Protein 3OP1 (pdb70)

Radius of gyration: 31.97 Å; Cα contacts (8 Å, |Δi|>4): 1654; chains: 3; bounding box: 75×76×79 Å

Secondary structure (DSSP, 8-state):
-EEEE-SSGGG----S-EEEEES--SS--HHHHHHHHHHHHHSSTT---EE--BSS-THHHHS---GGGG-BSS-HHHHHHHHHHHT--EEEEB---HHHHT--HHHHIIIIIT--EEEEEEETT--BTTTTB-STTHHHH-SSEEEEEPPPB-SS-B--HHHHHHHHHHT-HHHHHHHHSS--B----BB------EEEE--SSB---SEEEEEEEEETTEEEE--EE-BTTTB---EEEE--TT-----TT----EEEEEEE----SSHHHHHHHHHHHHHHHHH--/--EEE-SSGGG----S-EEEE-S--SS--HHHHHHHHHHHHHTTTTTPPEE--BSS-THHHHSB--GGGG-BSS-HHHHHHHHHHTT-SBEEEB---HHHHH--HHHHIIIIIT--EEEEEEESS-B-TTT--BGGGHHHH-SSEEEEEPP-EETTEE--HHHHHHHHHHT-HHHHHHHHTSPPB----BS---HHHHHT---EE----SSB---SEEEEEEEEETTEEEE--EEEEEE-SS-EEEEEEE--TT--S--TT----EEEEEEE----SSHHHHHHHHHHHHHHHHT--/-EEEE-SSGGG----S-EEEEPS--SS--HHHHHHHHHHHHHHHTTTPPEE--BSS-THHHHSPP-GGGG-BSS-HHHHHHHHHHTTEEEEEEB---HHHHH--HHHHIIIIIT--EEEEEEETT-EETTTTEEHHHHHHH-SSEEEEEPP-EETTEE--HHHHHHHHHHT-HHHHHHHHTSPPB----B----EE----SSB---SEEEEEEEEETTEEEE--EE---EEE--TT-----TT----EEEEE-

CATH classification: 3.40.50.620 (+1 more: 2.40.30.30)

Sequence (839 aa):
IITIPIKNQKDIGTPSDSVVVLGYYFDGIHKGHQELFRVANKAARKDLLPIVVTFNESPKIALEPYHPDLFLHILNPAERERKLKREGVEELYLLDFSSQFASLTAQEFFATYIKANAKIIVAGFDYTFGSDKKTAEDLKNYFDGEVIIVPPVEDEKGKISSTRIRQAILDGNVKEAGKLLGAPLPSRGVVHGNGYPTANLVLLDRTYPADGVYVVDVEIQRQKYRAASVGKNVTFDEARFEVNIFDFNQDIYGETVVYWLDRIRDTKFDSVDQLVDQLKADEEVTRNWSIITIPIKNQKDIGTPSDSVVVLGYFDGIHKGHQELFRVANKAARKDLLPIVVTFNESPKIALEPYHPDLFLHILNPAERERKLKREGVEELYLLDFSSQFASLTAQEFFATYIKANAKIIVAGFDYTFGSDKKTAEDLKNYFDGEVIIVPPVEDEKGKISSTRIRQAILDGNVKEAGKLLGAPLPSRGVVHGNARGRTIGYPTANLVLLDRTYPADGVYVVDVEIQRQKYRAASVGKNVTFDGEEARFEVNIFDFNQDIYGETVVYWLDRIRDTKFDSVDQLVDQLKADEEVTRNWSIITIPIKNQKDIGTPSDSVVVLGYFDGIHKGHQELFRVANKAARKDLLPIVVTFNESPKIALEPYHPDLFLHILNPAERERKLKREGVEELYLLDFSSQFASLTAQEFFATYIKANAKIIVAGFDYTFGSDKKTAEDLKNYFDGEVIIVPPVEDEKGKISSTRIRQAILDGNVKEAGKLLGAPLPSRGVVHGPTANLVLLDRTYPADGVYVVDVEIQRQKYRAASVGARFEVNIFDFNQDIYGETVVYWLDRI

InterPro domains:
  IPR002606 Riboflavin kinase, bacterial [PIRSF004491] (15-304)
  IPR002606 Riboflavin kinase, bacterial [TIGR00083] (21-304)
  IPR014729 Rossmann-like alpha/beta/alpha sandwich fold [G3DSA:3.40.50.620] (1-186)
  IPR015864 FAD synthetase [PF06574] (16-166)
  IPR015864 FAD synthetase [cd02064] (19-196)
  IPR015865 Riboflavin kinase domain, bacterial/eukaryotic [PF01687] (183-304)
  IPR015865 Riboflavin kinase domain, bacterial/eukaryotic [SM00904] (182-305)
  IPR023465 Riboflavin kinase domain superfamily [G3DSA:2.40.30.30] (188-305)
  IPR023465 Riboflavin kinase domain superfamily [SSF82114] (173-304)
  IPR023468 Riboflavin kinase [PTHR22749] (17-303)

B-factor: mean 59.81, std 23.68, range [15.6, 204.34]

Foldseek 3Di:
DDEAEDAFLVRQDDDDAAAEEDDAQFLCWPQNLVLLVVRVVVCPVPVHAYEYHEPFALCCAVHDDDLLSRATAADPVVSVVSVVVSRHDYYYYYHNHPVNQQFAPQNCCVTNVVSHHQEYEYEQQDFDGVVTDGLVCVVVRDPHYYHYDYFDADPVGGLDPVVLQVCQAAQNQQVNQVGSVHFRDFKWAADDDLADKGKIQTDGSYGHHAADFWKWKDFPNDIFTWWGADPVPNDVNGMTIIGTPPDDDDQHPGMMIGTNGGDGHDDDPDPVRVNVVVVVSVVCRVPPD/DQEDEDQFLVPQADPAAAEEEDDAQFLCFVLVLVLLVVSVVVCVVVVHAYEYHEPFDLVCQPDDDDLLRRATAADPVVSCVSCVVSRHRHYYYYHNHPVVLAFAPLRCCVGNVVSHYLEYGYEQADFDGNVRDGLVNVVVNDVHYYHYDYFPADPVGGQDPVVLLVCQQAQNQQVNCVRSVHFRDFKWAAPDDQVCVVLVQGKGWIDTPDRYGHHFAAFWKWKAFPNDIFTWWGWDWPADPVGIDITIMIGTPPDDDDQHPTMMTGTNGGDGHDDDPDSVVVVVVVVVVVVCRVPDD/DAEQEDAFQVSQDDDAAAEEEDDADFLCWPQVLVQLVVRVVVCVVPVHAYAYHEPFDLCVQPPDDDLLSGATLADPVRSVVSVVVSRHDYHYYYHNHPVNQQFAPLSCCVGNVVSHYQEYTYEQADFDGVNRDGLVCVVVNDPHHYHYDYFPADPVGGLDPVVLQVCQAAQVQQVNCVGSVHGRDFKWAAPPCKGWIDGPGSYHHHFFAFWWWKAFPNDTFIWWGPDVGTMIGTPPDDDDQHPGMMTGTNHGD

Solvent-accessible surface area: 42309 Å² total

Nearest PDB structures (foldseek):
  3op1-assembly1_A  TM=1.003E+00  e=8.574E-60  Streptococcus pneumoniae
  3op1-assembly1_B  TM=9.751E-01  e=2.990E-52  Streptococcus pneumoniae
  3op1-assembly2_C-2  TM=9.734E-01  e=4.505E-46  Streptococcus pneumoniae
  1s4m-assembly1_A  TM=8.092E-01  e=3.182E-19  Thermotoga maritima
  1t6y-assembly1_A  TM=8.327E-01  e=7.003E-17  Thermotoga maritima

Organism: Streptococcus pneumoniae serotype 4 (strain ATCC BAA-334 / TIGR4) (NCBI:txid170187)

Structure (mmCIF, N/CA/C/O backbone):
data_3OP1
#
_entry.id   3OP1
#
_cell.length_a   180.153
_cell.length_b   73.247
_cell.length_c   87.518
_cell.angle_alpha   90.00
_cell.angle_beta   112.48
_cell.angle_gamma   90.00
#
_symmetry.space_group_name_H-M   'C 1 2 1'
#
loop_
_entity.id
_entity.type
_entity.pdbx_description
1 polymer 'Macrolide-efflux protein'
2 non-polymer 'SULFATE ION'
3 non-polymer GLYCEROL
4 non-polymer DI(HYDROXYETHYL)ETHER
5 non-polymer 'ACETIC ACID'
6 non-polymer 'CHLORIDE ION'
7 water water
#
loop_
_atom_site.group_PDB
_atom_site.id
_atom_site.type_symbol
_atom_site.label_atom_id
_atom_site.label_alt_id
_atom_site.label_comp_id
_atom_site.label_asym_id
_atom_site.label_entity_id
_atom_site.label_seq_id
_atom_site.pdbx_PDB_ins_code
_atom_site.Cartn_x
_atom_site.Cartn_y
_atom_site.Cartn_z
_atom_site.occupancy
_atom_site.B_iso_or_equiv
_atom_site.auth_seq_id
_atom_site.auth_comp_id
_atom_site.auth_asym_id
_atom_site.auth_atom_id
_atom_site.pdbx_PDB_model_num
ATOM 9 N N . ILE A 1 5 ? 28.448 4.778 -26.144 1.00 91.73 2 ILE A N 1
ATOM 10 C CA . ILE A 1 5 ? 29.773 4.328 -26.589 1.00 85.07 2 ILE A CA 1
ATOM 11 C C . ILE A 1 5 ? 29.720 2.964 -27.303 1.00 84.59 2 ILE A C 1
ATOM 12 O O . ILE A 1 5 ? 28.998 2.043 -26.894 1.00 79.64 2 ILE A O 1
ATOM 17 N N . ILE A 1 6 ? 30.487 2.842 -28.381 1.00 88.92 3 ILE A N 1
ATOM 18 C CA . ILE A 1 6 ? 30.721 1.544 -29.008 1.00 90.96 3 ILE A CA 1
ATOM 19 C C . ILE A 1 6 ? 32.168 1.069 -28.722 1.00 90.41 3 ILE A C 1
ATOM 20 O O . ILE A 1 6 ? 33.128 1.674 -29.206 1.00 94.53 3 ILE A O 1
ATOM 25 N N . THR A 1 7 ? 32.325 0.036 -27.890 1.00 81.76 4 THR A N 1
ATOM 26 C CA . THR A 1 7 ? 33.567 -0.734 -27.882 1.00 70.38 4 THR A CA 1
ATOM 27 C C . THR A 1 7 ? 33.642 -1.590 -29.162 1.00 64.72 4 THR A C 1
ATOM 28 O O . THR A 1 7 ? 32.651 -2.165 -29.610 1.00 66.18 4 THR A O 1
ATOM 32 N N . ILE A 1 8 ? 34.812 -1.668 -29.773 1.00 53.81 5 ILE A N 1
ATOM 33 C CA . ILE A 1 8 ? 34.922 -2.347 -31.057 1.00 48.04 5 ILE A CA 1
ATOM 34 C C . ILE A 1 8 ? 36.191 -3.183 -31.129 1.00 43.60 5 ILE A C 1
ATOM 35 O O . ILE A 1 8 ? 37.279 -2.649 -31.313 1.00 40.01 5 ILE A O 1
ATOM 40 N N . PRO A 1 9 ? 36.056 -4.496 -30.984 1.00 44.64 6 PRO A N 1
ATOM 41 C CA . PRO A 1 9 ? 37.223 -5.379 -31.046 1.00 41.73 6 PRO A CA 1
ATOM 42 C C . PRO A 1 9 ? 37.836 -5.401 -32.424 1.00 42.47 6 PRO A C 1
ATOM 43 O O . PRO A 1 9 ? 37.114 -5.693 -33.347 1.00 57.40 6 PRO A O 1
ATOM 47 N N . ILE A 1 10 ? 39.124 -5.114 -32.557 1.00 38.65 7 ILE A N 1
ATOM 48 C CA . ILE A 1 10 ? 39.771 -5.117 -33.857 1.00 41.96 7 ILE A CA 1
ATOM 49 C C . ILE A 1 10 ? 41.033 -5.972 -33.959 1.00 53.02 7 ILE A C 1
ATOM 50 O O . ILE A 1 10 ? 41.915 -5.895 -33.117 1.00 67.86 7 ILE A O 1
ATOM 55 N N . LYS A 1 11 ? 41.103 -6.797 -34.994 1.00 48.13 8 LYS A N 1
ATOM 56 C CA . LYS A 1 11 ? 42.313 -7.533 -35.340 1.00 41.91 8 LYS A CA 1
ATOM 57 C C . LYS A 1 11 ? 43.430 -6.616 -35.833 1.00 45.07 8 LYS A C 1
ATOM 58 O O . LYS A 1 11 ? 44.595 -6.851 -35.569 1.00 44.67 8 LYS A O 1
ATOM 64 N N . ASN A 1 12 ? 43.053 -5.592 -36.590 1.00 52.09 9 ASN A N 1
ATOM 65 C CA . ASN A 1 12 ? 43.992 -4.633 -37.174 1.00 51.45 9 ASN A CA 1
ATOM 66 C C . ASN A 1 12 ? 43.300 -3.328 -37.579 1.00 52.60 9 ASN A C 1
ATOM 67 O O . ASN A 1 12 ? 42.112 -3.171 -37.371 1.00 61.23 9 ASN A O 1
ATOM 72 N N . GLN A 1 13 ? 44.046 -2.394 -38.151 1.00 54.13 10 GLN A N 1
ATOM 73 C CA . GLN A 1 13 ? 43.495 -1.096 -38.530 1.00 59.71 10 GLN A CA 1
ATOM 74 C C . GLN A 1 13 ? 42.369 -1.215 -39.548 1.00 68.16 10 GLN A C 1
ATOM 75 O O . GLN A 1 13 ? 41.491 -0.368 -39.610 1.00 71.19 10 GLN A O 1
ATOM 81 N N . LYS A 1 14 ? 42.407 -2.265 -40.352 1.00 64.37 11 LYS A N 1
ATOM 82 C CA . LYS A 1 14 ? 41.404 -2.478 -41.379 1.00 61.05 11 LYS A CA 1
ATOM 83 C C . LYS A 1 14 ? 40.024 -2.610 -40.763 1.00 62.58 11 LYS A C 1
ATOM 84 O O . LYS A 1 14 ? 39.033 -2.242 -41.369 1.00 67.55 11 LYS A O 1
ATOM 90 N N . ASP A 1 15 ? 39.967 -3.183 -39.573 1.00 57.44 12 ASP A N 1
ATOM 91 C CA . ASP A 1 15 ? 38.725 -3.331 -38.822 1.00 53.06 12 ASP A CA 1
ATOM 92 C C . ASP A 1 15 ? 38.100 -2.007 -38.381 1.00 49.88 12 ASP A C 1
ATOM 93 O O . ASP A 1 15 ? 36.902 -1.926 -38.172 1.00 54.65 12 ASP A O 1
ATOM 98 N N . ILE A 1 16 ? 38.916 -0.985 -38.188 1.00 48.89 13 ILE A N 1
ATOM 99 C CA . ILE A 1 16 ? 38.400 0.295 -37.736 1.00 54.98 13 ILE A CA 1
ATOM 100 C C . ILE A 1 16 ? 37.450 0.932 -38.748 1.00 60.84 13 ILE A C 1
ATOM 101 O O . ILE A 1 16 ? 37.773 1.069 -39.919 1.00 67.06 13 ILE A O 1
ATOM 106 N N . GLY A 1 17 ? 36.293 1.365 -38.262 1.00 65.62 14 GLY A N 1
ATOM 107 C CA . GLY A 1 17 ? 35.238 1.916 -39.084 1.00 73.00 14 GLY A CA 1
ATOM 108 C C . GLY A 1 17 ? 34.829 3.364 -38.907 1.00 78.52 14 GLY A C 1
ATOM 109 O O . GLY A 1 17 ? 33.758 3.746 -39.361 1.00 83.38 14 GLY A O 1
ATOM 110 N N . THR A 1 18 ? 35.635 4.180 -38.246 1.00 76.80 15 THR A N 1
ATOM 111 C CA . THR A 1 18 ? 35.154 5.512 -37.941 1.00 81.95 15 THR A CA 1
ATOM 112 C C . THR A 1 18 ? 34.750 6.254 -39.202 1.00 80.63 15 THR A C 1
ATOM 113 O O . THR A 1 18 ? 35.535 6.431 -40.126 1.00 81.62 15 THR A O 1
ATOM 117 N N . PRO A 1 19 ? 33.504 6.707 -39.187 1.00 77.94 16 PRO A N 1
ATOM 118 C CA . PRO A 1 19 ? 32.852 7.418 -40.286 1.00 88.32 16 PRO A CA 1
ATOM 119 C C . PRO A 1 19 ? 33.379 8.804 -40.603 1.00 90.67 16 PRO A C 1
ATOM 120 O O . PRO A 1 19 ? 33.469 9.187 -41.763 1.00 92.41 16 PRO A O 1
ATOM 124 N N . SER A 1 20 ? 33.696 9.555 -39.562 1.00 84.86 17 SER A N 1
ATOM 125 C CA . SER A 1 20 ? 33.971 10.973 -39.687 1.00 84.76 17 SER A CA 1
ATOM 126 C C . SER A 1 20 ? 35.247 11.395 -39.012 1.00 75.95 17 SER A C 1
ATOM 127 O O . SER A 1 20 ? 35.840 10.640 -38.262 1.00 70.98 17 SER A O 1
ATOM 130 N N . ASP A 1 21 ? 35.689 12.604 -39.316 1.00 72.45 18 ASP A N 1
ATOM 131 C CA . ASP A 1 21 ? 36.866 13.115 -38.666 1.00 69.01 18 ASP A CA 1
ATOM 132 C C . ASP A 1 21 ? 36.683 12.992 -37.156 1.00 66.27 18 ASP A C 1
ATOM 133 O O . ASP A 1 21 ? 35.564 13.035 -36.653 1.00 64.39 18 ASP A O 1
ATOM 138 N N . SER A 1 22 ? 37.777 12.815 -36.424 1.00 61.35 19 SER A N 1
ATOM 139 C CA . SER A 1 22 ? 37.681 12.571 -34.984 1.00 55.32 19 SER A CA 1
ATOM 140 C C . SER A 1 22 ? 38.794 13.279 -34.261 1.00 50.68 19 SER A C 1
ATOM 141 O O . SER A 1 22 ? 39.735 13.779 -34.869 1.00 45.96 19 SER A O 1
ATOM 144 N N . VAL A 1 23 ? 38.727 13.290 -32.943 1.00 50.85 20 VAL A N 1
ATOM 145 C CA . VAL A 1 23 ? 39.966 13.561 -32.229 1.00 52.65 20 VAL A CA 1
ATOM 146 C C . VAL A 1 23 ? 40.390 12.319 -31.473 1.00 50.67 20 VAL A C 1
ATOM 147 O O . VAL A 1 23 ? 39.596 11.733 -30.742 1.00 51.94 20 VAL A O 1
ATOM 151 N N . VAL A 1 24 ? 41.622 11.877 -31.706 1.00 44.82 21 VAL A N 1
ATOM 152 C CA . VAL A 1 24 ? 42.117 10.718 -30.981 1.00 47.45 21 VAL A CA 1
ATOM 153 C C . VAL A 1 24 ? 42.976 11.036 -29.752 1.00 50.08 21 VAL A C 1
ATOM 154 O O . VAL A 1 24 ? 43.845 11.929 -29.761 1.00 49.49 21 VAL A O 1
ATOM 158 N N . VAL A 1 25 ? 42.695 10.301 -28.687 1.00 43.29 22 VAL A N 1
ATOM 159 C CA . VAL A 1 25 ? 43.484 10.397 -27.479 1.00 39.45 22 VAL A CA 1
ATOM 160 C C . VAL A 1 25 ? 44.434 9.179 -27.427 1.00 41.58 22 VAL A C 1
ATOM 161 O O . VAL A 1 25 ? 44.003 8.021 -27.538 1.00 42.64 22 VAL A O 1
ATOM 165 N N . LEU A 1 26 ? 45.733 9.444 -27.334 1.00 37.51 23 LEU A N 1
ATOM 166 C CA . LEU A 1 26 ? 46.718 8.373 -27.299 1.00 34.59 23 LEU A CA 1
ATOM 167 C C . LEU A 1 26 ? 47.119 7.982 -25.863 1.00 42.18 23 LEU A C 1
ATOM 168 O O . LEU A 1 26 ? 47.355 8.839 -25.007 1.00 42.30 23 LEU A O 1
ATOM 173 N N . GLY A 1 27 ? 47.198 6.681 -25.601 1.00 46.50 24 GLY A N 1
ATOM 174 C CA . GLY A 1 27 ? 47.766 6.189 -24.352 1.00 49.18 24 GLY A CA 1
ATOM 175 C C . GLY A 1 27 ? 47.513 4.721 -24.040 1.00 52.40 24 GLY A C 1
ATOM 176 O O . GLY A 1 27 ? 46.897 3.978 -24.819 1.00 50.06 24 GLY A O 1
ATOM 177 N N A TYR A 1 28 ? 47.913 4.375 -22.824 0.46 52.61 25 TYR A N 1
ATOM 178 N N B TYR A 1 28 ? 48.094 4.212 -22.964 0.54 53.48 25 TYR A N 1
ATOM 179 C CA A TYR A 1 28 ? 47.772 3.054 -22.256 0.46 51.86 25 TYR A CA 1
ATOM 180 C CA B TYR A 1 28 ? 47.593 2.935 -22.497 0.54 53.32 25 TYR A CA 1
ATOM 181 C C A TYR A 1 28 ? 46.764 3.287 -21.146 0.46 53.29 25 TYR A C 1
ATOM 182 C C B TYR A 1 28 ? 46.646 3.469 -21.469 0.54 52.96 25 TYR A C 1
ATOM 183 O O A TYR A 1 28 ? 47.080 3.974 -20.182 0.46 59.00 25 TYR A O 1
ATOM 184 O O B TYR A 1 28 ? 46.884 4.535 -20.904 0.54 55.21 25 TYR A O 1
ATOM 201 N N . PHE A 1 29 ? 45.531 2.795 -21.280 1.00 46.65 26 PHE A N 1
ATOM 202 C CA . PHE A 1 29 ? 44.509 3.327 -20.382 1.00 50.48 26 PHE A CA 1
ATOM 203 C C . PHE A 1 29 ? 44.040 2.355 -19.348 1.00 58.78 26 PHE A C 1
ATOM 204 O O . PHE A 1 29 ? 42.889 1.904 -19.394 1.00 67.33 26 PHE A O 1
ATOM 212 N N . ASP A 1 30 ? 44.908 2.048 -18.402 1.00 54.61 27 ASP A N 1
ATOM 213 C CA . ASP A 1 30 ? 44.534 1.135 -17.357 1.00 54.50 27 ASP A CA 1
ATOM 214 C C . ASP A 1 30 ? 44.039 1.927 -16.178 1.00 50.89 27 ASP A C 1
ATOM 215 O O . ASP A 1 30 ? 44.785 2.658 -15.551 1.00 52.47 27 ASP A O 1
ATOM 220 N N . GLY A 1 31 ? 42.760 1.766 -15.897 1.00 35.06 28 GLY A N 1
ATOM 221 C CA . GLY A 1 31 ? 42.118 2.387 -14.766 1.00 26.94 28 GLY A CA 1
ATOM 222 C C . GLY A 1 31 ? 41.540 3.760 -15.004 1.00 24.75 28 GLY A C 1
ATOM 223 O O . GLY A 1 31 ? 40.761 4.223 -14.204 1.00 34.76 28 GLY A O 1
ATOM 224 N N . ILE A 1 32 ? 41.876 4.395 -16.115 1.00 27.30 29 ILE A N 1
ATOM 225 C CA . ILE A 1 32 ? 41.277 5.681 -16.432 1.00 25.08 29 ILE A CA 1
ATOM 226 C C . ILE A 1 32 ? 41.333 6.636 -15.247 1.00 29.39 29 ILE A C 1
ATOM 227 O O . ILE A 1 32 ? 40.316 7.050 -14.726 1.00 35.95 29 ILE A O 1
ATOM 232 N N . HIS A 1 33 ? 42.539 6.916 -14.792 1.00 33.31 30 HIS A N 1
ATOM 233 C CA . HIS A 1 33 ? 42.772 7.744 -13.625 1.00 31.18 30 HIS A CA 1
ATOM 234 C C . HIS A 1 33 ? 42.721 9.244 -13.911 1.00 38.91 30 HIS A C 1
ATOM 235 O O . HIS A 1 33 ? 42.381 9.667 -15.003 1.00 41.77 30 HIS A O 1
ATOM 242 N N . LYS A 1 34 ? 43.061 10.038 -12.910 1.00 38.14 31 LYS A N 1
ATOM 243 C CA . LYS A 1 34 ? 42.943 11.482 -12.982 1.00 44.46 31 LYS A CA 1
ATOM 244 C C . LYS A 1 34 ? 43.757 12.002 -14.135 1.00 42.51 31 LYS A C 1
ATOM 245 O O . LYS A 1 34 ? 43.386 12.967 -14.778 1.00 46.60 31 LYS A O 1
ATOM 251 N N . GLY A 1 35 ? 44.892 11.375 -14.371 1.00 29.67 32 GLY A N 1
ATOM 252 C CA . GLY A 1 35 ? 45.781 11.799 -15.435 1.00 30.96 32 GLY A CA 1
ATOM 253 C C . GLY A 1 35 ? 45.134 11.632 -16.797 1.00 37.31 32 GLY A C 1
ATOM 254 O O . GLY A 1 35 ? 45.128 12.548 -17.613 1.00 41.71 32 GLY A O 1
ATOM 255 N N . HIS A 1 36 ? 44.549 10.470 -16.997 1.00 35.98 33 HIS A N 1
ATOM 256 C CA . HIS A 1 36 ? 43.841 10.177 -18.206 1.00 31.95 33 HIS A CA 1
ATOM 257 C C . HIS A 1 36 ? 42.659 11.102 -18.366 1.00 35.76 33 HIS A C 1
ATOM 258 O O . HIS A 1 36 ? 42.359 11.529 -19.464 1.00 45.60 33 HIS A O 1
ATOM 265 N N . GLN A 1 37 ? 41.970 11.401 -17.274 1.00 34.33 34 GLN A N 1
ATOM 266 C CA . GLN A 1 37 ? 40.778 12.211 -17.395 1.00 35.30 34 GLN A CA 1
ATOM 267 C C . GLN A 1 37 ? 41.123 13.586 -17.883 1.00 38.70 34 GLN A C 1
ATOM 268 O O . GLN A 1 37 ? 40.376 14.199 -18.624 1.00 42.57 34 GLN A O 1
ATOM 274 N N . GLU A 1 38 ? 42.294 14.047 -17.509 1.00 36.90 35 GLU A N 1
ATOM 275 C CA . GLU A 1 38 ? 42.700 15.359 -17.928 1.00 36.65 35 GLU A CA 1
ATOM 276 C C . GLU A 1 38 ? 42.884 15.362 -19.449 1.00 38.87 35 GLU A C 1
ATOM 277 O O . GLU A 1 38 ? 42.488 16.328 -20.128 1.00 38.07 35 GLU A O 1
ATOM 283 N N . LEU A 1 39 ? 43.463 14.279 -19.983 1.00 31.98 36 LEU A N 1
ATOM 284 C CA . LEU A 1 39 ? 43.578 14.117 -21.428 1.00 36.06 36 LEU A CA 1
ATOM 285 C C . LEU A 1 39 ? 42.194 14.247 -22.051 1.00 45.71 36 LEU A C 1
ATOM 286 O O . LEU A 1 39 ? 42.021 14.995 -23.006 1.00 49.36 36 LEU A O 1
ATOM 291 N N . PHE A 1 40 ? 41.201 13.551 -21.501 1.00 39.36 37 PHE A N 1
ATOM 292 C CA . PHE A 1 40 ? 39.840 13.694 -22.029 1.00 36.99 37 PHE A CA 1
ATOM 293 C C . PHE A 1 40 ? 39.192 15.066 -21.855 1.00 32.09 37 PHE A C 1
ATOM 294 O O . PHE A 1 40 ? 38.564 15.561 -22.780 1.00 42.14 37 PHE A O 1
ATOM 302 N N . ARG A 1 41 ? 39.388 15.717 -20.727 1.00 28.47 38 ARG A N 1
ATOM 303 C CA . ARG A 1 41 ? 38.940 17.096 -20.604 1.00 33.79 38 ARG A CA 1
ATOM 304 C C . ARG A 1 41 ? 39.506 17.977 -21.701 1.00 36.55 38 ARG A C 1
ATOM 305 O O . ARG A 1 41 ? 38.825 18.824 -22.216 1.00 45.10 38 ARG A O 1
ATOM 313 N N . VAL A 1 42 ? 40.756 17.774 -22.063 1.00 38.14 39 VAL A N 1
ATOM 314 C CA . VAL A 1 42 ? 41.377 18.603 -23.085 1.00 38.41 39 VAL A CA 1
ATOM 315 C C . VAL A 1 42 ? 40.843 18.220 -24.464 1.00 45.42 39 VAL A C 1
ATOM 316 O O . VAL A 1 42 ? 40.598 19.087 -25.312 1.00 42.59 39 VAL A O 1
ATOM 320 N N . ALA A 1 43 ? 40.647 16.919 -24.681 1.00 46.08 40 ALA A N 1
ATOM 321 C CA . ALA A 1 43 ? 40.090 16.444 -25.946 1.00 40.11 40 ALA A CA 1
ATOM 322 C C . ALA A 1 43 ? 38.662 16.927 -26.197 1.00 39.76 40 ALA A C 1
ATOM 323 O O . ALA A 1 43 ? 38.329 17.237 -27.319 1.00 47.28 40 ALA A O 1
ATOM 325 N N . ASN A 1 44 ? 37.824 16.962 -25.165 1.00 39.69 41 ASN A N 1
ATOM 326 C CA . ASN A 1 44 ? 36.462 17.453 -25.290 1.00 33.06 41 ASN A CA 1
ATOM 327 C C . ASN A 1 44 ? 36.481 18.940 -25.633 1.00 39.19 41 ASN A C 1
ATOM 328 O O . ASN A 1 44 ? 35.619 19.428 -26.353 1.00 48.08 41 ASN A O 1
ATOM 333 N N . LYS A 1 45 ? 37.485 19.657 -25.157 1.00 36.94 42 LYS A N 1
ATOM 334 C CA . LYS A 1 45 ? 37.581 21.082 -25.444 1.00 46.12 42 LYS A CA 1
ATOM 335 C C . LYS A 1 45 ? 37.988 21.302 -26.911 1.00 60.75 42 LYS A C 1
ATOM 336 O O . LYS A 1 45 ? 37.731 22.349 -27.503 1.00 68.27 42 LYS A O 1
ATOM 342 N N . ALA A 1 46 ? 38.630 20.309 -27.503 1.00 56.47 43 ALA A N 1
ATOM 343 C CA . ALA A 1 46 ? 39.181 20.493 -28.820 1.00 50.38 43 ALA A CA 1
ATOM 344 C C . ALA A 1 46 ? 38.169 20.024 -29.827 1.00 53.84 43 ALA A C 1
ATOM 345 O O . ALA A 1 46 ? 38.129 20.518 -30.930 1.00 51.30 43 ALA A O 1
ATOM 347 N N . ALA A 1 47 ? 37.334 19.074 -29.418 1.00 62.09 44 ALA A N 1
ATOM 348 C CA . ALA A 1 47 ? 36.244 18.546 -30.253 1.00 56.85 44 ALA A CA 1
ATOM 349 C C . ALA A 1 47 ? 35.030 19.460 -30.291 1.00 59.49 44 ALA A C 1
ATOM 350 O O . ALA A 1 47 ? 34.005 19.077 -30.824 1.00 64.35 44 ALA A O 1
ATOM 352 N N . ARG A 1 48 ? 35.094 20.594 -29.603 1.00 63.50 45 ARG A N 1
ATOM 353 C CA . ARG A 1 48 ? 33.997 21.558 -29.621 1.00 67.65 45 ARG A CA 1
ATOM 354 C C . ARG A 1 48 ? 33.785 22.352 -30.914 1.00 65.44 45 ARG A C 1
ATOM 355 O O . ARG A 1 48 ? 32.676 22.418 -31.422 1.00 62.12 45 ARG A O 1
ATOM 363 N N . LYS A 1 49 ? 34.861 22.911 -31.461 1.00 64.82 46 LYS A N 1
ATOM 364 C CA . LYS A 1 49 ? 34.774 23.741 -32.671 1.00 71.03 46 LYS A CA 1
ATOM 365 C C . LYS A 1 49 ? 34.031 23.040 -33.819 1.00 73.56 46 LYS A C 1
ATOM 366 O O . LYS A 1 49 ? 33.091 23.595 -34.396 1.00 75.44 46 LYS A O 1
ATOM 372 N N . ASP A 1 50 ? 34.427 21.811 -34.123 1.00 69.10 47 ASP A N 1
ATOM 373 C CA . ASP A 1 50 ? 33.846 21.092 -35.242 1.00 65.80 47 ASP A CA 1
ATOM 374 C C . ASP A 1 50 ? 32.951 19.904 -34.824 1.00 60.83 47 ASP A C 1
ATOM 375 O O . ASP A 1 50 ? 32.545 19.115 -35.657 1.00 58.52 47 ASP A O 1
ATOM 380 N N . LEU A 1 51 ? 32.635 19.772 -33.542 1.00 63.50 48 LEU A N 1
ATOM 381 C CA . LEU A 1 51 ? 31.791 18.654 -33.102 1.00 64.39 48 LEU A CA 1
ATOM 382 C C . LEU A 1 51 ? 32.344 17.270 -33.454 1.00 64.01 48 LEU A C 1
ATOM 383 O O . LEU A 1 51 ? 31.576 16.328 -33.702 1.00 63.28 48 LEU A O 1
ATOM 388 N N . LEU A 1 52 ? 33.672 17.168 -33.471 1.00 59.96 49 LEU A N 1
ATOM 389 C CA . LEU A 1 52 ? 34.371 15.910 -33.721 1.00 62.40 49 LEU A CA 1
ATOM 390 C C . LEU A 1 52 ? 34.144 14.912 -32.608 1.00 59.68 49 LEU A C 1
ATOM 391 O O . LEU A 1 52 ? 34.277 15.230 -31.442 1.00 62.61 49 LEU A O 1
ATOM 396 N N . PRO A 1 53 ? 33.821 13.679 -32.963 1.00 57.87 50 PRO A N 1
ATOM 397 C CA . PRO A 1 53 ? 33.666 12.713 -31.885 1.00 50.24 50 PRO A CA 1
ATOM 398 C C . PRO A 1 53 ? 35.078 12.304 -31.392 1.00 57.02 50 PRO A C 1
ATOM 399 O O . PRO A 1 53 ? 36.083 12.589 -32.078 1.00 54.28 50 PRO A O 1
ATOM 403 N N . ILE A 1 54 ? 35.147 11.666 -30.219 1.00 52.00 51 ILE A N 1
ATOM 404 C CA . ILE A 1 54 ? 36.414 11.259 -29.611 1.00 45.07 51 ILE A CA 1
ATOM 405 C C . ILE A 1 54 ? 36.637 9.751 -29.707 1.00 39.78 51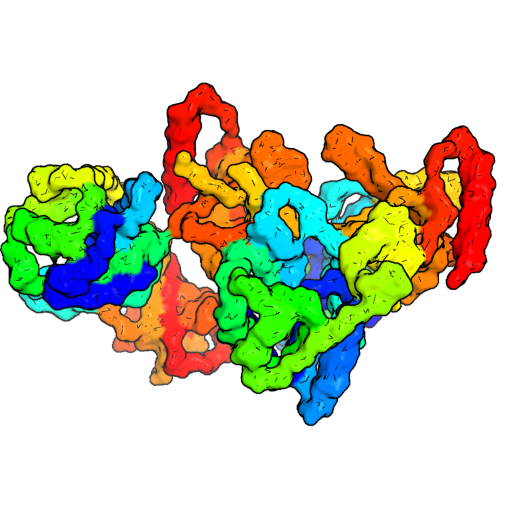 ILE A C 1
ATOM 406 O O . ILE A 1 54 ? 35.778 8.968 -29.333 1.00 41.87 51 ILE A O 1
ATOM 411 N N . VAL A 1 55 ? 37.787 9.338 -30.221 1.00 32.15 52 VAL A N 1
ATOM 412 C CA . VAL A 1 55 ? 38.016 7.920 -30.371 1.00 28.32 52 VAL A CA 1
ATOM 413 C C . VAL A 1 55 ? 39.348 7.518 -29.819 1.00 44.56 52 VAL A C 1
ATOM 414 O O . VAL A 1 55 ? 40.307 8.283 -29.785 1.00 43.58 52 VAL A O 1
ATOM 418 N N . VAL A 1 56 ? 39.388 6.258 -29.427 1.00 48.37 53 VAL A N 1
ATOM 419 C CA . VAL A 1 56 ? 40.458 5.737 -28.662 1.00 42.25 53 VAL A CA 1
ATOM 420 C C . VAL A 1 56 ? 40.687 4.285 -29.039 1.00 43.00 53 VAL A C 1
ATOM 421 O O . VAL A 1 56 ? 39.749 3.522 -29.332 1.00 38.87 53 VAL A O 1
ATOM 433 N N . THR A 1 58 ? 43.149 1.041 -27.422 1.00 40.15 55 THR A N 1
ATOM 434 C CA . THR A 1 58 ? 43.996 0.596 -26.336 1.00 44.81 55 THR A CA 1
ATOM 435 C C . THR A 1 58 ? 43.916 -0.923 -26.406 1.00 47.71 55 THR A C 1
ATOM 436 O O . THR A 1 58 ? 43.324 -1.447 -27.364 1.00 34.73 55 THR A O 1
ATOM 440 N N . PHE A 1 59 ? 44.486 -1.626 -25.415 1.00 36.19 56 PHE A N 1
ATOM 441 C CA . PHE A 1 59 ? 44.784 -3.036 -25.605 1.00 28.78 56 PHE A CA 1
ATOM 442 C C . PHE A 1 59 ? 44.054 -4.019 -24.691 1.00 33.81 56 PHE A C 1
ATOM 443 O O . PHE A 1 59 ? 43.708 -3.718 -23.550 1.00 38.00 56 PHE A O 1
ATOM 451 N N . ASN A 1 60 ? 43.819 -5.219 -25.184 1.00 35.41 57 ASN A N 1
ATOM 452 C CA . ASN A 1 60 ? 43.179 -6.204 -24.332 1.00 38.93 57 ASN A CA 1
ATOM 453 C C . ASN A 1 60 ? 44.035 -6.566 -23.104 1.00 47.50 57 ASN A C 1
ATOM 454 O O . ASN A 1 60 ? 43.514 -6.782 -22.003 1.00 51.57 57 ASN A O 1
ATOM 459 N N . GLU A 1 61 ? 45.352 -6.622 -23.301 1.00 41.19 58 GLU A N 1
ATOM 460 C CA . GLU A 1 61 ? 46.250 -7.078 -22.261 1.00 32.92 58 GLU A CA 1
ATOM 461 C C . GLU A 1 61 ? 47.497 -6.218 -22.252 1.00 32.11 58 GLU A C 1
ATOM 462 O O . GLU A 1 61 ? 47.816 -5.579 -23.241 1.00 39.60 58 GLU A O 1
ATOM 468 N N . SER A 1 62 ? 48.184 -6.170 -21.119 1.00 39.46 59 SER A N 1
ATOM 469 C CA . SER A 1 62 ? 49.414 -5.380 -20.977 1.00 34.60 59 SER A CA 1
ATOM 470 C C . SER A 1 62 ? 50.397 -5.601 -22.143 1.00 31.08 59 SER A C 1
ATOM 471 O O . SER A 1 62 ? 50.588 -6.718 -22.609 1.00 30.26 59 SER A O 1
ATOM 474 N N . PRO A 1 63 ? 51.038 -4.545 -22.604 1.00 30.92 60 PRO A N 1
ATOM 475 C CA . PRO A 1 63 ? 52.035 -4.805 -23.659 1.00 37.30 60 PRO A CA 1
ATOM 476 C C . PRO A 1 63 ? 53.204 -5.706 -23.212 1.00 41.12 60 PRO A C 1
ATOM 477 O O . PRO A 1 63 ? 53.900 -6.270 -24.047 1.00 41.70 60 PRO A O 1
ATOM 481 N N . LYS A 1 64 ? 53.409 -5.854 -21.908 1.00 40.86 61 LYS A N 1
ATOM 482 C CA . LYS A 1 64 ? 54.543 -6.621 -21.425 1.00 34.67 61 LYS A CA 1
ATOM 483 C C . LYS A 1 64 ? 54.469 -8.082 -21.857 1.00 41.24 61 LYS A C 1
ATOM 484 O O . LYS A 1 64 ? 55.501 -8.753 -21.974 1.00 49.03 61 LYS A O 1
ATOM 490 N N . ILE A 1 65 ? 53.257 -8.576 -22.109 1.00 35.99 62 ILE A N 1
ATOM 491 C CA . ILE A 1 65 ? 53.078 -9.983 -22.448 1.00 29.96 62 ILE A CA 1
ATOM 492 C C . ILE A 1 65 ? 53.823 -10.357 -23.740 1.00 33.25 62 ILE A C 1
ATOM 493 O O . ILE A 1 65 ? 54.212 -11.515 -23.962 1.00 37.05 62 ILE A O 1
ATOM 498 N N . ALA A 1 66 ? 54.002 -9.359 -24.595 1.00 29.12 63 ALA A N 1
ATOM 499 C CA . ALA A 1 66 ? 54.566 -9.564 -25.919 1.00 34.31 63 ALA A CA 1
ATOM 500 C C . ALA A 1 66 ? 56.029 -9.261 -25.831 1.00 38.29 63 ALA A C 1
ATOM 501 O O . ALA A 1 66 ? 56.796 -9.645 -26.690 1.00 38.37 63 ALA A O 1
ATOM 503 N N . LEU A 1 67 ? 56.412 -8.535 -24.795 1.00 36.98 64 LEU A N 1
ATOM 504 C CA . LEU A 1 67 ? 57.773 -7.996 -24.726 1.00 38.21 64 LEU A CA 1
ATOM 505 C C . LEU A 1 67 ? 58.669 -8.693 -23.720 1.00 38.87 64 LEU A C 1
ATOM 506 O O . LEU A 1 67 ? 59.870 -8.569 -23.788 1.00 41.13 64 LEU A O 1
ATOM 511 N N . GLU A 1 68 ? 58.052 -9.424 -22.796 1.00 37.69 65 GLU A N 1
ATOM 512 C CA . GLU A 1 68 ? 58.682 -9.848 -21.566 1.00 31.80 65 GLU A CA 1
ATOM 513 C C . GLU A 1 68 ? 58.366 -11.296 -21.229 1.00 34.55 65 GLU A C 1
ATOM 514 O O . GLU A 1 68 ? 57.313 -11.824 -21.585 1.00 40.78 65 GLU A O 1
ATOM 520 N N . PRO A 1 69 ? 59.284 -11.940 -20.538 1.00 31.30 66 PRO A N 1
ATOM 521 C CA . PRO A 1 69 ? 59.051 -13.293 -20.053 1.00 34.23 66 PRO A CA 1
ATOM 522 C C . PRO A 1 69 ? 57.693 -13.367 -19.410 1.00 32.19 66 PRO A C 1
ATOM 523 O O . PRO A 1 69 ? 57.251 -12.428 -18.736 1.00 28.31 66 PRO A O 1
ATOM 527 N N . TYR A 1 70 ? 57.042 -14.503 -19.595 1.00 32.58 67 TYR A N 1
ATOM 528 C CA . TYR A 1 70 ? 55.705 -14.680 -19.080 1.00 28.01 67 TYR A CA 1
ATOM 529 C C . TYR A 1 70 ? 55.643 -14.715 -17.552 1.00 35.05 67 TYR A C 1
ATOM 530 O O . TYR A 1 70 ? 56.381 -15.450 -16.892 1.00 29.87 67 TYR A O 1
ATOM 539 N N . HIS A 1 71 ? 54.703 -13.960 -17.002 1.00 34.37 68 HIS A N 1
ATOM 540 C CA . HIS A 1 71 ? 54.315 -14.143 -15.624 1.00 31.07 68 HIS A CA 1
ATOM 541 C C . HIS A 1 71 ? 52.814 -13.804 -15.437 1.00 29.00 68 HIS A C 1
ATOM 542 O O . HIS A 1 71 ? 52.329 -12.781 -15.952 1.00 29.43 68 HIS A O 1
ATOM 549 N N . PRO A 1 72 ? 52.079 -14.663 -14.707 1.00 31.47 69 PRO A N 1
ATOM 550 C CA . PRO A 1 72 ? 50.639 -14.512 -14.491 1.00 35.78 69 PRO A CA 1
ATOM 551 C C . PRO A 1 72 ? 50.218 -13.104 -14.093 1.00 35.49 69 PRO A C 1
ATOM 552 O O . PRO A 1 72 ? 49.164 -12.613 -14.535 1.00 41.21 69 PRO A O 1
ATOM 556 N N . ASP A 1 73 ? 51.026 -12.436 -13.307 1.00 25.05 70 ASP A N 1
ATOM 557 C CA . ASP A 1 73 ? 50.664 -11.073 -12.924 1.00 38.27 70 ASP A CA 1
ATOM 558 C C . ASP A 1 73 ? 50.556 -10.147 -14.124 1.00 36.10 70 ASP A C 1
ATOM 559 O O . ASP A 1 73 ? 49.930 -9.097 -14.036 1.00 36.15 70 ASP A O 1
ATOM 564 N N . LEU A 1 74 ? 51.184 -10.525 -15.238 1.00 34.39 71 LEU A N 1
ATOM 565 C CA . LEU A 1 74 ? 51.115 -9.707 -16.451 1.00 29.02 71 LEU A CA 1
ATOM 566 C C . LEU A 1 74 ? 49.666 -9.614 -16.951 1.00 29.01 71 LEU A C 1
ATOM 567 O O . LEU A 1 74 ? 49.314 -8.687 -17.664 1.00 40.63 71 LEU A O 1
ATOM 572 N N . PHE A 1 75 ? 48.830 -10.559 -16.532 1.00 32.18 72 PHE A N 1
ATOM 573 C CA . PHE A 1 75 ? 47.401 -10.552 -16.836 1.00 32.10 72 PHE A CA 1
ATOM 574 C C . PHE A 1 75 ? 46.531 -9.756 -15.876 1.00 37.84 72 PHE A C 1
ATOM 575 O O . PHE A 1 75 ? 45.328 -9.857 -15.939 1.00 42.65 72 PHE A O 1
ATOM 583 N N . LEU A 1 76 ? 47.108 -8.977 -14.974 1.00 32.25 73 LEU A N 1
ATOM 584 C CA . LEU A 1 76 ? 46.252 -8.373 -13.996 1.00 34.89 73 LEU A CA 1
ATOM 585 C C . LEU A 1 76 ? 45.887 -6.975 -14.431 1.00 36.84 73 LEU A C 1
ATOM 586 O O . LEU A 1 76 ? 46.756 -6.186 -14.791 1.00 37.21 73 LEU A O 1
ATOM 591 N N . HIS A 1 77 ? 44.613 -6.635 -14.319 1.00 30.83 74 HIS A N 1
ATOM 592 C CA . HIS A 1 77 ? 44.125 -5.320 -14.694 1.00 35.41 74 HIS A CA 1
ATOM 593 C C . HIS A 1 77 ? 43.641 -4.575 -13.469 1.00 34.92 74 HIS A C 1
ATOM 594 O O . HIS A 1 77 ? 43.135 -5.188 -12.550 1.00 34.68 74 HIS A O 1
ATOM 601 N N . ILE A 1 78 ? 43.800 -3.258 -13.448 1.00 29.65 75 ILE A N 1
ATOM 602 C CA . ILE A 1 78 ? 43.213 -2.458 -12.385 1.00 32.11 75 ILE A CA 1
ATOM 603 C C . ILE A 1 78 ? 41.673 -2.556 -12.394 1.00 40.32 75 ILE A C 1
ATOM 604 O O . ILE A 1 78 ? 41.052 -2.756 -11.350 1.00 42.94 75 ILE A O 1
ATOM 609 N N . LEU A 1 79 ? 41.083 -2.429 -13.584 1.00 41.68 76 LEU A N 1
ATOM 610 C CA . LEU A 1 79 ? 39.629 -2.413 -13.807 1.00 38.44 76 LEU A CA 1
ATOM 611 C C . LEU A 1 79 ? 39.207 -3.516 -14.756 1.00 37.46 76 LEU A C 1
ATOM 612 O O . LEU A 1 79 ? 39.922 -3.801 -15.717 1.00 33.05 76 LEU A O 1
ATOM 617 N N . ASN A 1 80 ? 38.026 -4.106 -14.565 1.00 36.49 77 ASN A N 1
ATOM 618 C CA . ASN A 1 80 ? 37.563 -5.042 -15.601 1.00 33.79 77 ASN A CA 1
ATOM 619 C C . ASN A 1 80 ? 37.116 -4.295 -16.888 1.00 32.91 77 ASN A C 1
ATOM 620 O O . ASN A 1 80 ? 36.909 -3.079 -16.886 1.00 31.32 77 ASN A O 1
ATOM 625 N N . PRO A 1 81 ? 36.981 -5.023 -17.995 1.00 38.70 78 PRO A N 1
ATOM 626 C CA . PRO A 1 81 ? 36.657 -4.343 -19.262 1.00 41.36 78 PRO A CA 1
ATOM 627 C C . PRO A 1 81 ? 35.382 -3.477 -19.222 1.00 45.94 78 PRO A C 1
ATOM 628 O O . PRO A 1 81 ? 35.413 -2.314 -19.676 1.00 43.13 78 PRO A O 1
ATOM 632 N N . ALA A 1 82 ? 34.303 -4.012 -18.649 1.00 43.66 79 ALA A N 1
ATOM 633 C CA . ALA A 1 82 ? 33.078 -3.236 -18.498 1.00 39.26 79 ALA A CA 1
ATOM 634 C C . ALA A 1 82 ? 33.269 -1.965 -17.672 1.00 43.80 79 ALA A C 1
ATOM 635 O O . ALA A 1 82 ? 32.627 -0.936 -17.987 1.00 46.19 79 ALA A O 1
ATOM 637 N N . GLU A 1 83 ? 34.107 -2.023 -16.620 1.00 31.23 80 GLU A N 1
ATOM 638 C CA . GLU A 1 83 ? 34.334 -0.831 -15.813 1.00 29.17 80 GLU A CA 1
ATOM 639 C C . GLU A 1 83 ? 35.213 0.166 -16.554 1.00 31.00 80 GLU A C 1
ATOM 640 O O . GLU A 1 83 ? 35.013 1.395 -16.488 1.00 31.06 80 GLU A O 1
ATOM 646 N N . ARG A 1 84 ? 36.176 -0.363 -17.288 1.00 28.66 81 ARG A N 1
ATOM 647 C CA . ARG A 1 84 ? 37.009 0.484 -18.135 1.00 33.85 81 ARG A CA 1
ATOM 648 C C . ARG A 1 84 ? 36.164 1.256 -19.160 1.00 41.32 81 ARG A C 1
ATOM 649 O O . ARG A 1 84 ? 36.289 2.483 -19.306 1.00 40.22 81 ARG A O 1
ATOM 657 N N . GLU A 1 85 ? 35.298 0.532 -19.860 1.00 38.27 82 GLU A N 1
ATOM 658 C CA . GLU A 1 85 ? 34.403 1.136 -20.859 1.00 39.74 82 GLU A CA 1
ATOM 659 C C . GLU A 1 85 ? 33.468 2.174 -20.245 1.00 40.88 82 GLU A C 1
ATOM 660 O O . GLU A 1 85 ? 33.293 3.245 -20.804 1.00 39.61 82 GLU A O 1
ATOM 666 N N . ARG A 1 86 ? 32.899 1.849 -19.082 1.00 40.00 83 ARG A N 1
ATOM 667 C CA . ARG A 1 86 ? 32.018 2.750 -18.349 1.00 36.33 83 ARG A CA 1
ATOM 668 C C . ARG A 1 86 ? 32.679 4.084 -18.047 1.00 43.52 83 ARG A C 1
ATOM 669 O O . ARG A 1 86 ? 32.064 5.160 -18.230 1.00 42.59 83 ARG A O 1
ATOM 677 N N . LYS A 1 87 ? 33.930 4.007 -17.579 1.00 41.66 84 LYS A N 1
ATOM 678 C CA . LYS A 1 87 ? 34.691 5.202 -17.211 1.00 40.10 84 LYS A CA 1
ATOM 679 C C . LYS A 1 87 ? 35.098 6.018 -18.447 1.00 38.95 84 LYS A C 1
ATOM 680 O O . LYS A 1 87 ? 35.057 7.233 -18.416 1.00 33.54 84 LYS A O 1
ATOM 686 N N . LEU A 1 88 ? 35.500 5.360 -19.533 1.00 39.23 85 LEU A N 1
ATOM 687 C CA . LEU A 1 88 ? 35.788 6.092 -20.779 1.00 39.43 85 LEU A CA 1
ATOM 688 C C . LEU A 1 88 ? 34.535 6.685 -21.413 1.00 42.89 85 LEU A C 1
ATOM 689 O O . LEU A 1 88 ? 34.569 7.776 -21.968 1.00 45.49 85 LEU A O 1
ATOM 694 N N . LYS A 1 89 ? 33.419 5.979 -21.302 1.00 41.76 86 LYS A N 1
ATOM 695 C CA . LYS A 1 89 ? 32.137 6.519 -21.729 1.00 39.96 86 LYS A CA 1
ATOM 696 C C . LYS A 1 89 ? 31.895 7.833 -20.952 1.00 42.26 86 LYS A C 1
ATOM 697 O O . LYS A 1 89 ? 31.677 8.879 -21.554 1.00 40.33 86 LYS A O 1
ATOM 703 N N . ARG A 1 90 ? 31.966 7.797 -19.621 1.00 37.41 87 ARG A N 1
ATOM 704 C CA . ARG A 1 90 ? 31.885 9.039 -18.854 1.00 38.28 87 ARG A CA 1
ATOM 705 C C . ARG A 1 90 ? 32.870 10.138 -19.298 1.00 42.94 87 ARG A C 1
ATOM 706 O O . ARG A 1 90 ? 32.562 11.313 -19.216 1.00 40.20 87 ARG A O 1
ATOM 714 N N . GLU A 1 91 ? 34.051 9.776 -19.783 1.00 47.34 88 GLU A N 1
ATOM 715 C CA . GLU A 1 91 ? 35.011 10.788 -20.249 1.00 47.72 88 GLU A CA 1
ATOM 716 C C . GLU A 1 91 ? 34.597 11.424 -21.574 1.00 53.76 88 GLU A C 1
ATOM 717 O O . GLU A 1 91 ? 35.101 12.483 -21.956 1.00 58.82 88 GLU A O 1
ATOM 723 N N . GLY A 1 92 ? 33.680 10.784 -22.288 1.00 44.81 89 GLY A N 1
ATOM 724 C CA . GLY A 1 92 ? 33.181 11.385 -23.500 1.00 37.68 89 GLY A CA 1
ATOM 725 C C . GLY A 1 92 ? 33.577 10.622 -24.755 1.00 41.49 89 GLY A C 1
ATOM 726 O O . GLY A 1 92 ? 33.214 11.010 -25.851 1.00 45.17 89 GLY A O 1
ATOM 727 N N . VAL A 1 93 ? 34.313 9.530 -24.600 1.00 43.70 90 VAL A N 1
ATOM 728 C CA . VAL A 1 93 ? 34.672 8.659 -25.721 1.00 45.36 90 VAL A CA 1
ATOM 729 C C . VAL A 1 93 ? 33.459 8.041 -26.447 1.00 51.62 90 VAL A C 1
ATOM 730 O O . VAL A 1 93 ? 32.508 7.573 -25.803 1.00 53.91 90 VAL A O 1
ATOM 734 N N . GLU A 1 94 ? 33.503 8.035 -27.782 1.00 52.68 91 GLU A N 1
ATOM 735 C CA . GLU A 1 94 ? 32.387 7.508 -28.578 1.00 60.96 91 GLU A CA 1
ATOM 736 C C . GLU A 1 94 ? 32.708 6.214 -29.328 1.00 57.12 91 GLU A C 1
ATOM 737 O O . GLU A 1 94 ? 31.820 5.394 -29.596 1.00 53.52 91 GLU A O 1
ATOM 743 N N . GLU A 1 95 ? 33.974 6.037 -29.668 1.00 51.70 92 GLU A N 1
ATOM 744 C CA . GLU A 1 95 ? 34.429 4.781 -30.229 1.00 49.80 92 GLU A CA 1
ATOM 745 C C . GLU A 1 95 ? 35.677 4.335 -29.498 1.00 50.41 92 GLU A C 1
ATOM 746 O O . GLU A 1 95 ? 36.643 5.087 -29.325 1.00 50.97 92 GLU A O 1
ATOM 752 N N . LEU A 1 96 ? 35.628 3.100 -29.046 1.00 42.61 93 LEU A N 1
ATOM 753 C CA . LEU A 1 96 ? 36.737 2.497 -28.395 1.00 37.57 93 LEU A CA 1
ATOM 754 C C . LEU A 1 96 ? 37.166 1.246 -29.143 1.00 39.95 93 LEU A C 1
ATOM 755 O O . LEU A 1 96 ? 36.458 0.236 -29.105 1.00 36.72 93 LEU A O 1
ATOM 760 N N . TYR A 1 97 ? 38.333 1.283 -29.787 1.00 41.01 94 TYR A N 1
ATOM 761 C CA . TYR A 1 97 ? 38.802 0.089 -30.477 1.00 41.66 94 TYR A CA 1
ATOM 762 C C . TYR A 1 97 ? 39.755 -0.672 -29.594 1.00 45.34 94 TYR A C 1
ATOM 763 O O . TYR A 1 97 ? 40.626 -0.085 -28.979 1.00 48.64 94 TYR A O 1
ATOM 772 N N . LEU A 1 98 ? 39.541 -1.977 -29.485 1.00 43.40 95 LEU A N 1
ATOM 773 C CA . LEU A 1 98 ? 40.365 -2.806 -28.627 1.00 42.37 95 LEU A CA 1
ATOM 774 C C . LEU A 1 98 ? 41.187 -3.775 -29.441 1.00 43.60 95 LEU A C 1
ATOM 775 O O . LEU A 1 98 ? 40.656 -4.614 -30.140 1.00 42.52 95 LEU A O 1
ATOM 780 N N . LEU A 1 99 ? 42.496 -3.675 -29.302 1.00 45.49 96 LEU A N 1
ATOM 781 C CA . LEU A 1 99 ? 43.409 -4.479 -30.075 1.00 38.32 96 LEU A CA 1
ATOM 782 C C . LEU A 1 99 ? 44.403 -5.188 -29.186 1.00 39.99 96 LEU A C 1
ATOM 783 O O . LEU A 1 99 ? 44.811 -4.653 -28.174 1.00 44.04 96 LEU A O 1
ATOM 788 N N . ASP A 1 100 ? 44.792 -6.396 -29.569 1.00 36.27 97 ASP A N 1
ATOM 789 C CA . ASP A 1 100 ? 45.836 -7.116 -28.863 1.00 32.11 97 ASP A CA 1
ATOM 790 C C . ASP A 1 100 ? 47.160 -6.493 -29.216 1.00 38.04 97 ASP A C 1
ATOM 791 O O . ASP A 1 100 ? 47.462 -6.303 -30.378 1.00 45.91 97 ASP A O 1
ATOM 796 N N . PHE A 1 101 ? 47.975 -6.211 -28.218 1.00 37.57 98 PHE A N 1
ATOM 797 C CA . PHE A 1 101 ? 49.296 -5.708 -28.482 1.00 35.68 98 PHE A CA 1
ATOM 798 C C . PHE A 1 101 ? 50.086 -6.942 -28.874 1.00 45.09 98 PHE A C 1
ATOM 799 O O . PHE A 1 101 ? 50.150 -7.909 -28.137 1.00 44.95 98 PHE A O 1
ATOM 807 N N . SER A 1 102 ? 50.693 -6.900 -30.046 1.00 52.59 99 SER A N 1
ATOM 808 C CA . SER A 1 102 ? 51.337 -8.067 -30.618 1.00 40.50 99 SER A CA 1
ATOM 809 C C . SER A 1 102 ? 52.698 -7.725 -31.141 1.00 32.89 99 SER A C 1
ATOM 810 O O . SER A 1 102 ? 53.088 -6.577 -31.140 1.00 40.98 99 SER A O 1
ATOM 813 N N . SER A 1 103 ? 53.443 -8.740 -31.536 1.00 38.30 100 SER A N 1
ATOM 814 C CA . SER A 1 103 ? 54.778 -8.527 -32.055 1.00 40.75 100 SER A CA 1
ATOM 815 C C . SER A 1 103 ? 54.715 -7.662 -33.296 1.00 34.20 100 SER A C 1
ATOM 816 O O . SER A 1 103 ? 55.500 -6.747 -33.446 1.00 39.15 100 SER A O 1
ATOM 819 N N . GLN A 1 104 ? 53.766 -7.928 -34.178 1.00 36.31 101 GLN A N 1
ATOM 820 C CA . GLN A 1 104 ? 53.632 -7.066 -35.345 1.00 47.36 101 GLN A CA 1
ATOM 821 C C . GLN A 1 104 ? 53.292 -5.635 -34.984 1.00 53.55 101 GLN A C 1
ATOM 822 O O . GLN A 1 104 ? 53.921 -4.700 -35.481 1.00 55.59 101 GLN A O 1
ATOM 828 N N . PHE A 1 105 ? 52.308 -5.448 -34.113 1.00 51.78 102 PHE A N 1
ATOM 829 C CA . PHE A 1 105 ? 51.969 -4.080 -33.735 1.00 43.93 102 PHE A CA 1
ATOM 830 C C . PHE A 1 105 ? 53.149 -3.363 -33.057 1.00 45.10 102 PHE A C 1
ATOM 831 O O . PHE A 1 105 ? 53.359 -2.157 -33.235 1.00 42.34 102 PHE A O 1
ATOM 839 N N . ALA A 1 106 ? 53.912 -4.128 -32.285 1.00 47.25 103 ALA A N 1
ATOM 840 C CA . ALA A 1 106 ? 55.032 -3.603 -31.522 1.00 45.02 103 ALA A CA 1
ATOM 841 C C . ALA A 1 106 ? 56.179 -3.190 -32.442 1.00 50.19 103 ALA A C 1
ATOM 842 O O . ALA A 1 106 ? 56.928 -2.250 -32.161 1.00 57.20 103 ALA A O 1
ATOM 844 N N . SER A 1 107 ? 56.320 -3.885 -33.556 1.00 47.36 104 SER A N 1
ATOM 845 C CA . SER A 1 107 ? 57.393 -3.532 -34.476 1.00 55.01 104 SER A CA 1
ATOM 846 C C . SER A 1 107 ? 57.090 -2.308 -35.340 1.00 52.42 104 SER A C 1
ATOM 847 O O . SER A 1 107 ? 57.954 -1.882 -36.087 1.00 53.28 104 SER A O 1
ATOM 850 N N . LEU A 1 108 ? 55.882 -1.756 -35.256 1.00 47.96 105 LEU A N 1
ATOM 851 C CA . LEU A 1 108 ? 55.564 -0.582 -36.055 1.00 54.50 105 LEU A CA 1
ATOM 852 C C . LEU A 1 108 ? 56.319 0.632 -35.573 1.00 55.29 105 LEU A C 1
ATOM 853 O O . LEU A 1 108 ? 56.291 0.975 -34.398 1.00 56.17 105 LEU A O 1
ATOM 858 N N . THR A 1 109 ? 56.982 1.299 -36.498 1.00 61.60 106 THR A N 1
ATOM 859 C CA . THR A 1 109 ? 57.657 2.537 -36.175 1.00 62.16 106 THR A CA 1
ATOM 860 C C . THR A 1 109 ? 56.648 3.653 -35.994 1.00 52.21 106 THR A C 1
ATOM 861 O O . THR A 1 109 ? 55.464 3.507 -36.297 1.00 50.17 106 THR A O 1
ATOM 865 N N . ALA A 1 110 ? 57.120 4.792 -35.530 1.00 50.87 107 ALA A N 1
ATOM 866 C CA . ALA A 1 110 ? 56.219 5.912 -35.360 1.00 48.17 107 ALA A CA 1
ATOM 867 C C . ALA A 1 110 ? 55.506 6.170 -36.690 1.00 59.01 107 ALA A C 1
ATOM 868 O O . ALA A 1 110 ? 54.290 6.441 -36.726 1.00 59.24 107 ALA A O 1
ATOM 870 N N . GLN A 1 111 ? 56.251 6.054 -37.786 1.00 57.85 108 GLN A N 1
ATOM 871 C CA . GLN A 1 111 ? 55.683 6.378 -39.074 1.00 62.75 108 GLN A CA 1
ATOM 872 C C . GLN A 1 111 ? 54.628 5.362 -39.522 1.00 60.36 108 GLN A C 1
ATOM 873 O O . GLN A 1 111 ? 53.515 5.748 -39.905 1.00 61.87 108 GLN A O 1
ATOM 879 N N . GLU A 1 112 ? 54.944 4.071 -39.469 1.00 57.67 109 GLU A N 1
ATOM 880 C CA . GLU A 1 112 ? 53.918 3.073 -39.778 1.00 60.35 109 GLU A CA 1
ATOM 881 C C . GLU A 1 112 ? 52.670 3.265 -38.902 1.00 58.21 109 GLU A C 1
ATOM 882 O O . GLU A 1 112 ? 51.540 3.057 -39.338 1.00 54.91 109 GLU A O 1
ATOM 888 N N . PHE A 1 113 ? 52.874 3.650 -37.649 1.00 58.12 110 PHE A N 1
ATOM 889 C CA . PHE A 1 113 ? 51.737 3.757 -36.757 1.00 55.94 110 PHE A CA 1
ATOM 890 C C . PHE A 1 113 ? 50.716 4.818 -37.240 1.00 58.84 110 PHE A C 1
ATOM 891 O O . PHE A 1 113 ? 49.488 4.596 -37.221 1.00 56.84 110 PHE A O 1
ATOM 899 N N . PHE A 1 114 ? 51.225 5.960 -37.686 1.00 56.93 111 PHE A N 1
ATOM 900 C CA . PHE A 1 114 ? 50.340 6.988 -38.214 1.00 59.50 111 PHE A CA 1
ATOM 901 C C . PHE A 1 114 ? 49.742 6.587 -39.536 1.00 62.95 111 PHE A C 1
ATOM 902 O O . PHE A 1 114 ? 48.550 6.793 -39.791 1.00 64.94 111 PHE A O 1
ATOM 910 N N . ALA A 1 115 ? 50.594 6.017 -40.376 1.00 62.71 112 ALA A N 1
ATOM 911 C CA . ALA A 1 115 ? 50.201 5.609 -41.696 1.00 62.89 112 ALA A CA 1
ATOM 912 C C . ALA A 1 115 ? 49.111 4.568 -41.577 1.00 60.61 112 ALA A C 1
ATOM 913 O O . ALA A 1 115 ? 48.435 4.244 -42.552 1.00 65.88 112 ALA A O 1
ATOM 915 N N . THR A 1 116 ? 48.915 4.067 -40.366 1.00 54.59 113 THR A N 1
ATOM 916 C CA . THR A 1 116 ? 48.042 2.924 -40.181 1.00 58.08 113 THR A CA 1
ATOM 917 C C . THR A 1 116 ? 46.847 3.174 -39.284 1.00 59.30 113 THR A C 1
ATOM 918 O O . THR A 1 116 ? 45.706 3.252 -39.752 1.00 56.53 113 THR A O 1
ATOM 922 N N . TYR A 1 117 ? 47.113 3.279 -37.985 1.00 55.67 114 TYR A N 1
ATOM 923 C CA . TYR A 1 117 ? 46.033 3.344 -37.036 1.00 45.94 114 TYR A CA 1
ATOM 924 C C . TYR A 1 117 ? 45.494 4.751 -37.024 1.00 44.49 114 TYR A C 1
ATOM 925 O O . TYR A 1 117 ? 44.292 4.944 -37.051 1.00 47.69 114 TYR A O 1
ATOM 934 N N . ILE A 1 118 ? 46.367 5.744 -37.054 1.00 39.38 115 ILE A N 1
ATOM 935 C CA . ILE A 1 118 ? 45.875 7.114 -37.045 1.00 43.66 115 ILE A CA 1
ATOM 936 C C . ILE A 1 118 ? 44.981 7.426 -38.242 1.00 52.89 115 ILE A C 1
ATOM 937 O O . ILE A 1 118 ? 43.894 7.986 -38.082 1.00 45.99 115 ILE A O 1
ATOM 942 N N . LYS A 1 119 ? 45.447 7.069 -39.441 1.00 57.30 116 LYS A N 1
ATOM 943 C CA . LYS A 1 119 ? 44.646 7.304 -40.628 1.00 56.25 116 LYS A CA 1
ATOM 944 C C . LYS A 1 119 ? 43.328 6.589 -40.499 1.00 54.53 116 LYS A C 1
ATOM 945 O O . LYS A 1 119 ? 42.265 7.178 -40.719 1.00 58.63 116 LYS A O 1
ATOM 951 N N . ALA A 1 120 ? 43.376 5.309 -40.161 1.00 47.71 117 ALA A N 1
ATOM 952 C CA . ALA A 1 120 ? 42.143 4.551 -40.190 1.00 47.39 117 ALA A CA 1
ATOM 953 C C . ALA A 1 120 ? 41.163 5.224 -39.254 1.00 56.41 117 ALA A C 1
ATOM 954 O O . ALA A 1 120 ? 39.959 5.103 -39.417 1.00 60.64 117 ALA A O 1
ATOM 964 N N . ASN A 1 122 ? 40.884 8.496 -38.672 1.00 48.98 119 ASN A N 1
ATOM 965 C CA . ASN A 1 122 ? 40.558 9.849 -39.183 1.00 54.73 119 ASN A CA 1
ATOM 966 C C . ASN A 1 122 ? 40.909 10.941 -38.224 1.00 50.12 119 ASN A C 1
ATOM 967 O O . ASN A 1 122 ? 40.168 11.901 -38.108 1.00 54.08 119 ASN A O 1
ATOM 972 N N . ALA A 1 123 ? 42.019 10.803 -37.525 1.00 54.95 120 ALA A N 1
ATOM 973 C CA . ALA A 1 123 ? 42.378 11.808 -36.534 1.00 50.53 120 ALA A CA 1
ATOM 974 C C . ALA A 1 123 ? 42.472 13.139 -37.258 1.00 53.58 120 ALA A C 1
ATOM 975 O O . ALA A 1 123 ? 43.109 13.242 -38.310 1.00 55.83 120 ALA A O 1
ATOM 977 N N . LYS A 1 124 ? 41.825 14.143 -36.694 1.00 54.09 121 LYS A N 1
ATOM 978 C CA . LYS A 1 124 ? 41.935 15.497 -37.194 1.00 58.68 121 LYS A CA 1
ATOM 979 C C . LYS A 1 124 ? 42.734 16.253 -36.133 1.00 59.39 121 LYS A C 1
ATOM 980 O O . LYS A 1 124 ? 43.535 17.138 -36.458 1.00 57.41 121 LYS A O 1
ATOM 986 N N . ILE A 1 125 ? 42.537 15.855 -34.868 1.00 53.14 122 ILE A N 1
ATOM 987 C CA . ILE A 1 125 ? 43.315 16.381 -33.752 1.00 52.97 122 ILE A CA 1
ATOM 988 C C . ILE A 1 125 ? 43.725 15.285 -32.781 1.00 53.41 122 ILE A C 1
ATOM 989 O O . ILE A 1 125 ? 42.890 14.500 -32.334 1.00 55.38 122 ILE A O 1
ATOM 994 N N . ILE A 1 126 ? 45.004 15.268 -32.435 1.00 51.48 123 ILE A N 1
ATOM 995 C CA . ILE A 1 126 ? 45.554 14.269 -31.526 1.00 53.71 123 ILE A CA 1
ATOM 996 C C . ILE A 1 126 ? 45.869 14.833 -30.144 1.00 51.75 123 ILE A C 1
ATOM 997 O O . ILE A 1 126 ? 46.581 15.832 -30.027 1.00 50.69 123 ILE A O 1
ATOM 1002 N N . VAL A 1 127 ? 45.342 14.193 -29.099 1.00 45.83 124 VAL A N 1
ATOM 1003 C CA . VAL A 1 127 ? 45.715 14.544 -27.736 1.00 33.26 124 VAL A CA 1
ATOM 1004 C C . VAL A 1 127 ? 46.615 13.458 -27.127 1.00 35.77 124 VAL A C 1
ATOM 1005 O O . VAL A 1 127 ? 46.322 12.258 -27.204 1.00 37.20 124 VAL A O 1
ATOM 1009 N N . ALA A 1 128 ? 47.728 13.868 -26.528 1.00 36.91 125 ALA A N 1
ATOM 1010 C CA . ALA A 1 128 ? 48.550 12.894 -25.803 1.00 40.87 125 ALA A CA 1
ATOM 1011 C C . ALA A 1 128 ? 49.277 13.446 -24.553 1.00 38.12 125 ALA A C 1
ATOM 1012 O O . ALA A 1 128 ? 49.490 14.658 -24.426 1.00 38.66 125 ALA A O 1
ATOM 1014 N N . GLY A 1 129 ? 49.642 12.549 -23.634 1.00 35.68 126 GLY A N 1
ATOM 1015 C CA . GLY A 1 129 ? 50.304 12.964 -22.413 1.00 42.09 126 GLY A CA 1
ATOM 1016 C C . GLY A 1 129 ? 51.762 13.331 -22.653 1.00 51.29 126 GLY A C 1
ATOM 1017 O O . GLY A 1 129 ? 52.406 12.894 -23.613 1.00 51.50 126 GLY A O 1
ATOM 1018 N N . PHE A 1 130 ? 52.278 14.158 -21.764 1.00 51.29 127 PHE A N 1
ATOM 1019 C CA . PHE A 1 130 ? 53.679 14.506 -21.738 1.00 52.47 127 PHE A CA 1
ATOM 1020 C C . PHE A 1 130 ? 54.622 13.295 -21.770 1.00 51.55 127 PHE A C 1
ATOM 1021 O O . PHE A 1 130 ? 55.652 13.321 -22.428 1.00 53.12 127 PHE A O 1
ATOM 1029 N N . ASP A 1 131 ? 54.276 12.241 -21.045 1.00 47.78 128 ASP A N 1
ATOM 1030 C CA . ASP A 1 131 ? 55.117 11.046 -20.976 1.00 52.60 128 ASP A CA 1
ATOM 1031 C C . ASP A 1 131 ? 55.026 10.176 -22.228 1.00 47.99 128 ASP A C 1
ATOM 1032 O O . ASP A 1 131 ? 55.709 9.174 -22.337 1.00 53.03 128 ASP A O 1
ATOM 1037 N N . TYR A 1 132 ? 54.150 10.513 -23.163 1.00 58.01 129 TYR A N 1
ATOM 1038 C CA . TYR A 1 132 ? 53.840 9.580 -24.266 1.00 53.03 129 TYR A CA 1
ATOM 1039 C C . TYR A 1 132 ? 55.016 9.089 -25.147 1.00 53.81 129 TYR A C 1
ATOM 1040 O O . TYR A 1 132 ? 55.909 9.855 -25.532 1.00 54.14 129 TYR A O 1
ATOM 1049 N N . THR A 1 133 ? 54.968 7.792 -25.446 1.00 54.86 130 THR A N 1
ATOM 1050 C CA . THR A 1 133 ? 56.026 7.052 -26.120 1.00 58.08 130 THR A CA 1
ATOM 1051 C C . THR A 1 133 ? 55.404 6.097 -27.112 1.00 64.59 130 THR A C 1
ATOM 1052 O O . THR A 1 133 ? 54.442 5.402 -26.787 1.00 68.02 130 THR A O 1
ATOM 1056 N N . PHE A 1 134 ? 55.951 6.060 -28.321 1.00 66.93 131 PHE A N 1
ATOM 1057 C CA . PHE A 1 134 ? 55.325 5.308 -29.394 1.00 64.92 131 PHE A CA 1
ATOM 1058 C C . PHE A 1 134 ? 56.316 4.864 -30.478 1.00 60.44 131 PHE A C 1
ATOM 1059 O O . PHE A 1 134 ? 57.367 5.488 -30.666 1.00 59.95 131 PHE A O 1
ATOM 1067 N N . GLY A 1 135 ? 55.959 3.785 -31.178 1.00 53.60 132 GLY A N 1
ATOM 1068 C CA . GLY A 1 135 ? 56.779 3.223 -32.239 1.00 53.76 132 GLY A CA 1
ATOM 1069 C C . GLY A 1 135 ? 57.955 2.400 -31.729 1.00 55.85 132 GLY A C 1
ATOM 1070 O O . GLY A 1 135 ? 58.496 2.654 -30.647 1.00 55.99 132 GLY A O 1
ATOM 1071 N N . SER A 1 136 ? 58.354 1.394 -32.494 1.00 52.30 133 SER A N 1
ATOM 1072 C CA . SER A 1 136 ? 59.589 0.685 -32.183 1.00 55.26 133 SER A CA 1
ATOM 1073 C C . SER A 1 136 ? 60.744 1.703 -32.276 1.00 61.04 133 SER A C 1
ATOM 1074 O O . SER A 1 136 ? 61.760 1.587 -31.604 1.00 63.25 133 SER A O 1
ATOM 1077 N N . ASP A 1 137 ? 60.552 2.698 -33.134 1.00 64.68 134 ASP A N 1
ATOM 1078 C CA . ASP A 1 137 ? 61.316 3.943 -33.177 1.00 68.43 134 ASP A CA 1
ATOM 1079 C C . ASP A 1 137 ? 61.513 4.589 -31.781 1.00 64.07 134 ASP A C 1
ATOM 1080 O O . ASP A 1 137 ? 62.420 5.399 -31.569 1.00 64.70 134 ASP A O 1
ATOM 1085 N N . LYS A 1 138 ? 60.612 4.273 -30.854 1.00 55.80 135 LYS A N 1
ATOM 1086 C CA . LYS A 1 138 ? 60.582 4.895 -29.540 1.00 57.08 135 LYS A CA 1
ATOM 1087 C C . LYS A 1 138 ? 60.667 6.431 -29.537 1.00 64.01 135 LYS A C 1
ATOM 1088 O O . LYS A 1 138 ? 61.583 7.019 -28.967 1.00 67.30 135 LYS A O 1
ATOM 1094 N N . LYS A 1 139 ? 59.694 7.082 -30.160 1.00 60.67 136 LYS A N 1
ATOM 1095 C CA . LYS A 1 139 ? 59.706 8.530 -30.236 1.00 57.95 136 LYS A CA 1
ATOM 1096 C C . LYS A 1 139 ? 58.945 9.111 -29.062 1.00 61.31 136 LYS A C 1
ATOM 1097 O O . LYS A 1 139 ? 58.219 8.397 -28.372 1.00 59.07 136 LYS A O 1
ATOM 1103 N N . THR A 1 140 ? 59.104 10.413 -28.845 1.00 63.85 137 THR A N 1
ATOM 1104 C CA . THR A 1 140 ? 58.436 11.106 -27.744 1.00 63.00 137 THR A CA 1
ATOM 1105 C C . THR A 1 140 ? 57.184 11.832 -28.201 1.00 64.09 137 THR A C 1
ATOM 1106 O O . THR A 1 140 ? 56.815 11.807 -29.385 1.00 63.27 137 THR A O 1
ATOM 1110 N N . ALA A 1 141 ? 56.570 12.521 -27.243 1.00 57.66 138 ALA A N 1
ATOM 1111 C CA . ALA A 1 141 ? 55.423 13.360 -27.501 1.00 55.47 138 ALA A CA 1
ATOM 1112 C C . ALA A 1 141 ? 55.777 14.518 -28.416 1.00 66.68 138 ALA A C 1
ATOM 1113 O O . ALA A 1 141 ? 54.966 14.944 -29.252 1.00 68.23 138 ALA A O 1
ATOM 1115 N N . GLU A 1 142 ? 56.993 15.029 -28.301 1.00 74.98 139 GLU A N 1
ATOM 1116 C CA . GLU A 1 142 ? 57.364 16.132 -29.184 1.00 85.50 139 GLU A CA 1
ATOM 1117 C C . GLU A 1 142 ? 57.368 15.707 -30.629 1.00 79.65 139 GLU A C 1
ATOM 1118 O O . GLU A 1 142 ? 56.822 16.395 -31.471 1.00 82.62 139 GLU A O 1
ATOM 1124 N N . ASP A 1 143 ? 57.968 14.559 -30.909 1.00 76.93 140 ASP A N 1
ATOM 1125 C CA . ASP A 1 143 ? 58.049 14.061 -32.280 1.00 77.07 140 ASP A CA 1
ATOM 1126 C C . ASP A 1 143 ? 56.695 13.861 -32.915 1.00 74.89 140 ASP A C 1
ATOM 1127 O O . ASP A 1 143 ? 56.590 13.605 -34.104 1.00 77.06 140 ASP A O 1
ATOM 1132 N N . LEU A 1 144 ? 55.649 13.966 -32.121 1.00 74.73 141 LEU A N 1
ATOM 1133 C CA . LEU A 1 144 ? 54.320 13.835 -32.680 1.00 72.05 141 LEU A CA 1
ATOM 1134 C C . LEU A 1 144 ? 54.090 14.856 -33.803 1.00 73.33 141 LEU A C 1
ATOM 1135 O O . LEU A 1 144 ? 53.673 14.492 -34.891 1.00 69.17 141 LEU A O 1
ATOM 1140 N N . LYS A 1 145 ? 54.368 16.131 -33.542 1.00 77.53 142 LYS A N 1
ATOM 1141 C CA . LYS A 1 145 ? 54.108 17.179 -34.525 1.00 74.92 142 LYS A CA 1
ATOM 1142 C C . LYS A 1 145 ? 54.627 16.748 -35.888 1.00 73.97 142 LYS A C 1
ATOM 1143 O O . LYS A 1 145 ? 53.992 17.006 -36.904 1.00 71.95 142 LYS A O 1
ATOM 1149 N N . ASN A 1 146 ? 55.784 16.085 -35.892 1.00 74.47 143 ASN A N 1
ATOM 1150 C CA . ASN A 1 146 ? 56.498 15.723 -37.119 1.00 76.29 143 ASN A CA 1
ATOM 1151 C C . ASN A 1 146 ? 55.832 14.642 -37.934 1.00 78.32 143 ASN A C 1
ATOM 1152 O O . ASN A 1 146 ? 56.168 14.447 -39.109 1.00 74.92 143 ASN A O 1
ATOM 1157 N N . TYR A 1 147 ? 54.925 13.907 -37.303 1.00 75.74 144 TYR A N 1
ATOM 1158 C CA . TYR A 1 147 ? 54.276 12.796 -37.984 1.00 75.21 144 TYR A CA 1
ATOM 1159 C C . TYR A 1 147 ? 52.810 13.091 -38.391 1.00 81.77 144 TYR A C 1
ATOM 1160 O O . TYR A 1 147 ? 52.198 12.336 -39.165 1.00 85.95 144 TYR A O 1
ATOM 1169 N N . PHE A 1 148 ? 52.255 14.165 -37.841 1.00 77.54 145 PHE A N 1
ATOM 1170 C CA . PHE A 1 148 ? 50.848 14.495 -38.026 1.00 70.77 145 PHE A CA 1
ATOM 1171 C C . PHE A 1 148 ? 50.622 15.828 -38.722 1.00 75.27 145 PHE A C 1
ATOM 1172 O O . PHE A 1 148 ? 51.156 16.851 -38.307 1.00 79.41 145 PHE A O 1
ATOM 1180 N N . ASP A 1 149 ? 49.826 15.806 -39.784 1.00 78.36 146 ASP A N 1
ATOM 1181 C CA . ASP A 1 149 ? 49.442 17.020 -40.496 1.00 89.00 146 ASP A CA 1
ATOM 1182 C C . ASP A 1 149 ? 48.596 17.925 -39.612 1.00 83.08 146 ASP A C 1
ATOM 1183 O O . ASP A 1 149 ? 48.758 19.139 -39.590 1.00 82.84 146 ASP A O 1
ATOM 1188 N N . GLY A 1 150 ? 47.698 17.286 -38.875 1.00 79.22 147 GLY A N 1
ATOM 1189 C CA . GLY A 1 150 ? 46.736 17.920 -37.999 1.00 72.08 147 GLY A CA 1
ATOM 1190 C C . GLY A 1 150 ? 47.312 18.403 -36.691 1.00 62.14 147 GLY A C 1
ATOM 1191 O O . GLY A 1 150 ? 48.493 18.233 -36.429 1.00 61.99 147 GLY A O 1
ATOM 1192 N N . GLU A 1 151 ? 46.470 19.035 -35.885 1.00 57.05 148 GLU A N 1
ATOM 1193 C CA . GLU A 1 151 ? 46.901 19.592 -34.615 1.00 55.86 148 GLU A CA 1
ATOM 1194 C C . GLU A 1 151 ? 47.222 18.552 -33.564 1.00 56.88 148 GLU A C 1
ATOM 1195 O O . GLU A 1 151 ? 46.525 17.560 -33.416 1.00 54.86 148 GLU A O 1
ATOM 1201 N N . VAL A 1 152 ? 48.287 18.813 -32.824 1.00 54.39 149 VAL A N 1
ATOM 1202 C CA . VAL A 1 152 ? 48.692 17.945 -31.746 1.00 58.72 149 VAL A CA 1
ATOM 1203 C C . VAL A 1 152 ? 48.763 18.709 -30.435 1.00 56.30 149 VAL A C 1
ATOM 1204 O O . VAL A 1 152 ? 49.492 19.681 -30.324 1.00 58.24 149 VAL A O 1
ATOM 1208 N N . ILE A 1 153 ? 48.034 18.239 -29.431 1.00 55.88 150 ILE A N 1
ATOM 1209 C CA . ILE A 1 153 ? 48.053 18.864 -28.114 1.00 60.22 150 ILE A CA 1
ATOM 1210 C C . ILE A 1 153 ? 48.684 17.931 -27.098 1.00 49.81 150 ILE A C 1
ATOM 1211 O O . ILE A 1 153 ? 48.238 16.809 -26.928 1.00 49.53 150 ILE A O 1
ATOM 1216 N N . ILE A 1 154 ? 49.708 18.410 -26.409 1.00 44.47 151 ILE A N 1
ATOM 1217 C CA . ILE A 1 154 ? 50.380 17.607 -25.411 1.00 45.71 151 ILE A CA 1
ATOM 1218 C C . ILE A 1 154 ? 50.046 18.132 -24.034 1.00 42.83 151 ILE A C 1
ATOM 1219 O O . ILE A 1 154 ? 50.354 19.262 -23.704 1.00 45.44 151 ILE A O 1
ATOM 1224 N N . VAL A 1 155 ? 49.431 17.279 -23.229 1.00 38.64 152 VAL A N 1
ATOM 1225 C CA . VAL A 1 155 ? 48.990 17.648 -21.900 1.00 45.24 152 VAL A CA 1
ATOM 1226 C C . VAL A 1 155 ? 50.060 17.411 -20.853 1.00 51.19 152 VAL A C 1
ATOM 1227 O O . VAL A 1 155 ? 50.661 16.351 -20.797 1.00 50.94 152 VAL A O 1
ATOM 1231 N N . PRO A 1 156 ? 50.285 18.411 -20.017 1.00 49.26 153 PRO A N 1
ATOM 1232 C CA . PRO A 1 156 ? 51.278 18.313 -18.954 1.00 47.95 153 PRO A CA 1
ATOM 1233 C C . PRO A 1 156 ? 50.896 17.221 -17.971 1.00 50.02 153 PRO A C 1
ATOM 1234 O O . PRO A 1 156 ? 49.731 16.874 -17.873 1.00 50.96 153 PRO A O 1
ATOM 1238 N N . PRO A 1 157 ? 51.881 16.662 -17.283 1.00 56.32 154 PRO A N 1
ATOM 1239 C CA . PRO A 1 157 ? 51.638 15.585 -16.324 1.00 53.56 154 PRO A CA 1
ATOM 1240 C C . PRO A 1 157 ? 50.815 16.035 -15.138 1.00 47.05 154 PRO A C 1
ATOM 1241 O O . PRO A 1 157 ? 50.957 17.155 -14.679 1.00 40.80 154 PRO A O 1
ATOM 1245 N N . VAL A 1 158 ? 49.960 15.149 -14.654 1.00 42.19 155 VAL A N 1
ATOM 1246 C CA . VAL A 1 158 ? 49.134 15.431 -13.507 1.00 33.14 155 VAL A CA 1
ATOM 1247 C C . VAL A 1 158 ? 49.840 14.872 -12.290 1.00 40.36 155 VAL A C 1
ATOM 1248 O O . VAL A 1 158 ? 50.141 13.693 -12.225 1.00 33.49 155 VAL A O 1
ATOM 1252 N N . GLU A 1 159 ? 50.103 15.735 -11.326 1.00 41.21 156 GLU A N 1
ATOM 1253 C CA . GLU A 1 159 ? 50.844 15.351 -10.150 1.00 45.61 156 GLU A CA 1
ATOM 1254 C C . GLU A 1 159 ? 50.163 15.847 -8.904 1.00 48.72 156 GLU A C 1
ATOM 1255 O O . GLU A 1 159 ? 49.446 16.831 -8.933 1.00 55.45 156 GLU A O 1
ATOM 1261 N N . ASP A 1 160 ? 50.400 15.147 -7.808 1.00 45.57 157 ASP A N 1
ATOM 1262 C CA . ASP A 1 160 ? 49.889 15.528 -6.508 1.00 46.63 157 ASP A CA 1
ATOM 1263 C C . ASP A 1 160 ? 51.086 15.774 -5.606 1.00 53.24 157 ASP A C 1
ATOM 1264 O O . ASP A 1 160 ? 52.206 15.905 -6.080 1.00 49.88 157 ASP A O 1
ATOM 1269 N N . GLU A 1 161 ? 50.854 15.851 -4.308 1.00 51.50 158 GLU A N 1
ATOM 1270 C CA . GLU A 1 161 ? 51.942 16.099 -3.383 1.00 59.76 158 GLU A CA 1
ATOM 1271 C C . GLU A 1 161 ? 52.979 14.990 -3.471 1.00 59.04 158 GLU A C 1
ATOM 1272 O O . GLU A 1 161 ? 54.163 15.247 -3.361 1.00 65.15 158 GLU A O 1
ATOM 1278 N N . LYS A 1 162 ? 52.528 13.751 -3.609 1.00 57.22 159 LYS A N 1
ATOM 1279 C CA . LYS A 1 162 ? 53.420 12.612 -3.808 1.00 52.98 159 LYS A CA 1
ATOM 1280 C C . LYS A 1 162 ? 54.164 12.555 -5.144 1.00 55.34 159 LYS A C 1
ATOM 1281 O O . LYS A 1 162 ? 55.310 12.143 -5.193 1.00 63.59 159 LYS A O 1
ATOM 1287 N N . GLY A 1 163 ? 53.496 12.911 -6.234 1.00 56.58 160 GLY A N 1
ATOM 1288 C CA . GLY A 1 163 ? 54.113 12.817 -7.545 1.00 53.70 160 GLY A CA 1
ATOM 1289 C C . GLY A 1 163 ? 53.125 12.708 -8.687 1.00 53.65 160 GLY A C 1
ATOM 1290 O O . GLY A 1 163 ? 51.965 13.061 -8.547 1.00 56.49 160 GLY A O 1
ATOM 1291 N N . LYS A 1 164 ? 53.591 12.222 -9.829 1.00 49.34 161 LYS A N 1
ATOM 1292 C CA . LYS A 1 164 ? 52.711 11.986 -10.957 1.00 52.80 161 LYS A CA 1
ATOM 1293 C C . LYS A 1 164 ? 51.728 10.875 -10.638 1.00 46.62 161 LYS A C 1
ATOM 1294 O O . LYS A 1 164 ? 52.070 9.897 -9.991 1.00 33.51 161 LYS A O 1
ATOM 1300 N N . ILE A 1 165 ? 50.507 11.047 -11.118 1.00 42.06 162 ILE A N 1
ATOM 1301 C CA . ILE A 1 165 ? 49.460 10.084 -10.961 1.00 39.62 162 ILE A CA 1
ATOM 1302 C C . ILE A 1 165 ? 49.591 9.111 -12.108 1.00 46.92 162 ILE A C 1
ATOM 1303 O O . ILE A 1 165 ? 49.470 9.496 -13.283 1.00 57.49 162 ILE A O 1
ATOM 1308 N N . SER A 1 166 ? 49.871 7.862 -11.764 1.00 34.79 163 SER A N 1
ATOM 1309 C CA . SER A 1 166 ? 50.147 6.835 -12.756 1.00 39.16 163 SER A CA 1
ATOM 1310 C C . SER A 1 166 ? 49.501 5.514 -12.357 1.00 36.93 163 SER A C 1
ATOM 1311 O O . SER A 1 166 ? 49.190 5.292 -11.198 1.00 34.21 163 SER A O 1
ATOM 1314 N N . SER A 1 167 ? 49.372 4.618 -13.322 1.00 40.96 164 SER A N 1
ATOM 1315 C CA . SER A 1 167 ? 48.803 3.292 -13.105 1.00 36.93 164 SER A CA 1
ATOM 1316 C C . SER A 1 167 ? 49.696 2.523 -12.174 1.00 33.31 164 SER A C 1
ATOM 1317 O O . SER A 1 167 ? 49.218 1.772 -11.335 1.00 38.05 164 SER A O 1
ATOM 1320 N N . THR A 1 168 ? 50.999 2.719 -12.330 1.00 33.19 165 THR A N 1
ATOM 1321 C CA . THR A 1 168 ? 51.975 2.020 -11.518 1.00 34.05 165 THR A CA 1
ATOM 1322 C C . THR A 1 168 ? 51.773 2.353 -10.030 1.00 32.73 165 THR A C 1
ATOM 1323 O O . THR A 1 168 ? 51.733 1.457 -9.173 1.00 32.96 165 THR A O 1
ATOM 1327 N N . ARG A 1 169 ? 51.597 3.636 -9.727 1.00 34.39 166 ARG A N 1
ATOM 1328 C CA . ARG A 1 169 ? 51.190 4.025 -8.367 1.00 39.08 166 ARG A CA 1
ATOM 1329 C C . ARG A 1 169 ? 49.859 3.367 -7.912 1.00 35.23 166 ARG A C 1
ATOM 1330 O O . ARG A 1 169 ? 49.707 3.054 -6.746 1.00 36.34 166 ARG A O 1
ATOM 1338 N N . ILE A 1 170 ? 48.891 3.197 -8.824 1.00 32.79 167 ILE A N 1
ATOM 1339 C CA . ILE A 1 170 ? 47.596 2.665 -8.442 1.00 26.82 167 ILE A CA 1
ATOM 1340 C C . ILE A 1 170 ? 47.783 1.213 -8.085 1.00 32.35 167 ILE A C 1
ATOM 1341 O O . ILE A 1 170 ? 47.300 0.805 -7.042 1.00 39.21 167 ILE A O 1
ATOM 1346 N N . ARG A 1 171 ? 48.455 0.429 -8.945 1.00 31.12 168 ARG A N 1
ATOM 1347 C CA . ARG A 1 171 ? 48.722 -0.981 -8.630 1.00 35.58 168 ARG A CA 1
ATOM 1348 C C . ARG A 1 171 ? 49.355 -1.119 -7.274 1.00 36.17 168 ARG A C 1
ATOM 1349 O O . ARG A 1 171 ? 48.932 -1.946 -6.476 1.00 37.14 168 ARG A O 1
ATOM 1357 N N . GLN A 1 172 ? 50.378 -0.305 -7.036 1.00 40.14 169 GLN A N 1
ATOM 1358 C CA . GLN A 1 172 ? 51.154 -0.376 -5.801 1.00 36.40 169 GLN A CA 1
ATOM 1359 C C . GLN A 1 172 ? 50.263 -0.035 -4.583 1.00 34.50 169 GLN A C 1
ATOM 1360 O O . GLN A 1 172 ? 50.295 -0.749 -3.581 1.00 28.98 169 GLN A O 1
ATOM 1366 N N . ALA A 1 173 ? 49.456 1.034 -4.681 1.00 30.24 170 ALA A N 1
ATOM 1367 C CA . ALA A 1 173 ? 48.583 1.442 -3.567 1.00 27.73 170 ALA A CA 1
ATOM 1368 C C . ALA A 1 173 ? 47.621 0.310 -3.229 1.00 30.68 170 ALA A C 1
ATOM 1369 O O . ALA A 1 173 ? 47.348 0.022 -2.047 1.00 26.93 170 ALA A O 1
ATOM 1371 N N . ILE A 1 174 ? 47.106 -0.343 -4.263 1.00 19.42 171 ILE A N 1
ATOM 1372 C CA . ILE A 1 174 ? 46.192 -1.441 -4.029 1.00 30.17 171 ILE A CA 1
ATOM 1373 C C . ILE A 1 174 ? 46.918 -2.573 -3.353 1.00 27.94 171 ILE A C 1
ATOM 13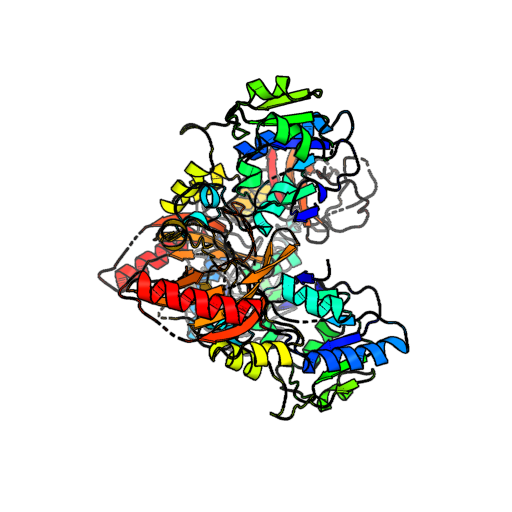74 O O . ILE A 1 174 ? 46.472 -3.090 -2.326 1.00 32.82 171 ILE A O 1
ATOM 1379 N N . LEU A 1 175 ? 48.081 -2.925 -3.868 1.00 29.76 172 LEU A N 1
ATOM 1380 C CA . LEU A 1 175 ? 48.871 -4.001 -3.302 1.00 28.24 172 LEU A CA 1
ATOM 1381 C C . LEU A 1 175 ? 49.268 -3.711 -1.859 1.00 31.16 172 LEU A C 1
ATOM 1382 O O . LEU A 1 175 ? 49.344 -4.607 -1.034 1.00 26.03 172 LEU A O 1
ATOM 1387 N N . ASP A 1 176 ? 49.556 -2.453 -1.573 1.00 34.79 173 ASP A N 1
ATOM 1388 C CA . ASP A 1 176 ? 49.890 -2.013 -0.235 1.00 27.68 173 ASP A CA 1
ATOM 1389 C C . ASP A 1 176 ? 48.679 -2.010 0.677 1.00 31.75 173 ASP A C 1
ATOM 1390 O O . ASP A 1 176 ? 48.811 -1.929 1.885 1.00 34.65 173 ASP A O 1
ATOM 1395 N N . GLY A 1 177 ? 47.497 -2.085 0.090 1.00 36.97 174 GLY A N 1
ATOM 1396 C CA . GLY A 1 177 ? 46.264 -1.993 0.841 1.00 23.64 174 GLY A CA 1
ATOM 1397 C C . GLY A 1 177 ? 45.706 -0.591 0.985 1.00 27.08 174 GLY A C 1
ATOM 1398 O O . GLY A 1 177 ? 44.757 -0.381 1.712 1.00 33.61 174 GLY A O 1
ATOM 1399 N N . ASN A 1 178 ? 46.307 0.372 0.301 1.00 25.92 175 ASN A N 1
ATOM 1400 C CA . ASN A 1 178 ? 45.839 1.747 0.336 1.00 25.59 175 ASN A CA 1
ATOM 1401 C C . ASN A 1 178 ? 44.731 2.014 -0.663 1.00 35.11 175 ASN A C 1
ATOM 1402 O O . ASN A 1 178 ? 44.920 2.749 -1.615 1.00 43.04 175 ASN A O 1
ATOM 1407 N N . VAL A 1 179 ? 43.568 1.436 -0.427 1.00 30.23 176 VAL A N 1
ATOM 1408 C CA . VAL A 1 179 ? 42.450 1.571 -1.337 1.00 23.74 176 VAL A CA 1
ATOM 1409 C C . VAL A 1 179 ? 41.964 3.005 -1.479 1.00 28.64 176 VAL A C 1
ATOM 1410 O O . VAL A 1 179 ? 41.594 3.424 -2.559 1.00 40.03 176 VAL A O 1
ATOM 1414 N N . LYS A 1 180 ? 41.954 3.752 -0.387 1.00 28.81 177 LYS A N 1
ATOM 1415 C CA . LYS A 1 180 ? 41.508 5.131 -0.433 1.00 30.50 177 LYS A CA 1
ATOM 1416 C C . LYS A 1 180 ? 42.398 5.967 -1.331 1.00 32.20 177 LYS A C 1
ATOM 1417 O O . LYS A 1 180 ? 41.914 6.797 -2.077 1.00 45.09 177 LYS A O 1
ATOM 1423 N N . GLU A 1 181 ? 43.701 5.750 -1.242 1.00 33.13 178 GLU A N 1
ATOM 1424 C CA . GLU A 1 181 ? 44.655 6.424 -2.105 1.00 32.96 178 GLU A CA 1
ATOM 1425 C C . GLU A 1 181 ? 44.473 6.022 -3.566 1.00 30.84 178 GLU A C 1
ATOM 1426 O O . GLU A 1 181 ? 44.492 6.861 -4.447 1.00 33.41 178 GLU A O 1
ATOM 1432 N N . ALA A 1 182 ? 44.268 4.734 -3.808 1.00 29.69 179 ALA A N 1
ATOM 1433 C CA . ALA A 1 182 ? 44.018 4.239 -5.150 1.00 30.93 179 ALA A CA 1
ATOM 1434 C C . ALA A 1 182 ? 42.774 4.944 -5.675 1.00 41.08 179 ALA A C 1
ATOM 1435 O O . ALA A 1 182 ? 42.705 5.334 -6.858 1.00 40.41 179 ALA A O 1
ATOM 1437 N N . GLY A 1 183 ? 41.801 5.146 -4.788 1.00 35.20 180 GLY A N 1
ATOM 1438 C CA . GLY A 1 183 ? 40.531 5.693 -5.224 1.00 32.22 180 GLY A CA 1
ATOM 1439 C C . GLY A 1 183 ? 40.626 7.196 -5.447 1.00 34.80 180 GLY A C 1
ATOM 1440 O O . GLY A 1 183 ? 39.933 7.762 -6.298 1.00 34.56 180 GLY A O 1
ATOM 1441 N N . LYS A 1 184 ? 41.475 7.865 -4.677 1.00 31.24 181 LYS A N 1
ATOM 1442 C CA . LYS A 1 184 ? 41.643 9.287 -4.915 1.00 36.19 181 LYS A CA 1
ATOM 1443 C C . LYS A 1 184 ? 42.288 9.475 -6.288 1.00 36.47 181 LYS A C 1
ATOM 1444 O O . LYS A 1 184 ? 41.923 10.392 -7.017 1.00 35.92 181 LYS A O 1
ATOM 1450 N N . LEU A 1 185 ? 43.294 8.656 -6.572 1.00 34.43 182 LEU A N 1
ATOM 1451 C CA . LEU A 1 185 ? 44.018 8.675 -7.833 1.00 30.85 182 LEU A CA 1
ATOM 1452 C C . LEU A 1 185 ? 43.155 8.275 -9.018 1.00 37.77 182 LEU A C 1
ATOM 1453 O O . LEU A 1 185 ? 43.211 8.877 -10.065 1.00 30.38 182 LEU A O 1
ATOM 1458 N N . LEU A 1 186 ? 42.355 7.242 -8.825 1.00 40.53 183 LEU A N 1
ATOM 1459 C CA . LEU A 1 186 ? 41.428 6.754 -9.825 1.00 29.34 183 LEU A CA 1
ATOM 1460 C C . LEU A 1 186 ? 40.366 7.793 -10.121 1.00 35.76 183 LEU A C 1
ATOM 1461 O O . LEU A 1 186 ? 39.898 7.909 -11.237 1.00 40.80 183 LEU A O 1
ATOM 1466 N N . GLY A 1 187 ? 39.970 8.526 -9.094 1.00 37.49 184 GLY A N 1
ATOM 1467 C CA . GLY A 1 187 ? 38.930 9.521 -9.213 1.00 40.86 184 GLY A CA 1
ATOM 1468 C C . GLY A 1 187 ? 37.584 8.933 -8.879 1.00 42.85 184 GLY A C 1
ATOM 1469 O O . GLY A 1 187 ? 36.573 9.613 -8.906 1.00 41.78 184 GLY A O 1
ATOM 1470 N N . ALA A 1 188 ? 37.586 7.646 -8.575 1.00 40.35 185 ALA A N 1
ATOM 1471 C CA . ALA A 1 188 ? 36.418 6.951 -8.085 1.00 39.39 185 ALA A CA 1
ATOM 1472 C C . ALA A 1 188 ? 36.939 5.747 -7.325 1.00 41.57 185 ALA A C 1
ATOM 1473 O O . ALA A 1 188 ? 38.015 5.266 -7.619 1.00 40.54 185 ALA A O 1
ATOM 1475 N N . PRO A 1 189 ? 36.181 5.238 -6.368 1.00 47.74 186 PRO A N 1
ATOM 1476 C CA . PRO A 1 189 ? 36.653 4.092 -5.603 1.00 42.49 186 PRO A CA 1
ATOM 1477 C C . PRO A 1 189 ? 36.809 2.894 -6.516 1.00 38.27 186 PRO A C 1
ATOM 1478 O O . PRO A 1 189 ? 36.050 2.746 -7.462 1.00 40.60 186 PRO A O 1
ATOM 1482 N N . LEU A 1 190 ? 37.805 2.065 -6.240 1.00 35.20 187 LEU A N 1
ATOM 1483 C CA . LEU A 1 190 ? 38.059 0.890 -7.048 1.00 30.09 187 LEU A CA 1
ATOM 1484 C C . LEU A 1 190 ? 36.880 -0.063 -6.971 1.00 33.14 187 LEU A C 1
ATOM 1485 O O . LEU A 1 190 ? 36.390 -0.365 -5.901 1.00 33.66 187 LEU A O 1
ATOM 1490 N N . PRO A 1 191 ? 36.444 -0.556 -8.118 1.00 26.82 188 PRO A N 1
ATOM 1491 C CA . PRO A 1 191 ? 35.349 -1.507 -8.156 1.00 33.82 188 PRO A CA 1
ATOM 1492 C C . PRO A 1 191 ? 35.864 -2.882 -8.502 1.00 31.47 188 PRO A C 1
ATOM 1493 O O . PRO A 1 191 ? 36.623 -3.028 -9.444 1.00 35.39 188 PRO A O 1
ATOM 1497 N N . SER A 1 192 ? 35.449 -3.867 -7.732 1.00 30.10 189 SER A N 1
ATOM 1498 C CA . SER A 1 192 ? 35.780 -5.264 -7.983 1.00 36.29 189 SER A CA 1
ATOM 1499 C C . SER A 1 192 ? 34.459 -5.976 -8.193 1.00 37.23 189 SER A C 1
ATOM 1500 O O . SER A 1 192 ? 33.449 -5.640 -7.566 1.00 37.77 189 SER A O 1
ATOM 1503 N N . ARG A 1 193 ? 34.457 -6.987 -9.040 1.00 32.85 190 ARG A N 1
ATOM 1504 C CA . ARG A 1 193 ? 33.212 -7.657 -9.363 1.00 32.01 190 ARG A CA 1
ATOM 1505 C C . ARG A 1 193 ? 33.344 -9.041 -8.820 1.00 31.28 190 ARG A C 1
ATOM 1506 O O . ARG A 1 193 ? 34.285 -9.765 -9.186 1.00 27.44 190 ARG A O 1
ATOM 1514 N N . GLY A 1 194 ? 32.428 -9.412 -7.931 1.00 26.47 191 GLY A N 1
ATOM 1515 C CA . GLY A 1 194 ? 32.475 -10.750 -7.390 1.00 26.21 191 GLY A CA 1
ATOM 1516 C C . GLY A 1 194 ? 31.193 -11.541 -7.421 1.00 36.00 191 GLY A C 1
ATOM 1517 O O . GLY A 1 194 ? 30.108 -11.001 -7.679 1.00 35.86 191 GLY A O 1
ATOM 1526 N N . VAL A 1 196 ? 28.722 -14.296 -5.142 1.00 30.53 193 VAL A N 1
ATOM 1527 C CA . VAL A 1 196 ? 28.423 -14.975 -3.892 1.00 27.41 193 VAL A CA 1
ATOM 1528 C C . VAL A 1 196 ? 28.414 -16.476 -4.099 1.00 32.73 193 VAL A C 1
ATOM 1529 O O . VAL A 1 196 ? 27.801 -16.983 -5.015 1.00 41.44 193 VAL A O 1
ATOM 1533 N N . VAL A 1 197 ? 29.108 -17.165 -3.211 1.00 32.38 194 VAL A N 1
ATOM 1534 C CA . VAL A 1 197 ? 29.376 -18.581 -3.306 1.00 34.85 194 VAL A CA 1
ATOM 1535 C C . VAL A 1 197 ? 29.134 -19.262 -1.966 1.00 42.18 194 VAL A C 1
ATOM 1536 O O . VAL A 1 197 ? 29.137 -18.617 -0.928 1.00 40.88 194 VAL A O 1
ATOM 1540 N N . HIS A 1 198 ? 28.929 -20.571 -1.985 1.00 45.19 195 HIS A N 1
ATOM 1541 C CA . HIS A 1 198 ? 28.742 -21.300 -0.746 1.00 46.53 195 HIS A CA 1
ATOM 1542 C C . HIS A 1 198 ? 30.105 -21.728 -0.233 1.00 54.13 195 HIS A C 1
ATOM 1543 O O . HIS A 1 198 ? 30.737 -22.618 -0.778 1.00 52.47 195 HIS A O 1
ATOM 1550 N N . GLY A 1 199 ? 30.538 -21.088 0.839 1.00 60.41 196 GLY A N 1
ATOM 1551 C CA . GLY A 1 199 ? 31.817 -21.352 1.459 1.00 61.89 196 GLY A CA 1
ATOM 1552 C C . GLY A 1 199 ? 31.611 -21.102 2.929 1.00 71.22 196 GLY A C 1
ATOM 1553 O O . GLY A 1 199 ? 30.615 -20.498 3.292 1.00 83.91 196 GLY A O 1
ATOM 1554 N N . ASN A 1 200 ? 32.510 -21.573 3.778 1.00 70.64 197 ASN A N 1
ATOM 1555 C CA . ASN A 1 200 ? 32.366 -21.344 5.208 1.00 68.51 197 ASN A CA 1
ATOM 1556 C C . ASN A 1 200 ? 31.205 -20.400 5.510 1.00 65.43 197 ASN A C 1
ATOM 1557 O O . ASN A 1 200 ? 31.099 -19.841 6.597 1.00 67.77 197 ASN A O 1
ATOM 1562 N N . GLY A 1 207 ? 27.817 -15.040 15.887 1.00 86.66 204 GLY A N 1
ATOM 1563 C CA . GLY A 1 207 ? 28.336 -13.680 15.831 1.00 91.23 204 GLY A CA 1
ATOM 1564 C C . GLY A 1 207 ? 27.816 -12.807 14.682 1.00 93.18 204 GLY A C 1
ATOM 1565 O O . GLY A 1 207 ? 26.683 -12.321 14.732 1.00 90.47 204 GLY A O 1
ATOM 1566 N N . TYR A 1 208 ? 28.661 -12.593 13.663 1.00 92.62 205 TYR A N 1
ATOM 1567 C CA . TYR A 1 208 ? 28.332 -11.801 12.462 1.00 90.09 205 TYR A CA 1
ATOM 1568 C C . TYR A 1 208 ? 28.413 -12.653 11.197 1.00 85.52 205 TYR A C 1
ATOM 1569 O O . TYR A 1 208 ? 29.449 -13.234 10.903 1.00 86.98 205 TYR A O 1
ATOM 1578 N N . PRO A 1 209 ? 27.338 -12.699 10.412 1.00 78.83 206 PRO A N 1
ATOM 1579 C CA . PRO A 1 209 ? 27.419 -13.626 9.292 1.00 77.42 206 PRO A CA 1
ATOM 1580 C C . PRO A 1 209 ? 28.144 -13.015 8.082 1.00 71.84 206 PRO A C 1
ATOM 1581 O O . PRO A 1 209 ? 28.122 -11.799 7.883 1.00 74.83 206 PRO A O 1
ATOM 1585 N N . THR A 1 210 ? 28.740 -13.880 7.270 1.00 62.38 207 THR A N 1
ATOM 1586 C CA . THR A 1 210 ? 29.592 -13.473 6.167 1.00 59.58 207 THR A CA 1
ATOM 1587 C C . THR A 1 210 ? 29.162 -13.955 4.782 1.00 57.63 207 THR A C 1
ATOM 1588 O O . THR A 1 210 ? 28.870 -15.135 4.599 1.00 61.22 207 THR A O 1
ATOM 1592 N N . ALA A 1 211 ? 29.162 -13.057 3.800 1.00 48.14 208 ALA A N 1
ATOM 1593 C CA . ALA A 1 211 ? 29.137 -13.499 2.412 1.00 50.13 208 ALA A CA 1
ATOM 1594 C C . ALA A 1 211 ? 30.540 -13.800 1.872 1.00 44.59 208 ALA A C 1
ATOM 1595 O O . ALA A 1 211 ? 31.420 -12.947 1.945 1.00 43.35 208 ALA A O 1
ATOM 1597 N N . ASN A 1 212 ? 30.722 -15.016 1.354 1.00 38.09 209 ASN A N 1
ATOM 1598 C CA . ASN A 1 212 ? 31.914 -15.430 0.595 1.00 29.86 209 ASN A CA 1
ATOM 1599 C C . ASN A 1 212 ? 31.881 -15.068 -0.865 1.00 34.22 209 ASN A C 1
ATOM 1600 O O . ASN A 1 212 ? 31.074 -15.618 -1.604 1.00 41.13 209 ASN A O 1
ATOM 1605 N N . LEU A 1 213 ? 32.788 -14.188 -1.286 1.00 31.70 210 LEU A N 1
ATOM 1606 C CA . LEU A 1 213 ? 32.859 -13.710 -2.661 1.00 24.64 210 LEU A CA 1
ATOM 1607 C C . LEU A 1 213 ? 34.033 -14.308 -3.392 1.00 25.83 210 LEU A C 1
ATOM 1608 O O . LEU A 1 213 ? 35.121 -14.424 -2.840 1.00 37.04 210 LEU A O 1
ATOM 1613 N N . VAL A 1 214 ? 33.806 -14.698 -4.642 1.00 32.32 211 VAL A N 1
ATOM 1614 C CA . VAL A 1 214 ? 34.871 -15.029 -5.563 1.00 27.50 211 VAL A CA 1
ATOM 1615 C C . VAL A 1 214 ? 34.990 -13.912 -6.576 1.00 30.08 211 VAL A C 1
ATOM 1616 O O . VAL A 1 214 ? 34.010 -13.558 -7.222 1.00 35.40 211 VAL A O 1
ATOM 1620 N N . LEU A 1 215 ? 36.180 -13.342 -6.702 1.00 32.87 212 LEU A N 1
ATOM 1621 C CA . LEU A 1 215 ? 36.456 -12.292 -7.697 1.00 42.00 212 LEU A CA 1
ATOM 1622 C C . LEU A 1 215 ? 36.349 -12.931 -9.072 1.00 42.08 212 LEU A C 1
ATOM 1623 O O . LEU A 1 215 ? 36.879 -14.029 -9.256 1.00 43.53 212 LEU A O 1
ATOM 1628 N N . LEU A 1 216 ? 35.628 -12.300 -9.993 1.00 34.53 213 LEU A N 1
ATOM 1629 C CA . LEU A 1 216 ? 35.394 -12.853 -11.323 1.00 33.48 213 LEU A CA 1
ATOM 1630 C C . LEU A 1 216 ? 36.312 -12.349 -12.426 1.00 37.23 213 LEU A C 1
ATOM 1631 O O . LEU A 1 216 ? 36.204 -12.783 -13.559 1.00 31.14 213 LEU A O 1
ATOM 1636 N N . ASP A 1 217 ? 37.210 -11.435 -12.097 1.00 39.63 214 ASP A N 1
ATOM 1637 C CA . ASP A 1 217 ? 38.077 -10.851 -13.099 1.00 34.96 214 ASP A CA 1
ATOM 1638 C C . ASP A 1 217 ? 39.518 -10.884 -12.673 1.00 43.78 214 ASP A C 1
ATOM 1639 O O . ASP A 1 217 ? 39.824 -11.002 -11.499 1.00 36.03 214 ASP A O 1
ATOM 1644 N N . ARG A 1 218 ? 40.399 -10.776 -13.652 1.00 41.54 215 ARG A N 1
ATOM 1645 C CA . ARG A 1 218 ? 41.813 -10.708 -13.390 1.00 33.95 215 ARG A CA 1
ATOM 1646 C C . ARG A 1 218 ? 42.118 -9.263 -13.055 1.00 37.74 215 ARG A C 1
ATOM 1647 O O . ARG A 1 218 ? 42.717 -8.535 -13.829 1.00 40.69 215 ARG A O 1
ATOM 1655 N N . THR A 1 219 ? 41.694 -8.867 -11.870 1.00 31.46 216 THR A N 1
ATOM 1656 C CA . THR A 1 219 ? 41.887 -7.522 -11.402 1.00 34.92 216 THR A CA 1
ATOM 1657 C C . THR A 1 219 ? 42.609 -7.616 -10.095 1.00 29.64 216 THR A C 1
ATOM 1658 O O . THR A 1 219 ? 42.533 -8.615 -9.405 1.00 34.44 216 THR A O 1
ATOM 1662 N N . TYR A 1 220 ? 43.333 -6.565 -9.777 1.00 29.42 217 TYR A N 1
ATOM 1663 C CA . TYR A 1 220 ? 44.152 -6.523 -8.546 1.00 37.05 217 TYR A CA 1
ATOM 1664 C C . TYR A 1 220 ? 43.321 -6.647 -7.261 1.00 36.85 217 TYR A C 1
ATOM 1665 O O . TYR A 1 220 ? 42.250 -6.058 -7.114 1.00 35.44 217 TYR A O 1
ATOM 1682 N N . PRO A 1 222 ? 43.097 -6.038 -3.185 1.00 40.06 219 PRO A N 1
ATOM 1683 C CA . PRO A 1 222 ? 43.793 -5.267 -2.131 1.00 34.07 219 PRO A CA 1
ATOM 1684 C C . PRO A 1 222 ? 44.567 -6.168 -1.159 1.00 35.86 219 PRO A C 1
ATOM 1685 O O . PRO A 1 222 ? 44.227 -7.347 -0.991 1.00 38.51 219 PRO A O 1
ATOM 1689 N N . ALA A 1 223 ? 45.602 -5.623 -0.534 1.00 28.48 220 ALA A N 1
ATOM 1690 C CA . ALA A 1 223 ? 46.298 -6.363 0.526 1.00 35.98 220 ALA A CA 1
ATOM 1691 C C . ALA A 1 223 ? 45.371 -6.918 1.602 1.00 31.81 220 ALA A C 1
ATOM 1692 O O . ALA A 1 223 ? 44.283 -6.383 1.875 1.00 27.32 220 ALA A O 1
ATOM 1694 N N . ASP A 1 224 ? 45.791 -8.027 2.190 1.00 35.97 221 ASP A N 1
ATOM 1695 C CA . ASP A 1 224 ? 45.155 -8.545 3.402 1.00 34.97 221 ASP A CA 1
ATOM 1696 C C . ASP A 1 224 ? 44.827 -7.430 4.401 1.00 31.70 221 ASP A C 1
ATOM 1697 O O . ASP A 1 224 ? 45.559 -6.446 4.543 1.00 24.39 221 ASP A O 1
ATOM 1702 N N . GLY A 1 225 ? 43.672 -7.554 5.033 1.00 29.88 222 GLY A N 1
ATOM 1703 C CA . GLY A 1 225 ? 43.217 -6.532 5.943 1.00 37.46 222 GLY A CA 1
ATOM 1704 C C . GLY A 1 225 ? 41.710 -6.502 6.017 1.00 33.41 222 GLY A C 1
ATOM 1705 O O . GLY A 1 225 ? 41.042 -7.320 5.455 1.00 31.34 222 GLY A O 1
ATOM 1706 N N . VAL A 1 226 ? 41.197 -5.529 6.733 1.00 35.00 223 VAL A N 1
ATOM 1707 C CA . VAL A 1 226 ? 39.786 -5.373 6.928 1.00 32.20 223 VAL A CA 1
ATOM 1708 C C . VAL A 1 226 ? 39.487 -3.983 6.379 1.00 35.12 223 VAL A C 1
ATOM 1709 O O . VAL A 1 226 ? 40.193 -3.002 6.686 1.00 37.31 223 VAL A O 1
ATOM 1713 N N . TYR A 1 227 ? 38.469 -3.900 5.526 1.00 30.62 224 TYR A N 1
ATOM 1714 C CA . TYR A 1 227 ? 38.210 -2.671 4.802 1.00 34.12 224 TYR A CA 1
ATOM 1715 C C . TYR A 1 227 ? 36.779 -2.246 4.938 1.00 36.40 224 TYR A C 1
ATOM 1716 O O . TYR A 1 227 ? 35.893 -3.088 5.074 1.00 29.24 224 TYR A O 1
ATOM 1725 N N . VAL A 1 228 ? 36.569 -0.931 4.881 1.00 34.60 225 VAL A N 1
ATOM 1726 C CA . VAL A 1 228 ? 35.251 -0.396 4.671 1.00 38.98 225 VAL A CA 1
ATOM 1727 C C . VAL A 1 228 ? 34.950 -0.323 3.154 1.00 43.04 225 VAL A C 1
ATOM 1728 O O . VAL A 1 228 ? 35.709 0.255 2.348 1.00 44.32 225 VAL A O 1
ATOM 1732 N N . VAL A 1 229 ? 33.868 -0.990 2.762 1.00 41.93 226 VAL A N 1
ATOM 1733 C CA . VAL A 1 229 ? 33.497 -1.055 1.366 1.00 41.88 226 VAL A CA 1
ATOM 1734 C C . VAL A 1 229 ? 32.019 -0.738 1.213 1.00 38.13 226 VAL A C 1
ATOM 1735 O O . VAL A 1 229 ? 31.263 -0.867 2.179 1.00 47.81 226 VAL A O 1
ATOM 1739 N N . ASP A 1 230 ? 31.603 -0.346 0.005 1.00 36.70 227 ASP A N 1
ATOM 1740 C CA . ASP A 1 230 ? 30.183 -0.382 -0.357 1.00 32.82 227 ASP A CA 1
ATOM 1741 C C . ASP A 1 230 ? 29.958 -1.547 -1.252 1.00 36.54 227 ASP A C 1
ATOM 1742 O O . ASP A 1 230 ? 30.815 -1.874 -2.057 1.00 40.14 227 ASP A O 1
ATOM 1747 N N . VAL A 1 231 ? 28.816 -2.198 -1.121 1.00 34.18 228 VAL A N 1
ATOM 1748 C CA . VAL A 1 231 ? 28.508 -3.349 -1.950 1.00 35.73 228 VAL A CA 1
ATOM 1749 C C . VAL A 1 231 ? 27.231 -3.136 -2.737 1.00 44.20 228 VAL A C 1
ATOM 1750 O O . VAL A 1 231 ? 26.222 -2.752 -2.180 1.00 40.90 228 VAL A O 1
ATOM 1754 N N . GLU A 1 232 ? 27.272 -3.404 -4.036 1.00 45.58 229 GLU A N 1
ATOM 1755 C CA . GLU A 1 232 ? 26.092 -3.220 -4.865 1.00 44.10 229 GLU A CA 1
ATOM 1756 C C . GLU A 1 232 ? 25.435 -4.526 -5.275 1.00 43.93 229 GLU A C 1
ATOM 1757 O O . GLU A 1 232 ? 26.012 -5.320 -5.992 1.00 45.18 229 GLU A O 1
ATOM 1763 N N . ILE A 1 233 ? 24.201 -4.719 -4.829 1.00 43.88 230 ILE A N 1
ATOM 1764 C CA . ILE A 1 233 ? 23.419 -5.883 -5.186 1.00 48.46 230 ILE A CA 1
ATOM 1765 C C . ILE A 1 233 ? 22.100 -5.448 -5.785 1.00 53.27 230 ILE A C 1
ATOM 1766 O O . ILE A 1 233 ? 21.350 -4.704 -5.172 1.00 51.40 230 ILE A O 1
ATOM 1771 N N . GLN A 1 234 ? 21.818 -5.921 -6.987 1.00 52.19 231 GLN A N 1
ATOM 1772 C CA . GLN A 1 234 ? 20.577 -5.597 -7.647 1.00 43.45 231 GLN A CA 1
ATOM 1773 C C . GLN A 1 234 ? 20.398 -4.096 -7.708 1.00 48.72 231 GLN A C 1
ATOM 1774 O O . GLN A 1 234 ? 19.311 -3.593 -7.507 1.00 54.64 231 GLN A O 1
ATOM 1780 N N . ARG A 1 235 ? 21.477 -3.382 -7.969 1.00 47.90 232 ARG A N 1
ATOM 1781 C CA . ARG A 1 235 ? 21.416 -1.941 -8.142 1.00 58.34 232 ARG A CA 1
ATOM 1782 C C . ARG A 1 235 ? 21.211 -1.169 -6.844 1.00 64.21 232 ARG A C 1
ATOM 1783 O O . ARG A 1 235 ? 20.928 0.019 -6.868 1.00 70.91 232 ARG A O 1
ATOM 1791 N N . GLN A 1 236 ? 21.365 -1.842 -5.716 1.00 65.94 233 GLN A N 1
ATOM 1792 C CA . GLN A 1 236 ? 21.234 -1.190 -4.423 1.00 68.17 233 GLN A CA 1
ATOM 1793 C C . GLN A 1 236 ? 22.558 -1.286 -3.687 1.00 57.82 233 GLN A C 1
ATOM 1794 O O . GLN A 1 236 ? 23.141 -2.355 -3.599 1.00 41.03 233 GLN A O 1
ATOM 1800 N N . LYS A 1 237 ? 23.027 -0.166 -3.154 1.00 55.77 234 LYS A N 1
ATOM 1801 C CA . LYS A 1 237 ? 24.303 -0.139 -2.457 1.00 55.73 234 LYS A CA 1
ATOM 1802 C C . LYS A 1 237 ? 24.135 -0.284 -0.961 1.00 53.99 234 LYS A C 1
ATOM 1803 O O . LYS A 1 237 ? 23.325 0.383 -0.345 1.00 54.53 234 LYS A O 1
ATOM 1809 N N . TYR A 1 238 ? 24.911 -1.184 -0.388 1.00 50.67 235 TYR A N 1
ATOM 1810 C CA . TYR A 1 238 ? 24.908 -1.404 1.048 1.00 44.58 235 TYR A CA 1
ATOM 1811 C C . TYR A 1 238 ? 26.291 -1.162 1.621 1.00 45.28 235 TYR A C 1
ATOM 1812 O O . TYR A 1 238 ? 27.307 -1.419 0.972 1.00 53.18 235 TYR A O 1
ATOM 1821 N N . ARG A 1 239 ? 26.360 -0.681 2.848 1.00 39.21 236 ARG A N 1
ATOM 1822 C CA . ARG A 1 239 ? 27.657 -0.580 3.445 1.00 29.13 236 ARG A CA 1
ATOM 1823 C C . ARG A 1 239 ? 28.117 -1.901 4.010 1.00 33.51 236 ARG A C 1
ATOM 1824 O O . ARG A 1 239 ? 27.313 -2.640 4.573 1.00 38.65 236 ARG A O 1
ATOM 1832 N N . ALA A 1 240 ? 29.418 -2.199 3.909 1.00 37.58 237 ALA A N 1
ATOM 1833 C CA . ALA A 1 240 ? 29.884 -3.480 4.451 1.00 38.76 237 ALA A CA 1
ATOM 1834 C C . ALA A 1 240 ? 31.343 -3.489 4.967 1.00 39.68 237 ALA A C 1
ATOM 1835 O O . ALA A 1 240 ? 32.106 -2.592 4.683 1.00 38.02 237 ALA A O 1
ATOM 1845 N N . ALA A 1 242 ? 34.776 -5.625 4.516 1.00 26.72 239 ALA A N 1
ATOM 1846 C CA . ALA A 1 242 ? 35.397 -6.641 3.689 1.00 32.62 239 ALA A CA 1
ATOM 1847 C C . ALA A 1 242 ? 36.652 -7.179 4.360 1.00 38.19 239 ALA A C 1
ATOM 1848 O O . ALA A 1 242 ? 37.465 -6.420 4.847 1.00 40.48 239 ALA A O 1
ATOM 1850 N N . SER A 1 243 ? 36.795 -8.497 4.398 1.00 34.46 240 SER A N 1
ATOM 1851 C CA . SER A 1 243 ? 37.980 -9.105 4.978 1.00 23.48 240 SER A CA 1
ATOM 1852 C C . SER A 1 243 ? 38.783 -9.876 3.940 1.00 34.06 240 SER A C 1
ATOM 1853 O O . SER A 1 243 ? 38.262 -10.738 3.257 1.00 31.97 240 SER A O 1
ATOM 1856 N N . VAL A 1 244 ? 40.064 -9.555 3.837 1.00 31.77 241 VAL A N 1
ATOM 1857 C CA . VAL A 1 244 ? 40.958 -10.238 2.923 1.00 34.59 241 VAL A CA 1
ATOM 1858 C C . VAL A 1 244 ? 42.117 -10.826 3.698 1.00 42.93 241 VAL A C 1
ATOM 1859 O O . VAL A 1 244 ? 42.817 -10.118 4.396 1.00 38.64 241 VAL A O 1
ATOM 1863 N N . GLY A 1 245 ? 42.295 -12.133 3.596 1.00 49.26 242 GLY A N 1
ATOM 1864 C CA . GLY A 1 245 ? 43.379 -12.809 4.275 1.00 61.64 242 GLY A CA 1
ATOM 1865 C C . GLY A 1 245 ? 43.917 -13.941 3.435 1.00 75.85 242 GLY A C 1
ATOM 1866 O O . GLY A 1 245 ? 43.200 -14.480 2.612 1.00 86.37 242 GLY A O 1
ATOM 1867 N N . LYS A 1 246 ? 45.172 -14.318 3.641 1.00 79.04 243 LYS A N 1
ATOM 1868 C CA . LYS A 1 246 ? 45.733 -15.435 2.899 1.00 80.82 243 LYS A CA 1
ATOM 1869 C C . LYS A 1 246 ? 45.683 -16.651 3.798 1.00 82.77 243 LYS A C 1
ATOM 1870 O O . LYS A 1 246 ? 46.218 -16.639 4.898 1.00 87.09 243 LYS A O 1
ATOM 1876 N N . ASN A 1 247 ? 45.019 -17.697 3.330 1.00 81.17 244 ASN A N 1
ATOM 1877 C CA . ASN A 1 247 ? 44.846 -18.893 4.130 1.00 78.46 244 ASN A CA 1
ATOM 1878 C C . ASN A 1 247 ? 43.715 -18.675 5.112 1.00 70.35 244 ASN A C 1
ATOM 1879 O O . ASN A 1 247 ? 43.462 -19.501 5.968 1.00 64.47 244 ASN A O 1
ATOM 1884 N N . VAL A 1 248 ? 43.048 -17.535 4.995 1.00 73.47 245 VAL A N 1
ATOM 1885 C CA . VAL A 1 248 ? 41.909 -17.237 5.841 1.00 76.89 245 VAL A CA 1
ATOM 1886 C C . VAL A 1 248 ? 40.630 -17.114 5.015 1.00 91.39 245 VAL A C 1
ATOM 1887 O O . VAL A 1 248 ? 39.660 -17.821 5.259 1.00 88.12 245 VAL A O 1
ATOM 1891 N N . THR A 1 249 ? 40.635 -16.205 4.041 1.00 101.22 246 THR A N 1
ATOM 1892 C CA . THR A 1 249 ? 39.492 -16.029 3.146 1.00 102.77 246 THR A CA 1
ATOM 1893 C C . THR A 1 249 ? 39.741 -16.637 1.765 1.00 101.44 246 THR A C 1
ATOM 1894 O O . THR A 1 249 ? 38.823 -16.774 0.972 1.00 98.72 246 THR A O 1
ATOM 1898 N N . PHE A 1 250 ? 40.987 -17.014 1.496 1.00 104.56 247 PHE A N 1
ATOM 1899 C CA . PHE A 1 250 ? 41.364 -17.625 0.223 1.00 105.12 247 PHE A CA 1
ATOM 1900 C C . PHE A 1 250 ? 42.664 -18.418 0.303 1.00 106.14 247 PHE A C 1
ATOM 1901 O O . PHE A 1 250 ? 43.431 -18.265 1.244 1.00 106.28 247 PHE A O 1
ATOM 1909 N N . ASP A 1 251 ? 42.895 -19.270 -0.691 1.00 107.57 248 ASP A N 1
ATOM 1910 C CA . ASP A 1 251 ? 44.122 -20.056 -0.780 1.00 107.95 248 ASP A CA 1
ATOM 1911 C C . ASP A 1 251 ? 44.365 -20.532 -2.205 1.00 105.87 248 ASP A C 1
ATOM 1912 O O . ASP A 1 251 ? 44.911 -19.802 -3.028 1.00 104.96 248 ASP A O 1
ATOM 1917 N N . GLU A 1 254 ? 43.293 -18.569 -6.164 1.00 88.18 251 GLU A N 1
ATOM 1918 C CA . GLU A 1 254 ? 42.048 -17.922 -6.553 1.00 89.84 251 GLU A CA 1
ATOM 1919 C C . GLU A 1 254 ? 41.687 -16.884 -5.521 1.00 66.67 251 GLU A C 1
ATOM 1920 O O . GLU A 1 254 ? 41.762 -17.139 -4.333 1.00 64.35 251 GLU A O 1
ATOM 1926 N N . ALA A 1 255 ? 41.301 -15.709 -5.987 1.00 50.64 252 ALA A N 1
ATOM 1927 C CA . ALA A 1 255 ? 41.016 -14.620 -5.088 1.00 43.54 252 ALA A CA 1
ATOM 1928 C C . ALA A 1 255 ? 39.615 -14.705 -4.545 1.00 44.67 252 ALA A C 1
ATOM 1929 O O . ALA A 1 255 ? 38.647 -14.596 -5.273 1.00 43.06 252 ALA A O 1
ATOM 1931 N N . ARG A 1 256 ? 39.532 -14.876 -3.239 1.00 43.03 253 ARG A N 1
ATOM 1932 C CA . ARG A 1 256 ? 38.285 -14.936 -2.532 1.00 42.09 253 ARG A CA 1
ATOM 1933 C C . ARG A 1 256 ? 38.433 -14.055 -1.316 1.00 43.94 253 ARG A C 1
ATOM 1934 O O . ARG A 1 256 ? 39.529 -13.863 -0.757 1.00 39.32 253 ARG A O 1
ATOM 1942 N N . PHE A 1 257 ? 37.304 -13.535 -0.890 1.00 35.32 254 PHE A N 1
ATOM 1943 C CA . PHE A 1 257 ? 37.279 -12.751 0.280 1.00 33.75 254 PHE A CA 1
ATOM 1944 C C . PHE A 1 257 ? 35.894 -12.696 0.787 1.00 38.35 254 PHE A C 1
ATOM 1945 O O . PHE A 1 257 ? 35.003 -13.293 0.220 1.00 46.67 254 PHE A O 1
ATOM 1953 N N . GLU A 1 258 ? 35.717 -12.011 1.892 1.00 34.51 255 GLU A N 1
ATOM 1954 C CA . GLU A 1 258 ? 34.463 -12.072 2.575 1.00 33.12 255 GLU A CA 1
ATOM 1955 C C . GLU A 1 258 ? 33.913 -10.692 2.836 1.00 37.33 255 GLU A C 1
ATOM 1956 O O . GLU A 1 258 ? 34.643 -9.672 2.946 1.00 32.86 255 GLU A O 1
ATOM 1962 N N . VAL A 1 259 ? 32.598 -10.662 2.940 1.00 37.75 256 VAL A N 1
ATOM 1963 C CA . VAL A 1 259 ? 31.962 -9.412 3.244 1.00 37.96 256 VAL A CA 1
ATOM 1964 C C . VAL A 1 259 ? 30.861 -9.600 4.298 1.00 32.28 256 VAL A C 1
ATOM 1965 O O . VAL A 1 259 ? 30.220 -10.641 4.370 1.00 35.60 256 VAL A O 1
ATOM 1969 N N . ASN A 1 260 ? 30.742 -8.635 5.190 1.00 33.69 257 ASN A N 1
ATOM 1970 C CA . ASN A 1 260 ? 29.626 -8.588 6.123 1.00 39.16 257 ASN A CA 1
ATOM 1971 C C . ASN A 1 260 ? 28.789 -7.400 5.723 1.00 42.55 257 ASN A C 1
ATOM 1972 O O . ASN A 1 260 ? 29.183 -6.237 5.941 1.00 40.81 257 ASN A O 1
ATOM 1977 N N . ILE A 1 261 ? 27.638 -7.681 5.134 1.00 40.11 258 ILE A N 1
ATOM 1978 C CA . ILE A 1 261 ? 26.803 -6.627 4.603 1.00 42.01 258 ILE A CA 1
ATOM 1979 C C . ILE A 1 261 ? 25.864 -6.176 5.698 1.00 46.96 258 ILE A C 1
ATOM 1980 O O . ILE A 1 261 ? 25.018 -6.956 6.159 1.00 49.40 258 ILE A O 1
ATOM 1985 N N . PHE A 1 262 ? 26.015 -4.934 6.122 1.00 50.89 259 PHE A N 1
ATOM 1986 C CA . PHE A 1 262 ? 25.162 -4.371 7.150 1.00 59.69 259 PHE A CA 1
ATOM 1987 C C . PHE A 1 262 ? 23.760 -4.047 6.655 1.00 59.12 259 PHE A C 1
ATOM 1988 O O . PHE A 1 262 ? 23.569 -3.606 5.525 1.00 45.72 259 PHE A O 1
ATOM 1996 N N . ASP A 1 263 ? 22.787 -4.288 7.524 1.00 61.00 260 ASP A N 1
ATOM 1997 C CA . ASP A 1 263 ? 21.389 -4.007 7.240 1.00 62.66 260 ASP A CA 1
ATOM 1998 C C . ASP A 1 263 ? 20.908 -4.760 6.017 1.00 62.48 260 ASP A C 1
ATOM 1999 O O . ASP A 1 263 ? 20.119 -4.236 5.243 1.00 56.79 260 ASP A O 1
ATOM 2004 N N . PHE A 1 264 ? 21.418 -5.971 5.827 1.00 59.28 261 PHE A N 1
ATOM 2005 C CA . PHE A 1 264 ? 20.992 -6.809 4.719 1.00 48.03 261 PHE A CA 1
ATOM 2006 C C . PHE A 1 264 ? 20.915 -8.274 5.103 1.00 56.25 261 PHE A C 1
ATOM 2007 O O . PHE A 1 264 ? 21.902 -8.851 5.531 1.00 60.35 261 PHE A O 1
ATOM 2015 N N . ASN A 1 265 ? 19.739 -8.876 4.991 1.00 69.00 262 ASN A N 1
ATOM 2016 C CA . ASN A 1 265 ? 19.626 -10.328 5.080 1.00 74.87 262 ASN A CA 1
ATOM 2017 C C . ASN A 1 265 ? 18.723 -10.870 3.983 1.00 74.31 262 ASN A C 1
ATOM 2018 O O . ASN A 1 265 ? 17.529 -10.605 3.954 1.00 81.45 262 ASN A O 1
ATOM 2023 N N . GLN A 1 266 ? 19.316 -11.632 3.081 1.00 69.38 263 GLN A N 1
ATOM 2024 C CA . GLN A 1 266 ? 18.616 -12.220 1.958 1.00 65.50 263 GLN A CA 1
ATOM 2025 C C . GLN A 1 266 ? 19.497 -13.340 1.485 1.00 58.61 263 GLN A C 1
ATOM 2026 O O . GLN A 1 266 ? 20.658 -13.397 1.845 1.00 66.82 263 GLN A O 1
ATOM 2032 N N . ASP A 1 267 ? 18.972 -14.230 0.666 1.00 52.18 264 ASP A N 1
ATOM 2033 C CA . ASP A 1 267 ? 19.829 -15.250 0.124 1.00 55.64 264 ASP A CA 1
ATOM 2034 C C . ASP A 1 267 ? 20.236 -14.741 -1.242 1.00 57.12 264 ASP A C 1
ATOM 2035 O O . ASP A 1 267 ? 19.403 -14.502 -2.102 1.00 53.72 264 ASP A O 1
ATOM 2040 N N . ILE A 1 268 ? 21.532 -14.535 -1.414 1.00 55.14 265 ILE A N 1
ATOM 2041 C CA . ILE A 1 268 ? 22.062 -14.007 -2.657 1.00 47.49 265 ILE A CA 1
ATOM 2042 C C . ILE A 1 268 ? 23.116 -14.878 -3.334 1.00 43.59 265 ILE A C 1
ATOM 2043 O O . ILE A 1 268 ? 23.925 -14.379 -4.088 1.00 47.97 265 ILE A O 1
ATOM 2048 N N . TYR A 1 269 ? 23.125 -16.170 -3.058 1.00 34.28 266 TYR A N 1
ATOM 2049 C CA . TYR A 1 269 ? 24.121 -17.031 -3.665 1.00 36.95 266 TYR A CA 1
ATOM 2050 C C . TYR A 1 269 ? 23.989 -17.053 -5.173 1.00 41.91 266 TYR A C 1
ATOM 2051 O O . TYR A 1 269 ? 22.896 -17.070 -5.703 1.00 52.01 266 TYR A O 1
ATOM 2060 N N . GLY A 1 270 ? 25.118 -17.034 -5.861 1.00 39.25 267 GLY A N 1
ATOM 2061 C CA . GLY A 1 270 ? 25.129 -17.085 -7.304 1.00 32.56 267 GLY A CA 1
ATOM 2062 C C . GLY A 1 270 ? 24.868 -15.733 -7.906 1.00 39.11 267 GLY A C 1
ATOM 2063 O O . GLY A 1 270 ? 24.804 -15.574 -9.111 1.00 54.29 267 GLY A O 1
ATOM 2064 N N . GLU A 1 271 ? 24.718 -14.744 -7.050 1.00 32.51 268 GLU A N 1
ATOM 2065 C CA . GLU A 1 271 ? 24.508 -13.390 -7.500 1.00 36.68 268 GLU A CA 1
ATOM 2066 C C . GLU A 1 271 ? 25.855 -12.644 -7.681 1.00 50.20 268 GLU A C 1
ATOM 2067 O O . GLU A 1 271 ? 26.795 -12.763 -6.879 1.00 51.07 268 GLU A O 1
ATOM 2073 N N . THR A 1 272 ? 25.960 -11.875 -8.746 1.00 45.23 269 THR A N 1
ATOM 2074 C CA . THR A 1 272 ? 27.139 -11.058 -8.936 1.00 41.14 269 THR A CA 1
ATOM 2075 C C . THR A 1 272 ? 26.996 -9.814 -8.088 1.00 48.19 269 THR A C 1
ATOM 2076 O O . THR A 1 272 ? 25.933 -9.199 -8.084 1.00 57.20 269 THR A O 1
ATOM 2080 N N . VAL A 1 273 ? 28.046 -9.433 -7.357 1.00 40.03 270 VAL A N 1
ATOM 2081 C CA . VAL A 1 273 ? 28.035 -8.108 -6.738 1.00 40.70 270 VAL A CA 1
ATOM 2082 C C . VAL A 1 273 ? 29.253 -7.228 -7.058 1.00 37.91 270 VAL A C 1
ATOM 2083 O O . VAL A 1 273 ? 30.327 -7.731 -7.396 1.00 46.91 270 VAL A O 1
ATOM 2095 N N . VAL A 1 275 ? 31.869 -4.700 -5.388 1.00 31.85 272 VAL A N 1
ATOM 2096 C CA . VAL A 1 275 ? 32.503 -4.093 -4.242 1.00 36.76 272 VAL A CA 1
ATOM 2097 C C . VAL A 1 275 ? 33.279 -2.836 -4.632 1.00 33.32 272 VAL A C 1
ATOM 2098 O O . VAL A 1 275 ? 34.104 -2.859 -5.549 1.00 34.09 272 VAL A O 1
ATOM 2102 N N . TYR A 1 276 ? 32.972 -1.741 -3.949 1.00 30.33 273 TYR A N 1
ATOM 2103 C CA . TYR A 1 276 ? 33.721 -0.486 -4.024 1.00 25.45 273 TYR A CA 1
ATOM 2104 C C . TYR A 1 276 ? 34.570 -0.305 -2.752 1.00 31.94 273 TYR A C 1
ATOM 2105 O O . TYR A 1 276 ? 34.024 -0.208 -1.633 1.00 34.09 273 TYR A O 1
ATOM 2114 N N . TRP A 1 277 ? 35.901 -0.271 -2.905 1.00 35.13 274 TRP A N 1
ATOM 2115 C CA . TRP A 1 277 ? 36.808 -0.183 -1.740 1.00 24.88 274 TRP A CA 1
ATOM 2116 C C . TRP A 1 277 ? 36.928 1.260 -1.253 1.00 30.42 274 TRP A C 1
ATOM 2117 O O . TRP A 1 277 ? 37.404 2.120 -1.969 1.00 31.42 274 TRP A O 1
ATOM 2128 N N . LEU A 1 278 ? 36.471 1.541 -0.038 1.00 36.80 275 LEU A N 1
ATOM 2129 C CA . LEU A 1 278 ? 36.496 2.910 0.460 1.00 29.79 275 LEU A CA 1
ATOM 2130 C C . LEU A 1 278 ? 37.722 3.218 1.361 1.00 38.46 275 LEU A C 1
ATOM 2131 O O . LEU A 1 278 ? 38.382 4.272 1.236 1.00 40.32 275 LEU A O 1
ATOM 2136 N N . ASP A 1 279 ? 38.015 2.306 2.274 1.00 33.03 276 ASP A N 1
ATOM 2137 C CA . ASP A 1 279 ? 39.096 2.533 3.212 1.00 26.34 276 ASP A CA 1
ATOM 2138 C C . ASP A 1 279 ? 39.579 1.278 3.895 1.00 30.64 276 ASP A C 1
ATOM 2139 O O . ASP A 1 279 ? 38.847 0.278 3.981 1.00 39.75 276 ASP A O 1
ATOM 2144 N N . ARG A 1 280 ? 40.833 1.317 4.354 1.00 27.88 277 ARG A N 1
ATOM 2145 C CA . ARG A 1 280 ? 41.382 0.225 5.171 1.00 29.20 277 ARG A CA 1
ATOM 2146 C C . ARG A 1 280 ? 41.208 0.507 6.666 1.00 34.84 277 ARG A C 1
ATOM 2147 O O . ARG A 1 280 ? 41.401 1.649 7.132 1.00 35.46 277 ARG A O 1
ATOM 2155 N N . ILE A 1 281 ? 40.850 -0.519 7.424 1.00 39.18 278 ILE A N 1
ATOM 2156 C CA . ILE A 1 281 ? 40.696 -0.344 8.869 1.00 41.20 278 ILE A CA 1
ATOM 2157 C C . ILE A 1 281 ? 41.920 -0.809 9.672 1.00 36.56 278 ILE A C 1
ATOM 2158 O O . ILE A 1 281 ? 42.416 -0.111 10.553 1.00 37.64 278 ILE A O 1
ATOM 2163 N N . ARG A 1 282 ? 42.369 -2.017 9.372 1.00 31.39 279 ARG A N 1
ATOM 2164 C CA . ARG A 1 282 ? 43.370 -2.685 10.156 1.00 31.05 279 ARG A CA 1
ATOM 2165 C C . ARG A 1 282 ? 43.912 -3.813 9.320 1.00 34.82 279 ARG A C 1
ATOM 2166 O O . ARG A 1 282 ? 43.394 -4.067 8.200 1.00 26.71 279 ARG A O 1
ATOM 2174 N N . ASP A 1 283 ? 44.968 -4.444 9.870 1.00 31.82 280 ASP A N 1
ATOM 2175 C CA . ASP A 1 283 ? 45.615 -5.614 9.318 1.00 37.71 280 ASP A CA 1
ATOM 2176 C C . ASP A 1 283 ? 44.791 -6.791 9.740 1.00 38.24 280 ASP A C 1
ATOM 2177 O O . ASP A 1 283 ? 43.966 -6.671 10.639 1.00 43.16 280 ASP A O 1
ATOM 2190 N N . THR A 1 285 ? 44.713 -10.019 11.867 1.00 53.64 282 THR A N 1
ATOM 2191 C CA . THR A 1 285 ? 45.346 -10.108 13.160 1.00 48.83 282 THR A CA 1
ATOM 2192 C C . THR A 1 285 ? 44.859 -11.375 13.783 1.00 48.28 282 THR A C 1
ATOM 2193 O O . THR A 1 285 ? 43.690 -11.688 13.660 1.00 51.93 282 THR A O 1
ATOM 2197 N N . LYS A 1 286 ? 45.737 -12.126 14.433 1.00 46.10 283 LYS A N 1
ATOM 2198 C CA . LYS A 1 286 ? 45.243 -13.233 15.228 1.00 47.11 283 LYS A CA 1
ATOM 2199 C C . LYS A 1 286 ? 44.949 -12.633 16.611 1.00 50.03 283 LYS A C 1
ATOM 2200 O O . LYS A 1 286 ? 45.617 -11.671 17.025 1.00 53.39 283 LYS A O 1
ATOM 2206 N N . PHE A 1 287 ? 43.907 -13.149 17.266 1.00 44.17 284 PHE A N 1
ATOM 2207 C CA . PHE A 1 287 ? 43.407 -12.663 18.558 1.00 47.08 284 PHE A CA 1
ATOM 2208 C C . PHE A 1 287 ? 43.676 -13.717 19.585 1.00 50.81 284 PHE A C 1
ATOM 2209 O O . PHE A 1 287 ? 43.535 -14.907 19.316 1.00 53.11 284 PHE A O 1
ATOM 2217 N N . ASP A 1 288 ? 44.060 -13.285 20.772 1.00 51.76 285 ASP A N 1
ATOM 2218 C CA . ASP A 1 288 ? 44.362 -14.237 21.812 1.00 48.61 285 ASP A CA 1
ATOM 2219 C C . ASP A 1 288 ? 43.070 -14.809 22.374 1.00 45.80 285 ASP A C 1
ATOM 2220 O O . ASP A 1 288 ? 42.990 -15.994 22.676 1.00 49.07 285 ASP A O 1
ATOM 2225 N N . SER A 1 289 ? 42.027 -14.003 22.465 1.00 37.14 286 SER A N 1
ATOM 2226 C CA . SER A 1 289 ? 40.793 -14.585 22.963 1.00 42.18 286 SER A CA 1
ATOM 2227 C C . SER A 1 289 ? 39.566 -14.191 22.171 1.00 41.62 28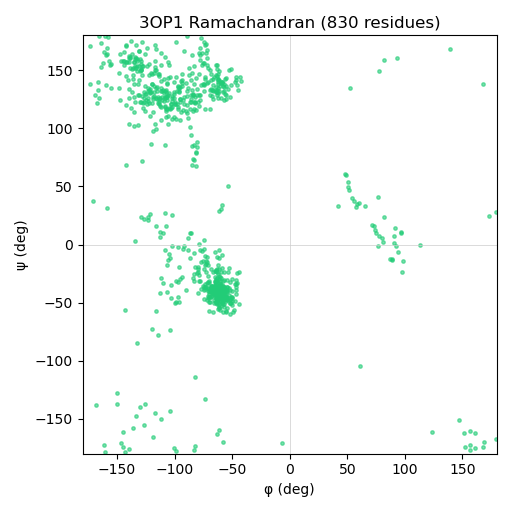6 SER A C 1
ATOM 2228 O O . SER A 1 289 ? 39.541 -13.162 21.507 1.00 40.41 286 SER A O 1
ATOM 2231 N N . VAL A 1 290 ? 38.546 -15.028 22.282 1.00 42.13 287 VAL A N 1
ATOM 2232 C CA . VAL A 1 290 ? 37.243 -14.742 21.725 1.00 46.58 287 VAL A CA 1
ATOM 2233 C C . VAL A 1 290 ? 36.746 -13.320 22.054 1.00 45.82 287 VAL A C 1
ATOM 2234 O O . VAL A 1 290 ? 36.284 -12.589 21.168 1.00 37.57 287 VAL A O 1
ATOM 2238 N N . ASP A 1 291 ? 36.829 -12.954 23.330 1.00 45.73 288 ASP A N 1
ATOM 2239 C CA . ASP A 1 291 ? 36.414 -11.640 23.811 1.00 50.05 288 ASP A CA 1
ATOM 2240 C C . ASP A 1 291 ? 37.130 -10.537 23.080 1.00 48.69 288 ASP A C 1
ATOM 2241 O O . ASP A 1 291 ? 36.524 -9.515 22.735 1.00 44.72 288 ASP A O 1
ATOM 2246 N N . GLN A 1 292 ? 38.431 -10.731 22.872 1.00 50.24 289 GLN A N 1
ATOM 2247 C CA . GLN A 1 292 ? 39.233 -9.750 22.151 1.00 53.22 289 GLN A CA 1
ATOM 2248 C C . GLN A 1 292 ? 38.714 -9.587 20.731 1.00 47.31 289 GLN A C 1
ATOM 2249 O O . GLN A 1 292 ? 38.630 -8.466 20.200 1.00 50.83 289 GLN A O 1
ATOM 2255 N N . LEU A 1 293 ? 38.393 -10.725 20.123 1.00 39.80 290 LEU A N 1
ATOM 2256 C CA . LEU A 1 293 ? 37.912 -10.784 18.753 1.00 39.38 290 LEU A CA 1
ATOM 2257 C C . LEU A 1 293 ? 36.575 -10.066 18.600 1.00 40.84 290 LEU A C 1
ATOM 2258 O O . LEU A 1 293 ? 36.397 -9.201 17.734 1.00 41.37 290 LEU A O 1
ATOM 2263 N N . VAL A 1 294 ? 35.636 -10.403 19.470 1.00 37.88 291 VAL A N 1
ATOM 2264 C CA . VAL A 1 294 ? 34.332 -9.766 19.428 1.00 39.06 291 VAL A CA 1
ATOM 2265 C C . VAL A 1 294 ? 34.425 -8.230 19.596 1.00 45.48 291 VAL A C 1
ATOM 2266 O O . VAL A 1 294 ? 33.828 -7.462 18.818 1.00 45.43 291 VAL A O 1
ATOM 2270 N N . ASP A 1 295 ? 35.198 -7.801 20.591 1.00 45.08 292 ASP A N 1
ATOM 2271 C CA . ASP A 1 295 ? 35.456 -6.380 20.839 1.00 43.53 292 ASP A CA 1
ATOM 2272 C C . ASP A 1 295 ? 35.935 -5.650 19.578 1.00 43.19 292 ASP A C 1
ATOM 2273 O O . ASP A 1 295 ? 35.415 -4.569 19.258 1.00 43.35 292 ASP A O 1
ATOM 2278 N N . GLN A 1 296 ? 36.895 -6.259 18.872 1.00 39.81 293 GLN A N 1
ATOM 2279 C CA . GLN A 1 296 ? 37.447 -5.748 17.601 1.00 40.16 293 GLN A CA 1
ATOM 2280 C C . GLN A 1 296 ? 36.319 -5.636 16.545 1.00 35.04 293 GLN A C 1
ATOM 2281 O O . GLN A 1 296 ? 36.094 -4.585 15.957 1.00 33.26 293 GLN A O 1
ATOM 2287 N N . LEU A 1 297 ? 35.594 -6.725 16.340 1.00 30.48 294 LEU A N 1
ATOM 2288 C CA . LEU A 1 297 ? 34.454 -6.705 15.427 1.00 36.00 294 LEU A CA 1
ATOM 2289 C C . LEU A 1 297 ? 33.434 -5.600 15.757 1.00 35.27 294 LEU A C 1
ATOM 2290 O O . LEU A 1 297 ? 33.018 -4.880 14.872 1.00 39.29 294 LEU A O 1
ATOM 2295 N N . LYS A 1 298 ? 33.042 -5.456 17.026 1.00 32.86 295 LYS A N 1
ATOM 2296 C CA . LYS A 1 298 ? 32.095 -4.406 17.374 1.00 34.32 295 LYS A CA 1
ATOM 2297 C C . LYS A 1 298 ? 32.643 -3.055 16.993 1.00 37.25 295 LYS A C 1
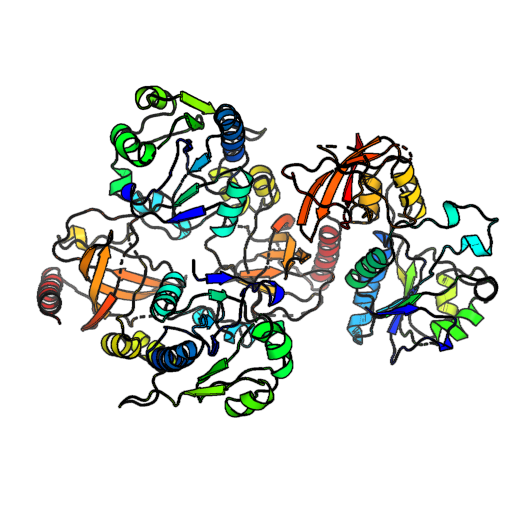ATOM 2298 O O . LYS A 1 298 ? 31.923 -2.234 16.434 1.00 46.21 295 LYS A O 1
ATOM 2304 N N . ALA A 1 299 ? 33.917 -2.844 17.302 1.00 37.05 296 ALA A N 1
ATOM 2305 C CA . ALA A 1 299 ? 34.632 -1.613 16.958 1.00 38.11 296 ALA A CA 1
ATOM 2306 C C . ALA A 1 299 ? 34.715 -1.416 15.445 1.00 36.26 296 ALA A C 1
ATOM 2307 O O . ALA A 1 299 ? 34.551 -0.300 14.952 1.00 37.13 296 ALA A O 1
ATOM 2309 N N . ASP A 1 300 ? 34.999 -2.493 14.723 1.00 25.53 297 ASP A N 1
ATOM 2310 C CA . ASP A 1 300 ? 35.066 -2.414 13.282 1.00 33.69 297 ASP A CA 1
ATOM 2311 C C . ASP A 1 300 ? 33.709 -2.012 12.719 1.00 42.51 297 ASP A C 1
ATOM 2312 O O . ASP A 1 300 ? 33.611 -1.095 11.891 1.00 43.64 297 ASP A O 1
ATOM 2317 N N . GLU A 1 301 ? 32.670 -2.673 13.216 1.00 39.48 298 GLU A N 1
ATOM 2318 C CA . GLU A 1 301 ? 31.341 -2.436 12.716 1.00 43.47 298 GLU A CA 1
ATOM 2319 C C . GLU A 1 301 ? 30.993 -0.972 12.903 1.00 40.26 298 GLU A C 1
ATOM 2320 O O . GLU A 1 301 ? 30.435 -0.310 12.021 1.00 46.57 298 GLU A O 1
ATOM 2326 N N . GLU A 1 302 ? 31.356 -0.443 14.045 1.00 36.35 299 GLU A N 1
ATOM 2327 C CA . GLU A 1 302 ? 31.030 0.942 14.288 1.00 43.75 299 GLU A CA 1
ATOM 2328 C C . GLU A 1 302 ? 31.778 1.829 13.322 1.00 44.98 299 GLU A C 1
ATOM 2329 O O . GLU A 1 302 ? 31.211 2.785 12.828 1.00 50.33 299 GLU A O 1
ATOM 2335 N N . VAL A 1 303 ? 33.033 1.489 13.014 1.00 40.94 300 VAL A N 1
ATOM 2336 C CA . VAL A 1 303 ? 33.859 2.370 12.198 1.00 39.67 300 VAL A CA 1
ATOM 2337 C C . VAL A 1 303 ? 33.348 2.389 10.794 1.00 38.62 300 VAL A C 1
ATOM 2338 O O . VAL A 1 303 ? 33.319 3.426 10.159 1.00 37.28 300 VAL A O 1
ATOM 2342 N N . THR A 1 304 ? 32.944 1.214 10.333 1.00 41.11 301 THR A N 1
ATOM 2343 C CA . THR A 1 304 ? 32.417 1.019 8.997 1.00 36.08 301 THR A CA 1
ATOM 2344 C C . THR A 1 304 ? 31.068 1.730 8.808 1.00 39.39 301 THR A C 1
ATOM 2345 O O . THR A 1 304 ? 30.968 2.569 7.938 1.00 43.54 301 THR A O 1
ATOM 2349 N N . ARG A 1 305 ? 30.050 1.412 9.618 1.00 40.24 302 ARG A N 1
ATOM 2350 C CA . ARG A 1 305 ? 28.729 2.059 9.490 1.00 37.76 302 ARG A CA 1
ATOM 2351 C C . ARG A 1 305 ? 28.796 3.559 9.519 1.00 43.71 302 ARG A C 1
ATOM 2352 O O . ARG A 1 305 ? 27.877 4.201 9.029 1.00 55.43 302 ARG A O 1
ATOM 2360 N N . ASN A 1 306 ? 29.854 4.123 10.106 1.00 31.55 303 ASN A N 1
ATOM 2361 C CA . ASN A 1 306 ? 29.931 5.587 10.309 1.00 39.56 303 ASN A CA 1
ATOM 2362 C C . ASN A 1 306 ? 30.917 6.317 9.446 1.00 40.01 303 ASN A C 1
ATOM 2363 O O . ASN A 1 306 ? 31.019 7.530 9.515 1.00 40.94 303 ASN A O 1
ATOM 2368 N N . TRP A 1 307 ? 31.676 5.573 8.661 1.00 41.74 304 TRP A N 1
ATOM 2369 C CA . TRP A 1 307 ? 32.703 6.183 7.860 1.00 41.25 304 TRP A CA 1
ATOM 2370 C C . TRP A 1 307 ? 32.004 7.113 6.903 1.00 43.26 304 TRP A C 1
ATOM 2371 O O . TRP A 1 307 ? 30.936 6.809 6.385 1.00 44.26 304 TRP A O 1
ATOM 2382 N N . SER A 1 308 ? 32.614 8.254 6.671 1.00 44.87 305 SER A N 1
ATOM 2383 C CA . SER A 1 308 ? 32.308 9.023 5.483 1.00 53.04 305 SER A CA 1
ATOM 2384 C C . SER A 1 308 ? 33.370 10.102 5.273 1.00 56.40 305 SER A C 1
ATOM 2385 O O . SER A 1 308 ? 33.439 10.716 4.211 1.00 60.98 305 SER A O 1
ATOM 2388 N N . ILE B 1 5 ? 26.396 -8.231 -29.854 1.00 101.78 2 ILE B N 1
ATOM 2389 C CA . ILE B 1 5 ? 25.207 -7.735 -30.547 1.00 112.01 2 ILE B CA 1
ATOM 2390 C C . ILE B 1 5 ? 23.943 -8.444 -30.079 1.00 121.61 2 ILE B C 1
ATOM 2391 O O . ILE B 1 5 ? 22.906 -7.814 -29.799 1.00 125.54 2 ILE B O 1
ATOM 2396 N N . ILE B 1 6 ? 24.040 -9.770 -30.021 1.00 120.17 3 ILE B N 1
ATOM 2397 C CA . ILE B 1 6 ? 22.908 -10.629 -29.685 1.00 119.24 3 ILE B CA 1
ATOM 2398 C C . ILE B 1 6 ? 22.698 -10.751 -28.157 1.00 111.38 3 ILE B C 1
ATOM 2399 O O . ILE B 1 6 ? 21.586 -10.973 -27.675 1.00 109.91 3 ILE B O 1
ATOM 2404 N N . THR B 1 7 ? 23.764 -10.560 -27.395 1.00 102.82 4 THR B N 1
ATOM 2405 C CA . THR B 1 7 ? 23.709 -10.811 -25.966 1.00 92.91 4 THR B CA 1
ATOM 2406 C C . THR B 1 7 ? 23.476 -9.541 -25.149 1.00 79.36 4 THR B C 1
ATOM 2407 O O . THR B 1 7 ? 24.265 -8.592 -25.217 1.00 73.32 4 THR B O 1
ATOM 2411 N N . ILE B 1 8 ? 22.387 -9.520 -24.385 1.00 69.40 5 ILE B N 1
ATOM 2412 C CA . ILE B 1 8 ? 22.195 -8.450 -23.415 1.00 72.15 5 ILE B CA 1
ATOM 2413 C C . ILE B 1 8 ? 21.997 -9.013 -22.010 1.00 66.96 5 ILE B C 1
ATOM 2414 O O . ILE B 1 8 ? 21.088 -9.823 -21.786 1.00 65.73 5 ILE B O 1
ATOM 2419 N N . PRO B 1 9 ? 22.891 -8.608 -21.083 1.00 60.66 6 PRO B N 1
ATOM 2420 C CA . PRO B 1 9 ? 22.944 -8.996 -19.667 1.00 63.74 6 PRO B CA 1
ATOM 2421 C C . PRO B 1 9 ? 21.893 -8.249 -18.854 1.00 56.72 6 PRO B C 1
ATOM 2422 O O . PRO B 1 9 ? 21.621 -7.070 -19.065 1.00 51.61 6 PRO B O 1
ATOM 2426 N N . ILE B 1 10 ? 21.237 -8.985 -17.977 1.00 59.19 7 ILE B N 1
ATOM 2427 C CA . ILE B 1 10 ? 20.155 -8.431 -17.207 1.00 67.12 7 ILE B CA 1
ATOM 2428 C C . ILE B 1 10 ? 20.229 -8.830 -15.744 1.00 69.63 7 ILE B C 1
ATOM 2429 O O . ILE B 1 10 ? 20.557 -9.965 -15.417 1.00 66.17 7 ILE B O 1
ATOM 2434 N N . LYS B 1 11 ? 19.964 -7.875 -14.865 1.00 66.85 8 LYS B N 1
ATOM 2435 C CA . LYS B 1 11 ? 19.764 -8.155 -13.457 1.00 64.95 8 LYS B CA 1
ATOM 2436 C C . LYS B 1 11 ? 18.450 -8.899 -13.236 1.00 61.33 8 LYS B C 1
ATOM 2437 O O . LYS B 1 11 ? 18.349 -9.782 -12.395 1.00 52.07 8 LYS B O 1
ATOM 2443 N N . ASN B 1 12 ? 17.436 -8.502 -13.996 1.00 61.07 9 ASN B N 1
ATOM 2444 C CA . ASN B 1 12 ? 16.089 -9.054 -13.876 1.00 63.44 9 ASN B CA 1
ATOM 2445 C C . ASN B 1 12 ? 15.228 -8.885 -15.125 1.00 66.79 9 ASN B C 1
ATOM 2446 O O . ASN B 1 12 ? 15.651 -8.289 -16.108 1.00 68.99 9 ASN B O 1
ATOM 2451 N N . GLN B 1 13 ? 14.012 -9.407 -15.064 1.00 64.84 10 GLN B N 1
ATOM 2452 C CA . GLN B 1 13 ? 13.083 -9.413 -16.189 1.00 68.49 10 GLN B CA 1
ATOM 2453 C C . GLN B 1 13 ? 12.721 -8.025 -16.702 1.00 68.99 10 GLN B C 1
ATOM 2454 O O . GLN B 1 13 ? 12.406 -7.855 -17.870 1.00 70.60 10 GLN B O 1
ATOM 2460 N N . LYS B 1 14 ? 12.758 -7.037 -15.823 1.00 72.94 11 LYS B N 1
ATOM 2461 C CA . LYS B 1 14 ? 12.441 -5.663 -16.188 1.00 66.40 11 LYS B CA 1
ATOM 2462 C C . LYS B 1 14 ? 13.400 -5.175 -17.256 1.00 64.20 11 LYS B C 1
ATOM 2463 O O . LYS B 1 14 ? 13.063 -4.327 -18.060 1.00 74.42 11 LYS B O 1
ATOM 2469 N N . ASP B 1 15 ? 14.621 -5.677 -17.216 1.00 67.16 12 ASP B N 1
ATOM 2470 C CA . ASP B 1 15 ? 15.653 -5.310 -18.179 1.00 70.82 12 ASP B CA 1
ATOM 2471 C C . ASP B 1 15 ? 15.414 -5.799 -19.611 1.00 78.71 12 ASP B C 1
ATOM 2472 O O . ASP B 1 15 ? 15.999 -5.275 -20.550 1.00 82.55 12 ASP B O 1
ATOM 2477 N N . ILE B 1 16 ? 14.586 -6.826 -19.758 1.00 78.79 13 ILE B N 1
ATOM 2478 C CA . ILE B 1 16 ? 14.329 -7.474 -21.042 1.00 75.99 13 ILE B CA 1
ATOM 2479 C C . ILE B 1 16 ? 13.569 -6.490 -21.904 1.00 76.74 13 ILE B C 1
ATOM 2480 O O . ILE B 1 16 ? 12.802 -5.702 -21.393 1.00 74.78 13 ILE B O 1
ATOM 2485 N N . GLY B 1 17 ? 13.881 -6.462 -23.190 1.00 79.14 14 GLY B N 1
ATOM 2486 C CA . GLY B 1 17 ? 13.277 -5.498 -24.085 1.00 76.33 14 GLY B CA 1
ATOM 2487 C C . GLY B 1 17 ? 12.647 -5.979 -25.372 1.00 77.27 14 GLY B C 1
ATOM 2488 O O . GLY B 1 17 ? 12.494 -5.176 -26.284 1.00 78.66 14 GLY B O 1
ATOM 2489 N N . THR B 1 18 ? 12.225 -7.234 -25.451 1.00 84.00 15 THR B N 1
ATOM 2490 C CA . THR B 1 18 ? 11.706 -7.705 -26.717 1.00 89.03 15 THR B CA 1
ATOM 2491 C C . THR B 1 18 ? 10.601 -6.761 -27.115 1.00 89.00 15 THR B C 1
ATOM 2492 O O . THR B 1 18 ? 9.677 -6.523 -26.351 1.00 84.63 15 THR B O 1
ATOM 2496 N N . PRO B 1 19 ? 10.675 -6.249 -28.334 1.00 93.21 16 PRO B N 1
ATOM 2497 C CA . PRO B 1 19 ? 9.637 -5.354 -28.830 1.00 93.07 16 PRO B CA 1
ATOM 2498 C C . PRO B 1 19 ? 8.325 -6.045 -29.114 1.00 95.99 16 PRO B C 1
ATOM 2499 O O . PRO B 1 19 ? 7.279 -5.452 -28.910 1.00 104.52 16 PRO B O 1
ATOM 2503 N N . SER B 1 20 ? 8.378 -7.262 -29.629 1.00 97.37 17 SER B N 1
ATOM 2504 C CA . SER B 1 20 ? 7.165 -7.895 -30.122 1.00 101.02 17 SER B CA 1
ATOM 2505 C C . SER B 1 20 ? 7.112 -9.356 -29.766 1.00 100.03 17 SER B C 1
ATOM 2506 O O . SER B 1 20 ? 7.977 -9.855 -29.071 1.00 90.31 17 SER B O 1
ATOM 2509 N N . ASP B 1 21 ? 6.081 -10.039 -30.244 1.00 109.22 18 ASP B N 1
ATOM 2510 C CA . ASP B 1 21 ? 5.932 -11.465 -29.992 1.00 111.57 18 ASP B CA 1
ATOM 2511 C C . ASP B 1 21 ? 7.113 -12.183 -30.603 1.00 105.36 18 ASP B C 1
ATOM 2512 O O . ASP B 1 21 ? 7.705 -11.713 -31.566 1.00 104.32 18 ASP B O 1
ATOM 2517 N N . SER B 1 22 ? 7.490 -13.295 -29.995 1.00 101.19 19 SER B N 1
ATOM 2518 C CA . SER B 1 22 ? 8.675 -14.011 -30.407 1.00 100.39 19 SER B CA 1
ATOM 2519 C C . SER B 1 22 ? 8.639 -15.466 -29.966 1.00 105.28 19 SER B C 1
ATOM 2520 O O . SER B 1 22 ? 7.782 -15.867 -29.188 1.00 110.32 19 SER B O 1
ATOM 2523 N N . VAL B 1 23 ? 9.572 -16.260 -30.476 1.00 94.34 20 VAL B N 1
ATOM 2524 C CA . VAL B 1 23 ? 9.677 -17.647 -30.060 1.00 94.10 20 VAL B CA 1
ATOM 2525 C C . VAL B 1 23 ? 10.806 -17.756 -29.047 1.00 87.43 20 VAL B C 1
ATOM 2526 O O . VAL B 1 23 ? 11.911 -17.277 -29.271 1.00 82.45 20 VAL B O 1
ATOM 2530 N N . VAL B 1 24 ? 10.504 -18.378 -27.920 1.00 82.14 21 VAL B N 1
ATOM 2531 C CA . VAL B 1 24 ? 11.433 -18.516 -26.841 1.00 78.92 21 VAL B CA 1
ATOM 2532 C C . VAL B 1 24 ? 11.775 -19.977 -26.718 1.00 79.78 21 VAL B C 1
ATOM 2533 O O . VAL B 1 24 ? 10.870 -20.773 -26.471 1.00 82.41 21 VAL B O 1
ATOM 2537 N N . VAL B 1 25 ? 13.054 -20.339 -26.876 1.00 74.92 22 VAL B N 1
ATOM 2538 C CA . VAL B 1 25 ? 13.486 -21.716 -26.619 1.00 75.54 22 VAL B CA 1
ATOM 2539 C C . VAL B 1 25 ? 14.063 -21.809 -25.211 1.00 72.12 22 VAL B C 1
ATOM 2540 O O . VAL B 1 25 ? 14.839 -20.953 -24.830 1.00 69.30 22 VAL B O 1
ATOM 2544 N N . LEU B 1 26 ? 13.705 -22.845 -24.454 1.00 78.16 23 LEU B N 1
ATOM 2545 C CA . LEU B 1 26 ? 14.253 -23.035 -23.099 1.00 86.03 23 LEU B CA 1
ATOM 2546 C C . LEU B 1 26 ? 15.258 -24.205 -22.948 1.00 89.67 23 LEU B C 1
ATOM 2547 O O . LEU B 1 26 ? 15.290 -25.144 -23.752 1.00 93.20 23 LEU B O 1
ATOM 2552 N N . GLY B 1 27 ? 16.036 -24.140 -21.869 1.00 93.29 24 GLY B N 1
ATOM 2553 C CA . GLY B 1 27 ? 17.101 -25.086 -21.552 1.00 92.81 24 GLY B CA 1
ATOM 2554 C C . GLY B 1 27 ? 18.311 -24.338 -21.014 1.00 88.27 24 GLY B C 1
ATOM 2555 O O . GLY B 1 27 ? 18.357 -23.106 -21.084 1.00 86.59 24 GLY B O 1
ATOM 2556 N N . TYR B 1 28 ? 19.273 -25.066 -20.452 1.00 89.59 25 TYR B N 1
ATOM 2557 C CA . TYR B 1 28 ? 20.599 -24.500 -20.197 1.00 85.25 25 TYR B CA 1
ATOM 2558 C C . TYR B 1 28 ? 21.445 -24.843 -21.424 1.00 78.29 25 TYR B C 1
ATOM 2559 O O . TYR B 1 28 ? 21.545 -26.013 -21.824 1.00 80.22 25 TYR B O 1
ATOM 2568 N N . PHE B 1 29 ? 22.019 -23.822 -22.052 1.00 72.88 26 PHE B N 1
ATOM 2569 C CA . PHE B 1 29 ? 22.683 -24.038 -23.333 1.00 77.53 26 PHE B CA 1
ATOM 2570 C C . PHE B 1 29 ? 24.204 -23.957 -23.283 1.00 78.33 26 PHE B C 1
ATOM 2571 O O . PHE B 1 29 ? 24.784 -22.900 -23.535 1.00 83.66 26 PHE B O 1
ATOM 2579 N N . ASP B 1 30 ? 24.838 -25.073 -22.954 1.00 70.88 27 ASP B N 1
ATOM 2580 C CA . ASP B 1 30 ? 26.283 -25.122 -22.886 1.00 64.11 27 ASP B CA 1
ATOM 2581 C C . ASP B 1 30 ? 26.799 -25.929 -24.062 1.00 63.89 27 ASP B C 1
ATOM 2582 O O . ASP B 1 30 ? 26.502 -27.105 -24.208 1.00 66.14 27 ASP B O 1
ATOM 2587 N N . GLY B 1 31 ? 27.576 -25.270 -24.901 1.00 50.68 28 GLY B N 1
ATOM 2588 C CA . GLY B 1 31 ? 28.196 -25.884 -26.050 1.00 50.17 28 GLY B CA 1
ATOM 2589 C C . GLY B 1 31 ? 27.332 -25.848 -27.288 1.00 51.12 28 GLY B C 1
ATOM 2590 O O . GLY B 1 31 ? 27.819 -26.070 -28.385 1.00 54.71 28 GLY B O 1
ATOM 2591 N N . ILE B 1 32 ? 26.056 -25.524 -27.124 1.00 53.05 29 ILE B N 1
ATOM 2592 C CA . ILE B 1 32 ? 25.168 -25.442 -28.270 1.00 56.95 29 ILE B CA 1
ATOM 2593 C C . ILE B 1 32 ? 25.290 -26.711 -29.103 1.00 53.72 29 ILE B C 1
ATOM 2594 O O . ILE B 1 32 ? 25.481 -26.660 -30.300 1.00 57.75 29 ILE B O 1
ATOM 2599 N N . HIS B 1 33 ? 25.192 -27.851 -28.438 1.00 57.51 30 HIS B N 1
ATOM 2600 C CA . HIS B 1 33 ? 25.349 -29.149 -29.065 1.00 61.52 30 HIS B CA 1
ATOM 2601 C C . HIS B 1 33 ? 24.146 -29.460 -29.921 1.00 75.10 30 HIS B C 1
ATOM 2602 O O . HIS B 1 33 ? 23.182 -28.714 -29.932 1.00 88.93 30 HIS B O 1
ATOM 2609 N N . LYS B 1 34 ? 24.217 -30.546 -30.671 1.00 74.84 31 LYS B N 1
ATOM 2610 C CA . LYS B 1 34 ? 23.207 -30.852 -31.664 1.00 77.88 31 LYS B CA 1
ATOM 2611 C C . LYS B 1 34 ? 21.792 -30.980 -31.102 1.00 81.56 31 LYS B C 1
ATOM 2612 O O . LYS B 1 34 ? 20.858 -30.487 -31.715 1.00 85.48 31 LYS B O 1
ATOM 2618 N N . GLY B 1 35 ? 21.622 -31.612 -29.944 1.00 85.43 32 GLY B N 1
ATOM 2619 C CA . GLY B 1 35 ? 20.294 -31.752 -29.379 1.00 78.15 32 GLY B CA 1
ATOM 2620 C C . GLY B 1 35 ? 19.693 -30.383 -29.185 1.00 80.37 32 GLY B C 1
ATOM 2621 O O . GLY B 1 35 ? 18.476 -30.225 -29.213 1.00 94.58 32 GLY B O 1
ATOM 2622 N N . HIS B 1 36 ? 20.553 -29.413 -28.912 1.00 70.17 33 HIS B N 1
ATOM 2623 C CA . HIS B 1 36 ? 20.171 -28.018 -28.869 1.00 68.82 33 HIS B CA 1
ATOM 2624 C C . HIS B 1 36 ? 19.825 -27.587 -30.263 1.00 63.95 33 HIS B C 1
ATOM 2625 O O . HIS B 1 36 ? 18.938 -26.784 -30.471 1.00 76.99 33 HIS B O 1
ATOM 2632 N N . GLN B 1 37 ? 20.566 -28.107 -31.224 1.00 61.35 34 GLN B N 1
ATOM 2633 C CA . GLN B 1 37 ? 20.376 -27.714 -32.609 1.00 80.84 34 GLN B CA 1
ATOM 2634 C C . GLN B 1 37 ? 18.972 -28.071 -33.088 1.00 77.85 34 GLN B C 1
ATOM 2635 O O . GLN B 1 37 ? 18.328 -27.291 -33.785 1.00 72.79 34 GLN B O 1
ATOM 2641 N N . GLU B 1 38 ? 18.501 -29.249 -32.699 1.00 83.02 35 GLU B N 1
ATOM 2642 C CA . GLU B 1 38 ? 17.155 -29.677 -33.043 1.00 92.66 35 GLU B CA 1
ATOM 2643 C C . GLU B 1 38 ? 16.117 -28.771 -32.408 1.00 87.05 35 GLU B C 1
ATOM 2644 O O . GLU B 1 38 ? 15.121 -28.445 -33.036 1.00 100.16 35 GLU B O 1
ATOM 2650 N N . LEU B 1 39 ? 16.351 -28.360 -31.165 1.00 81.23 36 LEU B N 1
ATOM 2651 C CA . LEU B 1 39 ? 15.396 -27.511 -30.474 1.00 83.36 36 LEU B CA 1
ATOM 2652 C C . LEU B 1 39 ? 15.260 -26.233 -31.255 1.00 83.95 36 LEU B C 1
ATOM 2653 O O . LEU B 1 39 ? 14.166 -25.747 -31.481 1.00 90.32 36 LEU B O 1
ATOM 2658 N N . PHE B 1 40 ? 16.382 -25.693 -31.683 1.00 73.11 37 PHE B N 1
ATOM 2659 C CA . PHE B 1 40 ? 16.359 -24.525 -32.527 1.00 80.22 37 PHE B CA 1
ATOM 2660 C C . PHE B 1 40 ? 15.748 -24.884 -33.856 1.00 83.13 37 PHE B C 1
ATOM 2661 O O . PHE B 1 40 ? 15.055 -24.085 -34.457 1.00 106.47 37 PHE B O 1
ATOM 2669 N N . ARG B 1 41 ? 16.032 -26.087 -34.332 1.00 67.35 38 ARG B N 1
ATOM 2670 C CA . ARG B 1 41 ? 15.485 -26.515 -35.604 1.00 81.23 38 ARG B CA 1
ATOM 2671 C C . ARG B 1 41 ? 13.959 -26.576 -35.553 1.00 84.74 38 ARG B C 1
ATOM 2672 O O . ARG B 1 41 ? 13.278 -26.081 -36.441 1.00 73.80 38 ARG B O 1
ATOM 2680 N N . VAL B 1 42 ? 13.434 -27.152 -34.484 1.00 89.29 39 VAL B N 1
ATOM 2681 C CA . VAL B 1 42 ? 12.002 -27.233 -34.291 1.00 97.56 39 VAL B CA 1
ATOM 2682 C C . VAL B 1 42 ? 11.424 -25.839 -34.138 1.00 97.43 39 VAL B C 1
ATOM 2683 O O . VAL B 1 42 ? 10.368 -25.534 -34.662 1.00 95.23 39 VAL B O 1
ATOM 2687 N N . ALA B 1 43 ? 12.131 -24.996 -33.399 1.00 97.48 40 ALA B N 1
ATOM 2688 C CA . ALA B 1 43 ? 11.701 -23.628 -33.157 1.00 92.86 40 ALA B CA 1
ATOM 2689 C C . ALA B 1 43 ? 11.654 -22.805 -34.430 1.00 92.48 40 ALA B C 1
ATOM 2690 O O . ALA B 1 43 ? 10.766 -21.998 -34.617 1.00 102.47 40 ALA B O 1
ATOM 2692 N N . ASN B 1 44 ? 12.635 -23.001 -35.291 1.00 83.67 41 ASN B N 1
ATOM 2693 C CA . ASN B 1 44 ? 12.688 -22.304 -36.561 1.00 92.23 41 ASN B CA 1
ATOM 2694 C C . ASN B 1 44 ? 11.510 -22.677 -37.468 1.00 95.62 41 ASN B C 1
ATOM 2695 O O . ASN B 1 44 ? 10.978 -21.838 -38.198 1.00 102.57 41 ASN B O 1
ATOM 2700 N N . LYS B 1 45 ? 11.137 -23.951 -37.430 1.00 91.09 42 LYS B N 1
ATOM 2701 C CA . LYS B 1 45 ? 10.025 -24.493 -38.220 1.00 85.13 42 LYS B CA 1
ATOM 2702 C C . LYS B 1 45 ? 8.685 -24.052 -37.645 1.00 83.82 42 LYS B C 1
ATOM 2703 O O . LYS B 1 45 ? 7.674 -24.104 -38.321 1.00 108.80 42 LYS B O 1
ATOM 2709 N N . ALA B 1 46 ? 8.690 -23.596 -36.396 1.00 82.21 43 ALA B N 1
ATOM 2710 C CA . ALA B 1 46 ? 7.538 -22.904 -35.803 1.00 94.21 43 ALA B CA 1
ATOM 2711 C C . ALA B 1 46 ? 7.549 -21.366 -35.995 1.00 117.89 43 ALA B C 1
ATOM 2712 O O . ALA B 1 46 ? 6.499 -20.765 -36.237 1.00 128.11 43 ALA B O 1
ATOM 2714 N N . ALA B 1 47 ? 8.722 -20.740 -35.895 1.00 100.34 44 ALA B N 1
ATOM 2715 C CA . ALA B 1 47 ? 8.854 -19.282 -36.004 1.00 91.18 44 ALA B CA 1
ATOM 2716 C C . ALA B 1 47 ? 8.471 -18.814 -37.386 1.00 94.88 44 ALA B C 1
ATOM 2717 O O . ALA B 1 47 ? 8.447 -17.619 -37.667 1.00 88.23 44 ALA B O 1
ATOM 2719 N N . ARG B 1 48 ? 8.218 -19.779 -38.258 1.00 103.86 45 ARG B N 1
ATOM 2720 C CA . ARG B 1 48 ? 7.853 -19.497 -39.634 1.00 114.52 45 ARG B CA 1
ATOM 2721 C C . ARG B 1 48 ? 6.370 -19.186 -39.814 1.00 115.88 45 ARG B C 1
ATOM 2722 O O . ARG B 1 48 ? 6.019 -18.408 -40.690 1.00 112.71 45 ARG B O 1
ATOM 2730 N N . LYS B 1 49 ? 5.523 -19.785 -38.976 1.00 121.12 46 LYS B N 1
ATOM 2731 C CA . LYS B 1 49 ? 4.071 -19.611 -39.070 1.00 130.47 46 LYS B CA 1
ATOM 2732 C C . LYS B 1 49 ? 3.576 -18.181 -38.835 1.00 117.17 46 LYS B C 1
ATOM 2733 O O . LYS B 1 49 ? 2.477 -17.835 -39.305 1.00 106.90 46 LYS B O 1
ATOM 2739 N N . ASP B 1 50 ? 4.385 -17.381 -38.121 1.00 108.47 47 ASP B N 1
ATOM 2740 C CA . ASP B 1 50 ? 4.145 -15.942 -37.914 1.00 109.76 47 ASP B CA 1
ATOM 2741 C C . ASP B 1 50 ? 5.389 -15.031 -38.114 1.00 105.50 47 ASP B C 1
ATOM 2742 O O . ASP B 1 50 ? 5.308 -13.822 -37.930 1.00 101.95 47 ASP B O 1
ATOM 2747 N N . LEU B 1 51 ? 6.517 -15.625 -38.503 1.00 112.49 48 LEU B N 1
ATOM 2748 C CA . LEU B 1 51 ? 7.814 -14.922 -38.757 1.00 116.05 48 LEU B CA 1
ATOM 2749 C C . LEU B 1 51 ? 8.504 -14.257 -37.550 1.00 110.40 48 LEU B C 1
ATOM 2750 O O . LEU B 1 51 ? 9.191 -13.231 -37.661 1.00 108.70 48 LEU B O 1
ATOM 2755 N N . LEU B 1 52 ? 8.325 -14.875 -36.398 1.00 104.14 49 LEU B N 1
ATOM 2756 C CA . LEU B 1 52 ? 8.664 -14.263 -35.148 1.00 93.12 49 LEU B CA 1
ATOM 2757 C C . LEU B 1 52 ? 10.119 -14.524 -34.782 1.00 99.06 49 LEU B C 1
ATOM 2758 O O . LEU B 1 52 ? 10.681 -15.556 -35.200 1.00 99.05 49 LEU B O 1
ATOM 2763 N N . PRO B 1 53 ? 10.733 -13.583 -34.010 1.00 99.11 50 PRO B N 1
ATOM 2764 C CA . PRO B 1 53 ? 12.147 -13.649 -33.573 1.00 92.40 50 PRO B CA 1
ATOM 2765 C C . PRO B 1 53 ? 12.343 -14.668 -32.475 1.00 86.52 50 PRO B C 1
ATOM 2766 O O . PRO B 1 53 ? 11.505 -14.790 -31.574 1.00 86.49 50 PRO B O 1
ATOM 2770 N N . ILE B 1 54 ? 13.421 -15.433 -32.577 1.00 81.42 51 ILE B N 1
ATOM 2771 C CA . ILE B 1 54 ? 13.828 -16.284 -31.461 1.00 81.33 51 ILE B CA 1
ATOM 2772 C C . ILE B 1 54 ? 14.659 -15.464 -30.475 1.00 79.59 51 ILE B C 1
ATOM 2773 O O . ILE B 1 54 ? 15.571 -14.726 -30.845 1.00 76.44 51 ILE B O 1
ATOM 2778 N N . VAL B 1 55 ? 14.250 -15.542 -29.219 1.00 81.69 52 VAL B N 1
ATOM 2779 C CA . VAL B 1 55 ? 14.924 -14.880 -28.130 1.00 71.51 52 VAL B CA 1
ATOM 2780 C C . VAL B 1 55 ? 15.081 -16.011 -27.160 1.00 66.13 52 VAL B C 1
ATOM 2781 O O . VAL B 1 55 ? 14.275 -16.953 -27.145 1.00 70.79 52 VAL B O 1
ATOM 2785 N N . VAL B 1 56 ? 16.146 -15.920 -26.375 1.00 62.73 53 VAL B N 1
ATOM 2786 C CA . VAL B 1 56 ? 16.571 -16.982 -25.479 1.00 62.54 53 VAL B CA 1
ATOM 2787 C C . VAL B 1 56 ? 17.167 -16.427 -24.162 1.00 62.78 53 VAL B C 1
ATOM 2788 O O . VAL B 1 56 ? 17.821 -15.372 -24.119 1.00 53.62 53 VAL B O 1
ATOM 2800 N N . THR B 1 58 ? 19.599 -17.682 -21.017 1.00 74.32 55 THR B N 1
ATOM 2801 C CA . THR B 1 58 ? 20.399 -18.645 -20.264 1.00 67.52 55 THR B CA 1
ATOM 2802 C C . THR B 1 58 ? 21.210 -17.931 -19.170 1.00 60.32 55 THR B C 1
ATOM 2803 O O . THR B 1 58 ? 21.002 -16.741 -18.931 1.00 49.16 55 THR B O 1
ATOM 2807 N N . PHE B 1 59 ? 22.144 -18.632 -18.523 1.00 61.87 56 PHE B N 1
ATOM 2808 C CA . PHE B 1 59 ? 22.858 -18.044 -17.384 1.00 55.53 56 PHE B CA 1
ATOM 2809 C C . PHE B 1 59 ? 24.342 -17.861 -17.554 1.00 55.02 56 PHE B C 1
ATOM 2810 O O . PHE B 1 59 ? 25.000 -18.596 -18.289 1.00 56.76 56 PHE B O 1
ATOM 2818 N N . ASN B 1 60 ? 24.865 -16.869 -16.842 1.00 51.41 57 ASN B N 1
ATOM 2819 C CA . ASN B 1 60 ? 26.280 -16.549 -16.916 1.00 49.19 57 ASN B CA 1
ATOM 2820 C C . ASN B 1 60 ? 27.104 -17.735 -16.427 1.00 53.54 57 ASN B C 1
ATOM 2821 O O . ASN B 1 60 ? 28.098 -18.095 -17.060 1.00 57.43 57 ASN B O 1
ATOM 2826 N N . GLU B 1 61 ? 26.659 -18.361 -15.333 1.00 44.23 58 GLU B N 1
ATOM 2827 C CA . GLU B 1 61 ? 27.402 -19.459 -14.696 1.00 40.48 58 GLU B CA 1
ATOM 2828 C C . GLU B 1 61 ? 26.508 -20.578 -14.258 1.00 43.48 58 GLU B C 1
ATOM 2829 O O . GLU B 1 61 ? 25.303 -20.389 -14.030 1.00 40.93 58 GLU B O 1
ATOM 2835 N N . SER B 1 62 ? 27.128 -21.726 -14.042 1.00 41.45 59 SER B N 1
ATOM 2836 C CA . SER B 1 62 ? 26.385 -22.889 -13.633 1.00 43.77 59 SER B CA 1
ATOM 2837 C C . SER B 1 62 ? 25.375 -22.541 -12.539 1.00 43.35 59 SER B C 1
ATOM 2838 O O . SER B 1 62 ? 25.688 -21.826 -11.598 1.00 43.62 59 SER B O 1
ATOM 2841 N N . PRO B 1 63 ? 24.129 -23.005 -12.690 1.00 45.96 60 PRO B N 1
ATOM 2842 C CA . PRO B 1 63 ? 23.163 -22.880 -11.592 1.00 42.36 60 PRO B CA 1
ATOM 2843 C C . PRO B 1 63 ? 23.698 -23.624 -10.376 1.00 47.93 60 PRO B C 1
ATOM 2844 O O . PRO B 1 63 ? 23.339 -23.319 -9.218 1.00 44.57 60 PRO B O 1
ATOM 2848 N N . LYS B 1 64 ? 24.576 -24.593 -10.636 1.00 51.49 61 LYS B N 1
ATOM 2849 C CA . LYS B 1 64 ? 25.187 -25.356 -9.549 1.00 55.10 61 LYS B CA 1
ATOM 2850 C C . LYS B 1 64 ? 25.848 -24.460 -8.472 1.00 59.22 61 LYS B C 1
ATOM 2851 O O . LYS B 1 64 ? 26.037 -24.886 -7.337 1.00 64.46 61 LYS B O 1
ATOM 2857 N N . ILE B 1 65 ? 26.164 -23.213 -8.818 1.00 56.03 62 ILE B N 1
ATOM 2858 C CA . ILE B 1 65 ? 26.892 -22.335 -7.902 1.00 47.68 62 ILE B CA 1
ATOM 2859 C C . ILE B 1 65 ? 26.029 -21.710 -6.822 1.00 56.00 62 ILE B C 1
ATOM 2860 O O . ILE B 1 65 ? 26.510 -21.457 -5.714 1.00 55.90 62 ILE B O 1
ATOM 2865 N N . ALA B 1 66 ? 24.760 -21.465 -7.137 1.00 59.27 63 ALA B N 1
ATOM 2866 C CA . ALA B 1 66 ? 23.828 -20.948 -6.142 1.00 52.41 63 ALA B CA 1
ATOM 2867 C C . ALA B 1 66 ? 23.352 -22.088 -5.274 1.00 54.27 63 ALA B C 1
ATOM 2868 O O . ALA B 1 66 ? 22.892 -21.874 -4.150 1.00 54.51 63 ALA B O 1
ATOM 2870 N N . LEU B 1 67 ? 23.503 -23.304 -5.782 1.00 52.90 64 LEU B N 1
ATOM 2871 C CA . LEU B 1 67 ? 22.949 -24.475 -5.110 1.00 54.35 64 LEU B CA 1
ATOM 2872 C C . LEU B 1 67 ? 23.926 -25.334 -4.341 1.00 58.91 64 LEU B C 1
ATOM 2873 O O . LEU B 1 67 ? 23.551 -25.890 -3.329 1.00 70.04 64 LEU B O 1
ATOM 2878 N N . GLU B 1 68 ? 25.163 -25.487 -4.787 1.00 52.87 65 GLU B N 1
ATOM 2879 C CA . GLU B 1 68 ? 26.037 -26.400 -4.044 1.00 58.30 65 GLU B CA 1
ATOM 2880 C C . GLU B 1 68 ? 27.276 -25.771 -3.391 1.00 57.26 65 GLU B C 1
ATOM 2881 O O . GLU B 1 68 ? 27.594 -24.613 -3.619 1.00 56.16 65 GLU B O 1
ATOM 2887 N N . PRO B 1 69 ? 27.981 -26.558 -2.565 1.00 57.73 66 PRO B N 1
ATOM 2888 C CA . PRO B 1 69 ? 29.232 -26.087 -1.982 1.00 52.22 66 PRO B CA 1
ATOM 2889 C C . PRO B 1 69 ? 30.129 -25.628 -3.092 1.00 53.02 66 PRO B C 1
ATOM 2890 O O . PRO B 1 69 ? 30.284 -26.307 -4.113 1.00 55.19 66 PRO B O 1
ATOM 2894 N N . TYR B 1 70 ? 30.710 -24.462 -2.891 1.00 49.02 67 TYR B N 1
ATOM 2895 C CA . TYR B 1 70 ? 31.592 -23.896 -3.874 1.00 44.87 67 TYR B CA 1
ATOM 2896 C C . TYR B 1 70 ? 32.760 -24.803 -4.262 1.00 44.31 67 TYR B C 1
ATOM 2897 O O . TYR B 1 70 ? 33.323 -25.491 -3.428 1.00 45.03 67 TYR B O 1
ATOM 2906 N N . HIS B 1 71 ? 33.115 -24.791 -5.541 1.00 43.71 68 HIS B N 1
ATOM 2907 C CA . HIS B 1 71 ? 34.338 -25.427 -6.017 1.00 43.12 68 HIS B CA 1
ATOM 2908 C C . HIS B 1 71 ? 34.653 -24.784 -7.349 1.00 36.80 68 HIS B C 1
ATOM 2909 O O . HIS B 1 71 ? 33.774 -24.610 -8.147 1.00 50.46 68 HIS B O 1
ATOM 2916 N N . PRO B 1 72 ? 35.915 -24.450 -7.604 1.00 38.27 69 PRO B N 1
ATOM 2917 C CA . PRO B 1 72 ? 36.305 -23.754 -8.843 1.00 36.92 69 PRO B CA 1
ATOM 2918 C C . PRO B 1 72 ? 35.862 -24.452 -10.134 1.00 36.61 69 PRO B C 1
ATOM 2919 O O . PRO B 1 72 ? 35.586 -23.787 -11.132 1.00 41.78 69 PRO B O 1
ATOM 2923 N N . ASP B 1 73 ? 35.766 -25.771 -10.108 1.00 37.11 70 ASP B N 1
ATOM 2924 C CA . ASP B 1 73 ? 35.305 -26.527 -11.262 1.00 36.12 70 ASP B CA 1
ATOM 2925 C C . ASP B 1 73 ? 33.910 -26.071 -11.731 1.00 39.34 70 ASP B C 1
ATOM 2926 O O . ASP B 1 73 ? 33.588 -26.127 -12.907 1.00 36.53 70 ASP B O 1
ATOM 2931 N N . LEU B 1 74 ? 33.103 -25.609 -10.793 1.00 41.58 71 LEU B N 1
ATOM 2932 C CA . LEU B 1 74 ? 31.814 -25.047 -11.107 1.00 44.94 71 LEU B CA 1
ATOM 2933 C C . LEU B 1 74 ? 31.866 -23.887 -12.079 1.00 43.68 71 LEU B C 1
ATOM 2934 O O . LEU B 1 74 ? 30.868 -23.613 -12.725 1.00 45.12 71 LEU B O 1
ATOM 2939 N N . PHE B 1 75 ? 32.995 -23.192 -12.190 1.00 37.79 72 PHE B N 1
ATOM 2940 C CA . PHE B 1 75 ? 33.045 -22.066 -13.122 1.00 38.03 72 PHE B CA 1
ATOM 2941 C C . PHE B 1 75 ? 33.460 -22.448 -14.535 1.00 41.18 72 PHE B C 1
ATOM 2942 O O . PHE B 1 75 ? 33.641 -21.586 -15.393 1.00 46.82 72 PHE B O 1
ATOM 2950 N N . LEU B 1 76 ? 33.609 -23.744 -14.757 1.00 39.33 73 LEU B N 1
ATOM 2951 C CA . LEU B 1 76 ? 34.026 -24.281 -16.022 1.00 38.58 73 LEU B CA 1
ATOM 2952 C C . LEU B 1 76 ? 32.847 -24.456 -17.018 1.00 51.08 73 LEU B C 1
ATOM 2953 O O . LEU B 1 76 ? 31.816 -25.042 -16.698 1.00 51.50 73 LEU B O 1
ATOM 2958 N N . HIS B 1 77 ? 33.045 -23.934 -18.226 1.00 46.87 74 HIS B N 1
ATOM 2959 C CA . HIS B 1 77 ? 32.146 -24.078 -19.364 1.00 40.88 74 HIS B CA 1
ATOM 2960 C C . HIS B 1 77 ? 32.815 -24.845 -20.496 1.00 43.70 74 HIS B C 1
ATOM 2961 O O . HIS B 1 77 ? 34.028 -25.067 -20.485 1.00 54.17 74 HIS B O 1
ATOM 2968 N N . ILE B 1 78 ? 32.026 -25.241 -21.480 1.00 43.05 75 ILE B N 1
ATOM 2969 C CA . ILE B 1 78 ? 32.557 -25.855 -22.671 1.00 40.78 75 ILE B CA 1
ATOM 2970 C C . ILE B 1 78 ? 33.000 -24.777 -23.648 1.00 39.35 75 ILE B C 1
ATOM 2971 O O . ILE B 1 78 ? 33.909 -24.984 -24.420 1.00 45.19 75 ILE B O 1
ATOM 2976 N N . LEU B 1 79 ? 32.362 -23.624 -23.603 1.00 40.68 76 LEU B N 1
ATOM 2977 C CA . LEU B 1 79 ? 32.573 -22.599 -24.607 1.00 42.90 76 LEU B CA 1
ATOM 2978 C C . LEU B 1 79 ? 32.689 -21.318 -23.880 1.00 40.08 76 LEU B C 1
ATOM 2979 O O . LEU B 1 79 ? 31.990 -21.110 -22.903 1.00 41.49 76 LEU B O 1
ATOM 2984 N N . ASN B 1 80 ? 33.506 -20.416 -24.386 1.00 39.71 77 ASN B N 1
ATOM 2985 C CA . ASN B 1 80 ? 33.539 -19.078 -23.809 1.00 40.17 77 ASN B CA 1
ATOM 2986 C C . ASN B 1 80 ? 32.336 -18.295 -24.343 1.00 43.92 77 ASN B C 1
ATOM 2987 O O . ASN B 1 80 ? 31.743 -18.696 -25.351 1.00 46.04 77 ASN B O 1
ATOM 2992 N N . PRO B 1 81 ? 32.001 -17.159 -23.706 1.00 41.29 78 PRO B N 1
ATOM 2993 C CA . PRO B 1 81 ? 30.777 -16.438 -24.088 1.00 32.29 78 PRO B CA 1
ATOM 2994 C C . PRO B 1 81 ? 30.750 -15.992 -25.566 1.00 49.52 78 PRO B C 1
ATOM 2995 O O . PRO B 1 81 ? 29.669 -16.039 -26.167 1.00 55.93 78 PRO B O 1
ATOM 2999 N N . ALA B 1 82 ? 31.891 -15.619 -26.153 1.00 50.67 79 ALA B N 1
ATOM 3000 C CA . ALA B 1 82 ? 31.889 -15.116 -27.528 1.00 46.51 79 ALA B CA 1
ATOM 3001 C C . ALA B 1 82 ? 31.547 -16.211 -28.510 1.00 53.43 79 ALA B C 1
ATOM 3002 O O . ALA B 1 82 ? 30.790 -16.012 -29.474 1.00 63.88 79 ALA B O 1
ATOM 3004 N N . GLU B 1 83 ? 32.077 -17.387 -28.229 1.00 48.64 80 GLU B N 1
ATOM 3005 C CA . GLU B 1 83 ? 31.729 -18.588 -28.977 1.00 51.01 80 GLU B CA 1
ATOM 3006 C C . GLU B 1 83 ? 30.320 -19.105 -28.729 1.00 54.89 80 GLU B C 1
ATOM 3007 O O . GLU B 1 83 ? 29.778 -19.772 -29.564 1.00 53.25 80 GLU B O 1
ATOM 3013 N N . ARG B 1 84 ? 29.751 -18.837 -27.560 1.00 61.36 81 ARG B N 1
ATOM 3014 C CA . ARG B 1 84 ? 28.427 -19.338 -27.232 1.00 56.76 81 ARG B CA 1
ATOM 3015 C C . ARG B 1 84 ? 27.401 -18.566 -28.085 1.00 58.54 81 ARG B C 1
ATOM 3016 O O . ARG B 1 84 ? 26.479 -19.156 -28.668 1.00 59.38 81 ARG B O 1
ATOM 3024 N N . GLU B 1 85 ? 27.598 -17.247 -28.141 1.00 52.69 82 GLU B N 1
ATOM 3025 C CA . GLU B 1 85 ? 26.913 -16.352 -29.043 1.00 60.83 82 GLU B CA 1
ATOM 3026 C C . GLU B 1 85 ? 26.960 -16.834 -30.502 1.00 62.33 82 GLU B C 1
ATOM 3027 O O . GLU B 1 85 ? 25.935 -16.809 -31.193 1.00 65.10 82 GLU B O 1
ATOM 3033 N N . ARG B 1 86 ? 28.132 -17.276 -30.972 1.00 54.39 83 ARG B N 1
ATOM 3034 C CA . ARG B 1 86 ? 28.284 -17.649 -32.365 1.00 50.37 83 ARG B CA 1
ATOM 3035 C C . ARG B 1 86 ? 27.368 -18.793 -32.614 1.00 57.31 83 ARG B C 1
ATOM 3036 O O . ARG B 1 86 ? 26.505 -18.741 -33.529 1.00 65.06 83 ARG B O 1
ATOM 3044 N N . LYS B 1 87 ? 27.522 -19.846 -31.824 1.00 51.82 84 LYS B N 1
ATOM 3045 C CA . LYS B 1 87 ? 26.645 -20.971 -32.105 1.00 57.89 84 LYS B CA 1
ATOM 3046 C C . LYS B 1 87 ? 25.147 -20.578 -32.077 1.00 65.55 84 LYS B C 1
ATOM 3047 O O . LYS B 1 87 ? 24.400 -20.899 -33.004 1.00 69.36 84 LYS B O 1
ATOM 3053 N N . LEU B 1 88 ? 24.739 -19.840 -31.055 1.00 58.59 85 LEU B N 1
ATOM 3054 C CA . LEU B 1 88 ? 23.361 -19.395 -30.914 1.00 54.00 85 LEU B CA 1
ATOM 3055 C C . LEU B 1 88 ? 22.927 -18.511 -32.086 1.00 65.53 85 LEU B C 1
ATOM 3056 O O . LEU B 1 88 ? 21.926 -18.820 -32.778 1.00 63.15 85 LEU B O 1
ATOM 3061 N N . LYS B 1 89 ? 23.678 -17.428 -32.317 1.00 65.85 86 LYS B N 1
ATOM 3062 C CA . LYS B 1 89 ? 23.392 -16.565 -33.459 1.00 63.91 86 LYS B CA 1
ATOM 3063 C C . LYS B 1 89 ? 23.221 -17.369 -34.777 1.00 69.89 86 LYS B C 1
ATOM 3064 O O . LYS B 1 89 ? 22.169 -17.308 -35.404 1.00 75.05 86 LYS B O 1
ATOM 3070 N N . ARG B 1 90 ? 24.233 -18.131 -35.172 1.00 66.13 87 ARG B N 1
ATOM 3071 C CA . ARG B 1 90 ? 24.106 -19.043 -36.294 1.00 67.79 87 ARG B CA 1
ATOM 3072 C C . ARG B 1 90 ? 22.819 -19.833 -36.206 1.00 71.55 87 ARG B C 1
ATOM 3073 O O . ARG B 1 90 ? 22.247 -20.195 -37.235 1.00 76.52 87 ARG B O 1
ATOM 3081 N N . GLU B 1 91 ? 22.376 -20.139 -34.991 1.00 66.51 88 GLU B N 1
ATOM 3082 C CA . GLU B 1 91 ? 21.273 -21.080 -34.825 1.00 72.18 88 GLU B CA 1
ATOM 3083 C C . GLU B 1 91 ? 19.971 -20.294 -34.949 1.00 75.48 88 GLU B C 1
ATOM 3084 O O . GLU B 1 91 ? 18.852 -20.794 -34.700 1.00 69.62 88 GLU B O 1
ATOM 3090 N N . GLY B 1 92 ? 20.166 -19.046 -35.368 1.00 71.46 89 GLY B N 1
ATOM 3091 C CA . GLY B 1 92 ? 19.106 -18.096 -35.527 1.00 70.30 89 GLY B CA 1
ATOM 3092 C C . GLY B 1 92 ? 18.580 -17.488 -34.247 1.00 77.91 89 GLY B C 1
ATOM 3093 O O . GLY B 1 92 ? 17.374 -17.311 -34.118 1.00 91.23 89 GLY B O 1
ATOM 3094 N N . VAL B 1 93 ? 19.445 -17.146 -33.297 1.00 69.41 90 VAL B N 1
ATOM 3095 C CA . VAL B 1 93 ? 18.953 -16.428 -32.151 1.00 69.50 90 VAL B CA 1
ATOM 3096 C C . VAL B 1 93 ? 19.129 -14.931 -32.365 1.00 72.53 90 VAL B C 1
ATOM 3097 O O . VAL B 1 93 ? 20.134 -14.491 -32.911 1.00 74.85 90 VAL B O 1
ATOM 3101 N N . GLU B 1 94 ? 18.133 -14.164 -31.937 1.00 70.15 91 GLU B N 1
ATOM 3102 C CA . GLU B 1 94 ? 18.032 -12.731 -32.224 1.00 75.46 91 GLU B CA 1
ATOM 3103 C C . GLU B 1 94 ? 18.336 -11.840 -31.014 1.00 70.78 91 GLU B C 1
ATOM 3104 O O . GLU B 1 94 ? 18.930 -10.761 -31.130 1.00 68.33 91 GLU B O 1
ATOM 3110 N N . GLU B 1 95 ? 17.825 -12.272 -29.870 1.00 65.10 92 GLU B N 1
ATOM 3111 C CA . GLU B 1 95 ? 18.080 -11.639 -28.595 1.00 60.17 92 GLU B CA 1
ATOM 3112 C C . GLU B 1 95 ? 18.501 -12.760 -27.630 1.00 59.86 92 GLU B C 1
ATOM 3113 O O . GLU B 1 95 ? 17.760 -13.742 -27.450 1.00 54.50 92 GLU B O 1
ATOM 3119 N N . LEU B 1 96 ? 19.699 -12.621 -27.042 1.00 55.51 93 LEU B N 1
ATOM 3120 C CA . LEU B 1 96 ? 20.161 -13.507 -25.980 1.00 57.38 93 LEU B CA 1
ATOM 3121 C C . LEU B 1 96 ? 20.227 -12.779 -24.653 1.00 63.27 93 LEU B C 1
ATOM 3122 O O . LEU B 1 96 ? 20.867 -11.728 -24.525 1.00 69.80 93 LEU B O 1
ATOM 3127 N N . TYR B 1 97 ? 19.586 -13.344 -23.643 1.00 63.95 94 TYR B N 1
ATOM 3128 C CA . TYR B 1 97 ? 19.666 -12.737 -22.324 1.00 61.07 94 TYR B CA 1
ATOM 3129 C C . TYR B 1 97 ? 20.534 -13.552 -21.375 1.00 56.44 94 TYR B C 1
ATOM 3130 O O . TYR B 1 97 ? 20.387 -14.770 -21.271 1.00 65.04 94 TYR B O 1
ATOM 3139 N N . LEU B 1 98 ? 21.428 -12.869 -20.679 1.00 51.34 95 LEU B N 1
ATOM 3140 C CA . LEU B 1 98 ? 22.267 -13.516 -19.690 1.00 48.44 95 LEU B CA 1
ATOM 3141 C C . LEU B 1 98 ? 21.938 -12.982 -18.312 1.00 47.47 95 LEU B C 1
ATOM 3142 O O . LEU B 1 98 ? 21.959 -11.792 -18.068 1.00 43.35 95 LEU B O 1
ATOM 3147 N N . LEU B 1 99 ? 21.622 -13.895 -17.415 1.00 56.41 96 LEU B N 1
ATOM 3148 C CA . LEU B 1 99 ? 21.205 -13.550 -16.082 1.00 51.41 96 LEU B CA 1
ATOM 3149 C C . LEU B 1 99 ? 21.941 -14.448 -15.117 1.00 47.00 96 LEU B C 1
ATOM 3150 O O . LEU B 1 99 ? 22.341 -15.542 -15.474 1.00 46.34 96 LEU B O 1
ATOM 3155 N N . ASP B 1 100 ? 22.129 -13.985 -13.894 1.00 46.67 97 ASP B N 1
ATOM 3156 C CA . ASP B 1 100 ? 22.782 -14.800 -12.895 1.00 52.75 97 ASP B CA 1
ATOM 3157 C C . ASP B 1 100 ? 21.764 -15.701 -12.251 1.00 52.92 97 ASP B C 1
ATOM 3158 O O . ASP B 1 100 ? 20.713 -15.249 -11.845 1.00 59.98 97 ASP B O 1
ATOM 3163 N N . PHE B 1 101 ? 22.087 -16.972 -12.117 1.00 44.27 98 PHE B N 1
ATOM 3164 C CA . PHE B 1 101 ? 21.164 -17.885 -11.497 1.00 47.80 98 PHE B CA 1
ATOM 3165 C C . PHE B 1 101 ? 21.326 -17.726 -9.999 1.00 55.38 98 PHE B C 1
ATOM 3166 O O . PHE B 1 101 ? 21.988 -18.508 -9.334 1.00 60.82 98 PHE B O 1
ATOM 3174 N N . SER B 1 102 ? 20.706 -16.677 -9.486 1.00 51.64 99 SER B N 1
ATOM 3175 C CA . SER B 1 102 ? 20.753 -16.329 -8.079 1.00 49.20 99 SER B CA 1
ATOM 3176 C C . SER B 1 102 ? 19.826 -17.183 -7.244 1.00 53.56 99 SER B C 1
ATOM 3177 O O . SER B 1 102 ? 19.017 -17.918 -7.768 1.00 50.12 99 SER B O 1
ATOM 3180 N N . SER B 1 103 ? 19.968 -17.078 -5.933 1.00 58.93 100 SER B N 1
ATOM 3181 C CA . SER B 1 103 ? 19.115 -17.788 -5.007 1.00 56.02 100 SER B CA 1
ATOM 3182 C C . SER B 1 103 ? 17.688 -17.333 -5.253 1.00 57.03 100 SER B C 1
ATOM 3183 O O . SER B 1 103 ? 16.756 -18.117 -5.198 1.00 60.62 100 SER B O 1
ATOM 3186 N N . GLN B 1 104 ? 17.526 -16.047 -5.516 1.00 53.89 101 GLN B N 1
ATOM 3187 C CA . GLN B 1 104 ? 16.230 -15.465 -5.800 1.00 58.01 101 GLN B CA 1
ATOM 3188 C C . GLN B 1 104 ? 15.594 -16.058 -7.050 1.00 56.70 101 GLN B C 1
ATOM 3189 O O . GLN B 1 104 ? 14.419 -16.380 -7.063 1.00 64.09 101 GLN B O 1
ATOM 3195 N N . PHE B 1 105 ? 16.362 -16.194 -8.111 1.00 50.78 102 PHE B N 1
ATOM 3196 C CA . PHE B 1 105 ? 15.793 -16.803 -9.287 1.00 60.64 102 PHE B CA 1
ATOM 3197 C C . PHE B 1 105 ? 15.403 -18.253 -9.014 1.00 64.56 102 PHE B C 1
ATOM 3198 O O . PHE B 1 105 ? 14.431 -18.762 -9.575 1.00 68.04 102 PHE B O 1
ATOM 3206 N N . ALA B 1 106 ? 16.154 -18.913 -8.144 1.00 62.78 103 ALA B N 1
ATOM 3207 C CA . ALA B 1 106 ? 15.881 -20.308 -7.842 1.00 66.80 103 ALA B CA 1
ATOM 3208 C C . ALA B 1 106 ? 14.486 -20.457 -7.232 1.00 69.00 103 ALA B C 1
ATOM 3209 O O . ALA B 1 106 ? 13.775 -21.433 -7.493 1.00 65.35 103 ALA B O 1
ATOM 3211 N N . SER B 1 107 ? 14.111 -19.465 -6.433 1.00 67.95 104 SER B N 1
ATOM 3212 C CA . SER B 1 107 ? 12.891 -19.498 -5.625 1.00 70.16 104 SER B CA 1
ATOM 3213 C C . SER B 1 107 ? 11.594 -19.299 -6.403 1.00 71.85 104 SER B C 1
ATOM 3214 O O . SER B 1 107 ? 10.527 -19.664 -5.915 1.00 78.29 104 SER B O 1
ATOM 3217 N N . LEU B 1 108 ? 11.690 -18.707 -7.592 1.00 71.08 105 LEU B N 1
ATOM 3218 C CA . LEU B 1 108 ? 10.560 -18.596 -8.514 1.00 74.01 105 LEU B CA 1
ATOM 3219 C C . LEU B 1 108 ? 9.905 -19.944 -8.741 1.00 80.12 105 LEU B C 1
ATOM 3220 O O . LEU B 1 108 ? 10.590 -20.912 -9.087 1.00 80.78 105 LEU B O 1
ATOM 3225 N N . THR B 1 109 ? 8.584 -19.985 -8.530 1.00 79.70 106 THR B N 1
ATOM 3226 C CA . THR B 1 109 ? 7.741 -21.111 -8.926 1.00 83.60 106 THR B CA 1
ATOM 3227 C C . THR B 1 109 ? 7.475 -21.039 -10.418 1.00 82.37 106 THR B C 1
ATOM 3228 O O . THR B 1 109 ? 7.648 -20.003 -11.042 1.00 86.44 106 THR B O 1
ATOM 3232 N N . ALA B 1 110 ? 7.036 -22.142 -10.989 1.00 83.29 107 ALA B N 1
ATOM 3233 C CA . ALA B 1 110 ? 6.798 -22.187 -12.432 1.00 91.34 107 ALA B CA 1
ATOM 3234 C C . ALA B 1 110 ? 5.794 -21.127 -12.927 1.00 95.99 107 ALA B C 1
ATOM 3235 O O . ALA B 1 110 ? 5.967 -20.552 -14.015 1.00 97.56 107 ALA B O 1
ATOM 3237 N N . GLN B 1 111 ? 4.740 -20.882 -12.146 1.00 90.17 108 GLN B N 1
ATOM 3238 C CA . GLN B 1 111 ? 3.852 -19.777 -12.461 1.00 87.49 108 GLN B CA 1
ATOM 3239 C C . GLN B 1 111 ? 4.638 -18.477 -12.414 1.00 85.68 108 GLN B C 1
ATOM 3240 O O . GLN B 1 111 ? 4.649 -17.703 -13.375 1.00 91.91 108 GLN B O 1
ATOM 3246 N N . GLU B 1 112 ? 5.291 -18.242 -11.283 1.00 75.30 109 GLU B N 1
ATOM 3247 C CA . GLU B 1 112 ? 6.014 -17.003 -11.078 1.00 75.33 109 GLU B CA 1
ATOM 3248 C C . GLU B 1 112 ? 7.001 -16.678 -12.209 1.00 75.14 109 GLU B C 1
ATOM 3249 O O . GLU B 1 112 ? 7.167 -15.524 -12.593 1.00 76.58 109 GLU B O 1
ATOM 3255 N N . PHE B 1 113 ? 7.651 -17.698 -12.738 1.00 72.92 110 PHE B N 1
ATOM 3256 C CA . PHE B 1 113 ? 8.586 -17.520 -13.837 1.00 73.32 110 PHE B CA 1
ATOM 3257 C C . PHE B 1 113 ? 7.898 -16.984 -15.102 1.00 78.66 110 PHE B C 1
ATOM 3258 O O . PHE B 1 113 ? 8.397 -16.044 -15.752 1.00 73.75 110 PHE B O 1
ATOM 3266 N N . PHE B 1 114 ? 6.764 -17.608 -15.443 1.00 76.28 111 PHE B N 1
ATOM 3267 C CA . PHE B 1 114 ? 5.932 -17.205 -16.577 1.00 78.87 111 PHE B CA 1
ATOM 3268 C C . PHE B 1 114 ? 5.427 -15.798 -16.465 1.00 80.22 111 PHE B C 1
ATOM 3269 O O . PHE B 1 114 ? 5.378 -15.061 -17.455 1.00 78.45 111 PHE B O 1
ATOM 3277 N N . ALA B 1 115 ? 5.084 -15.451 -15.229 1.00 78.26 112 ALA B N 1
ATOM 3278 C CA . ALA B 1 115 ? 4.588 -14.147 -14.852 1.00 81.69 112 ALA B CA 1
ATOM 3279 C C . ALA B 1 115 ? 5.629 -13.050 -15.078 1.00 86.80 112 ALA B C 1
ATOM 3280 O O . ALA B 1 115 ? 5.289 -11.901 -15.375 1.00 88.76 112 ALA B O 1
ATOM 3282 N N . THR B 1 116 ? 6.902 -13.397 -14.924 1.00 83.49 113 THR B N 1
ATOM 3283 C CA . THR B 1 116 ? 7.952 -12.405 -15.034 1.00 74.06 113 THR B CA 1
ATOM 3284 C C . THR B 1 116 ? 8.678 -12.509 -16.341 1.00 71.17 113 THR B C 1
ATOM 3285 O O . THR B 1 116 ? 8.497 -11.665 -17.217 1.00 76.54 113 THR B O 1
ATOM 3289 N N . TYR B 1 117 ? 9.501 -13.541 -16.476 1.00 64.62 114 TYR B N 1
ATOM 3290 C CA . TYR B 1 117 ? 10.428 -13.574 -17.589 1.00 63.31 114 TYR B CA 1
ATOM 3291 C C . TYR B 1 117 ? 9.721 -13.903 -18.916 1.00 70.57 114 TYR B C 1
ATOM 3292 O O . TYR B 1 117 ? 9.942 -13.218 -19.929 1.00 66.85 114 TYR B O 1
ATOM 3301 N N . ILE B 1 118 ? 8.862 -14.923 -18.921 1.00 77.79 115 ILE B N 1
ATOM 3302 C CA . ILE B 1 118 ? 8.126 -15.252 -20.158 1.00 79.34 115 ILE B CA 1
ATOM 3303 C C . ILE B 1 118 ? 7.288 -14.051 -20.574 1.00 76.40 115 ILE B C 1
ATOM 3304 O O . ILE B 1 118 ? 7.296 -13.651 -21.736 1.00 71.26 115 ILE B O 1
ATOM 3309 N N . LYS B 1 119 ? 6.575 -13.462 -19.618 1.00 76.84 116 LYS B N 1
ATOM 3310 C CA . LYS B 1 119 ? 5.807 -12.267 -19.942 1.00 75.14 116 LYS B CA 1
ATOM 3311 C C . LYS B 1 119 ? 6.696 -11.241 -20.653 1.00 70.80 116 LYS B C 1
ATOM 3312 O O . LYS B 1 119 ? 6.335 -10.711 -21.709 1.00 68.92 116 LYS B O 1
ATOM 3318 N N . ALA B 1 120 ? 7.845 -10.964 -20.063 1.00 64.38 117 ALA B N 1
ATOM 3319 C CA . ALA B 1 120 ? 8.750 -9.961 -20.581 1.00 63.21 117 ALA B CA 1
ATOM 3320 C C . ALA B 1 120 ? 9.194 -10.377 -21.961 1.00 74.00 117 ALA B C 1
ATOM 3321 O O . ALA B 1 120 ? 9.393 -9.544 -22.838 1.00 77.27 117 ALA B O 1
ATOM 3331 N N . ASN B 1 122 ? 7.635 -12.223 -24.295 1.00 92.55 119 ASN B N 1
ATOM 3332 C CA . ASN B 1 122 ? 6.595 -11.985 -25.289 1.00 87.85 119 ASN B CA 1
ATOM 3333 C C . ASN B 1 122 ? 6.293 -13.229 -26.117 1.00 83.96 119 ASN B C 1
ATOM 3334 O O . ASN B 1 122 ? 5.876 -13.133 -27.271 1.00 83.71 119 ASN B O 1
ATOM 3339 N N . ALA B 1 123 ? 6.506 -14.398 -25.520 1.00 87.51 120 ALA B N 1
ATOM 3340 C CA . ALA B 1 123 ? 6.481 -15.652 -26.261 1.00 91.19 120 ALA B CA 1
ATOM 3341 C C . ALA B 1 123 ? 5.067 -15.991 -26.723 1.00 91.91 120 ALA B C 1
ATOM 3342 O O . ALA B 1 123 ? 4.145 -16.085 -25.913 1.00 87.33 120 ALA B O 1
ATOM 3344 N N . LYS B 1 124 ? 4.885 -16.031 -28.039 1.00 98.69 121 LYS B N 1
ATOM 3345 C CA . LYS B 1 124 ? 3.727 -16.651 -28.660 1.00 108.83 121 LYS B CA 1
ATOM 3346 C C . LYS B 1 124 ? 3.763 -18.154 -28.444 1.00 112.41 121 LYS B C 1
ATOM 3347 O O . LYS B 1 124 ? 2.751 -18.780 -28.153 1.00 125.90 121 LYS B O 1
ATOM 3353 N N . ILE B 1 125 ? 4.942 -18.735 -28.631 1.00 99.25 122 ILE B N 1
ATOM 3354 C CA . ILE B 1 125 ? 5.127 -20.167 -28.448 1.00 101.97 122 ILE B CA 1
ATOM 3355 C C . ILE B 1 125 ? 6.447 -20.453 -27.741 1.00 99.80 122 ILE B C 1
ATOM 3356 O O . ILE B 1 125 ? 7.400 -19.685 -27.859 1.00 89.15 122 ILE B O 1
ATOM 3361 N N . ILE B 1 126 ? 6.497 -21.562 -27.012 1.00 107.99 123 ILE B N 1
ATOM 3362 C CA . ILE B 1 126 ? 7.719 -21.964 -26.345 1.00 109.56 123 ILE B CA 1
ATOM 3363 C C . ILE B 1 126 ? 8.168 -23.334 -26.823 1.00 108.09 123 ILE B C 1
ATOM 3364 O O . ILE B 1 126 ? 7.386 -24.274 -26.860 1.00 103.73 123 ILE B O 1
ATOM 3369 N N . VAL B 1 127 ? 9.445 -23.434 -27.170 1.00 105.99 124 VAL B N 1
ATOM 3370 C CA . VAL B 1 127 ? 10.027 -24.686 -27.611 1.00 100.93 124 VAL B CA 1
ATOM 3371 C C . VAL B 1 127 ? 10.896 -25.239 -26.506 1.00 90.90 124 VAL B C 1
ATOM 3372 O O . VAL B 1 127 ? 11.743 -24.553 -25.974 1.00 86.61 124 VAL B O 1
ATOM 3376 N N . ALA B 1 128 ? 10.676 -26.489 -26.160 1.00 95.68 125 ALA B N 1
ATOM 3377 C CA . ALA B 1 128 ? 11.413 -27.096 -25.058 1.00 93.38 125 ALA B CA 1
ATOM 3378 C C . ALA B 1 128 ? 11.819 -28.565 -25.227 1.00 96.44 125 ALA B C 1
ATOM 3379 O O . ALA B 1 128 ? 11.236 -29.311 -25.994 1.00 96.99 125 ALA B O 1
ATOM 3381 N N . GLY B 1 129 ? 12.847 -28.957 -24.495 1.00 96.57 126 GLY B N 1
ATOM 3382 C CA . GLY B 1 129 ? 13.307 -30.324 -24.488 1.00 98.72 126 GLY B CA 1
ATOM 3383 C C . GLY B 1 129 ? 12.417 -31.230 -23.674 1.00 100.18 126 GLY B C 1
ATOM 3384 O O . GLY B 1 129 ? 11.792 -30.807 -22.715 1.00 95.20 126 GLY B O 1
ATOM 3385 N N . PHE B 1 130 ? 12.422 -32.508 -24.006 1.00 108.82 127 PHE B N 1
ATOM 3386 C CA . PHE B 1 130 ? 11.616 -33.471 -23.288 1.00 124.86 127 PHE B CA 1
ATOM 3387 C C . PHE B 1 130 ? 12.049 -33.504 -21.829 1.00 126.32 127 PHE B C 1
ATOM 3388 O O . PHE B 1 130 ? 11.223 -33.569 -20.919 1.00 128.70 127 PHE B O 1
ATOM 3396 N N . ASP B 1 131 ? 13.356 -33.447 -21.619 1.00 121.60 128 ASP B N 1
ATOM 3397 C CA . ASP B 1 131 ? 13.956 -33.489 -20.288 1.00 121.40 128 ASP B CA 1
ATOM 3398 C C . ASP B 1 131 ? 13.582 -32.306 -19.407 1.00 116.51 128 ASP B C 1
ATOM 3399 O O . ASP B 1 131 ? 13.502 -32.424 -18.192 1.00 117.95 128 ASP B O 1
ATOM 3404 N N . TYR B 1 132 ? 13.364 -31.158 -20.033 1.00 112.01 129 TYR B N 1
ATOM 3405 C CA . TYR B 1 132 ? 13.507 -29.887 -19.347 1.00 106.10 129 TYR B CA 1
ATOM 3406 C C . TYR B 1 132 ? 12.625 -29.771 -18.113 1.00 101.92 129 TYR B C 1
ATOM 3407 O O . TYR B 1 132 ? 11.433 -30.076 -18.138 1.00 98.37 129 TYR B O 1
ATOM 3416 N N . THR B 1 133 ? 13.252 -29.331 -17.026 1.00 98.30 130 THR B N 1
ATOM 3417 C CA . THR B 1 133 ? 12.596 -29.072 -15.759 1.00 101.34 130 THR B CA 1
ATOM 3418 C C . THR B 1 133 ? 12.844 -27.621 -15.394 1.00 102.99 130 THR B C 1
ATOM 3419 O O . THR B 1 133 ? 13.974 -27.154 -15.472 1.00 109.84 130 THR B O 1
ATOM 3423 N N . PHE B 1 134 ? 11.797 -26.908 -14.994 1.00 98.17 131 PHE B N 1
ATOM 3424 C CA . PHE B 1 134 ? 11.922 -25.500 -14.638 1.00 96.33 131 PHE B CA 1
ATOM 3425 C C . PHE B 1 134 ? 11.261 -25.209 -13.295 1.00 92.49 131 PHE B C 1
ATOM 3426 O O . PHE B 1 134 ? 10.493 -26.022 -12.782 1.00 91.36 131 PHE B O 1
ATOM 3434 N N . GLY B 1 135 ? 11.537 -24.053 -12.722 1.00 85.33 132 GLY B N 1
ATOM 3435 C CA . GLY B 1 135 ? 10.687 -23.519 -11.685 1.00 85.44 132 GLY B CA 1
ATOM 3436 C C . GLY B 1 135 ? 10.999 -24.124 -10.345 1.00 89.99 132 GLY B C 1
ATOM 3437 O O . GLY B 1 135 ? 11.536 -25.221 -10.266 1.00 91.94 132 GLY B O 1
ATOM 3438 N N . SER B 1 136 ? 10.612 -23.439 -9.285 1.00 93.99 133 SER B N 1
ATOM 3439 C CA . SER B 1 136 ? 10.799 -23.976 -7.958 1.00 96.89 133 SER B CA 1
ATOM 3440 C C . SER B 1 136 ? 9.967 -25.236 -7.819 1.00 111.82 133 SER B C 1
ATOM 3441 O O . SER B 1 136 ? 10.398 -26.217 -7.228 1.00 113.17 133 SER B O 1
ATOM 3444 N N . ASP B 1 137 ? 8.761 -25.199 -8.372 1.00 122.93 134 ASP B N 1
ATOM 3445 C CA . ASP B 1 137 ? 7.824 -26.311 -8.252 1.00 129.86 134 ASP B CA 1
ATOM 3446 C C . ASP B 1 137 ? 8.397 -27.593 -8.864 1.00 135.97 134 ASP B C 1
ATOM 3447 O O . ASP B 1 137 ? 8.125 -28.690 -8.379 1.00 139.23 134 ASP B O 1
ATOM 3452 N N . LYS B 1 138 ? 9.186 -27.456 -9.926 1.00 133.04 135 LYS B N 1
ATOM 3453 C CA . LYS B 1 138 ? 9.727 -28.619 -10.615 1.00 127.12 135 LYS B CA 1
ATOM 3454 C C . LYS B 1 138 ? 8.871 -28.976 -11.811 1.00 127.60 135 LYS B C 1
ATOM 3455 O O . LYS B 1 138 ? 9.035 -30.030 -12.410 1.00 127.45 135 LYS B O 1
ATOM 3461 N N . LYS B 1 139 ? 7.955 -28.091 -12.171 1.00 124.82 136 LYS B N 1
ATOM 3462 C CA . LYS B 1 139 ? 7.053 -28.404 -13.253 1.00 118.94 136 LYS B CA 1
ATOM 3463 C C . LYS B 1 139 ? 7.887 -28.763 -14.463 1.00 114.92 136 LYS B C 1
ATOM 3464 O O . LYS B 1 139 ? 8.881 -28.125 -14.776 1.00 110.46 136 LYS B O 1
ATOM 3470 N N . THR B 1 140 ? 7.455 -29.822 -15.124 1.00 118.44 137 THR B N 1
ATOM 3471 C CA . THR B 1 140 ? 8.174 -30.445 -16.237 1.00 114.54 137 THR B CA 1
ATOM 3472 C C . THR B 1 140 ? 7.657 -30.075 -17.618 1.00 106.53 137 THR B C 1
ATOM 3473 O O . THR B 1 140 ? 6.767 -29.247 -17.767 1.00 112.56 137 THR B O 1
ATOM 3477 N N . ALA B 1 141 ? 8.232 -30.708 -18.626 1.00 95.71 138 ALA B N 1
ATOM 3478 C CA . ALA B 1 141 ? 7.862 -30.454 -20.002 1.00 105.71 138 ALA B CA 1
ATOM 3479 C C . ALA B 1 141 ? 6.346 -30.433 -20.226 1.00 116.17 138 ALA B C 1
ATOM 3480 O O . ALA B 1 141 ? 5.833 -29.585 -20.956 1.00 121.61 138 ALA B O 1
ATOM 3482 N N . GLU B 1 142 ? 5.629 -31.369 -19.609 1.00 117.49 139 GLU B N 1
ATOM 3483 C CA . GLU B 1 142 ? 4.194 -31.499 -19.858 1.00 118.24 139 GLU B CA 1
ATOM 3484 C C . GLU B 1 142 ? 3.385 -30.465 -19.104 1.00 117.82 139 GLU B C 1
ATOM 3485 O O . GLU B 1 142 ? 2.288 -30.111 -19.517 1.00 124.50 139 GLU B O 1
ATOM 3491 N N . ASP B 1 143 ? 3.921 -29.986 -17.992 1.00 110.88 140 ASP B N 1
ATOM 3492 C CA . ASP B 1 143 ? 3.185 -29.038 -17.182 1.00 112.20 140 ASP B CA 1
ATOM 3493 C C . ASP B 1 143 ? 3.171 -27.670 -17.851 1.00 106.69 140 ASP B C 1
ATOM 3494 O O . ASP B 1 143 ? 2.651 -26.702 -17.292 1.00 107.45 140 ASP B O 1
ATOM 3499 N N . LEU B 1 144 ? 3.742 -27.589 -19.048 1.00 102.75 141 LEU B N 1
ATOM 3500 C CA . LEU B 1 144 ? 3.976 -26.302 -19.702 1.00 103.77 141 LEU B CA 1
ATOM 3501 C C . LEU B 1 144 ? 2.736 -25.695 -20.319 1.00 107.52 141 LEU B C 1
ATOM 3502 O O . LEU B 1 144 ? 2.554 -24.483 -20.282 1.00 101.26 141 LEU B O 1
ATOM 3507 N N . LYS B 1 145 ? 1.905 -26.553 -20.907 1.00 121.19 142 LYS B N 1
ATOM 3508 C CA . LYS B 1 145 ? 0.646 -26.146 -21.531 1.00 125.04 142 LYS B CA 1
ATOM 3509 C C . LYS B 1 145 ? -0.227 -25.373 -20.562 1.00 128.21 142 LYS B C 1
ATOM 3510 O O . LYS B 1 145 ? -0.845 -24.379 -20.930 1.00 126.14 142 LYS B O 1
ATOM 3516 N N . ASN B 1 146 ? -0.286 -25.806 -19.311 1.00 132.56 143 ASN B N 1
ATOM 3517 C CA . ASN B 1 146 ? -1.140 -25.123 -18.356 1.00 131.27 143 ASN B CA 1
ATOM 3518 C C . ASN B 1 146 ? -0.725 -23.674 -18.165 1.00 124.28 143 ASN B C 1
ATOM 3519 O O . ASN B 1 146 ? -1.558 -22.771 -18.130 1.00 125.27 143 ASN B O 1
ATOM 3524 N N . TYR B 1 147 ? 0.569 -23.467 -17.993 1.00 119.34 144 TYR B N 1
ATOM 3525 C CA . TYR B 1 147 ? 1.138 -22.136 -17.840 1.00 110.87 144 TYR B CA 1
ATOM 3526 C C . TYR B 1 147 ? 1.040 -21.259 -19.079 1.00 110.27 144 TYR B C 1
ATOM 3527 O O . TYR B 1 147 ? 0.874 -20.051 -18.976 1.00 107.86 144 TYR B O 1
ATOM 3536 N N . PHE B 1 148 ? 1.189 -21.864 -20.250 1.00 107.36 145 PHE B N 1
ATOM 3537 C CA . PHE B 1 148 ? 1.167 -21.099 -21.488 1.00 105.77 145 PHE B CA 1
ATOM 3538 C C . PHE B 1 148 ? -0.113 -21.309 -22.288 1.00 117.20 145 PHE B C 1
ATOM 3539 O O . PHE B 1 148 ? -0.522 -22.434 -22.569 1.00 118.88 145 PHE B O 1
ATOM 3547 N N . ASP B 1 149 ? -0.744 -20.190 -22.620 1.00 127.42 146 ASP B N 1
ATOM 3548 C CA . ASP B 1 149 ? -1.919 -20.149 -23.465 1.00 135.12 146 ASP B CA 1
ATOM 3549 C C . ASP B 1 149 ? -1.532 -20.630 -24.848 1.00 130.74 146 ASP B C 1
ATOM 3550 O O . ASP B 1 149 ? -2.286 -21.331 -25.516 1.00 136.75 146 ASP B O 1
ATOM 3555 N N . GLY B 1 150 ? -0.338 -20.227 -25.256 1.00 117.42 147 GLY B N 1
ATOM 3556 C CA . GLY B 1 150 ? 0.210 -20.477 -26.575 1.00 107.33 147 GLY B CA 1
ATOM 3557 C C . GLY B 1 150 ? 0.668 -21.896 -26.812 1.00 101.31 147 GLY B C 1
ATOM 3558 O O . GLY B 1 150 ? 0.606 -22.738 -25.924 1.00 102.41 147 GLY B O 1
ATOM 3559 N N . GLU B 1 151 ? 1.061 -22.179 -28.047 1.00 100.44 148 GLU B N 1
ATOM 3560 C CA . GLU B 1 151 ? 1.529 -23.508 -28.416 1.00 106.35 148 GLU B CA 1
ATOM 3561 C C . GLU B 1 151 ? 2.794 -23.920 -27.659 1.00 104.75 148 GLU B C 1
ATOM 3562 O O . GLU B 1 151 ? 3.742 -23.161 -27.539 1.00 99.22 148 GLU B O 1
ATOM 3568 N N . VAL B 1 152 ? 2.792 -25.151 -27.172 1.00 107.65 149 VAL B N 1
ATOM 3569 C CA . VAL B 1 152 ? 3.920 -25.713 -26.458 1.00 101.59 149 VAL B CA 1
ATOM 3570 C C . VAL B 1 152 ? 4.444 -26.848 -27.317 1.00 103.95 149 VAL B C 1
ATOM 3571 O O . VAL B 1 152 ? 3.694 -27.736 -27.716 1.00 102.29 149 VAL B O 1
ATOM 3575 N N . ILE B 1 153 ? 5.736 -26.805 -27.599 1.00 98.34 150 ILE B N 1
ATOM 3576 C CA . ILE B 1 153 ? 6.380 -27.762 -28.501 1.00 95.14 150 ILE B CA 1
ATOM 3577 C C . ILE B 1 153 ? 7.443 -28.501 -27.728 1.00 94.17 150 ILE B C 1
ATOM 3578 O O . ILE B 1 153 ? 8.345 -27.877 -27.186 1.00 94.41 150 ILE B O 1
ATOM 3583 N N . ILE B 1 154 ? 7.346 -29.819 -27.660 1.00 94.42 151 ILE B N 1
ATOM 3584 C CA . ILE B 1 154 ? 8.300 -30.568 -26.867 1.00 100.41 151 ILE B CA 1
ATOM 3585 C C . ILE B 1 154 ? 9.074 -31.439 -27.810 1.00 104.87 151 ILE B C 1
ATOM 3586 O O . ILE B 1 154 ? 8.581 -32.491 -28.227 1.00 111.62 151 ILE B O 1
ATOM 3591 N N . VAL B 1 155 ? 10.275 -30.981 -28.165 1.00 99.76 152 VAL B N 1
ATOM 3592 C CA . VAL B 1 155 ? 11.147 -31.730 -29.051 1.00 92.58 152 VAL B CA 1
ATOM 3593 C C . VAL B 1 155 ? 11.629 -32.968 -28.318 1.00 94.88 152 VAL B C 1
ATOM 3594 O O . VAL B 1 155 ? 12.030 -32.893 -27.140 1.00 95.09 152 VAL B O 1
ATOM 3598 N N . PRO B 1 156 ? 11.553 -34.116 -29.005 1.00 95.96 153 PRO B N 1
ATOM 3599 C CA . PRO B 1 156 ? 11.992 -35.401 -28.471 1.00 100.36 153 PRO B CA 1
ATOM 3600 C C . PRO B 1 156 ? 13.529 -35.508 -28.554 1.00 97.57 153 PRO B C 1
ATOM 3601 O O . PRO B 1 156 ? 14.142 -34.971 -29.490 1.00 86.94 153 PRO B O 1
ATOM 3605 N N . PRO B 1 157 ? 14.139 -36.197 -27.573 1.00 102.91 154 PRO B N 1
ATOM 3606 C CA . PRO B 1 157 ? 15.584 -36.200 -27.332 1.00 98.97 154 PRO B CA 1
ATOM 3607 C C . PRO B 1 157 ? 16.365 -36.621 -28.565 1.00 98.56 154 PRO B C 1
ATOM 3608 O O . PRO B 1 157 ? 16.143 -37.724 -29.057 1.00 101.69 154 PRO B O 1
ATOM 3612 N N . VAL B 1 158 ? 17.314 -35.797 -28.990 1.00 97.71 155 VAL B N 1
ATOM 3613 C CA . VAL B 1 158 ? 18.050 -36.045 -30.212 1.00 100.11 155 VAL B CA 1
ATOM 3614 C C . VAL B 1 158 ? 19.131 -37.061 -29.937 1.00 99.58 155 VAL B C 1
ATOM 3615 O O . VAL B 1 158 ? 20.277 -36.717 -29.693 1.00 101.74 155 VAL B O 1
ATOM 3619 N N . GLU B 1 159 ? 18.730 -38.325 -29.994 1.00 98.14 156 GLU B N 1
ATOM 3620 C CA . GLU B 1 159 ? 19.581 -39.470 -29.719 1.00 98.54 156 GLU B CA 1
ATOM 3621 C C . GLU B 1 159 ? 20.613 -39.742 -30.806 1.00 97.26 156 GLU B C 1
ATOM 3622 O O . GLU B 1 159 ? 20.503 -39.272 -31.933 1.00 98.22 156 GLU B O 1
ATOM 3628 N N . ASP B 1 160 ? 21.636 -40.492 -30.424 1.00 95.85 157 ASP B N 1
ATOM 3629 C CA . ASP B 1 160 ? 22.695 -40.931 -31.317 1.00 98.11 157 ASP B CA 1
ATOM 3630 C C . ASP B 1 160 ? 23.044 -42.353 -30.907 1.00 98.99 157 ASP B C 1
ATOM 3631 O O . ASP B 1 160 ? 22.580 -42.834 -29.879 1.00 103.09 157 ASP B O 1
ATOM 3636 N N . GLU B 1 161 ? 23.861 -43.037 -31.688 1.00 95.97 158 GLU B N 1
ATOM 3637 C CA . GLU B 1 161 ? 24.047 -44.456 -31.477 1.00 100.60 158 GLU B CA 1
ATOM 3638 C C . GLU B 1 161 ? 24.486 -44.697 -30.051 1.00 104.33 158 GLU B C 1
ATOM 3639 O O . GLU B 1 161 ? 24.078 -45.672 -29.432 1.00 99.56 158 GLU B O 1
ATOM 3645 N N . LYS B 1 162 ? 25.322 -43.815 -29.527 1.00 112.28 159 LYS B N 1
ATOM 3646 C CA . LYS B 1 162 ? 25.724 -43.907 -28.133 1.00 112.12 159 LYS B CA 1
ATOM 3647 C C . LYS B 1 162 ? 24.527 -43.713 -27.209 1.00 101.31 159 LYS B C 1
ATOM 3648 O O . LYS B 1 162 ? 24.418 -44.373 -26.183 1.00 101.38 159 LYS B O 1
ATOM 3654 N N . GLY B 1 163 ? 23.637 -42.797 -27.570 1.00 92.29 160 GLY B N 1
ATOM 3655 C CA . GLY B 1 163 ? 22.492 -42.508 -26.730 1.00 85.49 160 GLY B CA 1
ATOM 3656 C C . GLY B 1 163 ? 22.091 -41.054 -26.828 1.00 82.45 160 GLY B C 1
ATOM 3657 O O . GLY B 1 163 ? 22.279 -40.423 -27.860 1.00 82.48 160 GLY B O 1
ATOM 3658 N N . LYS B 1 164 ? 21.511 -40.528 -25.757 1.00 83.62 161 LYS B N 1
ATOM 3659 C CA . LYS B 1 164 ? 21.112 -39.129 -25.718 1.00 90.67 161 LYS B CA 1
ATOM 3660 C C . LYS B 1 164 ? 22.335 -38.224 -25.825 1.00 88.22 161 LYS B C 1
ATOM 3661 O O . LYS B 1 164 ? 23.338 -38.450 -25.165 1.00 93.21 161 LYS B O 1
ATOM 3667 N N . ILE B 1 165 ? 22.234 -37.190 -26.646 1.00 81.49 162 ILE B N 1
ATOM 3668 C CA . ILE B 1 165 ? 23.349 -36.272 -26.896 1.00 78.25 162 ILE B CA 1
ATOM 3669 C C . ILE B 1 165 ? 23.409 -35.127 -25.866 1.00 76.30 162 ILE B C 1
ATOM 3670 O O . ILE B 1 165 ? 22.643 -34.165 -25.976 1.00 83.11 162 ILE B O 1
ATOM 3675 N N . SER B 1 166 ? 24.305 -35.219 -24.871 1.00 63.06 163 SER B N 1
ATOM 3676 C CA . SER B 1 166 ? 24.346 -34.216 -23.797 1.00 55.52 163 SER B CA 1
ATOM 3677 C C . SER B 1 166 ? 25.670 -33.495 -23.503 1.00 55.30 163 SER B C 1
ATOM 3678 O O . SER B 1 166 ? 26.738 -33.944 -23.899 1.00 51.43 163 SER B O 1
ATOM 3681 N N . SER B 1 167 ? 25.572 -32.379 -22.770 1.00 60.56 164 SER B N 1
ATOM 3682 C CA . SER B 1 167 ? 26.727 -31.572 -22.351 1.00 58.37 164 SER B CA 1
ATOM 3683 C C . SER B 1 167 ? 27.619 -32.361 -21.422 1.00 61.84 164 SER B C 1
ATOM 3684 O O . SER B 1 167 ? 28.829 -32.146 -21.343 1.00 70.83 164 SER B O 1
ATOM 3687 N N . THR B 1 168 ? 26.990 -33.258 -20.693 1.00 54.05 165 THR B N 1
ATOM 3688 C CA . THR B 1 168 ? 27.698 -34.151 -19.828 1.00 58.87 165 THR B CA 1
ATOM 3689 C C . THR B 1 168 ? 28.531 -35.136 -20.664 1.00 60.20 165 THR B C 1
ATOM 3690 O O . THR B 1 168 ? 29.659 -35.483 -20.286 1.00 58.06 165 THR B O 1
ATOM 3694 N N . ARG B 1 169 ? 28.007 -35.556 -21.816 1.00 58.32 166 ARG B N 1
ATOM 3695 C CA . ARG B 1 169 ? 28.781 -36.428 -22.713 1.00 57.92 166 ARG B CA 1
ATOM 3696 C C . ARG B 1 169 ? 29.918 -35.674 -23.389 1.00 53.77 166 ARG B C 1
ATOM 3697 O O . ARG B 1 169 ? 30.975 -36.230 -23.650 1.00 57.58 166 ARG B O 1
ATOM 3705 N N . ILE B 1 170 ? 29.690 -34.398 -23.659 1.00 47.40 167 ILE B N 1
ATOM 3706 C CA . ILE B 1 170 ? 30.714 -33.540 -24.218 1.00 49.24 167 ILE B CA 1
ATOM 3707 C C . ILE B 1 170 ? 31.834 -33.253 -23.164 1.00 50.42 167 ILE B C 1
ATOM 3708 O O . ILE B 1 170 ? 33.014 -33.544 -23.396 1.00 48.76 167 ILE B O 1
ATOM 3713 N N . ARG B 1 171 ? 31.441 -32.709 -22.013 1.00 49.91 168 ARG B N 1
ATOM 3714 C CA . ARG B 1 171 ? 32.344 -32.498 -20.887 1.00 54.88 168 ARG B CA 1
ATOM 3715 C C . ARG B 1 171 ? 33.193 -33.748 -20.721 1.00 47.92 168 ARG B C 1
ATOM 3716 O O . ARG B 1 171 ? 34.414 -33.681 -20.698 1.00 46.81 168 ARG B O 1
ATOM 3724 N N . GLN B 1 172 ? 32.538 -34.898 -20.658 1.00 48.41 169 GLN B N 1
ATOM 3725 C CA . GLN B 1 172 ? 33.241 -36.143 -20.419 1.00 50.77 169 GLN B CA 1
ATOM 3726 C C . GLN B 1 172 ? 34.236 -36.459 -21.532 1.00 50.64 169 GLN B C 1
ATOM 3727 O O . GLN B 1 172 ? 35.384 -36.709 -21.259 1.00 45.97 169 GLN B O 1
ATOM 3733 N N . ALA B 1 173 ? 33.799 -36.397 -22.779 1.00 48.19 170 ALA B N 1
ATOM 3734 C CA . ALA B 1 173 ? 34.673 -36.648 -23.916 1.00 37.92 170 ALA B CA 1
ATOM 3735 C C . ALA B 1 173 ? 35.937 -35.776 -23.958 1.00 36.85 170 ALA B C 1
ATOM 3736 O O . ALA B 1 173 ? 37.034 -36.261 -24.229 1.00 41.62 170 ALA B O 1
ATOM 3738 N N . ILE B 1 174 ? 35.767 -34.483 -23.749 1.00 29.62 171 ILE B N 1
ATOM 3739 C CA . ILE B 1 174 ? 36.889 -33.580 -23.736 1.00 35.99 171 ILE B CA 1
ATOM 3740 C C . ILE B 1 174 ? 37.904 -33.984 -22.667 1.00 46.76 171 ILE B C 1
ATOM 3741 O O . ILE B 1 174 ? 39.100 -34.050 -22.932 1.00 41.99 171 ILE B O 1
ATOM 3746 N N . LEU B 1 175 ? 37.405 -34.222 -21.450 1.00 52.44 172 LEU B N 1
ATOM 3747 C CA . LEU B 1 175 ? 38.247 -34.608 -20.323 1.00 43.91 172 LEU B CA 1
ATOM 3748 C C . LEU B 1 175 ? 38.926 -35.934 -20.567 1.00 45.16 172 LEU B C 1
ATOM 3749 O O . LEU B 1 175 ? 40.016 -36.150 -20.060 1.00 40.15 172 LEU B O 1
ATOM 3754 N N . ASP B 1 176 ? 38.292 -36.806 -21.360 1.00 41.42 173 ASP B N 1
ATOM 3755 C CA . ASP B 1 176 ? 38.886 -38.079 -21.752 1.00 46.86 173 ASP B CA 1
ATOM 3756 C C . ASP B 1 176 ? 39.931 -37.924 -22.848 1.00 45.59 173 ASP B C 1
ATOM 3757 O O . ASP B 1 176 ? 40.682 -38.855 -23.127 1.00 53.46 173 ASP B O 1
ATOM 3762 N N . GLY B 1 177 ? 39.959 -36.781 -23.510 1.00 35.93 174 GLY B N 1
ATOM 3763 C CA . GLY B 1 177 ? 40.879 -36.611 -24.618 1.00 34.67 174 GLY B CA 1
ATOM 3764 C C . GLY B 1 177 ? 40.222 -36.844 -25.974 1.00 42.54 174 GLY B C 1
ATOM 3765 O O . GLY B 1 177 ? 40.770 -36.489 -27.023 1.00 47.41 174 GLY B O 1
ATOM 3766 N N . ASN B 1 178 ? 39.032 -37.434 -25.961 1.00 43.72 175 ASN B N 1
ATOM 3767 C CA . ASN B 1 178 ? 38.379 -37.795 -27.201 1.00 45.87 175 ASN B CA 1
ATOM 3768 C C . ASN B 1 178 ? 37.667 -36.572 -27.802 1.00 50.83 175 ASN B C 1
ATOM 3769 O O . ASN B 1 178 ? 36.460 -36.419 -27.703 1.00 59.60 175 ASN B O 1
ATOM 3774 N N . VAL B 1 179 ? 38.460 -35.719 -28.439 1.00 50.89 176 VAL B N 1
ATOM 3775 C CA . VAL B 1 179 ? 38.020 -34.454 -28.994 1.00 41.74 176 VAL B CA 1
ATOM 3776 C C . VAL B 1 179 ? 37.318 -34.616 -30.333 1.00 45.16 176 VAL B C 1
ATOM 3777 O O . VAL B 1 179 ? 36.536 -33.748 -30.712 1.00 47.46 176 VAL B O 1
ATOM 3781 N N . LYS B 1 180 ? 37.607 -35.710 -31.040 1.00 47.45 177 LYS B N 1
ATOM 3782 C CA . LYS B 1 180 ? 36.929 -36.006 -32.294 1.00 50.35 177 LYS B CA 1
ATOM 3783 C C . LYS B 1 180 ? 35.451 -36.201 -31.966 1.00 53.82 177 LYS B C 1
ATOM 3784 O O . LYS B 1 180 ? 34.568 -35.599 -32.603 1.00 54.94 177 LYS B O 1
ATOM 3790 N N . GLU B 1 181 ? 35.206 -37.013 -30.935 1.00 53.72 178 GLU B N 1
ATOM 3791 C CA . GLU B 1 181 ? 33.862 -37.370 -30.479 1.00 55.10 178 GLU B CA 1
ATOM 3792 C C . GLU B 1 181 ? 33.123 -36.139 -29.954 1.00 54.77 178 GLU B C 1
ATOM 3793 O O . GLU B 1 181 ? 31.908 -35.992 -30.124 1.00 54.32 178 GLU B O 1
ATOM 3799 N N . ALA B 1 182 ? 33.864 -35.238 -29.336 1.00 49.13 179 ALA B N 1
ATOM 3800 C CA . ALA B 1 182 ? 33.253 -34.029 -28.828 1.00 46.98 179 ALA B CA 1
ATOM 3801 C C . ALA B 1 182 ? 32.903 -33.056 -29.946 1.00 47.33 179 ALA B C 1
ATOM 3802 O O . ALA B 1 182 ? 31.906 -32.319 -29.850 1.00 50.93 179 ALA B O 1
ATOM 3804 N N . GLY B 1 183 ? 33.731 -33.033 -30.987 1.00 46.00 180 GLY B N 1
ATOM 3805 C CA . GLY B 1 183 ? 33.459 -32.188 -32.139 1.00 48.23 180 GLY B CA 1
ATOM 3806 C C . GLY B 1 183 ? 32.196 -32.687 -32.839 1.00 58.27 180 GLY B C 1
ATOM 3807 O O . GLY B 1 183 ? 31.373 -31.902 -33.293 1.00 60.75 180 GLY B O 1
ATOM 3808 N N . LYS B 1 184 ? 32.061 -34.011 -32.921 1.00 60.34 181 LYS B N 1
ATOM 3809 C CA . LYS B 1 184 ? 30.893 -34.649 -33.502 1.00 56.12 181 LYS B CA 1
ATOM 3810 C C . LYS B 1 184 ? 29.599 -34.171 -32.827 1.00 65.82 181 LYS B C 1
ATOM 3811 O O . LYS B 1 184 ? 28.666 -33.713 -33.510 1.00 71.71 181 LYS B O 1
ATOM 3817 N N . LEU B 1 185 ? 29.525 -34.346 -31.510 1.00 58.94 182 LEU B N 1
ATOM 3818 C CA . LEU B 1 185 ? 28.352 -33.980 -30.726 1.00 60.45 182 LEU B CA 1
ATOM 3819 C C . LEU B 1 185 ? 28.086 -32.486 -30.758 1.00 65.84 182 LEU B C 1
ATOM 3820 O O . LEU B 1 185 ? 26.952 -32.047 -30.828 1.00 71.94 182 LEU B O 1
ATOM 3825 N N . LEU B 1 186 ? 29.149 -31.708 -30.684 1.00 62.65 183 LEU B N 1
ATOM 3826 C CA . LEU B 1 186 ? 29.052 -30.270 -30.748 1.00 56.49 183 LEU B CA 1
ATOM 3827 C C . LEU B 1 186 ? 28.522 -29.871 -32.099 1.00 55.91 183 LEU B C 1
ATOM 3828 O O . LEU B 1 186 ? 27.798 -28.899 -32.228 1.00 63.36 183 LEU B O 1
ATOM 3833 N N . GLY B 1 187 ? 28.920 -30.616 -33.116 1.00 59.49 184 GLY B N 1
ATOM 3834 C CA . GLY B 1 187 ? 28.561 -30.299 -34.479 1.00 65.88 184 GLY B CA 1
ATOM 3835 C C . GLY B 1 187 ? 29.618 -29.407 -35.068 1.00 64.36 184 GLY B C 1
ATOM 3836 O O . GLY B 1 187 ? 29.525 -28.967 -36.199 1.00 65.76 184 GLY B O 1
ATOM 3837 N N . ALA B 1 188 ? 30.628 -29.131 -34.263 1.00 59.19 185 ALA B N 1
ATOM 3838 C CA . ALA B 1 188 ? 31.798 -28.398 -34.698 1.00 63.07 185 ALA B CA 1
ATOM 3839 C C . ALA B 1 188 ? 32.928 -28.761 -33.755 1.00 63.51 185 ALA B C 1
ATOM 3840 O O . ALA B 1 188 ? 32.684 -29.192 -32.639 1.00 59.92 185 ALA B O 1
ATOM 3842 N N . PRO B 1 189 ? 34.165 -28.585 -34.193 1.00 60.84 186 PRO B N 1
ATOM 3843 C CA . PRO B 1 189 ? 35.302 -28.881 -33.328 1.00 50.30 186 PRO B CA 1
ATOM 3844 C C . PRO B 1 189 ? 35.360 -27.890 -32.188 1.00 45.30 186 PRO B C 1
ATOM 3845 O O . PRO B 1 189 ? 35.003 -26.736 -32.369 1.00 44.97 186 PRO B O 1
ATOM 3849 N N . LEU B 1 190 ? 35.816 -28.330 -31.027 1.00 48.81 187 LEU B N 1
ATOM 3850 C CA . LEU B 1 190 ? 35.937 -27.448 -29.893 1.00 43.70 187 LEU B CA 1
ATOM 3851 C C . LEU B 1 190 ? 36.916 -26.347 -30.224 1.00 40.03 187 LEU B C 1
ATOM 3852 O O . LEU B 1 190 ? 38.019 -26.597 -30.664 1.00 37.04 187 LEU B O 1
ATOM 3857 N N . PRO B 1 191 ? 36.496 -25.122 -29.972 1.00 34.13 188 PRO B N 1
ATOM 3858 C CA . PRO B 1 191 ? 37.326 -23.930 -30.072 1.00 27.51 188 PRO B CA 1
ATOM 3859 C C . PRO B 1 191 ? 37.837 -23.581 -28.673 1.00 36.36 188 PRO B C 1
ATOM 3860 O O . PRO B 1 191 ? 37.033 -23.598 -27.730 1.00 42.31 188 PRO B O 1
ATOM 3864 N N . SER B 1 192 ? 39.142 -23.321 -28.526 1.00 44.88 189 SER B N 1
ATOM 3865 C CA . SER B 1 192 ? 39.751 -22.852 -27.252 1.00 35.82 189 SER B CA 1
ATOM 3866 C C . SER B 1 192 ? 40.489 -21.567 -27.557 1.00 38.75 189 SER B C 1
ATOM 3867 O O . SER B 1 192 ? 41.262 -21.515 -28.519 1.00 42.53 189 SER B O 1
ATOM 3870 N N . ARG B 1 193 ? 40.248 -20.526 -26.780 1.00 37.19 190 ARG B N 1
ATOM 3871 C CA . ARG B 1 193 ? 40.914 -19.250 -27.042 1.00 34.80 190 ARG B CA 1
ATOM 3872 C C . ARG B 1 193 ? 42.185 -19.037 -26.157 1.00 40.99 190 ARG B C 1
ATOM 3873 O O . ARG B 1 193 ? 42.113 -18.947 -24.927 1.00 39.15 190 ARG B O 1
ATOM 3881 N N . GLY B 1 194 ? 43.338 -18.948 -26.814 1.00 35.09 191 GLY B N 1
ATOM 3882 C CA . GLY B 1 194 ? 44.629 -18.841 -26.164 1.00 30.77 191 GLY B CA 1
ATOM 3883 C C . GLY B 1 194 ? 45.336 -17.541 -26.485 1.00 30.32 191 GLY B C 1
ATOM 3884 O O . GLY B 1 194 ? 44.985 -16.866 -27.449 1.00 39.57 191 GLY B O 1
ATOM 3893 N N . VAL B 1 196 ? 49.332 -16.121 -27.136 1.00 35.69 193 VAL B N 1
ATOM 3894 C CA . VAL B 1 196 ? 50.735 -16.451 -27.231 1.00 28.09 193 VAL B CA 1
ATOM 3895 C C . VAL B 1 196 ? 51.515 -15.630 -26.236 1.00 34.74 193 VAL B C 1
ATOM 3896 O O . VAL B 1 196 ? 51.336 -14.430 -26.121 1.00 34.65 193 VAL B O 1
ATOM 3900 N N . VAL B 1 197 ? 52.410 -16.305 -25.540 1.00 34.86 194 VAL B N 1
ATOM 3901 C CA . VAL B 1 197 ? 53.137 -15.743 -24.434 1.00 37.03 194 VAL B CA 1
ATOM 3902 C C . VAL B 1 197 ? 54.587 -16.179 -24.497 1.00 37.90 194 VAL B C 1
ATOM 3903 O O . VAL B 1 197 ? 54.909 -17.157 -25.148 1.00 40.59 194 VAL B O 1
ATOM 3907 N N . HIS B 1 198 ? 55.458 -15.456 -23.809 1.00 39.45 195 HIS B N 1
ATOM 3908 C CA . HIS B 1 198 ? 56.867 -15.806 -23.767 1.00 37.37 195 HIS B CA 1
ATOM 3909 C C . HIS B 1 198 ? 57.088 -16.869 -22.709 1.00 38.42 195 HIS B C 1
ATOM 3910 O O . HIS B 1 198 ? 57.417 -16.570 -21.577 1.00 37.89 195 HIS B O 1
ATOM 3917 N N . GLY B 1 199 ? 56.900 -18.120 -23.100 1.00 37.20 196 GLY B N 1
ATOM 3918 C CA . GLY B 1 199 ? 57.034 -19.249 -22.207 1.00 28.18 196 GLY B CA 1
ATOM 3919 C C . GLY B 1 199 ? 58.318 -20.015 -22.411 1.00 37.05 196 GLY B C 1
ATOM 3920 O O . GLY B 1 199 ? 59.358 -19.442 -22.687 1.00 30.61 196 GLY B O 1
ATOM 3921 N N . ASN B 1 200 ? 58.245 -21.331 -22.272 1.00 35.74 197 ASN B N 1
ATOM 3922 C CA . ASN B 1 200 ? 59.424 -22.148 -22.453 1.00 30.06 197 ASN B CA 1
ATOM 3923 C C . ASN B 1 200 ? 59.674 -22.338 -23.936 1.00 43.88 197 ASN B C 1
ATOM 3924 O O . ASN B 1 200 ? 58.870 -22.909 -24.647 1.00 43.58 197 ASN B O 1
ATOM 3929 N N . ALA B 1 201 ? 60.831 -21.882 -24.382 1.00 47.56 198 ALA B N 1
ATOM 3930 C CA . ALA B 1 201 ? 61.173 -21.829 -25.792 1.00 38.24 198 ALA B CA 1
ATOM 3931 C C . ALA B 1 201 ? 62.110 -22.941 -26.212 1.00 42.25 198 ALA B C 1
ATOM 3932 O O . ALA B 1 201 ? 62.827 -22.806 -27.182 1.00 43.68 198 ALA B O 1
ATOM 3934 N N . ARG B 1 202 ? 62.091 -24.048 -25.486 1.00 45.90 199 ARG B N 1
ATOM 3935 C CA . ARG B 1 202 ? 62.994 -25.142 -25.778 1.00 40.41 199 ARG B CA 1
ATOM 3936 C C . ARG B 1 202 ? 62.746 -25.530 -27.212 1.00 32.79 199 ARG B C 1
ATOM 3937 O O . ARG B 1 202 ? 63.672 -25.870 -27.917 1.00 33.60 199 ARG B O 1
ATOM 3945 N N . GLY B 1 203 ? 61.494 -25.477 -27.645 1.00 41.85 200 GLY B N 1
ATOM 3946 C CA . GLY B 1 203 ? 61.171 -25.691 -29.061 1.00 40.54 200 GLY B CA 1
ATOM 3947 C C . GLY B 1 203 ? 61.970 -24.841 -30.056 1.00 39.55 200 GLY B C 1
ATOM 3948 O O . GLY B 1 203 ? 62.671 -25.411 -30.892 1.00 39.36 200 GLY B O 1
ATOM 3949 N N . ARG B 1 204 ? 61.886 -23.502 -29.972 1.00 40.59 201 ARG B N 1
ATOM 3950 C CA . ARG B 1 204 ? 62.624 -22.606 -30.883 1.00 40.77 201 ARG B CA 1
ATOM 3951 C C . ARG B 1 204 ? 64.113 -22.907 -30.880 1.00 50.32 201 ARG B C 1
ATOM 3952 O O . ARG B 1 204 ? 64.768 -22.827 -31.933 1.00 55.86 201 ARG B O 1
ATOM 3960 N N . THR B 1 205 ? 64.648 -23.259 -29.720 1.00 45.98 202 THR B N 1
ATOM 3961 C CA . THR B 1 205 ? 66.059 -23.572 -29.577 1.00 43.88 202 THR B CA 1
ATOM 3962 C C . THR B 1 205 ? 66.444 -24.782 -30.405 1.00 49.00 202 THR B C 1
ATOM 3963 O O . THR B 1 205 ? 67.488 -24.812 -31.037 1.00 50.13 202 THR B O 1
ATOM 3967 N N . ILE B 1 206 ? 65.574 -25.781 -30.389 1.00 54.32 203 ILE B N 1
ATOM 3968 C CA . ILE B 1 206 ? 65.772 -27.017 -31.117 1.00 59.48 203 ILE B CA 1
ATOM 3969 C C . ILE B 1 206 ? 65.587 -26.816 -32.607 1.00 65.10 203 ILE B C 1
ATOM 3970 O O . ILE B 1 206 ? 65.956 -27.669 -33.398 1.00 64.49 203 ILE B O 1
ATOM 3975 N N . GLY B 1 207 ? 65.013 -25.688 -32.994 1.00 65.64 204 GLY B N 1
ATOM 3976 C CA . GLY B 1 207 ? 64.719 -25.457 -34.393 1.00 73.47 204 GLY B CA 1
ATOM 3977 C C . GLY B 1 207 ? 63.329 -25.912 -34.778 1.00 79.53 204 GLY B C 1
ATOM 3978 O O . GLY B 1 207 ? 63.001 -26.020 -35.952 1.00 87.33 204 GLY B O 1
ATOM 3979 N N . TYR B 1 208 ? 62.491 -26.163 -33.784 1.00 73.30 205 TYR B N 1
ATOM 3980 C CA . TYR B 1 208 ? 61.119 -26.571 -34.040 1.00 63.21 205 TYR B CA 1
ATOM 3981 C C . TYR B 1 208 ? 60.262 -25.652 -33.226 1.00 51.87 205 TYR B C 1
ATOM 3982 O O . TYR B 1 208 ? 59.684 -26.031 -32.223 1.00 55.67 205 TYR B O 1
ATOM 3991 N N . PRO B 1 209 ? 60.206 -24.419 -33.695 1.00 48.03 206 PRO B N 1
ATOM 3992 C CA . PRO B 1 209 ? 59.587 -23.312 -32.976 1.00 47.75 206 PRO B CA 1
ATOM 3993 C C . PRO B 1 209 ? 58.137 -23.557 -32.632 1.00 56.36 206 PRO B C 1
ATOM 3994 O O . PRO B 1 209 ? 57.345 -24.018 -33.437 1.00 57.74 206 PRO B O 1
ATOM 3998 N N . THR B 1 210 ? 57.800 -23.197 -31.408 1.00 56.80 207 THR B N 1
ATOM 3999 C CA . THR B 1 210 ? 56.505 -23.477 -30.846 1.00 53.28 207 THR B CA 1
ATOM 4000 C C . THR B 1 210 ? 55.911 -22.213 -30.272 1.00 50.68 207 THR B C 1
ATOM 4001 O O . THR B 1 210 ? 56.635 -21.300 -29.921 1.00 62.14 207 THR B O 1
ATOM 4005 N N . ALA B 1 211 ? 54.593 -22.144 -30.177 1.00 34.80 208 ALA B N 1
ATOM 4006 C CA . ALA B 1 211 ? 54.004 -21.041 -29.451 1.00 35.65 208 ALA B CA 1
ATOM 4007 C C . ALA B 1 211 ? 53.411 -21.530 -28.116 1.00 37.16 208 ALA B C 1
ATOM 4008 O O . ALA B 1 211 ? 52.621 -22.494 -28.079 1.00 37.02 208 ALA B O 1
ATOM 4010 N N . ASN B 1 212 ? 53.833 -20.882 -27.032 1.00 32.11 209 ASN B N 1
ATOM 4011 C CA . ASN B 1 212 ? 53.264 -21.114 -25.695 1.00 26.24 209 ASN B CA 1
ATOM 4012 C C . ASN B 1 212 ? 51.983 -20.328 -25.509 1.00 28.71 209 ASN B C 1
ATOM 4013 O O . ASN B 1 212 ? 51.986 -19.073 -25.626 1.00 27.65 209 ASN B O 1
ATOM 4018 N N . LEU B 1 213 ? 50.908 -21.054 -25.199 1.00 32.37 210 LEU B N 1
ATOM 4019 C CA . LEU B 1 213 ? 49.578 -20.451 -25.050 1.00 33.95 210 LEU B CA 1
ATOM 4020 C C . LEU B 1 213 ? 49.097 -20.436 -23.610 1.00 38.36 210 LEU B C 1
ATOM 4021 O O . LEU B 1 213 ? 49.171 -21.430 -22.916 1.00 41.49 210 LEU B O 1
ATOM 4026 N N . VAL B 1 214 ? 48.589 -19.293 -23.176 1.00 39.77 211 VAL B N 1
ATOM 4027 C CA . VAL B 1 214 ? 47.813 -19.235 -21.968 1.00 34.07 211 VAL B CA 1
ATOM 4028 C C . VAL B 1 214 ? 46.364 -19.136 -22.370 1.00 31.30 211 VAL B C 1
ATOM 4029 O O . VAL B 1 214 ? 45.986 -18.199 -23.086 1.00 33.91 211 VAL B O 1
ATOM 4033 N N . LEU B 1 215 ? 45.570 -20.111 -21.921 1.00 25.69 212 LEU B N 1
ATOM 4034 C CA . LEU B 1 215 ? 44.103 -20.137 -22.092 1.00 25.22 212 LEU B CA 1
ATOM 4035 C C . LEU B 1 215 ? 43.468 -18.871 -21.502 1.00 34.71 212 LEU B C 1
ATOM 4036 O O . LEU B 1 215 ? 43.749 -18.526 -20.356 1.00 39.15 212 LEU B O 1
ATOM 4041 N N . LEU B 1 216 ? 42.611 -18.179 -22.257 1.00 34.93 213 LEU B N 1
ATOM 4042 C CA . LEU B 1 216 ? 42.098 -16.899 -21.752 1.00 37.77 213 LEU B CA 1
ATOM 4043 C C . LEU B 1 216 ? 40.782 -16.997 -20.988 1.00 42.16 213 LEU B C 1
ATOM 4044 O O . LEU B 1 216 ? 40.303 -15.997 -20.434 1.00 45.64 213 LEU B O 1
ATOM 4049 N N . ASP B 1 217 ? 40.219 -18.199 -20.946 1.00 35.65 214 ASP B N 1
ATOM 4050 C CA . ASP B 1 217 ? 38.869 -18.392 -20.476 1.00 35.29 214 ASP B CA 1
ATOM 4051 C C . ASP B 1 217 ? 38.784 -19.555 -19.515 1.00 36.21 214 ASP B C 1
ATOM 4052 O O . ASP B 1 217 ? 39.618 -20.439 -19.566 1.00 40.98 214 ASP B O 1
ATOM 4057 N N . ARG B 1 218 ? 37.713 -19.585 -18.719 1.00 39.40 215 ARG B N 1
ATOM 4058 C CA . ARG B 1 218 ? 37.365 -20.717 -17.865 1.00 37.63 215 ARG B CA 1
ATOM 4059 C C . ARG B 1 218 ? 36.588 -21.790 -18.636 1.00 36.33 215 ARG B C 1
ATOM 4060 O O . ARG B 1 218 ? 35.364 -21.973 -18.449 1.00 40.81 215 ARG B O 1
ATOM 4068 N N . THR B 1 219 ? 37.316 -22.505 -19.485 1.00 28.73 216 THR B N 1
ATOM 4069 C CA . THR B 1 219 ? 36.741 -23.546 -20.333 1.00 38.99 216 THR B CA 1
ATOM 4070 C C . THR B 1 219 ? 37.536 -24.848 -20.209 1.00 35.82 216 THR B C 1
ATOM 4071 O O . THR B 1 219 ? 38.742 -24.831 -19.906 1.00 41.73 216 THR B O 1
ATOM 4075 N N . TYR B 1 220 ? 36.863 -25.976 -20.397 1.00 32.13 217 TYR B N 1
ATOM 4076 C CA . TYR B 1 220 ? 37.542 -27.277 -20.331 1.00 27.47 217 TYR B CA 1
ATOM 4077 C C . TYR B 1 220 ? 38.688 -27.401 -21.330 1.00 35.90 217 TYR B C 1
ATOM 4078 O O . TYR B 1 220 ? 38.559 -27.006 -22.514 1.00 36.32 217 TYR B O 1
ATOM 4095 N N . PRO B 1 222 ? 41.285 -30.365 -22.889 1.00 32.02 219 PRO B N 1
ATOM 4096 C CA . PRO B 1 222 ? 41.464 -31.801 -23.130 1.00 35.56 219 PRO B CA 1
ATOM 4097 C C . PRO B 1 222 ? 42.429 -32.462 -22.171 1.00 37.05 219 PRO B C 1
ATOM 4098 O O . PRO B 1 222 ? 43.314 -31.815 -21.643 1.00 40.49 219 PRO B O 1
ATOM 4102 N N . ALA B 1 223 ? 42.253 -33.760 -21.985 1.00 39.18 220 ALA B N 1
ATOM 4103 C CA . ALA B 1 223 ? 43.225 -34.616 -21.333 1.00 33.45 220 ALA B CA 1
ATOM 4104 C C . ALA B 1 223 ? 44.603 -34.263 -21.842 1.00 33.37 220 ALA B C 1
ATOM 4105 O O . ALA B 1 223 ? 44.754 -33.922 -23.011 1.00 36.52 220 ALA B O 1
ATOM 4107 N N . ASP B 1 224 ? 45.608 -34.338 -20.974 1.00 38.35 221 ASP B N 1
ATOM 4108 C CA . ASP B 1 224 ? 46.999 -34.242 -21.418 1.00 39.86 221 ASP B CA 1
ATOM 4109 C C . ASP B 1 224 ? 47.236 -35.136 -22.616 1.00 40.03 221 ASP B C 1
ATOM 4110 O O . ASP B 1 224 ? 46.724 -36.255 -22.660 1.00 34.77 221 ASP B O 1
ATOM 4115 N N . GLY B 1 225 ? 48.035 -34.643 -23.558 1.00 30.93 222 GLY B N 1
ATOM 4116 C CA . GLY B 1 225 ? 48.375 -35.388 -24.750 1.00 24.31 222 GLY B CA 1
ATOM 4117 C C . GLY B 1 225 ? 48.783 -34.471 -25.888 1.00 32.11 222 GLY B C 1
ATOM 4118 O O . GLY B 1 225 ? 48.870 -33.227 -25.739 1.00 33.82 222 GLY B O 1
ATOM 4119 N N . VAL B 1 226 ? 49.039 -35.084 -27.036 1.00 36.51 223 VAL B N 1
ATOM 4120 C CA . VAL B 1 226 ? 49.391 -34.342 -28.249 1.00 35.33 223 VAL B CA 1
ATOM 4121 C C . VAL B 1 226 ? 48.270 -34.460 -29.290 1.00 31.74 223 VAL B C 1
ATOM 4122 O O . VAL B 1 226 ? 47.717 -35.532 -29.519 1.00 41.00 223 VAL B O 1
ATOM 4126 N N . TYR B 1 227 ? 47.911 -33.356 -29.905 1.00 30.48 224 TYR B N 1
ATOM 4127 C CA . TYR B 1 227 ? 46.672 -33.319 -30.690 1.00 30.82 224 TYR B CA 1
ATOM 4128 C C . TYR B 1 227 ? 46.850 -32.700 -32.061 1.00 36.81 224 TYR B C 1
ATOM 4129 O O . TYR B 1 227 ? 47.654 -31.778 -32.225 1.00 44.24 224 TYR B O 1
ATOM 4138 N N . VAL B 1 228 ? 46.070 -33.151 -33.039 1.00 41.18 225 VAL B N 1
ATOM 4139 C CA . VAL B 1 228 ? 45.972 -32.364 -34.260 1.00 41.27 225 VAL B CA 1
ATOM 4140 C C . VAL B 1 228 ? 44.862 -31.377 -34.095 1.00 39.95 225 VAL B C 1
ATOM 4141 O O . VAL B 1 228 ? 43.804 -31.675 -33.540 1.00 41.14 225 VAL B O 1
ATOM 4145 N N . VAL B 1 229 ? 45.175 -30.166 -34.503 1.00 34.31 226 VAL B N 1
ATOM 4146 C CA . VAL B 1 229 ? 44.311 -29.047 -34.305 1.00 36.27 226 VAL B CA 1
ATOM 4147 C C . VAL B 1 229 ? 44.454 -28.157 -35.540 1.00 37.77 226 VAL B C 1
ATOM 4148 O O . VAL B 1 229 ? 45.384 -28.321 -36.340 1.00 33.58 226 VAL B O 1
ATOM 4152 N N . ASP B 1 230 ? 43.521 -27.228 -35.692 1.00 34.88 227 ASP B N 1
ATOM 4153 C CA . ASP B 1 230 ? 43.755 -26.090 -36.544 1.00 41.91 227 ASP B CA 1
ATOM 4154 C C . ASP B 1 230 ? 43.785 -24.878 -35.662 1.00 43.90 227 ASP B C 1
ATOM 4155 O O . ASP B 1 230 ? 43.058 -24.784 -34.674 1.00 48.57 227 ASP B O 1
ATOM 4160 N N . VAL B 1 231 ? 44.608 -23.938 -36.063 1.00 42.27 228 VAL B N 1
ATOM 4161 C CA . VAL B 1 231 ? 44.812 -22.715 -35.347 1.00 44.10 228 VAL B CA 1
ATOM 4162 C C . VAL B 1 231 ? 44.390 -21.543 -36.215 1.00 47.00 228 VAL B C 1
ATOM 4163 O O . VAL B 1 231 ? 44.688 -21.485 -37.401 1.00 55.74 228 VAL B O 1
ATOM 4167 N N . GLU B 1 232 ? 43.692 -20.598 -35.630 1.00 40.74 229 GLU B N 1
ATOM 4168 C CA . GLU B 1 232 ? 43.363 -19.402 -36.368 1.00 44.61 229 GLU B CA 1
ATOM 4169 C C . GLU B 1 232 ? 44.171 -18.242 -35.803 1.00 42.99 229 GLU B C 1
ATOM 4170 O O . GLU B 1 232 ? 44.159 -17.989 -34.602 1.00 52.57 229 GLU B O 1
ATOM 4176 N N . ILE B 1 233 ? 44.931 -17.605 -36.679 1.00 41.32 230 ILE B N 1
ATOM 4177 C CA . ILE B 1 233 ? 45.700 -16.431 -36.341 1.00 42.69 230 ILE B CA 1
ATOM 4178 C C . ILE B 1 233 ? 45.388 -15.368 -37.365 1.00 45.30 230 ILE B C 1
ATOM 4179 O O . ILE B 1 233 ? 45.594 -15.584 -38.547 1.00 45.47 230 ILE B O 1
ATOM 4184 N N . GLN B 1 234 ? 44.912 -14.218 -36.913 1.00 47.68 231 GLN B N 1
ATOM 4185 C CA . GLN B 1 234 ? 44.608 -13.121 -37.811 1.00 51.81 231 GLN B CA 1
ATOM 4186 C C . GLN B 1 234 ? 43.636 -13.564 -38.891 1.00 58.15 231 GLN B C 1
ATOM 4187 O O . GLN B 1 234 ? 43.747 -13.171 -40.041 1.00 58.54 231 GLN B O 1
ATOM 4193 N N . ARG B 1 235 ? 42.694 -14.407 -38.503 1.00 56.66 232 ARG B N 1
ATOM 4194 C CA . ARG B 1 235 ? 41.649 -14.875 -39.392 1.00 56.69 232 ARG B CA 1
ATOM 4195 C C . ARG B 1 235 ? 42.109 -15.910 -40.423 1.00 61.41 232 ARG B C 1
ATOM 4196 O O . ARG B 1 235 ? 41.361 -16.270 -41.319 1.00 65.63 232 ARG B O 1
ATOM 4204 N N . GLN B 1 236 ? 43.326 -16.409 -40.269 1.00 58.13 233 GLN B N 1
ATOM 4205 C CA . GLN B 1 236 ? 43.865 -17.419 -41.168 1.00 57.69 233 GLN B CA 1
ATOM 4206 C C . GLN B 1 236 ? 44.021 -18.729 -40.417 1.00 56.17 233 GLN B C 1
ATOM 4207 O O . GLN B 1 236 ? 44.545 -18.744 -39.323 1.00 60.21 233 GLN B O 1
ATOM 4213 N N . LYS B 1 237 ? 43.556 -19.826 -40.994 1.00 40.37 234 LYS B N 1
ATOM 4214 C CA . LYS B 1 237 ? 43.666 -21.120 -40.332 1.00 40.96 234 LYS B CA 1
ATOM 4215 C C . LYS B 1 237 ? 44.913 -21.890 -40.750 1.00 48.84 234 LYS B C 1
ATOM 4216 O O . LYS B 1 237 ? 45.259 -21.925 -41.920 1.00 52.30 234 LYS B O 1
ATOM 4222 N N . TYR B 1 238 ? 45.598 -22.486 -39.779 1.00 46.48 235 TYR B N 1
ATOM 4223 C CA . TYR B 1 238 ? 46.765 -23.309 -40.067 1.00 38.16 235 TYR B CA 1
ATOM 4224 C C . TYR B 1 238 ? 46.672 -24.639 -39.365 1.00 41.79 235 TYR B C 1
ATOM 4225 O O . TYR B 1 238 ? 46.230 -24.694 -38.218 1.00 52.41 235 TYR B O 1
ATOM 4234 N N . ARG B 1 239 ? 47.115 -25.701 -40.036 1.00 34.31 236 ARG B N 1
ATOM 4235 C CA . ARG B 1 239 ? 47.185 -27.036 -39.435 1.00 38.93 236 ARG B CA 1
ATOM 4236 C C . ARG B 1 239 ? 48.252 -26.959 -38.350 1.00 37.66 236 ARG B C 1
ATOM 4237 O O . ARG B 1 239 ? 49.293 -26.328 -38.536 1.00 37.50 236 ARG B O 1
ATOM 4245 N N . ALA B 1 240 ? 47.996 -27.550 -37.193 1.00 43.46 237 ALA B N 1
ATOM 4246 C CA . ALA B 1 240 ? 49.032 -27.550 -36.156 1.00 40.32 237 ALA B CA 1
ATOM 4247 C C . ALA B 1 240 ? 48.970 -28.742 -35.272 1.00 41.99 237 ALA B C 1
ATOM 4248 O O . ALA B 1 240 ? 48.023 -29.530 -35.288 1.00 43.00 237 ALA B O 1
ATOM 4258 N N . ALA B 1 242 ? 49.247 -29.746 -31.214 1.00 34.34 239 ALA B N 1
ATOM 4259 C CA . ALA B 1 242 ? 49.135 -29.099 -29.905 1.00 29.75 239 ALA B CA 1
ATOM 4260 C C . ALA B 1 242 ? 49.529 -30.085 -28.831 1.00 35.52 239 ALA B C 1
ATOM 4261 O O . ALA B 1 242 ? 49.152 -31.274 -28.918 1.00 43.87 239 ALA B O 1
ATOM 4263 N N . SER B 1 243 ? 50.295 -29.609 -27.840 1.00 29.88 240 SER B N 1
ATOM 4264 C CA . SER B 1 243 ? 50.635 -30.443 -26.674 1.00 33.04 240 SER B CA 1
ATOM 4265 C C . SER B 1 243 ? 50.037 -29.854 -25.439 1.00 31.21 240 SER B C 1
ATOM 4266 O O . SER B 1 243 ? 50.148 -28.656 -25.212 1.00 34.09 240 SER B O 1
ATOM 4269 N N . VAL B 1 244 ? 49.392 -30.703 -24.656 1.00 33.54 241 VAL B N 1
ATOM 4270 C CA . VAL B 1 244 ? 48.675 -30.274 -23.455 1.00 33.34 241 VAL B CA 1
ATOM 4271 C C . VAL B 1 244 ? 49.218 -31.037 -22.260 1.00 39.53 241 VAL B C 1
ATOM 4272 O O . VAL B 1 244 ? 49.250 -32.262 -22.286 1.00 42.27 241 VAL B O 1
ATOM 4276 N N . GLY B 1 245 ? 49.641 -30.315 -21.223 1.00 40.04 242 GLY B N 1
ATOM 4277 C CA . GLY B 1 245 ? 50.232 -30.921 -20.029 1.00 41.41 242 GLY B CA 1
ATOM 4278 C C . GLY B 1 245 ? 49.748 -30.206 -18.773 1.00 47.36 242 GLY B C 1
ATOM 4279 O O . GLY B 1 245 ? 49.562 -28.984 -18.775 1.00 43.69 242 GLY B O 1
ATOM 4280 N N . LYS B 1 246 ? 49.495 -30.947 -17.707 1.00 50.37 243 LYS B N 1
ATOM 4281 C CA . LYS B 1 246 ? 49.053 -30.330 -16.456 1.00 61.94 243 LYS B CA 1
ATOM 4282 C C . LYS B 1 246 ? 49.897 -30.892 -15.345 1.00 67.11 243 LYS B C 1
ATOM 4283 O O . LYS B 1 246 ? 49.684 -32.029 -14.932 1.00 73.88 243 LYS B O 1
ATOM 4289 N N . ASN B 1 247 ? 50.866 -30.116 -14.879 1.00 66.62 244 ASN B N 1
ATOM 4290 C CA . ASN B 1 247 ? 51.789 -30.588 -13.844 1.00 75.75 244 ASN B CA 1
ATOM 4291 C C . ASN B 1 247 ? 51.551 -29.956 -12.455 1.00 66.90 244 ASN B C 1
ATOM 4292 O O . ASN B 1 247 ? 51.744 -28.752 -12.288 1.00 65.65 244 ASN B O 1
ATOM 4297 N N . VAL B 1 248 ? 51.149 -30.759 -11.464 1.00 58.89 245 VAL B N 1
ATOM 4298 C CA . VAL B 1 248 ? 51.010 -30.248 -10.081 1.00 53.35 245 VAL B CA 1
ATOM 4299 C C . VAL B 1 248 ? 52.293 -29.675 -9.497 1.00 46.42 245 VAL B C 1
ATOM 4300 O O . VAL B 1 248 ? 53.373 -30.215 -9.700 1.00 47.30 245 VAL B O 1
ATOM 4304 N N . THR B 1 249 ? 52.150 -28.567 -8.772 1.00 43.10 246 THR B N 1
ATOM 4305 C CA . THR B 1 249 ? 53.214 -28.009 -7.960 1.00 44.53 246 THR B CA 1
ATOM 4306 C C . THR B 1 249 ? 52.583 -27.566 -6.621 1.00 47.28 246 THR B C 1
ATOM 4307 O O . THR B 1 249 ? 51.361 -27.696 -6.468 1.00 44.73 246 THR B O 1
ATOM 4311 N N . PHE B 1 250 ? 53.367 -27.096 -5.637 1.00 44.72 247 PHE B N 1
ATOM 4312 C CA . PHE B 1 250 ? 52.736 -26.784 -4.357 1.00 51.26 247 PHE B CA 1
ATOM 4313 C C . PHE B 1 250 ? 51.634 -25.762 -4.538 1.00 61.50 247 PHE B C 1
ATOM 4314 O O . PHE B 1 250 ? 50.500 -25.931 -4.082 1.00 65.14 247 PHE B O 1
ATOM 4322 N N . ASP B 1 251 ? 52.000 -24.684 -5.213 1.00 66.07 248 ASP B N 1
ATOM 4323 C CA . ASP B 1 251 ? 51.150 -23.517 -5.387 1.00 61.85 248 ASP B CA 1
ATOM 4324 C C . ASP B 1 251 ? 49.903 -23.868 -6.189 1.00 57.85 248 ASP B C 1
ATOM 4325 O O . ASP B 1 251 ? 48.890 -23.171 -6.130 1.00 60.14 248 ASP B O 1
ATOM 4330 N N . GLY B 1 252 ? 49.982 -24.944 -6.957 1.00 53.21 249 GLY B N 1
ATOM 4331 C CA . GLY B 1 252 ? 48.824 -25.427 -7.684 1.00 54.06 249 GLY B CA 1
ATOM 4332 C C . GLY B 1 252 ? 49.146 -26.167 -8.960 1.00 56.47 249 GLY B C 1
ATOM 4333 O O . GLY B 1 252 ? 50.250 -26.626 -9.175 1.00 61.85 249 GLY B O 1
ATOM 4334 N N . GLU B 1 253 ? 48.161 -26.301 -9.820 1.00 68.66 250 GLU B N 1
ATOM 4335 C CA . GLU B 1 253 ? 48.391 -26.991 -11.078 1.00 78.56 250 GLU B CA 1
ATOM 4336 C C . GLU B 1 253 ? 49.031 -26.046 -12.105 1.00 75.23 250 GLU B C 1
ATOM 4337 O O . GLU B 1 253 ? 48.490 -24.988 -12.409 1.00 71.31 250 GLU B O 1
ATOM 4343 N N . GLU B 1 254 ? 50.152 -26.437 -12.691 1.00 72.46 251 GLU B N 1
ATOM 4344 C CA . GLU B 1 254 ? 50.713 -25.617 -13.752 1.00 76.79 251 GLU B CA 1
ATOM 4345 C C . GLU B 1 254 ? 50.373 -26.259 -15.094 1.00 69.55 251 GLU B C 1
ATOM 4346 O O . GLU B 1 254 ? 50.787 -27.374 -15.390 1.00 68.63 251 GLU B O 1
ATOM 4352 N N . ALA B 1 255 ? 49.625 -25.532 -15.911 1.00 58.23 252 ALA B N 1
ATOM 4353 C CA . ALA B 1 255 ? 49.124 -26.059 -17.168 1.00 55.50 252 ALA B CA 1
ATOM 4354 C C . ALA B 1 255 ? 49.915 -25.569 -18.365 1.00 58.02 252 ALA B C 1
ATOM 4355 O O . ALA B 1 255 ? 50.083 -24.378 -18.570 1.00 65.62 252 ALA B O 1
ATOM 4357 N N . ARG B 1 256 ? 50.393 -26.511 -19.162 1.00 51.41 253 ARG B N 1
ATOM 4358 C CA . ARG B 1 256 ? 51.171 -26.175 -20.329 1.00 52.35 253 ARG B CA 1
ATOM 4359 C C . ARG B 1 256 ? 50.354 -26.445 -21.572 1.00 49.14 253 ARG B C 1
ATOM 4360 O O . ARG B 1 256 ? 49.825 -27.526 -21.751 1.00 48.40 253 ARG B O 1
ATOM 4368 N N . PHE B 1 257 ? 50.251 -25.429 -22.413 1.00 45.04 254 PHE B N 1
ATOM 4369 C CA . PHE B 1 257 ? 49.503 -25.496 -23.647 1.00 36.76 254 PHE B CA 1
ATOM 4370 C C . PHE B 1 257 ? 50.471 -25.090 -24.728 1.00 31.40 254 PHE B C 1
ATOM 4371 O O . PHE B 1 257 ? 50.903 -23.958 -24.776 1.00 32.91 254 PHE B O 1
ATOM 4379 N N . GLU B 1 258 ? 50.797 -26.014 -25.614 1.00 39.09 255 GLU B N 1
ATOM 4380 C CA . GLU B 1 258 ? 51.794 -25.759 -26.637 1.00 42.85 255 GLU B CA 1
ATOM 4381 C C . GLU B 1 258 ? 51.272 -26.030 -28.026 1.00 42.50 255 GLU B C 1
ATOM 4382 O O . GLU B 1 258 ? 50.603 -27.018 -28.262 1.00 44.69 255 GLU B O 1
ATOM 4388 N N . VAL B 1 259 ? 51.576 -25.139 -28.947 1.00 32.34 256 VAL B N 1
ATOM 4389 C CA . VAL B 1 259 ? 51.126 -25.317 -30.304 1.00 40.37 256 VAL B CA 1
ATOM 4390 C C . VAL B 1 259 ? 52.272 -25.253 -31.310 1.00 43.92 256 VAL B C 1
ATOM 4391 O O . VAL B 1 259 ? 53.068 -24.331 -31.298 1.00 39.25 256 VAL B O 1
ATOM 4395 N N . ASN B 1 260 ? 52.349 -26.248 -32.183 1.00 41.37 257 ASN B N 1
ATOM 4396 C CA . ASN B 1 260 ? 53.356 -26.249 -33.226 1.00 43.68 257 ASN B CA 1
ATOM 4397 C C . ASN B 1 260 ? 52.654 -25.969 -34.528 1.00 48.84 257 ASN B C 1
ATOM 4398 O O . ASN B 1 260 ? 51.834 -26.756 -34.975 1.00 40.41 257 ASN B O 1
ATOM 4403 N N . ILE B 1 261 ? 52.983 -24.849 -35.153 1.00 48.40 258 ILE B N 1
ATOM 4404 C CA . ILE B 1 261 ? 52.217 -24.412 -36.323 1.00 42.75 258 ILE B CA 1
ATOM 4405 C C . ILE B 1 261 ? 52.945 -24.695 -37.623 1.00 42.30 258 ILE B C 1
ATOM 4406 O O . ILE B 1 261 ? 54.037 -24.203 -37.859 1.00 42.47 258 ILE B O 1
ATOM 4411 N N . PHE B 1 262 ? 52.367 -25.521 -38.471 1.00 50.78 259 PHE B N 1
ATOM 4412 C CA . PHE B 1 262 ? 53.078 -25.880 -39.700 1.00 54.75 259 PHE B CA 1
ATOM 4413 C C . PHE B 1 262 ? 53.054 -24.756 -40.742 1.00 52.55 259 PHE B C 1
ATOM 4414 O O . PHE B 1 262 ? 52.033 -24.090 -40.911 1.00 46.81 259 PHE B O 1
ATOM 4422 N N . ASP B 1 263 ? 54.187 -24.540 -41.397 1.00 58.75 260 ASP B N 1
ATOM 4423 C CA . ASP B 1 263 ? 54.323 -23.515 -42.427 1.00 66.28 260 ASP B CA 1
ATOM 4424 C C . ASP B 1 263 ? 54.047 -22.102 -41.937 1.00 66.26 260 ASP B C 1
ATOM 4425 O O . ASP B 1 263 ? 53.489 -21.291 -42.663 1.00 66.86 260 ASP B O 1
ATOM 4430 N N . PHE B 1 264 ? 54.432 -21.809 -40.703 1.00 62.43 261 PHE B N 1
ATOM 4431 C CA . PHE B 1 264 ? 54.254 -20.478 -40.155 1.00 54.71 261 PHE B CA 1
ATOM 4432 C C . PHE B 1 264 ? 55.562 -19.925 -39.612 1.00 57.03 261 PHE B C 1
ATOM 4433 O O . PHE B 1 264 ? 56.206 -20.559 -38.791 1.00 56.94 261 PHE B O 1
ATOM 4441 N N . ASN B 1 265 ? 55.955 -18.746 -40.069 1.00 57.71 262 ASN B N 1
ATOM 4442 C CA . ASN B 1 265 ? 57.211 -18.160 -39.622 1.00 63.28 262 ASN B CA 1
ATOM 4443 C C . ASN B 1 265 ? 57.198 -16.778 -38.980 1.00 70.22 262 ASN B C 1
ATOM 4444 O O . ASN B 1 265 ? 58.220 -16.110 -38.963 1.00 82.43 262 ASN B O 1
ATOM 4449 N N . GLN B 1 266 ? 56.064 -16.327 -38.471 1.00 63.35 263 GLN B N 1
ATOM 4450 C CA . GLN B 1 266 ? 56.009 -14.989 -37.900 1.00 58.46 263 GLN B CA 1
ATOM 4451 C C . GLN B 1 266 ? 55.966 -14.998 -36.383 1.00 49.79 263 GLN B C 1
ATOM 4452 O O . GLN B 1 266 ? 55.579 -15.983 -35.780 1.00 42.72 263 GLN B O 1
ATOM 4458 N N . ASP B 1 267 ? 56.388 -13.895 -35.779 1.00 46.45 264 ASP B N 1
ATOM 4459 C CA . ASP B 1 267 ? 56.344 -13.748 -34.335 1.00 46.04 264 ASP B CA 1
ATOM 4460 C C . ASP B 1 267 ? 54.950 -13.294 -33.947 1.00 49.07 264 ASP B C 1
ATOM 4461 O O . ASP B 1 267 ? 54.467 -12.279 -34.423 1.00 56.15 264 ASP B O 1
ATOM 4466 N N . ILE B 1 268 ? 54.304 -14.065 -33.088 1.00 39.80 265 ILE B N 1
ATOM 4467 C CA . ILE B 1 268 ? 52.937 -13.800 -32.685 1.00 42.16 265 ILE B CA 1
ATOM 4468 C C . ILE B 1 268 ? 52.739 -13.599 -31.187 1.00 45.74 265 ILE B C 1
ATOM 4469 O O . ILE B 1 268 ? 51.677 -13.875 -30.663 1.00 51.14 265 ILE B O 1
ATOM 4474 N N . TYR B 1 269 ? 53.769 -13.151 -30.494 1.00 33.35 266 TYR B N 1
ATOM 4475 C CA . TYR B 1 269 ? 53.655 -12.929 -29.062 1.00 37.42 266 TYR B CA 1
ATOM 4476 C C . TYR B 1 269 ? 52.602 -11.843 -28.858 1.00 39.67 266 TYR B C 1
ATOM 4477 O O . TYR B 1 269 ? 52.652 -10.803 -29.510 1.00 35.59 266 TYR B O 1
ATOM 4486 N N . GLY B 1 270 ? 51.653 -12.086 -27.961 1.00 42.69 267 GLY B N 1
ATOM 4487 C CA . GLY B 1 270 ? 50.588 -11.128 -27.717 1.00 36.75 267 GLY B CA 1
ATOM 4488 C C . GLY B 1 270 ? 49.300 -11.445 -28.458 1.00 42.00 267 GLY B C 1
ATOM 4489 O O . GLY B 1 270 ? 48.227 -11.038 -28.055 1.00 47.10 267 GLY B O 1
ATOM 4490 N N . GLU B 1 271 ? 49.404 -12.188 -29.547 1.00 39.25 268 GLU B N 1
ATOM 4491 C CA . GLU B 1 271 ? 48.254 -12.482 -30.376 1.00 40.76 268 GLU B CA 1
ATOM 4492 C C . GLU B 1 271 ? 47.335 -13.510 -29.704 1.00 41.55 268 GLU B C 1
ATOM 4493 O O . GLU B 1 271 ? 47.797 -14.425 -29.010 1.00 47.07 268 GLU B O 1
ATOM 4499 N N . THR B 1 272 ? 46.034 -13.352 -29.894 1.00 33.23 269 THR B N 1
ATOM 4500 C CA . THR B 1 272 ? 45.088 -14.339 -29.435 1.00 35.31 269 THR B CA 1
ATOM 4501 C C . THR B 1 272 ? 45.030 -15.363 -30.563 1.00 46.54 269 THR B C 1
ATOM 4502 O O . THR B 1 272 ? 45.106 -14.998 -31.715 1.00 46.63 269 THR B O 1
ATOM 4506 N N . VAL B 1 273 ? 44.928 -16.646 -30.259 1.00 49.65 270 VAL B N 1
ATOM 4507 C CA . VAL B 1 273 ? 44.743 -17.593 -31.329 1.00 43.61 270 VAL B CA 1
ATOM 4508 C C . VAL B 1 273 ? 43.624 -18.515 -30.910 1.00 43.88 270 VAL B C 1
ATOM 4509 O O . VAL B 1 273 ? 43.327 -18.639 -29.729 1.00 43.97 270 VAL B O 1
ATOM 4521 N N . VAL B 1 275 ? 42.085 -22.402 -31.107 1.00 33.30 272 VAL B N 1
ATOM 4522 C CA . VAL B 1 275 ? 42.551 -23.722 -31.343 1.00 32.16 272 VAL B CA 1
ATOM 4523 C C . VAL B 1 275 ? 41.314 -24.560 -31.498 1.00 37.97 272 VAL B C 1
ATOM 4524 O O . VAL B 1 275 ? 40.404 -24.484 -30.695 1.00 37.07 272 VAL B O 1
ATOM 4528 N N . TYR B 1 276 ? 41.275 -25.314 -32.582 1.00 39.19 273 TYR B N 1
ATOM 4529 C CA . TYR B 1 276 ? 40.167 -26.187 -32.865 1.00 40.59 273 TYR B CA 1
ATOM 4530 C C . TYR B 1 276 ? 40.727 -27.575 -32.763 1.00 34.36 273 TYR B C 1
ATOM 4531 O O . TYR B 1 276 ? 41.661 -27.918 -33.451 1.00 39.63 273 TYR B O 1
ATOM 4540 N N . TRP B 1 277 ? 40.145 -28.385 -31.902 1.00 34.44 274 TRP B N 1
ATOM 4541 C CA . TRP B 1 277 ? 40.672 -29.707 -31.670 1.00 38.64 274 TRP B CA 1
ATOM 4542 C C . TRP B 1 277 ? 40.056 -30.693 -32.632 1.00 44.26 274 TRP B C 1
ATOM 4543 O O . TRP B 1 277 ? 38.849 -30.869 -32.661 1.00 50.55 274 TRP B O 1
ATOM 4554 N N . LEU B 1 278 ? 40.894 -31.334 -33.434 1.00 39.00 275 LEU B N 1
ATOM 4555 C CA . LEU B 1 278 ? 40.393 -32.288 -34.404 1.00 37.64 275 LEU B CA 1
ATOM 4556 C C . LEU B 1 278 ? 40.511 -33.735 -33.966 1.00 32.99 275 LEU B C 1
ATOM 4557 O O . LEU B 1 278 ? 39.551 -34.469 -34.018 1.00 34.30 275 LEU B O 1
ATOM 4562 N N . ASP B 1 279 ? 41.690 -34.133 -33.521 1.00 39.32 276 ASP B N 1
ATOM 4563 C CA . ASP B 1 279 ? 41.917 -35.503 -33.086 1.00 34.69 276 ASP B CA 1
ATOM 4564 C C . ASP B 1 279 ? 43.117 -35.593 -32.169 1.00 49.05 276 ASP B C 1
ATOM 4565 O O . ASP B 1 279 ? 43.928 -34.684 -32.118 1.00 43.23 276 ASP B O 1
ATOM 4570 N N . ARG B 1 280 ? 43.232 -36.701 -31.455 1.00 44.03 277 ARG B N 1
ATOM 4571 C CA . ARG B 1 280 ? 44.335 -36.889 -30.543 1.00 41.80 277 ARG B CA 1
ATOM 4572 C C . ARG B 1 280 ? 45.368 -37.848 -31.110 1.00 47.83 277 ARG B C 1
ATOM 4573 O O . ARG B 1 280 ? 45.078 -39.002 -31.363 1.00 40.88 277 ARG B O 1
ATOM 4581 N N . ILE B 1 281 ? 46.574 -37.341 -31.331 1.00 51.27 278 ILE B N 1
ATOM 4582 C CA . ILE B 1 281 ? 47.686 -38.153 -31.801 1.00 42.83 278 ILE B CA 1
ATOM 4583 C C . ILE B 1 281 ? 48.267 -39.178 -30.835 1.00 46.91 278 ILE B C 1
ATOM 4584 O O . ILE B 1 281 ? 48.500 -40.314 -31.207 1.00 49.45 278 ILE B O 1
ATOM 4589 N N . ARG B 1 282 ? 48.491 -38.776 -29.592 1.00 42.80 279 ARG B N 1
ATOM 4590 C CA . ARG B 1 282 ? 49.223 -39.618 -28.662 1.00 41.29 279 ARG B CA 1
ATOM 4591 C C . ARG B 1 282 ? 49.285 -39.129 -27.220 1.00 42.64 279 ARG B C 1
ATOM 4592 O O . ARG B 1 282 ? 48.901 -38.014 -26.910 1.00 46.68 279 ARG B O 1
ATOM 4600 N N . ASP B 1 283 ? 49.793 -39.992 -26.350 1.00 31.77 280 ASP B N 1
ATOM 4601 C CA . ASP B 1 283 ? 50.061 -39.663 -24.959 1.00 41.87 280 ASP B CA 1
ATOM 4602 C C . ASP B 1 283 ? 51.278 -38.758 -24.819 1.00 39.72 280 ASP B C 1
ATOM 4603 O O . ASP B 1 283 ? 52.187 -38.791 -25.630 1.00 39.06 280 ASP B O 1
ATOM 4616 N N . THR B 1 285 ? 54.819 -37.586 -23.223 1.00 51.45 282 THR B N 1
ATOM 4617 C CA . THR B 1 285 ? 55.897 -38.415 -22.664 1.00 59.56 282 THR B CA 1
ATOM 4618 C C . THR B 1 285 ? 57.138 -37.620 -22.161 1.00 58.12 282 THR B C 1
ATOM 4619 O O . THR B 1 285 ? 57.100 -36.397 -21.996 1.00 59.98 282 THR B O 1
ATOM 4623 N N . LYS B 1 286 ? 58.232 -38.315 -21.884 1.00 51.57 283 LYS B N 1
ATOM 4624 C CA . LYS B 1 286 ? 59.453 -37.611 -21.532 1.00 46.69 283 LYS B CA 1
ATOM 4625 C C . LYS B 1 286 ? 60.574 -38.117 -22.395 1.00 44.94 283 LYS B C 1
ATOM 4626 O O . LYS B 1 286 ? 60.800 -39.334 -22.500 1.00 48.25 283 LYS B O 1
ATOM 4632 N N . PHE B 1 287 ? 61.258 -37.182 -23.038 1.00 46.90 284 PHE B N 1
ATOM 4633 C CA . PHE B 1 287 ? 62.379 -37.526 -23.937 1.00 50.67 284 PHE B CA 1
ATOM 4634 C C . PHE B 1 287 ? 63.714 -37.273 -23.290 1.00 48.26 284 PHE B C 1
ATOM 4635 O O . PHE B 1 287 ? 63.971 -36.170 -22.770 1.00 43.28 284 PHE B O 1
ATOM 4643 N N . ASP B 1 288 ? 64.552 -38.303 -23.325 1.00 48.04 285 ASP B N 1
ATOM 4644 C CA . ASP B 1 288 ? 65.886 -38.215 -22.754 1.00 46.17 285 ASP B CA 1
ATOM 4645 C C . ASP B 1 288 ? 66.883 -37.648 -23.757 1.00 49.89 285 ASP B C 1
ATOM 4646 O O . ASP B 1 288 ? 68.016 -37.324 -23.379 1.00 50.70 285 ASP B O 1
ATOM 4651 N N . SER B 1 289 ? 66.487 -37.548 -25.028 1.00 46.08 286 SER B N 1
ATOM 4652 C CA . SER B 1 289 ? 67.459 -37.200 -26.068 1.00 41.49 286 SER B CA 1
ATOM 4653 C C . SER B 1 289 ? 66.868 -36.404 -27.204 1.00 36.28 286 SER B C 1
ATOM 4654 O O . SER B 1 289 ? 65.721 -36.578 -27.550 1.00 41.50 286 SER B O 1
ATOM 4657 N N . VAL B 1 290 ? 67.662 -35.520 -27.785 1.00 32.06 287 VAL B N 1
ATOM 4658 C CA . VAL B 1 290 ? 67.203 -34.760 -28.935 1.00 43.08 287 VAL B CA 1
ATOM 4659 C C . VAL B 1 290 ? 66.840 -35.675 -30.123 1.00 45.07 287 VAL B C 1
ATOM 4660 O O . VAL B 1 290 ? 65.875 -35.434 -30.843 1.00 47.31 287 VAL B O 1
ATOM 4664 N N . ASP B 1 291 ? 67.599 -36.739 -30.306 1.00 43.48 288 ASP B N 1
ATOM 4665 C CA . ASP B 1 291 ? 67.244 -37.730 -31.292 1.00 44.98 288 ASP B CA 1
ATOM 4666 C C . ASP B 1 291 ? 65.853 -38.309 -31.016 1.00 44.35 288 ASP B C 1
ATOM 4667 O O . ASP B 1 291 ? 64.999 -38.203 -31.864 1.00 46.48 288 ASP B O 1
ATOM 4672 N N . GLN B 1 292 ? 65.615 -38.899 -29.836 1.00 45.86 289 GLN B N 1
ATOM 4673 C CA . GLN B 1 292 ? 64.294 -39.444 -29.515 1.00 44.97 289 GLN B CA 1
ATOM 4674 C C . GLN B 1 292 ? 63.183 -38.420 -29.783 1.00 43.13 289 GLN B C 1
ATOM 4675 O O . GLN B 1 292 ? 62.181 -38.738 -30.416 1.00 37.93 289 GLN B O 1
ATOM 4681 N N . LEU B 1 293 ? 63.347 -37.219 -29.235 1.00 39.48 290 LEU B N 1
ATOM 4682 C CA . LEU B 1 293 ? 62.346 -36.163 -29.336 1.00 31.23 290 LEU B CA 1
ATOM 4683 C C . LEU B 1 293 ? 62.089 -35.794 -30.789 1.00 39.43 290 LEU B C 1
ATOM 4684 O O . LEU B 1 293 ? 60.939 -35.660 -31.218 1.00 46.76 290 LEU B O 1
ATOM 4689 N N . VAL B 1 294 ? 63.152 -35.639 -31.567 1.00 38.06 291 VAL B N 1
ATOM 4690 C CA . VAL B 1 294 ? 62.961 -35.294 -32.967 1.00 42.33 291 VAL B CA 1
ATOM 4691 C C . VAL B 1 294 ? 62.290 -36.397 -33.796 1.00 39.29 291 VAL B C 1
ATOM 4692 O O . VAL B 1 294 ? 61.407 -36.087 -34.604 1.00 38.85 291 VAL B O 1
ATOM 4696 N N . ASP B 1 295 ? 62.668 -37.668 -33.610 1.00 34.68 292 ASP B N 1
ATOM 4697 C CA . ASP B 1 295 ? 61.998 -38.733 -34.378 1.00 38.06 292 ASP B CA 1
ATOM 4698 C C . ASP B 1 295 ? 60.508 -38.715 -34.138 1.00 41.91 292 ASP B C 1
ATOM 4699 O O . ASP B 1 295 ? 59.707 -38.904 -35.077 1.00 41.46 292 ASP B O 1
ATOM 4704 N N . GLN B 1 296 ? 60.151 -38.506 -32.869 1.00 28.31 293 GLN B N 1
ATOM 4705 C CA . GLN B 1 296 ? 58.764 -38.456 -32.459 1.00 29.44 293 GLN B CA 1
ATOM 4706 C C . GLN B 1 296 ? 58.037 -37.210 -33.035 1.00 37.18 293 GLN B C 1
ATOM 4707 O O . GLN B 1 296 ? 56.871 -37.282 -33.382 1.00 38.11 293 GLN B O 1
ATOM 4713 N N . LEU B 1 297 ? 58.723 -36.081 -33.138 1.00 33.00 294 LEU B N 1
ATOM 4714 C CA . LEU B 1 297 ? 58.111 -34.912 -33.726 1.00 34.48 294 LEU B CA 1
ATOM 4715 C C . LEU B 1 297 ? 57.895 -35.059 -35.223 1.00 41.22 294 LEU B C 1
ATOM 4716 O O . LEU B 1 297 ? 56.921 -34.532 -35.731 1.00 45.66 294 LEU B O 1
ATOM 4721 N N . LYS B 1 298 ? 58.776 -35.774 -35.927 1.00 41.73 295 LYS B N 1
ATOM 4722 C CA . LYS B 1 298 ? 58.556 -36.012 -37.361 1.00 42.79 295 LYS B CA 1
ATOM 4723 C C . LYS B 1 298 ? 57.356 -36.921 -37.569 1.00 44.44 295 LYS B C 1
ATOM 4724 O O . LYS B 1 298 ? 56.517 -36.654 -38.425 1.00 51.44 295 LYS B O 1
ATOM 4730 N N . ALA B 1 299 ? 57.285 -37.989 -36.784 1.00 37.92 296 ALA B N 1
ATOM 4731 C CA . ALA B 1 299 ? 56.172 -38.941 -36.862 1.00 38.64 296 ALA B CA 1
ATOM 4732 C C . ALA B 1 299 ? 54.838 -38.292 -36.528 1.00 42.34 296 ALA B C 1
ATOM 4733 O O . ALA B 1 299 ? 53.837 -38.656 -37.102 1.00 53.22 296 ALA B O 1
ATOM 4735 N N . ASP B 1 300 ? 54.834 -37.370 -35.571 1.00 40.16 297 ASP B N 1
ATOM 4736 C CA . ASP B 1 300 ? 53.636 -36.617 -35.230 1.00 37.62 297 ASP B CA 1
ATOM 4737 C C . ASP B 1 300 ? 53.298 -35.596 -36.310 1.00 41.31 297 ASP B C 1
ATOM 4738 O O . ASP B 1 300 ? 52.122 -35.341 -36.598 1.00 39.50 297 ASP B O 1
ATOM 4743 N N . GLU B 1 301 ? 54.326 -35.000 -36.908 1.00 42.63 298 GLU B N 1
ATOM 4744 C CA . GLU B 1 301 ? 54.088 -34.033 -37.960 1.00 47.67 298 GLU B CA 1
ATOM 4745 C C . GLU B 1 301 ? 53.479 -34.700 -39.193 1.00 49.56 298 GLU B C 1
ATOM 4746 O O . GLU B 1 301 ? 52.587 -34.123 -39.823 1.00 49.91 298 GLU B O 1
ATOM 4752 N N . GLU B 1 302 ? 53.928 -35.913 -39.516 1.00 44.49 299 GLU B N 1
ATOM 4753 C CA . GLU B 1 302 ? 53.324 -36.644 -40.626 1.00 47.14 299 GLU B CA 1
ATOM 4754 C C . GLU B 1 302 ? 51.836 -37.001 -40.372 1.00 48.17 299 GLU B C 1
ATOM 4755 O O . GLU B 1 302 ? 50.966 -36.782 -41.226 1.00 53.81 299 GLU B O 1
ATOM 4761 N N . VAL B 1 303 ? 51.558 -37.575 -39.217 1.00 41.83 300 VAL B N 1
ATOM 4762 C CA . VAL B 1 303 ? 50.189 -37.784 -38.792 1.00 41.03 300 VAL B CA 1
ATOM 4763 C C . VAL B 1 303 ? 49.368 -36.495 -38.914 1.00 43.65 300 VAL B C 1
ATOM 4764 O O . VAL B 1 303 ? 48.268 -36.529 -39.436 1.00 52.22 300 VAL B O 1
ATOM 4768 N N . THR B 1 304 ? 49.901 -35.361 -38.464 1.00 40.47 301 THR B N 1
ATOM 4769 C CA . THR B 1 304 ? 49.133 -34.111 -38.439 1.00 41.66 301 THR B CA 1
ATOM 4770 C C . THR B 1 304 ? 48.890 -33.555 -39.831 1.00 46.42 301 THR B C 1
ATOM 4771 O O . THR B 1 304 ? 47.777 -33.129 -40.173 1.00 46.83 301 THR B O 1
ATOM 4775 N N . ARG B 1 305 ? 49.944 -33.533 -40.642 1.00 49.30 302 ARG B N 1
ATOM 4776 C CA . ARG B 1 305 ? 49.798 -33.073 -42.024 1.00 47.34 302 ARG B CA 1
ATOM 4777 C C . ARG B 1 305 ? 48.821 -33.926 -42.819 1.00 52.28 302 ARG B C 1
ATOM 4778 O O . ARG B 1 305 ? 48.094 -33.419 -43.661 1.00 53.79 302 ARG B O 1
ATOM 4786 N N . ASN B 1 306 ? 48.787 -35.218 -42.535 1.00 55.83 303 ASN B N 1
ATOM 4787 C CA . ASN B 1 306 ? 47.956 -36.130 -43.300 1.00 56.84 303 ASN B CA 1
ATOM 4788 C C . ASN B 1 306 ? 46.581 -36.348 -42.753 1.00 57.40 303 ASN B C 1
ATOM 4789 O O . ASN B 1 306 ? 45.826 -37.103 -43.313 1.00 60.71 303 ASN B O 1
ATOM 4794 N N . TRP B 1 307 ? 46.253 -35.724 -41.639 1.00 56.97 304 TRP B N 1
ATOM 4795 C CA . TRP B 1 307 ? 44.969 -35.979 -41.018 1.00 51.94 304 TRP B CA 1
ATOM 4796 C C . TRP B 1 307 ? 43.827 -35.331 -41.761 1.00 54.70 304 TRP B C 1
ATOM 4797 O O . TRP B 1 307 ? 43.905 -34.176 -42.178 1.00 57.39 304 TRP B O 1
ATOM 4808 N N . SER B 1 308 ? 42.742 -36.077 -41.884 1.00 55.18 305 SER B N 1
ATOM 4809 C CA . SER B 1 308 ? 41.452 -35.485 -42.152 1.00 54.18 305 SER B CA 1
ATOM 4810 C C . SER B 1 308 ? 40.410 -36.299 -41.406 1.00 51.84 305 SER B C 1
ATOM 4811 O O . SER B 1 308 ? 39.209 -36.112 -41.611 1.00 51.09 305 SER B O 1
ATOM 4822 N N . ILE C 1 5 ? 7.983 -4.165 4.014 1.00 101.87 2 ILE C N 1
ATOM 4823 C CA . ILE C 1 5 ? 7.415 -3.496 5.173 1.00 90.09 2 ILE C CA 1
ATOM 4824 C C . ILE C 1 5 ? 5.988 -3.065 4.891 1.00 91.09 2 ILE C C 1
ATOM 4825 O O . ILE C 1 5 ? 5.669 -2.608 3.799 1.00 93.58 2 ILE C O 1
ATOM 4830 N N . ILE C 1 6 ? 5.122 -3.222 5.877 1.00 85.52 3 ILE C N 1
ATOM 4831 C CA . ILE C 1 6 ? 3.738 -2.844 5.701 1.00 81.99 3 ILE C CA 1
ATOM 4832 C C . ILE C 1 6 ? 3.387 -1.557 6.425 1.00 81.10 3 ILE C C 1
ATOM 4833 O O . ILE C 1 6 ? 3.352 -1.514 7.643 1.00 85.27 3 ILE C O 1
ATOM 4838 N N . THR C 1 7 ? 3.126 -0.510 5.657 1.00 75.72 4 THR C N 1
ATOM 4839 C CA . THR C 1 7 ? 2.609 0.733 6.195 1.00 64.22 4 THR C CA 1
ATOM 4840 C C . THR C 1 7 ? 1.116 0.472 6.320 1.00 56.35 4 THR C C 1
ATOM 4841 O O . THR C 1 7 ? 0.478 0.114 5.343 1.00 59.53 4 THR C O 1
ATOM 4845 N N . ILE C 1 8 ? 0.573 0.600 7.525 1.00 49.66 5 ILE C N 1
ATOM 4846 C CA . ILE C 1 8 ? -0.811 0.229 7.816 1.00 51.60 5 ILE C CA 1
ATOM 4847 C C . ILE C 1 8 ? -1.436 1.325 8.654 1.00 52.00 5 ILE C C 1
ATOM 4848 O O . ILE C 1 8 ? -1.175 1.393 9.862 1.00 49.68 5 ILE C O 1
ATOM 4853 N N . PRO C 1 9 ? -2.254 2.193 8.029 1.00 49.86 6 PRO C N 1
ATOM 4854 C CA . PRO C 1 9 ? -2.913 3.288 8.754 1.00 50.07 6 PRO C CA 1
ATOM 4855 C C . PRO C 1 9 ? -3.833 2.714 9.798 1.00 51.57 6 PRO C C 1
ATOM 4856 O O . PRO C 1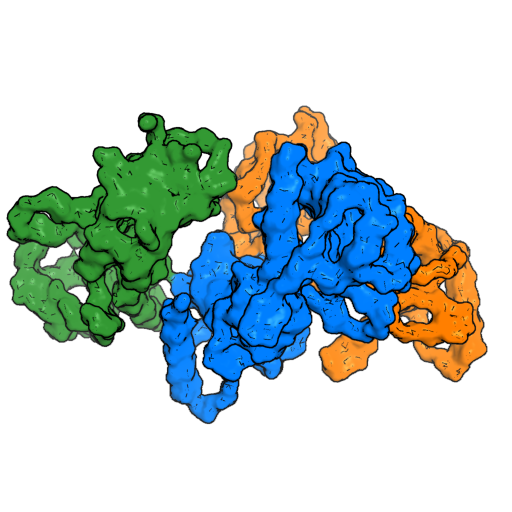 9 ? -4.375 1.649 9.573 1.00 53.96 6 PRO C O 1
ATOM 4860 N N . ILE C 1 10 ? -3.987 3.380 10.930 1.00 49.61 7 ILE C N 1
ATOM 4861 C CA . ILE C 1 10 ? -4.898 2.886 11.933 1.00 48.36 7 ILE C CA 1
ATOM 4862 C C . ILE C 1 10 ? -5.652 4.018 12.609 1.00 51.58 7 ILE C C 1
ATOM 4863 O O . ILE C 1 10 ? -5.200 5.160 12.630 1.00 47.45 7 ILE C O 1
ATOM 4868 N N . LYS C 1 11 ? -6.812 3.687 13.171 1.00 54.33 8 LYS C N 1
ATOM 4869 C CA . LYS C 1 11 ? -7.567 4.665 13.901 1.00 53.18 8 LYS C CA 1
ATOM 4870 C C . LYS C 1 11 ? -7.305 4.484 15.397 1.00 54.19 8 LYS C C 1
ATOM 4871 O O . LYS C 1 11 ? -7.302 5.457 16.171 1.00 55.92 8 LYS C O 1
ATOM 4877 N N . ASN C 1 12 ? -7.062 3.228 15.775 1.00 50.29 9 ASN C N 1
ATOM 4878 C CA . ASN C 1 12 ? -6.736 2.852 17.143 1.00 52.75 9 ASN C CA 1
ATOM 4879 C C . ASN C 1 12 ? -6.072 1.467 17.197 1.00 55.56 9 ASN C C 1
ATOM 4880 O O . ASN C 1 12 ? -5.778 0.849 16.159 1.00 58.05 9 ASN C O 1
ATOM 4885 N N . GLN C 1 13 ? -5.878 0.973 18.419 1.00 50.49 10 GLN C N 1
ATOM 4886 C CA . GLN C 1 13 ? -5.158 -0.280 18.659 1.00 58.43 10 GLN C CA 1
ATOM 4887 C C . GLN C 1 13 ? -5.812 -1.580 18.167 1.00 66.71 10 GLN C C 1
ATOM 4888 O O . GLN C 1 13 ? -5.107 -2.578 17.959 1.00 66.64 10 GLN C O 1
ATOM 4894 N N . LYS C 1 14 ? -7.141 -1.602 17.999 1.00 66.03 11 LYS C N 1
ATOM 4895 C CA . LYS C 1 14 ? -7.777 -2.840 17.564 1.00 61.77 11 LYS C CA 1
ATOM 4896 C C . LYS C 1 14 ? -7.471 -3.050 16.091 1.00 69.52 11 LYS C C 1
ATOM 4897 O O . LYS C 1 14 ? -7.709 -4.125 15.533 1.00 79.20 11 LYS C O 1
ATOM 4903 N N . ASP C 1 15 ? -6.900 -2.019 15.475 1.00 65.55 12 ASP C N 1
ATOM 4904 C CA . ASP C 1 15 ? -6.496 -2.074 14.073 1.00 63.20 12 ASP C CA 1
ATOM 4905 C C . ASP C 1 15 ? -5.122 -2.735 13.876 1.00 64.98 12 ASP C C 1
ATOM 4906 O O . ASP C 1 15 ? -4.696 -2.935 12.729 1.00 60.33 12 ASP C O 1
ATOM 4911 N N . ILE C 1 16 ? -4.418 -3.033 14.985 1.00 68.21 13 ILE C N 1
ATOM 4912 C CA . ILE C 1 16 ? -3.079 -3.646 14.946 1.00 60.41 13 ILE C CA 1
ATOM 4913 C C . ILE C 1 16 ? -3.185 -5.156 14.715 1.00 61.70 13 ILE C C 1
ATOM 4914 O O . ILE C 1 16 ? -3.889 -5.850 15.454 1.00 60.77 13 ILE C O 1
ATOM 4919 N N . GLY C 1 17 ? -2.457 -5.673 13.739 1.00 62.15 14 GLY C N 1
ATOM 4920 C CA . GLY C 1 17 ? -2.520 -7.083 13.406 1.00 64.11 14 GLY C CA 1
ATOM 4921 C C . GLY C 1 17 ? -1.381 -8.032 13.733 1.00 69.77 14 GLY C C 1
ATOM 4922 O O . GLY C 1 17 ? -1.340 -9.118 13.176 1.00 67.03 14 GLY C O 1
ATOM 4923 N N . THR C 1 18 ? -0.449 -7.657 14.602 1.00 73.19 15 THR C N 1
ATOM 4924 C CA . THR C 1 18 ? 0.729 -8.499 14.786 1.00 79.91 15 THR C CA 1
ATOM 4925 C C . THR C 1 18 ? 0.388 -9.910 15.261 1.00 82.61 15 THR C C 1
ATOM 4926 O O . THR C 1 18 ? -0.284 -10.103 16.262 1.00 85.51 15 THR C O 1
ATOM 4930 N N . PRO C 1 19 ? 0.881 -10.885 14.508 1.00 88.06 16 PRO C N 1
ATOM 4931 C CA . PRO C 1 19 ? 0.664 -12.319 14.739 1.00 92.68 16 PRO C CA 1
ATOM 4932 C C . PRO C 1 19 ? 1.322 -12.942 15.960 1.00 93.02 16 PRO C C 1
ATOM 4933 O O . PRO C 1 19 ? 0.744 -13.788 16.633 1.00 91.70 16 PRO C O 1
ATOM 4937 N N . SER C 1 20 ? 2.553 -12.532 16.212 1.00 94.57 17 SER C N 1
ATOM 4938 C CA . SER C 1 20 ? 3.403 -13.161 17.199 1.00 92.87 17 SER C CA 1
ATOM 4939 C C . SER C 1 20 ? 4.237 -12.129 17.914 1.00 87.17 17 SER C C 1
ATOM 4940 O O . SER C 1 20 ? 4.113 -10.940 17.658 1.00 83.54 17 SER C O 1
ATOM 4943 N N . ASP C 1 21 ? 5.075 -12.596 18.829 1.00 87.37 18 ASP C N 1
ATOM 4944 C CA . ASP C 1 21 ? 5.930 -11.713 19.595 1.00 80.74 18 ASP C CA 1
ATOM 4945 C C . ASP C 1 21 ? 6.818 -10.943 18.631 1.00 68.43 18 ASP C C 1
ATOM 4946 O O . ASP C 1 21 ? 7.300 -11.480 17.643 1.00 68.85 18 ASP C O 1
ATOM 4951 N N . SER C 1 22 ? 7.006 -9.668 18.923 1.00 56.92 19 SER C N 1
ATOM 4952 C CA . SER C 1 22 ? 7.755 -8.778 18.061 1.00 63.42 19 SER C CA 1
ATOM 4953 C C . SER C 1 22 ? 8.630 -7.860 18.882 1.00 62.46 19 SER C C 1
ATOM 4954 O O . SER C 1 22 ? 8.391 -7.683 20.069 1.00 71.53 19 SER C O 1
ATOM 4957 N N . VAL C 1 23 ? 9.646 -7.270 18.264 1.00 49.33 20 VAL C N 1
ATOM 4958 C CA . VAL C 1 23 ? 10.401 -6.240 18.979 1.00 37.35 20 VAL C CA 1
ATOM 4959 C C . VAL C 1 23 ? 9.920 -4.887 18.528 1.00 36.38 20 VAL C C 1
ATOM 4960 O O . VAL C 1 23 ? 9.961 -4.565 17.365 1.00 38.18 20 VAL C O 1
ATOM 4964 N N . VAL C 1 24 ? 9.430 -4.112 19.470 1.00 39.35 21 VAL C N 1
ATOM 4965 C CA . VAL C 1 24 ? 8.848 -2.824 19.189 1.00 42.27 21 VAL C CA 1
ATOM 4966 C C . VAL C 1 24 ? 9.844 -1.702 19.470 1.00 50.77 21 VAL C C 1
ATOM 4967 O O . VAL C 1 24 ? 10.314 -1.559 20.603 1.00 59.17 21 VAL C O 1
ATOM 4971 N N . VAL C 1 25 ? 10.170 -0.889 18.474 1.00 42.07 22 VAL C N 1
ATOM 4972 C CA . VAL C 1 25 ? 11.055 0.235 18.750 1.00 39.67 22 VAL C CA 1
ATOM 4973 C C . VAL C 1 25 ? 10.218 1.455 19.011 1.00 39.15 22 VAL C C 1
ATOM 4974 O O . VAL C 1 25 ? 9.418 1.825 18.156 1.00 33.41 22 VAL C O 1
ATOM 4978 N N . LEU C 1 26 ? 10.407 2.108 20.154 1.00 31.70 23 LEU C N 1
ATOM 4979 C CA . LEU C 1 26 ? 9.620 3.315 20.452 1.00 33.59 23 LEU C CA 1
ATOM 4980 C C . LEU C 1 26 ? 10.277 4.637 20.045 1.00 37.05 23 LEU C C 1
ATOM 4981 O O . LEU C 1 26 ? 11.471 4.801 20.187 1.00 42.16 23 LEU C O 1
ATOM 4986 N N . GLY C 1 27 ? 9.486 5.580 19.548 1.00 46.86 24 GLY C N 1
ATOM 4987 C CA . GLY C 1 27 ? 9.989 6.896 19.176 1.00 44.11 24 GLY C CA 1
ATOM 4988 C C . GLY C 1 27 ? 9.072 7.664 18.230 1.00 49.33 24 GLY C C 1
ATOM 4989 O O . GLY C 1 27 ? 7.944 7.243 17.902 1.00 57.81 24 GLY C O 1
ATOM 4990 N N . TYR C 1 28 ? 9.572 8.814 17.798 1.00 42.75 25 TYR C N 1
ATOM 4991 C CA . TYR C 1 28 ? 8.899 9.697 16.859 1.00 39.46 25 TYR C CA 1
ATOM 4992 C C . TYR C 1 28 ? 9.852 9.818 15.668 1.00 50.92 25 TYR C C 1
ATOM 4993 O O . TYR C 1 28 ? 10.703 10.714 15.641 1.00 65.00 25 TYR C O 1
ATOM 5002 N N . PHE C 1 29 ? 9.773 8.898 14.730 1.00 48.77 26 PHE C N 1
ATOM 5003 C CA . PHE C 1 29 ? 10.792 8.858 13.713 1.00 59.18 26 PHE C CA 1
ATOM 5004 C C . PHE C 1 29 ? 10.510 9.778 12.544 1.00 64.83 26 PHE C C 1
ATOM 5005 O O . PHE C 1 29 ? 9.827 9.414 11.598 1.00 77.37 26 PHE C O 1
ATOM 5013 N N . ASP C 1 30 ? 11.065 10.979 12.616 1.00 50.42 27 ASP C N 1
ATOM 5014 C CA . ASP C 1 30 ? 10.962 11.912 11.519 1.00 54.29 27 ASP C CA 1
ATOM 5015 C C . ASP C 1 30 ? 12.355 12.057 10.952 1.00 49.54 27 ASP C C 1
ATOM 5016 O O . ASP C 1 30 ? 13.270 12.477 11.636 1.00 55.93 27 ASP C O 1
ATOM 5021 N N . GLY C 1 31 ? 12.501 11.678 9.697 1.00 39.65 28 GLY C N 1
ATOM 5022 C CA . GLY C 1 31 ? 13.750 11.769 8.984 1.00 34.09 28 GLY C CA 1
ATOM 5023 C C . GLY C 1 31 ? 14.633 10.560 9.165 1.00 36.03 28 GLY C C 1
ATOM 5024 O O . GLY C 1 31 ? 15.576 10.378 8.420 1.00 42.39 28 GLY C O 1
ATOM 5025 N N . ILE C 1 32 ? 14.303 9.704 10.119 1.00 33.11 29 ILE C N 1
ATOM 5026 C CA . ILE C 1 32 ? 15.087 8.496 10.349 1.00 35.13 29 ILE C CA 1
ATOM 5027 C C . ILE C 1 32 ? 16.577 8.788 10.473 1.00 40.61 29 ILE C C 1
ATOM 5028 O O . ILE C 1 32 ? 17.382 8.212 9.764 1.00 38.19 29 ILE C O 1
ATOM 5033 N N . HIS C 1 33 ? 16.927 9.700 11.365 1.00 40.52 30 HIS C N 1
ATOM 5034 C CA . HIS C 1 33 ? 18.301 10.155 11.550 1.00 30.97 30 HIS C CA 1
ATOM 5035 C C . HIS C 1 33 ? 19.246 9.153 12.214 1.00 44.84 30 HIS C C 1
ATOM 5036 O O . HIS C 1 33 ? 18.828 8.114 12.704 1.00 44.11 30 HIS C O 1
ATOM 5043 N N . LYS C 1 34 ? 20.538 9.454 12.157 1.00 46.04 31 LYS C N 1
ATOM 5044 C CA . LYS C 1 34 ? 21.592 8.537 12.591 1.00 38.69 31 LYS C CA 1
ATOM 5045 C C . LYS C 1 34 ? 21.260 7.913 13.952 1.00 33.87 31 LYS C C 1
ATOM 5046 O O . LYS C 1 34 ? 21.580 6.753 14.177 1.00 35.75 31 LYS C O 1
ATOM 5052 N N . GLY C 1 35 ? 20.593 8.664 14.841 1.00 27.51 32 GLY C N 1
ATOM 5053 C CA . GLY C 1 35 ? 20.121 8.123 16.120 1.00 28.31 32 GLY C CA 1
ATOM 5054 C C . GLY C 1 35 ? 19.016 7.051 16.033 1.00 36.45 32 GLY C C 1
ATOM 5055 O O . GLY C 1 35 ? 19.037 6.032 16.760 1.00 30.23 32 GLY C O 1
ATOM 5056 N N . HIS C 1 36 ? 18.033 7.253 15.151 1.00 31.84 33 HIS C N 1
ATOM 5057 C CA . HIS C 1 36 ? 17.026 6.209 14.937 1.00 29.91 33 HIS C CA 1
ATOM 5058 C C . HIS C 1 36 ? 17.702 4.999 14.330 1.00 30.72 33 HIS C C 1
ATOM 5059 O O . HIS C 1 36 ? 17.413 3.880 14.703 1.00 32.07 33 HIS C O 1
ATOM 5066 N N . GLN C 1 37 ? 18.629 5.219 13.404 1.00 33.44 34 GLN C N 1
ATOM 5067 C CA . GLN C 1 37 ? 19.329 4.082 12.827 1.00 40.21 34 GLN C CA 1
ATOM 5068 C C . GLN C 1 37 ? 19.994 3.225 13.911 1.00 34.52 34 GLN C C 1
ATOM 5069 O O . GLN C 1 37 ? 19.838 1.995 13.917 1.00 35.82 34 GLN C O 1
ATOM 5075 N N . GLU C 1 38 ? 20.679 3.876 14.850 1.00 28.23 35 GLU C N 1
ATOM 5076 C CA . GLU C 1 38 ? 21.223 3.185 16.028 1.00 29.29 35 GLU C CA 1
ATOM 5077 C C . GLU C 1 38 ? 20.165 2.439 16.796 1.00 31.49 35 GLU C C 1
ATOM 5078 O O . GLU C 1 38 ? 20.342 1.252 17.075 1.00 38.30 35 GLU C O 1
ATOM 5084 N N . LEU C 1 39 ? 19.006 3.024 17.038 1.00 32.61 36 LEU C N 1
ATOM 5085 C CA . LEU C 1 39 ? 17.995 2.274 17.762 1.00 34.01 36 LEU C CA 1
ATOM 5086 C C . LEU C 1 39 ? 17.631 0.989 17.020 1.00 41.96 36 LEU C C 1
ATOM 5087 O O . LEU C 1 39 ? 17.524 -0.064 17.623 1.00 38.90 36 LEU C O 1
ATOM 5092 N N . PHE C 1 40 ? 17.443 1.093 15.712 1.00 39.06 37 PHE C N 1
ATOM 5093 C CA . PHE C 1 40 ? 17.090 -0.039 14.868 1.00 34.84 37 PHE C CA 1
ATOM 5094 C C . PHE C 1 40 ? 18.146 -1.125 14.724 1.00 41.40 37 PHE C C 1
ATOM 5095 O O . PHE C 1 40 ? 17.821 -2.300 14.691 1.00 39.00 37 PHE C O 1
ATOM 5103 N N . ARG C 1 41 ? 19.406 -0.738 14.605 1.00 38.40 38 ARG C N 1
ATOM 5104 C CA . ARG C 1 41 ? 20.449 -1.737 14.488 1.00 41.06 38 ARG C CA 1
ATOM 5105 C C . ARG C 1 41 ? 20.511 -2.552 15.765 1.00 39.05 38 ARG C C 1
ATOM 5106 O O . ARG C 1 41 ? 20.761 -3.744 15.739 1.00 43.81 38 ARG C O 1
ATOM 5114 N N . VAL C 1 42 ? 20.296 -1.888 16.887 1.00 35.43 39 VAL C N 1
ATOM 5115 C CA . VAL C 1 42 ? 20.205 -2.567 18.162 1.00 37.10 39 VAL C CA 1
ATOM 5116 C C . VAL C 1 42 ? 19.002 -3.503 18.191 1.00 44.38 39 VAL C C 1
ATOM 5117 O O . VAL C 1 42 ? 19.087 -4.608 18.704 1.00 51.82 39 VAL C O 1
ATOM 5121 N N . ALA C 1 43 ? 17.879 -3.048 17.648 1.00 42.25 40 ALA C N 1
ATOM 5122 C CA . ALA C 1 43 ? 16.672 -3.862 17.583 1.00 39.04 40 ALA C CA 1
ATOM 5123 C C . ALA C 1 43 ? 16.845 -5.100 16.706 1.00 37.26 40 ALA C C 1
ATOM 5124 O O . ALA C 1 43 ? 16.433 -6.182 17.080 1.00 40.07 40 ALA C O 1
ATOM 5126 N N . ASN C 1 44 ? 17.472 -4.933 15.549 1.00 36.50 41 ASN C N 1
ATOM 5127 C CA . ASN C 1 44 ? 17.838 -6.070 14.680 1.00 39.67 41 ASN C CA 1
ATOM 5128 C C . ASN C 1 44 ? 18.690 -7.147 15.346 1.00 45.21 41 ASN C C 1
ATOM 5129 O O . ASN C 1 44 ? 18.477 -8.344 15.162 1.00 46.58 41 ASN C O 1
ATOM 5134 N N . LYS C 1 45 ? 19.637 -6.700 16.157 1.00 52.52 42 LYS C N 1
ATOM 5135 C CA . LYS C 1 45 ? 20.436 -7.581 16.996 1.00 54.89 42 LYS C CA 1
ATOM 5136 C C . LYS C 1 45 ? 19.588 -8.321 18.044 1.00 52.15 42 LYS C C 1
ATOM 5137 O O . LYS C 1 45 ? 19.665 -9.543 18.150 1.00 54.28 42 LYS C O 1
ATOM 5143 N N . ALA C 1 46 ? 18.779 -7.585 18.807 1.00 53.76 43 ALA C N 1
ATOM 5144 C CA . ALA C 1 46 ? 17.808 -8.190 19.740 1.00 54.29 43 ALA C CA 1
ATOM 5145 C C . ALA C 1 46 ? 16.909 -9.248 19.104 1.00 58.68 43 ALA C C 1
ATOM 5146 O O . ALA C 1 46 ? 16.689 -10.307 19.693 1.00 65.26 43 ALA C O 1
ATOM 5148 N N . ALA C 1 47 ? 16.380 -8.936 17.919 1.00 56.70 44 ALA C N 1
ATOM 5149 C CA . ALA C 1 47 ? 15.434 -9.812 17.216 1.00 58.86 44 ALA C CA 1
ATOM 5150 C C . ALA C 1 47 ? 16.017 -11.173 16.878 1.00 70.19 44 ALA C C 1
ATOM 5151 O O . ALA C 1 47 ? 15.362 -12.195 17.089 1.00 72.25 44 ALA C O 1
ATOM 5153 N N . ARG C 1 48 ? 17.239 -11.183 16.347 1.00 71.77 45 ARG C N 1
ATOM 5154 C CA . ARG C 1 48 ? 17.750 -12.373 15.678 1.00 80.11 45 ARG C CA 1
ATOM 5155 C C . ARG C 1 48 ? 17.795 -13.612 16.575 1.00 79.82 45 ARG C C 1
ATOM 5156 O O . ARG C 1 48 ? 17.805 -14.726 16.067 1.00 83.63 45 ARG C O 1
ATOM 5164 N N . LYS C 1 49 ? 17.780 -13.422 17.895 1.00 79.43 46 LYS C N 1
ATOM 5165 C CA . LYS C 1 49 ? 17.690 -14.547 18.832 1.00 85.56 46 LYS C CA 1
ATOM 5166 C C . LYS C 1 49 ? 16.473 -15.410 18.535 1.00 92.85 46 LYS C C 1
ATOM 5167 O O . LYS C 1 49 ? 16.597 -16.606 18.273 1.00 100.05 46 LYS C O 1
ATOM 5173 N N . ASP C 1 50 ? 15.295 -14.795 18.574 1.00 88.64 47 ASP C N 1
ATOM 5174 C CA . ASP C 1 50 ? 14.046 -15.505 18.272 1.00 88.50 47 ASP C CA 1
ATOM 5175 C C . ASP C 1 50 ? 13.374 -15.143 16.932 1.00 77.91 47 ASP C C 1
ATOM 5176 O O . ASP C 1 50 ? 12.163 -15.252 16.803 1.00 70.26 47 ASP C O 1
ATOM 5181 N N . LEU C 1 51 ? 14.165 -14.711 15.954 1.00 79.82 48 LEU C N 1
ATOM 5182 C CA . LEU C 1 51 ? 13.658 -14.250 14.657 1.00 76.12 48 LEU C CA 1
ATOM 5183 C C . LEU C 1 51 ? 12.396 -13.366 14.747 1.00 75.64 48 LEU C C 1
ATOM 5184 O O . LEU C 1 51 ? 11.524 -13.366 13.867 1.00 77.78 48 LEU C O 1
ATOM 5189 N N . LEU C 1 52 ? 12.322 -12.598 15.826 1.00 72.69 49 LEU C N 1
ATOM 5190 C CA . LEU C 1 52 ? 11.224 -11.672 16.032 1.00 67.13 49 LEU C CA 1
ATOM 5191 C C . LEU C 1 52 ? 11.221 -10.617 14.936 1.00 63.05 49 LEU C C 1
ATOM 5192 O O . LEU C 1 52 ? 12.279 -10.202 14.459 1.00 57.57 49 LEU C O 1
ATOM 5197 N N . PRO C 1 53 ? 10.021 -10.191 14.526 1.00 54.27 50 PRO C N 1
ATOM 5198 C CA . PRO C 1 53 ? 9.866 -9.165 13.499 1.00 50.95 50 PRO C CA 1
ATOM 5199 C C . PRO C 1 53 ? 9.950 -7.805 14.167 1.00 47.81 50 PRO C C 1
ATOM 5200 O O . PRO C 1 53 ? 9.567 -7.690 15.312 1.00 51.73 50 PRO C O 1
ATOM 5204 N N . ILE C 1 54 ? 10.469 -6.797 13.485 1.00 47.48 51 ILE C N 1
ATOM 5205 C CA . ILE C 1 54 ? 10.540 -5.447 14.043 1.00 32.18 51 ILE C CA 1
ATOM 5206 C C . ILE C 1 54 ? 9.303 -4.649 13.671 1.00 43.85 51 ILE C C 1
ATOM 5207 O O . ILE C 1 54 ? 9.004 -4.453 12.469 1.00 48.61 51 ILE C O 1
ATOM 5212 N N . VAL C 1 55 ? 8.598 -4.191 14.706 1.00 42.02 52 VAL C N 1
ATOM 5213 C CA . VAL C 1 55 ? 7.343 -3.467 14.575 1.00 40.72 52 VAL C CA 1
ATOM 5214 C C . VAL C 1 55 ? 7.443 -2.022 15.062 1.00 45.25 52 VAL C C 1
ATOM 5215 O O . VAL C 1 55 ? 7.967 -1.779 16.124 1.00 45.05 52 VAL C O 1
ATOM 5219 N N . VAL C 1 56 ? 6.898 -1.057 14.330 1.00 43.02 53 VAL C N 1
ATOM 5220 C CA . VAL C 1 56 ? 6.980 0.316 14.801 1.00 38.51 53 VAL C CA 1
ATOM 5221 C C . VAL C 1 56 ? 5.670 1.059 14.651 1.00 44.68 53 VAL C C 1
ATOM 5222 O O . VAL C 1 56 ? 4.829 0.713 13.834 1.00 43.25 53 VAL C O 1
ATOM 5234 N N . THR C 1 58 ? 4.253 4.941 14.377 1.00 45.13 55 THR C N 1
ATOM 5235 C CA . THR C 1 58 ? 4.453 6.368 14.419 1.00 46.80 55 THR C CA 1
ATOM 5236 C C . THR C 1 58 ? 3.245 7.177 13.884 1.00 44.84 55 THR C C 1
ATOM 5237 O O . THR C 1 58 ? 2.183 6.629 13.614 1.00 38.93 55 THR C O 1
ATOM 5241 N N . PHE C 1 59 ? 3.415 8.484 13.790 1.00 38.33 56 PHE C N 1
ATOM 5242 C CA . PHE C 1 59 ? 2.306 9.378 13.546 1.00 39.69 56 PHE C CA 1
ATOM 5243 C C . PHE C 1 59 ? 2.258 10.037 12.182 1.00 51.87 56 PHE C C 1
ATOM 5244 O O . PHE C 1 59 ? 3.275 10.394 11.615 1.00 60.15 56 PHE C O 1
ATOM 5252 N N . ASN C 1 60 ? 1.049 10.176 11.662 1.00 42.92 57 ASN C N 1
ATOM 5253 C CA . ASN C 1 60 ? 0.831 10.789 10.371 1.00 54.39 57 ASN C CA 1
ATOM 5254 C C . ASN C 1 60 ? 1.281 12.229 10.353 1.00 61.13 57 ASN C C 1
ATOM 5255 O O . ASN C 1 60 ? 1.859 12.694 9.387 1.00 67.77 57 ASN C O 1
ATOM 5260 N N . GLU C 1 61 ? 0.996 12.931 11.435 1.00 58.32 58 GLU C N 1
ATOM 5261 C CA . GLU C 1 61 ? 1.270 14.350 11.545 1.00 55.74 58 GLU C CA 1
ATOM 5262 C C . GLU C 1 61 ? 1.860 14.656 12.913 1.00 50.41 58 GLU C C 1
ATOM 5263 O O . GLU C 1 61 ? 1.768 13.848 13.818 1.00 50.60 58 GLU C O 1
ATOM 5269 N N . SER C 1 62 ? 2.464 15.826 13.058 1.00 46.54 59 SER C N 1
ATOM 5270 C CA . SER C 1 62 ? 3.132 16.189 14.301 1.00 56.09 59 SER C CA 1
ATOM 5271 C C . SER C 1 62 ? 2.244 16.201 15.544 1.00 56.77 59 SER C C 1
ATOM 5272 O O . SER C 1 62 ? 1.113 16.667 15.526 1.00 49.10 59 SER C O 1
ATOM 5275 N N . PRO C 1 63 ? 2.799 15.691 16.634 1.00 51.67 60 PRO C N 1
ATOM 5276 C CA . PRO C 1 63 ? 2.115 15.614 17.923 1.00 44.80 60 PRO C CA 1
ATOM 5277 C C . PRO C 1 63 ? 1.816 16.995 18.472 1.00 49.48 60 PRO C C 1
ATOM 5278 O O . PRO C 1 63 ? 0.927 17.153 19.290 1.00 55.14 60 PRO C O 1
ATOM 5282 N N . LYS C 1 64 ? 2.575 17.979 18.019 1.00 52.13 61 LYS C N 1
ATOM 5283 C CA . LYS C 1 64 ? 2.413 19.357 18.449 1.00 58.47 61 LYS C CA 1
ATOM 5284 C C . LYS C 1 64 ? 1.038 19.908 18.105 1.00 55.02 61 LYS C C 1
ATOM 5285 O O . LYS C 1 64 ? 0.476 20.682 18.857 1.00 57.98 61 LYS C O 1
ATOM 5291 N N . ILE C 1 65 ? 0.496 19.507 16.966 1.00 51.75 62 ILE C N 1
ATOM 5292 C CA . ILE C 1 65 ? -0.768 20.048 16.499 1.00 54.63 62 ILE C CA 1
ATOM 5293 C C . ILE C 1 65 ? -1.835 19.792 17.547 1.00 56.59 62 ILE C C 1
ATOM 5294 O O . ILE C 1 65 ? -2.691 20.628 17.777 1.00 56.77 62 ILE C O 1
ATOM 5299 N N . ALA C 1 66 ? -1.780 18.632 18.178 1.00 61.33 63 ALA C N 1
ATOM 5300 C CA . ALA C 1 66 ? -2.709 18.292 19.244 1.00 67.73 63 ALA C CA 1
ATOM 5301 C C . ALA C 1 66 ? -2.591 19.215 20.463 1.00 71.19 63 ALA C C 1
ATOM 5302 O O . ALA C 1 66 ? -3.587 19.547 21.095 1.00 69.37 63 ALA C O 1
ATOM 5304 N N . LEU C 1 67 ? -1.369 19.588 20.820 1.00 76.18 64 LEU C N 1
ATOM 5305 C CA . LEU C 1 67 ? -1.152 20.440 21.984 1.00 77.93 64 LEU C CA 1
ATOM 5306 C C . LEU C 1 67 ? -0.858 21.908 21.692 1.00 84.86 64 LEU C C 1
ATOM 5307 O O . LEU C 1 67 ? -1.411 22.792 22.326 1.00 91.32 64 LEU C O 1
ATOM 5312 N N . GLU C 1 68 ? 0.025 22.161 20.740 1.00 83.57 65 GLU C N 1
ATOM 5313 C CA . GLU C 1 68 ? 0.402 23.522 20.381 1.00 82.94 65 GLU C CA 1
ATOM 5314 C C . GLU C 1 68 ? -0.676 24.239 19.590 1.00 81.62 65 GLU C C 1
ATOM 5315 O O . GLU C 1 68 ? -1.509 23.612 18.959 1.00 85.84 65 GLU C O 1
ATOM 5321 N N . PRO C 1 69 ? -0.656 25.562 19.632 1.00 83.39 66 PRO C N 1
ATOM 5322 C CA . PRO C 1 69 ? -1.593 26.371 18.857 1.00 80.09 66 PRO C CA 1
ATOM 5323 C C . PRO C 1 69 ? -1.233 26.216 17.397 1.00 81.48 66 PRO C C 1
ATOM 5324 O O . PRO C 1 69 ? -0.068 25.984 17.108 1.00 86.84 66 PRO C O 1
ATOM 5328 N N . TYR C 1 70 ? -2.198 26.326 16.495 1.00 83.16 67 TYR C N 1
ATOM 5329 C CA . TYR C 1 70 ? -1.918 26.088 15.087 1.00 81.35 67 TYR C CA 1
ATOM 5330 C C . TYR C 1 70 ? -0.879 27.025 14.452 1.00 83.72 67 TYR C C 1
ATOM 5331 O O . TYR C 1 70 ? -0.842 28.216 14.719 1.00 87.58 67 TYR C O 1
ATOM 5340 N N . HIS C 1 71 ? -0.038 26.451 13.604 1.00 81.59 68 HIS C N 1
ATOM 5341 C CA . HIS C 1 71 ? 0.853 27.200 12.731 1.00 82.38 68 HIS C CA 1
ATOM 5342 C C . HIS C 1 71 ? 1.166 26.292 11.544 1.00 74.33 68 HIS C C 1
ATOM 5343 O O . HIS C 1 71 ? 1.477 25.114 11.727 1.00 71.66 68 HIS C O 1
ATOM 5350 N N . PRO C 1 72 ? 1.106 26.837 10.325 1.00 68.14 69 PRO C N 1
ATOM 5351 C CA . PRO C 1 72 ? 1.278 26.024 9.112 1.00 65.86 69 PRO C CA 1
ATOM 5352 C C . PRO C 1 72 ? 2.530 25.142 9.149 1.00 65.17 69 PRO C C 1
ATOM 5353 O O . PRO C 1 72 ? 2.544 24.064 8.549 1.00 67.71 69 PRO C O 1
ATOM 5357 N N . ASP C 1 73 ? 3.565 25.588 9.849 1.00 64.22 70 ASP C N 1
ATOM 5358 C CA . ASP C 1 73 ? 4.809 24.818 9.927 1.00 62.17 70 ASP C CA 1
ATOM 5359 C C . ASP C 1 73 ? 4.643 23.494 10.639 1.00 53.96 70 ASP C C 1
ATOM 5360 O O . ASP C 1 73 ? 5.429 22.574 10.428 1.00 45.21 70 ASP C O 1
ATOM 5365 N N . LEU C 1 74 ? 3.617 23.404 11.482 1.00 57.87 71 LEU C N 1
ATOM 5366 C CA . LEU C 1 74 ? 3.315 22.160 12.167 1.00 56.97 71 LEU C CA 1
ATOM 5367 C C . LEU C 1 74 ? 2.975 21.042 11.181 1.00 58.44 71 LEU C C 1
ATOM 5368 O O . LEU C 1 74 ? 2.792 19.897 11.575 1.00 60.57 71 LEU C O 1
ATOM 5373 N N . PHE C 1 75 ? 2.915 21.381 9.895 1.00 56.29 72 PHE C N 1
ATOM 5374 C CA . PHE C 1 75 ? 2.472 20.438 8.861 1.00 52.38 72 PHE C CA 1
ATOM 5375 C C . PHE C 1 75 ? 3.591 20.032 7.897 1.00 52.42 72 PHE C C 1
ATOM 5376 O O . PHE C 1 75 ? 3.372 19.313 6.914 1.00 50.13 72 PHE C O 1
ATOM 5384 N N . LEU C 1 76 ? 4.798 20.481 8.207 1.00 48.47 73 LEU C N 1
ATOM 5385 C CA . LEU C 1 76 ? 5.959 20.111 7.441 1.00 41.87 73 LEU C CA 1
ATOM 5386 C C . LEU C 1 76 ? 6.691 18.897 8.012 1.00 43.65 73 LEU C C 1
ATOM 5387 O O . LEU C 1 76 ? 6.768 18.654 9.244 1.00 40.58 73 LEU C O 1
ATOM 5392 N N . HIS C 1 77 ? 7.247 18.139 7.086 1.00 39.03 74 HIS C N 1
ATOM 5393 C CA . HIS C 1 77 ? 7.941 16.922 7.428 1.00 46.42 74 HIS C CA 1
ATOM 5394 C C . HIS C 1 77 ? 9.330 17.083 6.896 1.00 45.82 74 HIS C C 1
ATOM 5395 O O . HIS C 1 77 ? 9.541 17.877 6.008 1.00 37.73 74 HIS C O 1
ATOM 5402 N N . ILE C 1 78 ? 10.289 16.378 7.483 1.00 53.69 75 ILE C N 1
ATOM 5403 C CA . ILE C 1 78 ? 11.582 16.255 6.841 1.00 49.50 75 ILE C CA 1
ATOM 5404 C C . ILE C 1 78 ? 11.457 15.423 5.563 1.00 42.94 75 ILE C C 1
ATOM 5405 O O . ILE C 1 78 ? 12.055 15.758 4.558 1.00 44.98 75 ILE C O 1
ATOM 5410 N N . LEU C 1 79 ? 10.683 14.340 5.608 1.00 45.31 76 LEU C N 1
ATOM 5411 C CA . LEU C 1 79 ? 10.650 13.373 4.516 1.00 37.39 76 LEU C CA 1
ATOM 5412 C C . LEU C 1 79 ? 9.237 13.109 4.155 1.00 41.05 76 LEU C C 1
ATOM 5413 O O . LEU C 1 79 ? 8.379 13.123 5.023 1.00 44.18 76 LEU C O 1
ATOM 5418 N N . ASN C 1 80 ? 8.992 12.805 2.887 1.00 47.47 77 ASN C N 1
ATOM 5419 C CA . ASN C 1 80 ? 7.660 12.371 2.472 1.00 45.13 77 ASN C CA 1
ATOM 5420 C C . ASN C 1 80 ? 7.430 10.891 2.861 1.00 43.04 77 ASN C C 1
ATOM 5421 O O . ASN C 1 80 ? 8.388 10.165 3.120 1.00 44.78 77 ASN C O 1
ATOM 5426 N N . PRO C 1 81 ? 6.162 10.456 2.951 1.00 42.55 78 PRO C N 1
ATOM 5427 C CA . PRO C 1 81 ? 5.792 9.141 3.512 1.00 37.79 78 PRO C CA 1
ATOM 5428 C C . PRO C 1 81 ? 6.471 7.943 2.845 1.00 42.78 78 PRO C C 1
ATOM 5429 O O . PRO C 1 81 ? 6.949 7.008 3.517 1.00 45.63 78 PRO C O 1
ATOM 5433 N N . ALA C 1 82 ? 6.493 7.958 1.519 1.00 38.72 79 ALA C N 1
ATOM 5434 C CA . ALA C 1 82 ? 7.225 6.945 0.777 1.00 39.52 79 ALA C CA 1
ATOM 5435 C C . ALA C 1 82 ? 8.718 6.893 1.175 1.00 38.55 79 ALA C C 1
ATOM 5436 O O . ALA C 1 82 ? 9.261 5.817 1.433 1.00 40.60 79 ALA C O 1
ATOM 5438 N N . GLU C 1 83 ? 9.356 8.058 1.221 1.00 35.58 80 GLU C N 1
ATOM 5439 C CA . GLU C 1 83 ? 10.737 8.206 1.692 1.00 33.10 80 GLU C CA 1
ATOM 5440 C C . GLU C 1 83 ? 10.981 7.745 3.127 1.00 39.61 80 GLU C C 1
ATOM 5441 O O . GLU C 1 83 ? 12.009 7.126 3.417 1.00 33.15 80 GLU C O 1
ATOM 5447 N N . ARG C 1 84 ? 10.032 8.036 4.022 1.00 45.02 81 ARG C N 1
ATOM 5448 C CA . ARG C 1 84 ? 10.137 7.567 5.400 1.00 36.21 81 ARG C CA 1
ATOM 5449 C C . ARG C 1 84 ? 10.034 6.054 5.425 1.00 38.45 81 ARG C C 1
ATOM 5450 O O . ARG C 1 84 ? 10.849 5.361 5.995 1.00 49.05 81 ARG C O 1
ATOM 5458 N N . GLU C 1 85 ? 9.023 5.534 4.784 1.00 37.13 82 GLU C N 1
ATOM 5459 C CA . GLU C 1 85 ? 8.860 4.106 4.740 1.00 41.60 82 GLU C CA 1
ATOM 5460 C C . GLU C 1 85 ? 10.092 3.432 4.157 1.00 44.13 82 GLU C C 1
ATOM 5461 O O . GLU C 1 85 ? 10.506 2.367 4.638 1.00 42.91 82 GLU C O 1
ATOM 5467 N N . ARG C 1 86 ? 10.644 4.027 3.094 1.00 46.34 83 ARG C N 1
ATOM 5468 C CA . ARG C 1 86 ? 11.842 3.494 2.439 1.00 48.00 83 ARG C CA 1
ATOM 5469 C C . ARG C 1 86 ? 12.989 3.466 3.466 1.00 50.54 83 ARG C C 1
ATOM 5470 O O . ARG C 1 86 ? 13.724 2.465 3.571 1.00 54.73 83 ARG C O 1
ATOM 5478 N N . LYS C 1 87 ? 13.170 4.530 4.230 1.00 44.12 84 LYS C N 1
ATOM 5479 C CA . LYS C 1 87 ? 14.232 4.506 5.226 1.00 46.36 84 LYS C CA 1
ATOM 5480 C C . LYS C 1 87 ? 14.005 3.459 6.309 1.00 43.35 84 LYS C C 1
ATOM 5481 O O . LYS C 1 87 ? 14.929 2.796 6.738 1.00 49.82 84 LYS C O 1
ATOM 5487 N N . LEU C 1 88 ? 12.764 3.336 6.754 1.00 44.22 85 LEU C N 1
ATOM 5488 C CA . LEU C 1 88 ? 12.379 2.356 7.758 1.00 38.91 85 LEU C CA 1
ATOM 5489 C C . LEU C 1 88 ? 12.532 0.923 7.282 1.00 37.22 85 LEU C C 1
ATOM 5490 O O . LEU C 1 88 ? 12.910 0.051 8.047 1.00 40.23 85 LEU C O 1
ATOM 5495 N N . LYS C 1 89 ? 12.211 0.679 6.021 1.00 30.55 86 LYS C N 1
ATOM 5496 C CA . LYS C 1 89 ? 12.366 -0.649 5.460 1.00 44.07 86 LYS C CA 1
ATOM 5497 C C . LYS C 1 89 ? 13.829 -1.056 5.467 1.00 42.62 86 LYS C C 1
ATOM 5498 O O . LYS C 1 89 ? 14.163 -2.191 5.770 1.00 43.55 86 LYS C O 1
ATOM 5504 N N . ARG C 1 90 ? 14.696 -0.106 5.151 1.00 38.38 87 ARG C N 1
ATOM 5505 C CA . ARG C 1 90 ? 16.130 -0.329 5.139 1.00 44.98 87 ARG C CA 1
ATOM 5506 C C . ARG C 1 90 ? 16.622 -0.694 6.530 1.00 45.77 87 ARG C C 1
ATOM 5507 O O . ARG C 1 90 ? 17.497 -1.535 6.686 1.00 43.79 87 ARG C O 1
ATOM 5515 N N . GLU C 1 91 ? 16.047 -0.052 7.535 1.00 42.37 88 GLU C N 1
ATOM 5516 C CA . GLU C 1 91 ? 16.373 -0.314 8.927 1.00 31.42 88 GLU C CA 1
ATOM 5517 C C . GLU C 1 91 ? 15.832 -1.659 9.369 1.00 32.32 88 GLU C C 1
ATOM 5518 O O . GLU C 1 91 ? 16.161 -2.137 10.439 1.00 41.44 88 GLU C O 1
ATOM 5524 N N . GLY C 1 92 ? 14.991 -2.265 8.543 1.00 40.44 89 GLY C N 1
ATOM 5525 C CA . GLY C 1 92 ? 14.439 -3.568 8.855 1.00 46.12 89 GLY C CA 1
ATOM 5526 C C . GLY C 1 92 ? 13.072 -3.651 9.497 1.00 47.31 89 GLY C C 1
ATOM 5527 O O . GLY C 1 92 ? 12.672 -4.712 9.938 1.00 43.33 89 GLY C O 1
ATOM 5528 N N . VAL C 1 93 ? 12.363 -2.535 9.566 1.00 42.04 90 VAL C N 1
ATOM 5529 C CA . VAL C 1 93 ? 11.025 -2.533 10.127 1.00 41.81 90 VAL C CA 1
ATOM 5530 C C . VAL C 1 93 ? 10.122 -3.397 9.253 1.00 48.90 90 VAL C C 1
ATOM 5531 O O . VAL C 1 93 ? 10.129 -3.265 8.040 1.00 42.99 90 VAL C O 1
ATOM 5535 N N . GLU C 1 94 ? 9.350 -4.281 9.880 1.00 47.00 91 GLU C N 1
ATOM 5536 C CA . GLU C 1 94 ? 8.453 -5.173 9.151 1.00 48.65 91 GLU C CA 1
ATOM 5537 C C . GLU C 1 94 ? 7.004 -4.692 9.067 1.00 51.49 91 GLU C C 1
ATOM 5538 O O . GLU C 1 94 ? 6.319 -4.945 8.092 1.00 49.70 91 GLU C O 1
ATOM 5544 N N . GLU C 1 95 ? 6.554 -3.993 10.097 1.00 50.01 92 GLU C N 1
ATOM 5545 C CA . GLU C 1 95 ? 5.200 -3.421 10.139 1.00 50.55 92 GLU C CA 1
ATOM 5546 C C . GLU C 1 95 ? 5.218 -1.988 10.651 1.00 49.73 92 GLU C C 1
ATOM 5547 O O . GLU C 1 95 ? 5.769 -1.712 11.727 1.00 51.40 92 GLU C O 1
ATOM 5553 N N . LEU C 1 96 ? 4.627 -1.074 9.890 1.00 40.91 93 LEU C N 1
ATOM 5554 C CA . LEU C 1 96 ? 4.623 0.340 10.260 1.00 35.83 93 LEU C CA 1
ATOM 5555 C C . LEU C 1 96 ? 3.209 0.837 10.491 1.00 40.61 93 LEU C C 1
ATOM 5556 O O . LEU C 1 96 ? 2.482 1.058 9.542 1.00 43.08 93 LEU C O 1
ATOM 5561 N N . TYR C 1 97 ? 2.807 1.013 11.739 1.00 44.02 94 TYR C N 1
ATOM 5562 C CA . TYR C 1 97 ? 1.489 1.580 12.023 1.00 40.57 94 TYR C CA 1
ATOM 5563 C C . TYR C 1 97 ? 1.487 3.120 12.048 1.00 47.31 94 TYR C C 1
ATOM 5564 O O . TYR C 1 97 ? 2.263 3.729 12.800 1.00 55.39 94 TYR C O 1
ATOM 5573 N N . LEU C 1 98 ? 0.655 3.742 11.205 1.00 39.01 95 LEU C N 1
ATOM 5574 C CA . LEU C 1 98 ? 0.485 5.195 11.226 1.00 33.78 95 LEU C CA 1
ATOM 5575 C C . LEU C 1 98 ? -0.780 5.560 11.969 1.00 37.86 95 LEU C C 1
ATOM 5576 O O . LEU C 1 98 ? -1.849 5.061 11.668 1.00 42.53 95 LEU C O 1
ATOM 5581 N N . LEU C 1 99 ? -0.654 6.416 12.965 1.00 41.43 96 LEU C N 1
ATOM 5582 C CA . LEU C 1 99 ? -1.781 6.794 13.775 1.00 36.86 96 LEU C CA 1
ATOM 5583 C C . LEU C 1 99 ? -1.863 8.319 13.835 1.00 38.18 96 LEU C C 1
ATOM 5584 O O . LEU C 1 99 ? -0.853 8.993 13.684 1.00 40.32 96 LEU C O 1
ATOM 5589 N N . ASP C 1 100 ? -3.058 8.863 14.052 1.00 44.68 97 ASP C N 1
ATOM 5590 C CA . ASP C 1 100 ? -3.233 10.300 14.314 1.00 50.63 97 ASP C CA 1
ATOM 5591 C C . ASP C 1 100 ? -2.841 10.585 15.757 1.00 55.72 97 ASP C C 1
ATOM 5592 O O . ASP C 1 100 ? -3.343 9.936 16.691 1.00 53.44 97 ASP C O 1
ATOM 5597 N N . PHE C 1 101 ? -1.980 11.569 15.964 1.00 54.37 98 PHE C N 1
ATOM 5598 C CA . PHE C 1 101 ? -1.659 11.934 17.338 1.00 52.27 98 PHE C CA 1
ATOM 5599 C C . PHE C 1 101 ? -2.695 12.916 17.854 1.00 55.60 98 PHE C C 1
ATOM 5600 O O . PHE C 1 101 ? -2.479 14.133 17.824 1.00 56.59 98 PHE C O 1
ATOM 5608 N N . SER C 1 102 ? -3.805 12.369 18.352 1.00 61.42 99 SER C N 1
ATOM 5609 C CA . SER C 1 102 ? -4.982 13.158 18.738 1.00 65.49 99 SER C CA 1
ATOM 5610 C C . SER C 1 102 ? -5.062 13.444 20.236 1.00 69.44 99 SER C C 1
ATOM 5611 O O . SER C 1 102 ? -4.280 12.931 21.026 1.00 63.28 99 SER C O 1
ATOM 5614 N N . SER C 1 103 ? -6.042 14.254 20.611 1.00 74.06 100 SER C N 1
ATOM 5615 C CA . SER C 1 103 ? -6.296 14.539 22.017 1.00 69.28 100 SER C CA 1
ATOM 5616 C C . SER C 1 103 ? -6.497 13.233 22.771 1.00 61.71 100 SER C C 1
ATOM 5617 O O . SER C 1 103 ? -5.903 13.026 23.823 1.00 71.12 100 SER C O 1
ATOM 5620 N N . GLN C 1 104 ? -7.337 12.345 22.244 1.00 61.58 101 GLN C N 1
ATOM 5621 C CA . GLN C 1 104 ? -7.605 11.074 22.922 1.00 68.67 101 GLN C CA 1
ATOM 5622 C C . GLN C 1 104 ? -6.310 10.271 23.151 1.00 67.39 101 GLN C C 1
ATOM 5623 O O . GLN C 1 104 ? -6.057 9.787 24.254 1.00 63.39 101 GLN C O 1
ATOM 5629 N N . PHE C 1 105 ? -5.475 10.162 22.122 1.00 62.98 102 PHE C N 1
ATOM 5630 C CA . PHE C 1 105 ? -4.195 9.495 22.283 1.00 57.03 102 PHE C CA 1
ATOM 5631 C C . PHE C 1 105 ? -3.264 10.183 23.312 1.00 58.63 102 PHE C C 1
ATOM 5632 O O . PHE C 1 105 ? -2.766 9.554 24.269 1.00 52.96 10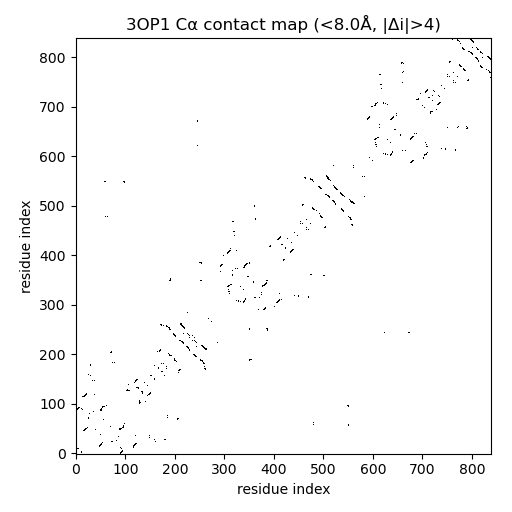2 PHE C O 1
ATOM 5640 N N . ALA C 1 106 ? -3.032 11.475 23.112 1.00 57.33 103 ALA C N 1
ATOM 5641 C CA . ALA C 1 106 ? -2.245 12.262 24.053 1.00 61.67 103 ALA C CA 1
ATOM 5642 C C . ALA C 1 106 ? -2.592 12.084 25.574 1.00 77.12 103 ALA C C 1
ATOM 5643 O O .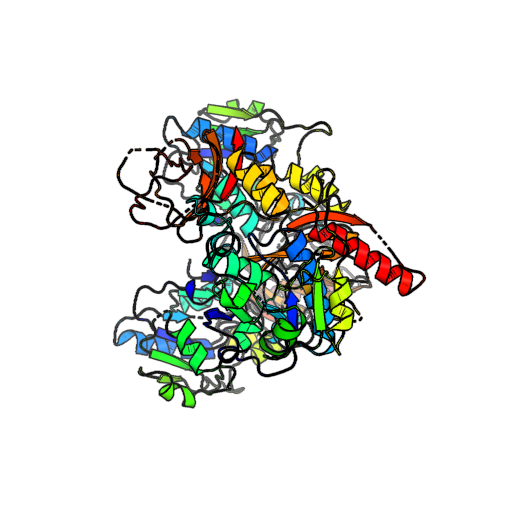 ALA C 1 106 ? -1.716 12.219 26.438 1.00 78.55 103 ALA C O 1
ATOM 5645 N N . SER C 1 107 ? -3.853 11.782 25.883 1.00 72.72 104 SER C N 1
ATOM 5646 C CA . SER C 1 107 ? -4.334 11.710 27.260 1.00 66.89 104 SER C CA 1
ATOM 5647 C C . SER C 1 107 ? -3.999 10.375 27.866 1.00 69.22 104 SER C C 1
ATOM 5648 O O . SER C 1 107 ? -3.999 10.241 29.107 1.00 80.68 104 SER C O 1
ATOM 5651 N N . LEU C 1 108 ? -3.717 9.383 27.020 1.00 60.39 105 LEU C N 1
ATOM 5652 C CA . LEU C 1 108 ? -3.278 8.080 27.547 1.00 69.91 105 LEU C CA 1
ATOM 5653 C C . LEU C 1 108 ? -2.191 8.217 28.641 1.00 78.37 105 LEU C C 1
ATOM 5654 O O . LEU C 1 108 ? -1.263 9.029 28.520 1.00 74.97 105 LEU C O 1
ATOM 5659 N N . THR C 1 109 ? -2.319 7.439 29.714 1.00 79.05 106 THR C N 1
ATOM 5660 C CA . THR C 1 109 ? -1.281 7.398 30.743 1.00 79.48 106 THR C CA 1
ATOM 5661 C C . THR C 1 109 ? -0.254 6.399 30.297 1.00 74.37 106 THR C C 1
ATOM 5662 O O . THR C 1 109 ? -0.541 5.568 29.433 1.00 74.06 106 THR C O 1
ATOM 5666 N N . ALA C 1 110 ? 0.928 6.447 30.900 1.00 69.64 107 ALA C N 1
ATOM 5667 C CA . ALA C 1 110 ? 1.945 5.494 30.521 1.00 63.73 107 ALA C CA 1
ATOM 5668 C C . ALA C 1 110 ? 1.378 4.067 30.533 1.00 67.36 107 ALA C C 1
ATOM 5669 O O . ALA C 1 110 ? 1.542 3.316 29.568 1.00 71.59 107 ALA C O 1
ATOM 5671 N N . GLN C 1 111 ? 0.689 3.707 31.610 1.00 67.06 108 GLN C N 1
ATOM 5672 C CA . GLN C 1 111 ? 0.199 2.336 31.772 1.00 73.73 108 GLN C CA 1
ATOM 5673 C C . GLN C 1 111 ? -0.982 2.046 30.845 1.00 77.61 108 GLN C C 1
ATOM 5674 O O . GLN C 1 111 ? -1.108 0.955 30.273 1.00 79.08 108 GLN C O 1
ATOM 5680 N N . GLU C 1 112 ? -1.848 3.029 30.680 1.00 73.61 109 GLU C N 1
ATOM 5681 C CA . GLU C 1 112 ? -2.885 2.881 29.686 1.00 73.73 109 GLU C CA 1
ATOM 5682 C C . GLU C 1 112 ? -2.307 2.512 28.314 1.00 69.44 109 GLU C C 1
ATOM 5683 O O . GLU C 1 112 ? -2.805 1.588 27.642 1.00 69.94 109 GLU C O 1
ATOM 5689 N N . PHE C 1 113 ? -1.245 3.218 27.925 1.00 66.58 110 PHE C N 1
ATOM 5690 C CA . PHE C 1 113 ? -0.567 3.013 26.636 1.00 61.72 110 PHE C CA 1
ATOM 5691 C C . PHE C 1 113 ? -0.007 1.594 26.470 1.00 57.36 110 PHE C C 1
ATOM 5692 O O . PHE C 1 113 ? -0.086 0.980 25.380 1.00 50.43 110 PHE C O 1
ATOM 5700 N N . PHE C 1 114 ? 0.513 1.062 27.569 1.00 46.98 111 PHE C N 1
ATOM 5701 C CA . PHE C 1 114 ? 1.041 -0.287 27.570 1.00 58.87 111 PHE C CA 1
ATOM 5702 C C . PHE C 1 114 ? -0.046 -1.335 27.473 1.00 69.89 111 PHE C C 1
ATOM 5703 O O . PHE C 1 114 ? 0.146 -2.415 26.901 1.00 72.46 111 PHE C O 1
ATOM 5711 N N . ALA C 1 115 ? -1.192 -1.008 28.056 1.00 73.31 112 ALA C N 1
ATOM 5712 C CA . ALA C 1 115 ? -2.325 -1.919 28.078 1.00 74.91 112 ALA C CA 1
ATOM 5713 C C . ALA C 1 115 ? -3.020 -1.974 26.727 1.00 78.28 112 ALA C C 1
ATOM 5714 O O . ALA C 1 115 ? -3.811 -2.879 26.475 1.00 81.42 112 ALA C O 1
ATOM 5716 N N . THR C 1 116 ? -2.713 -1.024 25.851 1.00 67.07 113 THR C N 1
ATOM 5717 C CA . THR C 1 116 ? -3.403 -0.968 24.563 1.00 64.78 113 THR C CA 1
ATOM 5718 C C . THR C 1 116 ? -2.471 -1.237 23.393 1.00 64.85 113 THR C C 1
ATOM 5719 O O . THR C 1 116 ? -2.427 -2.345 22.845 1.00 67.06 113 THR C O 1
ATOM 5723 N N . TYR C 1 117 ? -1.703 -0.215 23.042 1.00 57.83 114 TYR C N 1
ATOM 5724 C CA . TYR C 1 117 ? -0.787 -0.286 21.925 1.00 54.34 114 TYR C CA 1
ATOM 5725 C C . TYR C 1 117 ? 0.330 -1.311 22.102 1.00 50.47 114 TYR C C 1
ATOM 5726 O O . TYR C 1 117 ? 0.550 -2.143 21.215 1.00 45.59 114 TYR C O 1
ATOM 5735 N N . ILE C 1 118 ? 1.010 -1.280 23.247 1.00 46.18 115 ILE C N 1
ATOM 5736 C CA . ILE C 1 118 ? 2.087 -2.246 23.471 1.00 51.32 115 ILE C CA 1
ATOM 5737 C C . ILE C 1 118 ? 1.556 -3.691 23.443 1.00 60.89 115 ILE C C 1
ATOM 5738 O O . ILE C 1 118 ? 2.098 -4.543 22.724 1.00 57.76 115 ILE C O 1
ATOM 5743 N N . LYS C 1 119 ? 0.506 -3.963 24.228 1.00 66.54 116 LYS C N 1
ATOM 5744 C CA . LYS C 1 119 ? -0.185 -5.255 24.175 1.00 68.73 116 LYS C CA 1
ATOM 5745 C C . LYS C 1 119 ? -0.485 -5.626 22.734 1.00 65.56 116 LYS C C 1
ATOM 5746 O O . LYS C 1 119 ? -0.082 -6.690 22.254 1.00 67.36 116 LYS C O 1
ATOM 5752 N N . ALA C 1 120 ? -1.184 -4.741 22.043 1.00 52.06 117 ALA C N 1
ATOM 5753 C CA . ALA C 1 120 ? -1.643 -5.036 20.702 1.00 59.94 117 ALA C CA 1
ATOM 5754 C C . ALA C 1 120 ? -0.465 -5.317 19.794 1.00 70.17 117 ALA C C 1
ATOM 5755 O O . ALA C 1 120 ? -0.519 -6.215 18.964 1.00 73.73 117 ALA C O 1
ATOM 5765 N N . ASN C 1 122 ? 2.303 -6.611 20.732 1.00 71.56 119 ASN C N 1
ATOM 5766 C CA . ASN C 1 122 ? 2.799 -7.937 21.065 1.00 72.78 119 ASN C CA 1
ATOM 5767 C C . ASN C 1 122 ? 4.291 -7.983 21.306 1.00 75.33 119 ASN C C 1
ATOM 5768 O O . ASN C 1 122 ? 4.922 -9.020 21.129 1.00 80.78 119 ASN C O 1
ATOM 5773 N N . ALA C 1 123 ? 4.864 -6.849 21.676 1.00 73.69 120 ALA C N 1
ATOM 5774 C CA . ALA C 1 123 ? 6.301 -6.770 21.852 1.00 79.65 120 ALA C CA 1
ATOM 5775 C C . ALA C 1 123 ? 6.830 -7.691 22.938 1.00 76.78 120 ALA C C 1
ATOM 5776 O O . ALA C 1 123 ? 6.313 -7.706 24.047 1.00 74.69 120 ALA C O 1
ATOM 5778 N N . LYS C 1 124 ? 7.888 -8.431 22.617 1.00 72.21 121 LYS C N 1
ATOM 5779 C CA . LYS C 1 124 ? 8.579 -9.233 23.613 1.00 67.40 121 LYS C CA 1
ATOM 5780 C C . LYS C 1 124 ? 9.761 -8.416 24.110 1.00 59.45 121 LYS C C 1
ATOM 5781 O O . LYS C 1 124 ? 9.917 -8.221 25.305 1.00 61.33 121 LYS C O 1
ATOM 5787 N N . ILE C 1 125 ? 10.555 -7.880 23.186 1.00 48.86 122 ILE C N 1
ATOM 5788 C CA . ILE C 1 125 ? 11.573 -6.903 23.556 1.00 50.34 122 ILE C CA 1
ATOM 5789 C C . ILE C 1 125 ? 11.157 -5.505 23.129 1.00 49.01 122 ILE C C 1
ATOM 5790 O O . ILE C 1 125 ? 10.565 -5.342 22.084 1.00 51.20 122 ILE C O 1
ATOM 5795 N N . ILE C 1 126 ? 11.481 -4.498 23.934 1.00 50.66 123 ILE C N 1
ATOM 5796 C CA . ILE C 1 126 ? 11.256 -3.106 23.555 1.00 48.11 123 ILE C CA 1
ATOM 5797 C C . ILE C 1 126 ? 12.576 -2.363 23.477 1.00 48.91 123 ILE C C 1
ATOM 5798 O O . ILE C 1 126 ? 13.474 -2.630 24.244 1.00 52.80 123 ILE C O 1
ATOM 5803 N N . VAL C 1 127 ? 12.673 -1.398 22.577 1.00 47.30 124 VAL C N 1
ATOM 5804 C CA . VAL C 1 127 ? 13.903 -0.640 22.386 1.00 39.95 124 VAL C CA 1
ATOM 5805 C C . VAL C 1 127 ? 13.627 0.865 22.372 1.00 34.78 124 VAL C C 1
ATOM 5806 O O . VAL C 1 127 ? 12.782 1.336 21.645 1.00 36.66 124 VAL C O 1
ATOM 5810 N N . ALA C 1 128 ? 14.338 1.644 23.171 1.00 40.27 125 ALA C N 1
ATOM 5811 C CA . ALA C 1 128 ? 14.031 3.078 23.194 1.00 40.86 125 ALA C CA 1
ATOM 5812 C C . ALA C 1 128 ? 15.258 3.942 23.371 1.00 39.22 125 ALA C C 1
ATOM 5813 O O . ALA C 1 128 ? 16.283 3.488 23.868 1.00 40.27 125 ALA C O 1
ATOM 5815 N N . GLY C 1 129 ? 15.139 5.199 22.946 1.00 40.01 126 GLY C N 1
ATOM 5816 C CA . GLY C 1 129 ? 16.188 6.175 23.136 1.00 35.45 126 GLY C CA 1
ATOM 5817 C C . GLY C 1 129 ? 16.325 6.592 24.592 1.00 41.93 126 GLY C C 1
ATOM 5818 O O . GLY C 1 129 ? 15.352 6.589 25.386 1.00 39.64 126 GLY C O 1
ATOM 5819 N N . PHE C 1 130 ? 17.542 6.974 24.947 1.00 45.69 127 PHE C N 1
ATOM 5820 C CA . PHE C 1 130 ? 17.833 7.388 26.303 1.00 53.90 127 PHE C CA 1
ATOM 5821 C C . PHE C 1 130 ? 16.807 8.399 26.861 1.00 54.23 127 PHE C C 1
ATOM 5822 O O . PHE C 1 130 ? 16.483 8.379 28.042 1.00 51.91 127 PHE C O 1
ATOM 5830 N N . ASP C 1 131 ? 16.286 9.257 25.994 1.00 46.58 128 ASP C N 1
ATOM 5831 C CA . ASP C 1 131 ? 15.531 10.430 26.417 1.00 41.14 128 ASP C CA 1
ATOM 5832 C C . ASP C 1 131 ? 14.059 10.272 26.012 1.00 40.56 128 ASP C C 1
ATOM 5833 O O . ASP C 1 131 ? 13.261 11.223 26.089 1.00 44.43 128 ASP C O 1
ATOM 5838 N N . TYR C 1 132 ? 13.709 9.059 25.588 1.00 30.00 129 TYR C N 1
ATOM 5839 C CA . TYR C 1 132 ? 12.334 8.756 25.200 1.00 42.30 129 TYR C CA 1
ATOM 5840 C C . TYR C 1 132 ? 11.321 9.175 26.288 1.00 50.69 129 TYR C C 1
ATOM 5841 O O . TYR C 1 132 ? 11.546 8.972 27.471 1.00 49.94 129 TYR C O 1
ATOM 5850 N N . THR C 1 133 ? 10.211 9.779 25.882 1.00 56.12 130 THR C N 1
ATOM 5851 C CA . THR C 1 133 ? 9.225 10.254 26.848 1.00 52.63 130 THR C CA 1
ATOM 5852 C C . THR C 1 133 ? 7.835 9.861 26.404 1.00 51.90 130 THR C C 1
ATOM 5853 O O . THR C 1 133 ? 7.444 10.208 25.311 1.00 65.57 130 THR C O 1
ATOM 5857 N N . PHE C 1 134 ? 7.105 9.130 27.229 1.00 46.73 131 PHE C N 1
ATOM 5858 C CA . PHE C 1 134 ? 5.784 8.676 26.836 1.00 53.15 131 PHE C CA 1
ATOM 5859 C C . PHE C 1 134 ? 4.713 8.811 27.907 1.00 58.02 131 PHE C C 1
ATOM 5860 O O . PHE C 1 134 ? 4.990 8.744 29.092 1.00 63.23 131 PHE C O 1
ATOM 5868 N N . GLY C 1 135 ? 3.476 8.979 27.462 1.00 61.55 132 GLY C N 1
ATOM 5869 C CA . GLY C 1 135 ? 2.329 9.028 28.344 1.00 61.13 132 GLY C CA 1
ATOM 5870 C C . GLY C 1 135 ? 1.898 10.399 28.802 1.00 65.40 132 GLY C C 1
ATOM 5871 O O . GLY C 1 135 ? 2.656 11.358 28.751 1.00 64.46 132 GLY C O 1
ATOM 5872 N N . SER C 1 136 ? 0.656 10.469 29.260 1.00 72.14 133 SER C N 1
ATOM 5873 C CA . SER C 1 136 ? 0.102 11.677 29.842 1.00 81.41 133 SER C CA 1
ATOM 5874 C C . SER C 1 136 ? 0.936 11.919 31.075 1.00 88.75 133 SER C C 1
ATOM 5875 O O . SER C 1 136 ? 1.152 13.049 31.497 1.00 90.76 133 SER C O 1
ATOM 5878 N N . ASP C 1 137 ? 1.389 10.805 31.638 1.00 88.96 134 ASP C N 1
ATOM 5879 C CA . ASP C 1 137 ? 2.221 10.763 32.823 1.00 92.97 134 ASP C CA 1
ATOM 5880 C C . ASP C 1 137 ? 3.514 11.512 32.572 1.00 92.74 134 ASP C C 1
ATOM 5881 O O . ASP C 1 137 ? 4.026 12.179 33.461 1.00 90.78 134 ASP C O 1
ATOM 5886 N N . LYS C 1 138 ? 4.040 11.413 31.358 1.00 88.98 135 LYS C N 1
ATOM 5887 C CA . LYS C 1 138 ? 5.321 12.030 31.053 1.00 85.84 135 LYS C CA 1
ATOM 5888 C C . LYS C 1 138 ? 6.478 11.144 31.508 1.00 80.34 135 LYS C C 1
ATOM 5889 O O . LYS C 1 138 ? 7.580 11.614 31.773 1.00 77.48 135 LYS C O 1
ATOM 5895 N N . LYS C 1 139 ? 6.197 9.855 31.622 1.00 71.45 136 LYS C N 1
ATOM 5896 C CA . LYS C 1 139 ? 7.191 8.882 32.058 1.00 66.07 136 LYS C CA 1
ATOM 5897 C C . LYS C 1 139 ? 8.411 8.755 31.135 1.00 67.11 136 LYS C C 1
ATOM 5898 O O . LYS C 1 139 ? 8.298 8.827 29.922 1.00 67.44 136 LYS C O 1
ATOM 5904 N N . THR C 1 140 ? 9.580 8.565 31.730 1.00 62.65 137 THR C N 1
ATOM 5905 C CA . THR C 1 140 ? 10.831 8.430 30.993 1.00 54.51 137 THR C CA 1
ATOM 5906 C C . THR C 1 140 ? 11.166 6.995 30.600 1.00 56.45 137 THR C C 1
ATOM 5907 O O . THR C 1 140 ? 10.423 6.078 30.897 1.00 58.85 137 THR C O 1
ATOM 5911 N N . ALA C 1 141 ? 12.289 6.822 29.913 1.00 57.77 138 ALA C N 1
ATOM 5912 C CA . ALA C 1 141 ? 12.717 5.524 29.400 1.00 56.07 138 ALA C CA 1
ATOM 5913 C C . ALA C 1 141 ? 12.936 4.511 30.510 1.00 57.35 138 ALA C C 1
ATOM 5914 O O . ALA C 1 141 ? 12.593 3.345 30.374 1.00 50.71 138 ALA C O 1
ATOM 5916 N N . GLU C 1 142 ? 13.523 4.970 31.602 1.00 61.21 139 GLU C N 1
ATOM 5917 C CA . GLU C 1 142 ? 13.666 4.174 32.818 1.00 68.83 139 GLU C CA 1
ATOM 5918 C C . GLU C 1 142 ? 12.308 3.641 33.285 1.00 68.78 139 GLU C C 1
ATOM 5919 O O . GLU C 1 142 ? 12.115 2.427 33.433 1.00 68.05 139 GLU C O 1
ATOM 5925 N N . ASP C 1 143 ? 11.358 4.553 33.474 1.00 64.65 140 ASP C N 1
ATOM 5926 C CA . ASP C 1 143 ? 9.994 4.174 33.835 1.00 59.45 140 ASP C CA 1
ATOM 5927 C C . ASP C 1 143 ? 9.480 2.977 33.005 1.00 53.31 140 ASP C C 1
ATOM 5928 O O . ASP C 1 143 ? 8.588 2.262 33.450 1.00 46.79 140 ASP C O 1
ATOM 5933 N N . LEU C 1 144 ? 10.037 2.745 31.813 1.00 50.77 141 LEU C N 1
ATOM 5934 C CA . LEU C 1 144 ? 9.568 1.642 30.938 1.00 53.11 141 LEU C CA 1
ATOM 5935 C C . LEU C 1 144 ? 9.776 0.259 31.557 1.00 62.12 141 LEU C C 1
ATOM 5936 O O . LEU C 1 144 ? 8.902 -0.622 31.425 1.00 63.13 141 LEU C O 1
ATOM 5941 N N . LYS C 1 145 ? 10.944 0.071 32.194 1.00 62.30 142 LYS C N 1
ATOM 5942 C CA . LYS C 1 145 ? 11.305 -1.197 32.830 1.00 68.85 142 LYS C CA 1
ATOM 5943 C C . LYS C 1 145 ? 10.175 -1.592 33.775 1.00 70.78 142 LYS C C 1
ATOM 5944 O O . LYS C 1 145 ? 9.755 -2.755 33.809 1.00 72.37 142 LYS C O 1
ATOM 5950 N N . ASN C 1 146 ? 9.674 -0.600 34.519 1.00 66.84 143 ASN C N 1
ATOM 5951 C CA . ASN C 1 146 ? 8.516 -0.765 35.409 1.00 63.92 143 ASN C CA 1
ATOM 5952 C C . ASN C 1 146 ? 7.211 -1.246 34.767 1.00 72.42 143 ASN C C 1
ATOM 5953 O O . ASN C 1 146 ? 6.485 -2.032 35.361 1.00 79.44 143 ASN C O 1
ATOM 5958 N N . TYR C 1 147 ? 6.865 -0.717 33.604 1.00 74.94 144 TYR C N 1
ATOM 5959 C CA . TYR C 1 147 ? 5.582 -1.045 33.001 1.00 75.32 144 TYR C CA 1
ATOM 5960 C C . TYR C 1 147 ? 5.623 -2.274 32.123 1.00 78.65 144 TYR C C 1
ATOM 5961 O O . TYR C 1 147 ? 4.601 -2.699 31.604 1.00 82.60 144 TYR C O 1
ATOM 5970 N N . PHE C 1 148 ? 6.807 -2.829 31.926 1.00 76.79 145 PHE C N 1
ATOM 5971 C CA . PHE C 1 148 ? 6.952 -3.933 30.998 1.00 74.33 145 PHE C CA 1
ATOM 5972 C C . PHE C 1 148 ? 7.455 -5.204 31.647 1.00 73.33 145 PHE C C 1
ATOM 5973 O O . PHE C 1 148 ? 8.468 -5.207 32.324 1.00 79.58 145 PHE C O 1
ATOM 5981 N N . ASP C 1 149 ? 6.727 -6.285 31.433 1.00 71.93 146 ASP C N 1
ATOM 5982 C CA . ASP C 1 149 ? 7.128 -7.592 31.910 1.00 80.24 146 ASP C CA 1
ATOM 5983 C C . ASP C 1 149 ? 8.397 -8.068 31.215 1.00 77.18 146 ASP C C 1
ATOM 5984 O O . ASP C 1 149 ? 9.251 -8.694 31.822 1.00 90.23 146 ASP C O 1
ATOM 5989 N N . GLY C 1 150 ? 8.497 -7.772 29.928 1.00 72.98 147 GLY C N 1
ATOM 5990 C CA . GLY C 1 150 ? 9.615 -8.181 29.097 1.00 75.09 147 GLY C CA 1
ATOM 5991 C C . GLY C 1 150 ? 10.857 -7.309 29.152 1.00 69.01 147 GLY C C 1
ATOM 5992 O O . GLY C 1 150 ? 10.936 -6.374 29.931 1.00 65.81 147 GLY C O 1
ATOM 5993 N N . GLU C 1 151 ? 11.849 -7.663 28.341 1.00 62.95 148 GLU C N 1
ATOM 5994 C CA . GLU C 1 151 ? 13.102 -6.919 28.250 1.00 59.77 148 GLU C CA 1
ATOM 5995 C C . GLU C 1 151 ? 12.984 -5.531 27.616 1.00 55.16 148 GLU C C 1
ATOM 5996 O O . GLU C 1 151 ? 12.393 -5.360 26.565 1.00 63.05 148 GLU C O 1
ATOM 6002 N N . VAL C 1 152 ? 13.598 -4.556 28.262 1.00 48.79 149 VAL C N 1
ATOM 6003 C CA . VAL C 1 152 ? 13.654 -3.182 27.808 1.00 46.22 149 VAL C CA 1
ATOM 6004 C C . VAL C 1 152 ? 15.106 -2.769 27.564 1.00 45.12 149 VAL C C 1
ATOM 6005 O O . VAL C 1 152 ? 15.906 -2.688 28.501 1.00 42.46 149 VAL C O 1
ATOM 6009 N N . ILE C 1 153 ? 15.447 -2.511 26.305 1.00 39.84 150 ILE C N 1
ATOM 6010 C CA . ILE C 1 153 ? 16.776 -2.050 25.960 1.00 35.93 150 ILE C CA 1
ATOM 6011 C C . ILE C 1 153 ? 16.831 -0.537 25.737 1.00 37.06 150 ILE C C 1
ATOM 6012 O O . ILE C 1 153 ? 16.317 -0.036 24.734 1.00 34.96 150 ILE C O 1
ATOM 6017 N N . ILE C 1 154 ? 17.467 0.194 26.651 1.00 42.29 151 ILE C N 1
ATOM 6018 C CA . ILE C 1 154 ? 17.658 1.631 26.453 1.00 40.26 151 ILE C CA 1
ATOM 6019 C C . ILE C 1 154 ? 19.026 1.950 25.836 1.00 40.62 151 ILE C C 1
ATOM 6020 O O . ILE C 1 154 ? 20.043 1.850 26.501 1.00 40.72 151 ILE C O 1
ATOM 6025 N N . VAL C 1 155 ? 19.019 2.340 24.564 1.00 37.94 152 VAL C N 1
ATOM 6026 C CA . VAL C 1 155 ? 20.208 2.688 23.795 1.00 29.74 152 VAL C CA 1
ATOM 6027 C C . VAL C 1 155 ? 20.882 3.971 24.283 1.00 33.51 152 VAL C C 1
ATOM 6028 O O . VAL C 1 155 ? 20.234 5.007 24.417 1.00 42.09 152 VAL C O 1
ATOM 6032 N N . PRO C 1 156 ? 22.200 3.902 24.551 1.00 31.71 153 PRO C N 1
ATOM 6033 C CA . PRO C 1 156 ? 22.962 5.088 24.963 1.00 29.50 153 PRO C CA 1
ATOM 6034 C C . PRO C 1 156 ? 22.802 6.209 23.937 1.00 40.18 153 PRO C C 1
ATOM 6035 O O . PRO C 1 156 ? 22.738 5.920 22.740 1.00 42.49 153 PRO C O 1
ATOM 6039 N N . PRO C 1 157 ? 22.737 7.477 24.386 1.00 41.67 154 PRO C N 1
ATOM 6040 C CA . PRO C 1 157 ? 22.399 8.572 23.471 1.00 38.76 154 PRO C CA 1
ATOM 6041 C C . PRO C 1 157 ? 23.409 8.734 22.349 1.00 38.66 154 PRO C C 1
ATOM 6042 O O . PRO C 1 157 ? 24.630 8.541 22.530 1.00 43.95 154 PRO C O 1
ATOM 6046 N N . VAL C 1 158 ? 22.882 9.056 21.174 1.00 39.07 155 VAL C N 1
ATOM 6047 C CA . VAL C 1 158 ? 23.693 9.289 19.970 1.00 35.19 155 VAL C CA 1
ATOM 6048 C C . VAL C 1 158 ? 23.867 10.794 19.792 1.00 39.07 155 VAL C C 1
ATOM 6049 O O . VAL C 1 158 ? 22.912 11.512 19.476 1.00 36.48 155 VAL C O 1
ATOM 6053 N N . GLU C 1 159 ? 25.085 11.273 20.058 1.00 35.06 156 GLU C N 1
ATOM 6054 C CA . GLU C 1 159 ? 25.369 12.707 20.025 1.00 29.98 156 GLU C CA 1
ATOM 6055 C C . GLU C 1 159 ? 26.568 13.033 19.172 1.00 32.66 156 GLU C C 1
ATOM 6056 O O . GLU C 1 159 ? 27.243 12.147 18.640 1.00 28.77 156 GLU C O 1
ATOM 6062 N N . ASP C 1 160 ? 26.800 14.331 19.020 1.00 37.09 157 ASP C N 1
ATOM 6063 C CA . ASP C 1 160 ? 28.012 14.817 18.397 1.00 37.24 157 ASP C CA 1
ATOM 6064 C C . ASP C 1 160 ? 28.389 16.117 19.132 1.00 36.05 157 ASP C C 1
ATOM 6065 O O . ASP C 1 160 ? 27.768 16.444 20.136 1.00 35.90 157 ASP C O 1
ATOM 6070 N N . GLU C 1 161 ? 29.402 16.849 18.695 1.00 34.18 158 GLU C N 1
ATOM 6071 C CA . GLU C 1 161 ? 29.827 18.009 19.488 1.00 34.64 158 GLU C CA 1
ATOM 6072 C C . GLU C 1 161 ? 28.768 19.119 19.636 1.00 33.97 158 GLU C C 1
ATOM 6073 O O . GLU C 1 161 ? 28.889 20.070 20.448 1.00 37.05 158 GLU C O 1
ATOM 6079 N N . LYS C 1 162 ? 27.713 18.986 18.856 1.00 42.66 159 LYS C N 1
ATOM 6080 C CA . LYS C 1 162 ? 26.649 19.979 18.832 1.00 47.33 159 LYS C CA 1
ATOM 6081 C C . LYS C 1 162 ? 25.434 19.503 19.641 1.00 53.03 159 LYS C C 1
ATOM 6082 O O . LYS C 1 162 ? 24.467 20.223 19.811 1.00 60.44 159 LYS C O 1
ATOM 6088 N N . GLY C 1 163 ? 25.528 18.297 20.187 1.00 51.22 160 GLY C N 1
ATOM 6089 C CA . GLY C 1 163 ? 24.519 17.770 21.075 1.00 44.11 160 GLY C CA 1
ATOM 6090 C C . GLY C 1 163 ? 23.967 16.453 20.571 1.00 45.95 160 GLY C C 1
ATOM 6091 O O . GLY C 1 163 ? 24.606 15.767 19.760 1.00 40.07 160 GLY C O 1
ATOM 6092 N N . LYS C 1 164 ? 22.794 16.084 21.086 1.00 46.84 161 LYS C N 1
ATOM 6093 C CA . LYS C 1 164 ? 22.084 14.914 20.608 1.00 44.43 161 LYS C CA 1
ATOM 6094 C C . LYS C 1 164 ? 21.747 15.172 19.145 1.00 40.33 161 LYS C C 1
ATOM 6095 O O . LYS C 1 164 ? 21.385 16.280 18.773 1.00 38.09 161 LYS C O 1
ATOM 6101 N N . ILE C 1 165 ? 21.915 14.166 18.310 1.00 35.21 162 ILE C N 1
ATOM 6102 C CA . ILE C 1 165 ? 21.505 14.288 16.938 1.00 40.51 162 ILE C CA 1
ATOM 6103 C C . ILE C 1 165 ? 19.971 14.238 16.835 1.00 42.74 162 ILE C C 1
ATOM 6104 O O . ILE C 1 165 ? 19.350 13.245 17.186 1.00 42.37 162 ILE C O 1
ATOM 6109 N N . SER C 1 166 ? 19.367 15.322 16.375 1.00 42.52 163 SER C N 1
ATOM 6110 C CA . SER C 1 166 ? 17.935 15.450 16.498 1.00 37.73 163 SER C CA 1
ATOM 6111 C C . SER C 1 166 ? 17.193 15.923 15.230 1.00 40.80 163 SER C C 1
ATOM 6112 O O . SER C 1 166 ? 17.722 16.641 14.381 1.00 47.71 163 SER C O 1
ATOM 6115 N N . SER C 1 167 ? 15.947 15.504 15.130 1.00 36.43 164 SER C N 1
ATOM 6116 C CA . SER C 1 167 ? 15.030 16.046 14.151 1.00 35.98 164 SER C CA 1
ATOM 6117 C C . SER C 1 167 ? 14.962 17.570 14.187 1.00 40.43 164 SER C C 1
ATOM 6118 O O . SER C 1 167 ? 14.883 18.193 13.134 1.00 42.15 164 SER C O 1
ATOM 6121 N N . THR C 1 168 ? 14.991 18.168 15.381 1.00 35.44 165 THR C N 1
ATOM 6122 C CA . THR C 1 168 ? 15.002 19.621 15.509 1.00 35.72 165 THR C CA 1
ATOM 6123 C C . THR C 1 168 ? 16.248 20.244 14.847 1.00 45.29 165 THR C C 1
ATOM 6124 O O . THR C 1 168 ? 16.164 21.280 14.168 1.00 47.55 165 THR C O 1
ATOM 6128 N N . ARG C 1 169 ? 17.411 19.636 15.088 1.00 41.79 166 ARG C N 1
ATOM 6129 C CA . ARG C 1 169 ? 18.644 20.146 14.506 1.00 42.07 166 ARG C CA 1
ATOM 6130 C C . ARG C 1 169 ? 18.587 20.026 12.989 1.00 42.08 166 ARG C C 1
ATOM 6131 O O . ARG C 1 169 ? 19.055 20.894 12.264 1.00 42.65 166 ARG C O 1
ATOM 6139 N N . ILE C 1 170 ? 17.989 18.945 12.516 1.00 41.55 167 ILE C N 1
ATOM 6140 C CA . ILE C 1 170 ? 17.878 18.731 11.086 1.00 49.19 167 ILE C CA 1
ATOM 6141 C C . ILE C 1 170 ? 16.978 19.762 10.398 1.00 49.50 167 ILE C C 1
ATOM 6142 O O . ILE C 1 170 ? 17.272 20.194 9.293 1.00 48.20 167 ILE C O 1
ATOM 6147 N N . ARG C 1 171 ? 15.907 20.164 11.074 1.00 47.66 168 ARG C N 1
ATOM 6148 C CA . ARG C 1 171 ? 14.937 21.094 10.503 1.00 47.02 168 ARG C CA 1
ATOM 6149 C C . ARG C 1 171 ? 15.597 22.433 10.421 1.00 53.61 168 ARG C C 1
ATOM 6150 O O . ARG C 1 171 ? 15.520 23.123 9.411 1.00 58.11 168 ARG C O 1
ATOM 6158 N N . GLN C 1 172 ? 16.266 22.805 11.496 1.00 58.17 169 GLN C N 1
ATOM 6159 C CA . GLN C 1 172 ? 16.954 24.076 11.497 1.00 59.32 169 GLN C CA 1
ATOM 6160 C C . GLN C 1 172 ? 18.041 24.125 10.408 1.00 53.52 169 GLN C C 1
ATOM 6161 O O . GLN C 1 172 ? 18.127 25.102 9.696 1.00 52.65 169 GLN C O 1
ATOM 6167 N N . ALA C 1 173 ? 18.821 23.054 10.253 1.00 45.89 170 ALA C N 1
ATOM 6168 C CA . ALA C 1 173 ? 19.898 23.013 9.285 1.00 46.52 170 ALA C CA 1
ATOM 6169 C C . ALA C 1 173 ? 19.325 23.252 7.893 1.00 61.76 170 ALA C C 1
ATOM 6170 O O . ALA C 1 173 ? 19.914 23.978 7.075 1.00 69.84 170 ALA C O 1
ATOM 6172 N N . ILE C 1 174 ? 18.180 22.625 7.623 1.00 53.74 171 ILE C N 1
ATOM 6173 C CA . ILE C 1 174 ? 17.562 22.735 6.318 1.00 51.34 171 ILE C CA 1
ATOM 6174 C C . ILE C 1 174 ? 17.178 24.185 6.072 1.00 56.02 171 ILE C C 1
ATOM 6175 O O . ILE C 1 174 ? 17.477 24.723 5.013 1.00 60.03 171 ILE C O 1
ATOM 6180 N N . LEU C 1 175 ? 16.529 24.819 7.049 1.00 57.42 172 LEU C N 1
ATOM 6181 C CA . LEU C 1 175 ? 16.095 26.212 6.904 1.00 58.91 172 LEU C CA 1
ATOM 6182 C C . LEU C 1 175 ? 17.227 27.245 7.011 1.00 64.74 172 LEU C C 1
ATOM 6183 O O . LEU C 1 175 ? 16.996 28.442 6.881 1.00 69.24 172 LEU C O 1
ATOM 6188 N N . ASP C 1 176 ? 18.439 26.791 7.293 1.00 64.21 173 ASP C N 1
ATOM 6189 C CA . ASP C 1 176 ? 19.578 27.699 7.315 1.00 68.44 173 ASP C CA 1
ATOM 6190 C C . ASP C 1 176 ? 20.373 27.434 6.045 1.00 67.79 173 ASP C C 1
ATOM 6191 O O . ASP C 1 176 ? 21.324 28.140 5.724 1.00 76.13 173 ASP C O 1
ATOM 6196 N N . GLY C 1 177 ? 19.991 26.391 5.329 1.00 58.10 174 GLY C N 1
ATOM 6197 C CA . GLY C 1 177 ? 20.667 26.088 4.094 1.00 62.34 174 GLY C CA 1
ATOM 6198 C C . GLY C 1 177 ? 21.773 25.091 4.308 1.00 64.61 174 GLY C C 1
ATOM 6199 O O . GLY C 1 177 ? 22.388 24.626 3.343 1.00 66.49 174 GLY C O 1
ATOM 6200 N N . ASN C 1 178 ? 22.043 24.754 5.566 1.00 66.15 175 ASN C N 1
ATOM 6201 C CA . ASN C 1 178 ? 23.172 23.857 5.813 1.00 68.05 175 ASN C CA 1
ATOM 6202 C C . ASN C 1 178 ? 22.784 22.424 5.557 1.00 67.68 175 ASN C C 1
ATOM 6203 O O . ASN C 1 178 ? 22.345 21.674 6.442 1.00 59.59 175 ASN C O 1
ATOM 6208 N N . VAL C 1 179 ? 22.979 22.086 4.296 1.00 67.72 176 VAL C N 1
ATOM 6209 C CA . VAL C 1 179 ? 22.358 20.961 3.675 1.00 63.35 176 VAL C CA 1
ATOM 6210 C C . VAL C 1 179 ? 23.331 19.778 3.744 1.00 58.91 176 VAL C C 1
ATOM 6211 O O . VAL C 1 179 ? 22.928 18.604 3.859 1.00 53.84 176 VAL C O 1
ATOM 6215 N N . LYS C 1 180 ? 24.619 20.093 3.742 1.00 59.09 177 LYS C N 1
ATOM 6216 C CA . LYS C 1 180 ? 25.607 19.070 4.040 1.00 54.91 177 LYS C CA 1
ATOM 6217 C C . LYS C 1 180 ? 25.343 18.596 5.458 1.00 52.48 177 LYS C C 1
ATOM 6218 O O . LYS C 1 180 ? 25.405 17.385 5.741 1.00 49.28 177 LYS C O 1
ATOM 6224 N N . GLU C 1 181 ? 25.003 19.518 6.358 1.00 49.74 178 GLU C N 1
ATOM 6225 C CA . GLU C 1 181 ? 24.814 19.055 7.734 1.00 52.25 178 GLU C CA 1
ATOM 6226 C C . GLU C 1 181 ? 23.510 18.272 7.946 1.00 52.79 178 GLU C C 1
ATOM 6227 O O . GLU C 1 181 ? 23.467 17.320 8.741 1.00 49.06 178 GLU C O 1
ATOM 6233 N N . ALA C 1 182 ? 22.450 18.688 7.261 1.00 48.17 179 ALA C N 1
ATOM 6234 C CA . ALA C 1 182 ? 21.205 17.997 7.394 1.00 45.06 179 ALA C CA 1
ATOM 6235 C C . ALA C 1 182 ? 21.436 16.572 6.875 1.00 43.76 179 ALA C C 1
ATOM 6236 O O . ALA C 1 182 ? 21.054 15.586 7.510 1.00 40.66 179 ALA C O 1
ATOM 6238 N N . GLY C 1 183 ? 22.128 16.473 5.748 1.00 40.97 180 GLY C N 1
ATOM 6239 C CA . GLY C 1 183 ? 22.492 15.181 5.200 1.00 32.64 180 GLY C CA 1
ATOM 6240 C C . GLY C 1 183 ? 23.341 14.375 6.146 1.00 39.91 180 GLY C C 1
ATOM 6241 O O . GLY C 1 183 ? 23.105 13.202 6.308 1.00 40.00 180 GLY C O 1
ATOM 6242 N N . LYS C 1 184 ? 24.362 15.007 6.745 1.00 47.92 181 LYS C N 1
ATOM 6243 C CA . LYS C 1 184 ? 25.241 14.341 7.705 1.00 46.53 181 LYS C CA 1
ATOM 6244 C C . LYS C 1 184 ? 24.458 13.630 8.834 1.00 41.13 181 LYS C C 1
ATOM 6245 O O . LYS C 1 184 ? 24.709 12.461 9.139 1.00 37.93 181 LYS C O 1
ATOM 6251 N N . LEU C 1 185 ? 23.536 14.366 9.450 1.00 37.51 182 LEU C N 1
ATOM 6252 C CA . LEU C 1 185 ? 22.623 13.888 10.492 1.00 34.50 182 LEU C CA 1
ATOM 6253 C C . LEU C 1 185 ? 21.655 12.749 10.043 1.00 46.84 182 LEU C C 1
ATOM 6254 O O . LEU C 1 185 ? 21.335 11.817 10.824 1.00 45.69 182 LEU C O 1
ATOM 6259 N N . LEU C 1 186 ? 21.189 12.831 8.801 1.00 35.10 183 LEU C N 1
ATOM 6260 C CA . LEU C 1 186 ? 20.228 11.861 8.295 1.00 40.05 183 LEU C CA 1
ATOM 6261 C C . LEU C 1 186 ? 20.942 10.589 7.886 1.00 44.98 183 LEU C C 1
ATOM 6262 O O . LEU C 1 186 ? 20.321 9.514 7.828 1.00 41.39 183 LEU C O 1
ATOM 6267 N N . GLY C 1 187 ? 22.250 10.712 7.637 1.00 35.20 184 GLY C N 1
ATOM 6268 C CA . GLY C 1 187 ? 23.010 9.603 7.100 1.00 35.53 184 GLY C CA 1
ATOM 6269 C C . GLY C 1 187 ? 22.762 9.425 5.609 1.00 43.87 184 GLY C C 1
ATOM 6270 O O . GLY C 1 187 ? 23.181 8.431 4.997 1.00 51.55 184 GLY C O 1
ATOM 6271 N N . ALA C 1 188 ? 22.043 10.378 5.025 1.00 42.24 185 ALA C N 1
ATOM 6272 C CA . ALA C 1 188 ? 21.823 10.426 3.576 1.00 44.89 185 ALA C CA 1
ATOM 6273 C C . ALA C 1 188 ? 21.330 11.808 3.268 1.00 44.64 185 ALA C C 1
ATOM 6274 O O . ALA C 1 188 ? 20.724 12.451 4.130 1.00 48.72 185 ALA C O 1
ATOM 6276 N N . PRO C 1 189 ? 21.588 12.272 2.046 1.00 36.03 186 PRO C N 1
ATOM 6277 C CA . PRO C 1 189 ? 21.237 13.657 1.755 1.00 45.53 186 PRO C CA 1
ATOM 6278 C C . PRO C 1 189 ? 19.731 13.748 1.672 1.00 45.47 186 PRO C C 1
ATOM 6279 O O . PRO C 1 189 ? 19.051 12.748 1.378 1.00 45.69 186 PRO C O 1
ATOM 6283 N N . LEU C 1 190 ? 19.229 14.944 1.943 1.00 42.26 187 LEU C N 1
ATOM 6284 C CA . LEU C 1 190 ? 17.811 15.170 2.023 1.00 36.18 187 LEU C CA 1
ATOM 6285 C C . LEU C 1 190 ? 17.205 14.886 0.650 1.00 41.78 187 LEU C C 1
ATOM 6286 O O . LEU C 1 190 ? 17.738 15.378 -0.360 1.00 42.73 187 LEU C O 1
ATOM 6291 N N . PRO C 1 191 ? 16.146 14.041 0.602 1.00 38.20 188 PRO C N 1
ATOM 6292 C CA . PRO C 1 191 ? 15.348 13.861 -0.628 1.00 39.38 188 PRO C CA 1
ATOM 6293 C C . PRO C 1 191 ? 14.142 14.818 -0.678 1.00 41.75 188 PRO C C 1
ATOM 6294 O O . PRO C 1 191 ? 13.361 14.901 0.268 1.00 40.33 188 PRO C O 1
ATOM 6298 N N . SER C 1 192 ? 14.032 15.563 -1.768 1.00 39.62 189 SER C N 1
ATOM 6299 C CA . SER C 1 192 ? 12.861 16.387 -2.001 1.00 50.12 189 SER C CA 1
ATOM 6300 C C . SER C 1 192 ? 12.126 15.885 -3.264 1.00 52.84 189 SER C C 1
ATOM 6301 O O . SER C 1 192 ? 12.764 15.585 -4.285 1.00 48.12 189 SER C O 1
ATOM 6304 N N . ARG C 1 193 ? 10.801 15.764 -3.192 1.00 48.97 190 ARG C N 1
ATOM 6305 C CA . ARG C 1 193 ? 10.076 15.198 -4.324 1.00 49.50 190 ARG C CA 1
ATOM 6306 C C . ARG C 1 193 ? 9.362 16.241 -5.196 1.00 49.34 190 ARG C C 1
ATOM 6307 O O . ARG C 1 193 ? 8.346 16.827 -4.806 1.00 54.55 190 ARG C O 1
ATOM 6315 N N . GLY C 1 194 ? 9.920 16.447 -6.383 1.00 43.22 191 GLY C N 1
ATOM 6316 C CA . GLY C 1 194 ? 9.479 17.484 -7.293 1.00 51.68 191 GLY C CA 1
ATOM 6317 C C . GLY C 1 194 ? 8.814 16.983 -8.569 1.00 54.48 191 GLY C C 1
ATOM 6318 O O . GLY C 1 194 ? 9.016 15.837 -9.007 1.00 54.34 191 GLY C O 1
ATOM 6327 N N . VAL C 1 196 ? 8.374 18.278 -12.660 1.00 60.44 193 VAL C N 1
ATOM 6328 C CA . VAL C 1 196 ? 8.750 19.246 -13.683 1.00 64.11 193 VAL C CA 1
ATOM 6329 C C . VAL C 1 196 ? 7.534 19.991 -14.209 1.00 61.93 193 VAL C C 1
ATOM 6330 O O . VAL C 1 196 ? 6.494 19.402 -14.450 1.00 58.78 193 VAL C O 1
ATOM 6334 N N . VAL C 1 197 ? 7.685 21.290 -14.404 1.00 64.11 194 VAL C N 1
ATOM 6335 C CA . VAL C 1 197 ? 6.575 22.150 -14.780 1.00 62.46 194 VAL C CA 1
ATOM 6336 C C . VAL C 1 197 ? 6.914 23.123 -15.911 1.00 71.97 194 VAL C C 1
ATOM 6337 O O . VAL C 1 197 ? 8.079 23.372 -16.202 1.00 72.52 194 VAL C O 1
ATOM 6341 N N . HIS C 1 198 ? 5.889 23.661 -16.560 1.00 72.94 195 HIS C N 1
ATOM 6342 C CA . HIS C 1 198 ? 6.100 24.655 -17.598 1.00 76.34 195 HIS C CA 1
ATOM 6343 C C . HIS C 1 198 ? 6.034 26.025 -16.951 1.00 81.78 195 HIS C C 1
ATOM 6344 O O . HIS C 1 198 ? 4.990 26.431 -16.450 1.00 83.12 195 HIS C O 1
ATOM 6351 N N . GLY C 1 199 ? 7.147 26.747 -16.982 1.00 80.51 196 GLY C N 1
ATOM 6352 C CA . GLY C 1 199 ? 7.202 28.067 -16.390 1.00 79.35 196 GLY C CA 1
ATOM 6353 C C . GLY C 1 199 ? 8.052 29.038 -17.182 1.00 86.74 196 GLY C C 1
ATOM 6354 O O . GLY C 1 199 ? 8.455 30.079 -16.668 1.00 94.16 196 GLY C O 1
ATOM 6355 N N . PRO C 1 209 ? 18.976 26.722 -19.539 1.00 111.99 206 PRO C N 1
ATOM 6356 C CA . PRO C 1 209 ? 18.688 25.288 -19.686 1.00 110.67 206 PRO C CA 1
ATOM 6357 C C . PRO C 1 209 ? 17.964 24.697 -18.453 1.00 112.17 206 PRO C C 1
ATOM 6358 O O . PRO C 1 209 ? 18.374 23.654 -17.931 1.00 115.29 206 PRO C O 1
ATOM 6362 N N . TH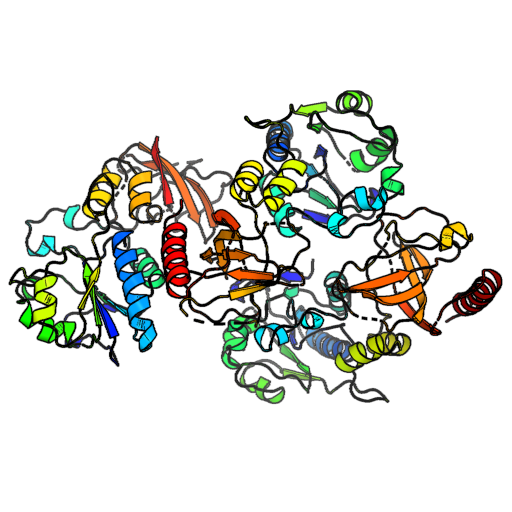R C 1 210 ? 16.891 25.333 -17.996 1.00 105.06 207 THR C N 1
ATOM 6363 C CA . THR C 1 210 ? 16.422 25.057 -16.639 1.00 100.11 207 THR C CA 1
ATOM 6364 C C . THR C 1 210 ? 14.998 24.493 -16.505 1.00 92.01 207 THR C C 1
ATOM 6365 O O . THR C 1 210 ? 14.078 24.959 -17.169 1.00 82.75 207 THR C O 1
ATOM 6369 N N . ALA C 1 211 ? 14.837 23.506 -15.620 1.00 89.54 208 ALA C N 1
ATOM 6370 C CA . ALA C 1 211 ? 13.535 22.889 -15.337 1.00 89.14 208 ALA C CA 1
ATOM 6371 C C . ALA C 1 211 ? 12.897 23.540 -14.126 1.00 88.14 208 ALA C C 1
ATOM 6372 O O . ALA C 1 211 ? 13.501 23.595 -13.052 1.00 86.70 208 ALA C O 1
ATOM 6374 N N . ASN C 1 212 ? 11.674 24.030 -14.284 1.00 81.83 209 ASN C N 1
ATOM 6375 C CA . ASN C 1 212 ? 10.982 24.610 -13.152 1.00 77.22 209 ASN C CA 1
ATOM 6376 C C . ASN C 1 212 ? 10.275 23.517 -12.387 1.00 71.17 209 ASN C C 1
ATOM 6377 O O . ASN C 1 212 ? 9.565 22.710 -12.979 1.00 71.96 209 ASN C O 1
ATOM 6382 N N . LEU C 1 213 ? 10.504 23.468 -11.076 1.00 58.06 210 LEU C N 1
ATOM 6383 C CA . LEU C 1 213 ? 9.964 22.389 -10.279 1.00 52.70 210 LEU C CA 1
ATOM 6384 C C . LEU C 1 213 ? 8.916 22.828 -9.283 1.00 58.21 210 LEU C C 1
ATOM 6385 O O . LEU C 1 213 ? 8.977 23.910 -8.711 1.00 60.18 210 LEU C O 1
ATOM 6390 N N . VAL C 1 214 ? 7.946 21.948 -9.087 1.00 67.94 211 VAL C N 1
ATOM 6391 C CA . VAL C 1 214 ? 6.963 22.095 -8.038 1.00 70.82 211 VAL C CA 1
ATOM 6392 C C . VAL C 1 214 ? 7.264 20.995 -7.028 1.00 63.50 211 VAL C C 1
ATOM 6393 O O . VAL C 1 214 ? 7.463 19.834 -7.409 1.00 57.62 211 VAL C O 1
ATOM 6397 N N . LEU C 1 215 ? 7.322 21.371 -5.752 1.00 59.50 212 LEU C N 1
ATOM 6398 C CA . LEU C 1 215 ? 7.513 20.409 -4.673 1.00 48.53 212 LEU C CA 1
ATOM 6399 C C . LEU C 1 215 ? 6.178 19.746 -4.369 1.00 57.43 212 LEU C C 1
ATOM 6400 O O . LEU C 1 215 ? 5.174 20.414 -4.067 1.00 61.99 212 LEU C O 1
ATOM 6405 N N . LEU C 1 216 ? 6.151 18.424 -4.468 1.00 53.68 213 LEU C N 1
ATOM 6406 C CA . LEU C 1 216 ? 4.883 17.722 -4.383 1.00 50.60 213 LEU C CA 1
ATOM 6407 C C . LEU C 1 216 ? 4.416 17.533 -2.948 1.00 54.85 213 LEU C C 1
ATOM 6408 O O . LEU C 1 216 ? 3.227 17.384 -2.694 1.00 59.71 213 LEU C O 1
ATOM 6413 N N . ASP C 1 217 ? 5.358 17.546 -2.003 1.00 54.14 214 ASP C N 1
ATOM 6414 C CA . ASP C 1 217 ? 5.026 17.231 -0.627 1.00 46.59 214 ASP C CA 1
ATOM 6415 C C . ASP C 1 217 ? 5.140 18.438 0.297 1.00 46.93 214 ASP C C 1
ATOM 6416 O O . ASP C 1 217 ? 5.699 19.483 -0.117 1.00 43.64 214 ASP C O 1
ATOM 6421 N N . ARG C 1 218 ? 4.559 18.305 1.501 1.00 49.77 215 ARG C N 1
ATOM 6422 C CA . ARG C 1 218 ? 4.749 19.254 2.634 1.00 53.14 215 ARG C CA 1
ATOM 6423 C C . ARG C 1 218 ? 6.074 18.958 3.374 1.00 53.98 215 ARG C C 1
ATOM 6424 O O . ARG C 1 218 ? 6.123 18.531 4.526 1.00 51.24 215 ARG C O 1
ATOM 6432 N N . THR C 1 219 ? 7.146 19.222 2.653 1.00 55.80 216 THR C N 1
ATOM 6433 C CA . THR C 1 219 ? 8.487 18.954 3.088 1.00 55.18 216 THR C CA 1
ATOM 6434 C C . THR C 1 219 ? 9.232 20.269 3.210 1.00 57.49 216 THR C C 1
ATOM 6435 O O . THR C 1 219 ? 8.936 21.224 2.509 1.00 61.67 216 THR C O 1
ATOM 6439 N N . TYR C 1 220 ? 10.187 20.318 4.124 1.00 55.55 217 TYR C N 1
ATOM 6440 C CA . TYR C 1 220 ? 10.961 21.519 4.346 1.00 50.32 217 TYR C CA 1
ATOM 6441 C C . TYR C 1 220 ? 11.758 21.862 3.109 1.00 57.11 217 TYR C C 1
ATOM 6442 O O . TYR C 1 220 ? 12.274 20.988 2.431 1.00 60.32 217 TYR C O 1
ATOM 6459 N N . PRO C 1 222 ? 14.963 24.064 1.507 1.00 55.44 219 PRO C N 1
ATOM 6460 C CA . PRO C 1 222 ? 16.230 24.658 1.900 1.00 50.61 219 PRO C CA 1
ATOM 6461 C C . PRO C 1 222 ? 16.143 26.157 1.722 1.00 61.53 219 PRO C C 1
ATOM 6462 O O . PRO C 1 222 ? 15.295 26.633 0.981 1.00 69.72 219 PRO C O 1
ATOM 6466 N N . ALA C 1 223 ? 16.989 26.891 2.427 1.00 66.13 220 ALA C N 1
ATOM 6467 C CA . ALA C 1 223 ? 16.959 28.344 2.410 1.00 70.66 220 ALA C CA 1
ATOM 6468 C C . ALA C 1 223 ? 17.289 28.880 1.030 1.00 74.36 220 ALA C C 1
ATOM 6469 O O . ALA C 1 223 ? 17.963 28.219 0.245 1.00 72.17 220 ALA C O 1
ATOM 6471 N N . ASP C 1 224 ? 16.801 30.079 0.734 1.00 76.01 221 ASP C N 1
ATOM 6472 C CA . ASP C 1 224 ? 17.026 30.657 -0.575 1.00 79.95 221 ASP C CA 1
ATOM 6473 C C . ASP C 1 224 ? 18.515 30.701 -0.768 1.00 78.09 221 ASP C C 1
ATOM 6474 O O . ASP C 1 224 ? 19.257 31.052 0.135 1.00 86.24 221 ASP C O 1
ATOM 6479 N N . GLY C 1 225 ? 18.952 30.311 -1.950 1.00 67.77 222 GLY C N 1
ATOM 6480 C CA . GLY C 1 225 ? 20.359 30.199 -2.212 1.00 74.27 222 GLY C CA 1
ATOM 6481 C C . GLY C 1 225 ? 20.556 29.311 -3.406 1.00 75.29 222 GLY C C 1
ATOM 6482 O O . GLY C 1 225 ? 19.640 29.081 -4.172 1.00 81.42 222 GLY C O 1
ATOM 6483 N N . VAL C 1 226 ? 21.765 28.813 -3.563 1.00 70.85 223 VAL C N 1
ATOM 6484 C CA . VAL C 1 226 ? 22.094 27.956 -4.689 1.00 72.82 223 VAL C CA 1
ATOM 6485 C C . VAL C 1 226 ? 22.833 26.706 -4.253 1.00 70.74 223 VAL C C 1
ATOM 6486 O O . VAL C 1 226 ? 23.712 26.759 -3.407 1.00 77.27 223 VAL C O 1
ATOM 6490 N N . TYR C 1 227 ? 22.473 25.577 -4.838 1.00 64.21 224 TYR C N 1
ATOM 6491 C CA . TYR C 1 227 ? 22.906 24.288 -4.318 1.00 64.80 224 TYR C CA 1
ATOM 6492 C C . TYR C 1 227 ? 23.437 23.385 -5.409 1.00 66.70 224 TYR C C 1
ATOM 6493 O O . TYR C 1 227 ? 23.126 23.565 -6.579 1.00 67.88 224 TYR C O 1
ATOM 6502 N N . VAL C 1 228 ? 24.253 22.419 -5.020 1.00 67.11 225 VAL C N 1
ATOM 6503 C CA . VAL C 1 228 ? 24.666 21.349 -5.912 1.00 69.17 225 VAL C CA 1
ATOM 6504 C C . VAL C 1 228 ? 23.866 20.123 -5.519 1.00 71.01 225 VAL C C 1
ATOM 6505 O O . VAL C 1 228 ? 23.925 19.655 -4.371 1.00 70.80 225 VAL C O 1
ATOM 6509 N N . VAL C 1 229 ? 23.104 19.598 -6.467 1.00 66.78 226 VAL C N 1
ATOM 6510 C CA . VAL C 1 229 ? 22.193 18.520 -6.143 1.00 63.09 226 VAL C CA 1
ATOM 6511 C C . VAL C 1 229 ? 22.343 17.318 -7.090 1.00 62.60 226 VAL C C 1
ATOM 6512 O O . VAL C 1 229 ? 22.897 17.443 -8.175 1.00 65.55 226 VAL C O 1
ATOM 6516 N N . ASP C 1 230 ? 21.916 16.142 -6.656 1.00 50.96 227 ASP C N 1
ATOM 6517 C CA . ASP C 1 230 ? 21.790 15.047 -7.591 1.00 56.29 227 ASP C CA 1
ATOM 6518 C C . ASP C 1 230 ? 20.306 14.975 -7.935 1.00 62.46 227 ASP C C 1
ATOM 6519 O O . ASP C 1 230 ? 19.442 15.014 -7.035 1.00 60.35 227 ASP C O 1
ATOM 6524 N N . VAL C 1 231 ? 19.996 14.904 -9.222 1.00 63.28 228 VAL C N 1
ATOM 6525 C CA . VAL C 1 231 ? 18.589 14.862 -9.660 1.00 60.16 228 VAL C CA 1
ATOM 6526 C C . VAL C 1 231 ? 18.223 13.477 -10.196 1.00 59.94 228 VAL C C 1
ATOM 6527 O O . VAL C 1 231 ? 18.936 12.920 -11.020 1.00 68.88 228 VAL C O 1
ATOM 6531 N N . GLU C 1 232 ? 17.125 12.902 -9.733 1.00 56.06 229 GLU C N 1
ATOM 6532 C CA . GLU C 1 232 ? 16.818 11.538 -10.139 1.00 56.93 229 GLU C CA 1
ATOM 6533 C C . GLU C 1 232 ? 15.615 11.499 -11.044 1.00 67.72 229 GLU C C 1
ATOM 6534 O O . GLU C 1 232 ? 14.543 11.959 -10.669 1.00 67.66 229 GLU C O 1
ATOM 6540 N N . ILE C 1 233 ? 15.786 10.914 -12.227 1.00 73.94 230 ILE C N 1
ATOM 6541 C CA . ILE C 1 233 ? 14.750 10.904 -13.245 1.00 66.08 230 ILE C CA 1
ATOM 6542 C C . ILE C 1 233 ? 14.662 9.545 -13.904 1.00 72.52 230 ILE C C 1
ATOM 6543 O O . ILE C 1 233 ? 15.619 9.104 -14.567 1.00 68.07 230 ILE C O 1
ATOM 6548 N N . GLN C 1 234 ? 13.500 8.906 -13.747 1.00 74.47 231 GLN C N 1
ATOM 6549 C CA . GLN C 1 234 ? 13.319 7.535 -14.214 1.00 76.14 231 GLN C CA 1
ATOM 6550 C C . GLN C 1 234 ? 14.437 6.623 -13.682 1.00 75.19 231 GLN C C 1
ATOM 6551 O O . GLN C 1 234 ? 15.021 5.848 -14.439 1.00 70.22 231 GLN C O 1
ATOM 6557 N N . ARG C 1 235 ? 14.736 6.728 -12.387 1.00 72.79 232 ARG C N 1
ATOM 6558 C CA . ARG C 1 235 ? 15.728 5.864 -11.752 1.00 71.94 232 ARG C CA 1
ATOM 6559 C C . ARG C 1 235 ? 17.183 6.246 -12.057 1.00 74.25 232 ARG C C 1
ATOM 6560 O O . ARG C 1 235 ? 18.103 5.617 -11.553 1.00 75.08 232 ARG C O 1
ATOM 6568 N N . GLN C 1 236 ? 17.389 7.284 -12.860 1.00 75.61 233 GLN C N 1
ATOM 6569 C CA . GLN C 1 236 ? 18.740 7.710 -13.198 1.00 70.63 233 GLN C CA 1
ATOM 6570 C C . GLN C 1 236 ? 19.141 8.995 -12.498 1.00 67.11 233 GLN C C 1
ATOM 6571 O O . GLN C 1 236 ? 18.360 9.932 -12.386 1.00 66.44 233 GLN C O 1
ATOM 6577 N N . LYS C 1 237 ? 20.386 9.028 -12.033 1.00 69.46 234 LYS C N 1
ATOM 6578 C CA . LYS C 1 237 ? 20.902 10.166 -11.289 1.00 69.38 234 LYS C CA 1
ATOM 6579 C C . LYS C 1 237 ? 21.717 11.099 -12.181 1.00 71.51 234 LYS C C 1
ATOM 6580 O O . LYS C 1 237 ? 22.424 10.648 -13.091 1.00 69.63 234 LYS C O 1
ATOM 6586 N N . TYR C 1 238 ? 21.609 12.401 -11.920 1.00 68.77 235 TYR C N 1
ATOM 6587 C CA . TYR C 1 238 ? 22.317 13.403 -12.709 1.00 68.84 235 TYR C CA 1
ATOM 6588 C C . TYR C 1 238 ? 22.697 14.598 -11.872 1.00 70.49 235 TYR C C 1
ATOM 6589 O O . TYR C 1 238 ? 21.810 15.256 -11.300 1.00 67.37 235 TYR C O 1
ATOM 6598 N N . ARG C 1 239 ? 23.988 14.924 -11.848 1.00 68.46 236 ARG C N 1
ATOM 6599 C CA . ARG C 1 239 ? 24.406 16.113 -11.130 1.00 67.52 236 ARG C CA 1
ATOM 6600 C C . ARG C 1 239 ? 23.763 17.300 -11.789 1.00 73.44 236 ARG C C 1
ATOM 6601 O O . ARG C 1 239 ? 23.478 17.299 -12.999 1.00 84.35 236 ARG C O 1
ATOM 6609 N N . ALA C 1 240 ? 23.533 18.325 -10.996 1.00 65.37 237 ALA C N 1
ATOM 6610 C CA . ALA C 1 240 ? 22.755 19.431 -11.479 1.00 65.89 237 ALA C CA 1
ATOM 6611 C C . ALA C 1 240 ? 22.932 20.514 -10.464 1.00 63.62 237 ALA C C 1
ATOM 6612 O O . ALA C 1 240 ? 23.433 20.263 -9.381 1.00 57.99 237 ALA C O 1
ATOM 6622 N N . ALA C 1 242 ? 20.860 23.535 -8.326 1.00 68.48 239 ALA C N 1
ATOM 6623 C CA . ALA C 1 242 ? 19.518 23.906 -7.898 1.00 71.26 239 ALA C CA 1
ATOM 6624 C C . ALA C 1 242 ? 19.518 25.352 -7.411 1.00 68.77 239 ALA C C 1
ATOM 6625 O O . ALA C 1 242 ? 20.446 25.775 -6.723 1.00 66.88 239 ALA C O 1
ATOM 6627 N N . SER C 1 243 ? 18.475 26.101 -7.755 1.00 64.30 240 SER C N 1
ATOM 6628 C CA . SER C 1 243 ? 18.323 27.451 -7.236 1.00 73.23 240 SER C CA 1
ATOM 6629 C C . SER C 1 243 ? 16.971 27.684 -6.594 1.00 73.94 240 SER C C 1
ATOM 6630 O O . SER C 1 243 ? 15.948 27.641 -7.261 1.00 79.62 240 SER C O 1
ATOM 6633 N N . VAL C 1 244 ? 16.994 27.979 -5.300 1.00 76.79 241 VAL C N 1
ATOM 6634 C CA . VAL C 1 244 ? 15.800 28.147 -4.473 1.00 75.29 241 VAL C CA 1
ATOM 6635 C C . VAL C 1 244 ? 15.559 29.624 -4.195 1.00 74.38 241 VAL C C 1
ATOM 6636 O O . VAL C 1 244 ? 16.468 30.318 -3.755 1.00 69.80 241 VAL C O 1
ATOM 6640 N N . GLY C 1 245 ? 14.342 30.102 -4.416 1.00 76.58 242 GLY C N 1
ATOM 6641 C CA . GLY C 1 245 ? 14.040 31.507 -4.189 1.00 87.62 242 GLY C CA 1
ATOM 6642 C C . GLY C 1 245 ? 12.765 31.722 -3.388 1.00 96.58 242 GLY C C 1
ATOM 6643 O O . GLY C 1 245 ? 11.839 32.415 -3.826 1.00 104.53 242 GLY C O 1
ATOM 6644 N N . ALA C 1 255 ? 7.096 31.869 -5.579 1.00 121.84 252 ALA C N 1
ATOM 6645 C CA . ALA C 1 255 ? 7.787 30.634 -5.236 1.00 120.31 252 ALA C CA 1
ATOM 6646 C C . ALA C 1 255 ? 8.749 30.261 -6.350 1.00 125.91 252 ALA C C 1
ATOM 6647 O O . ALA C 1 255 ? 8.367 30.230 -7.514 1.00 131.05 252 ALA C O 1
ATOM 6649 N N . ARG C 1 256 ? 10.003 30.003 -6.002 1.00 124.35 253 ARG C N 1
ATOM 6650 C CA . ARG C 1 256 ? 10.986 29.639 -7.009 1.00 121.41 253 ARG C CA 1
ATOM 6651 C C . ARG C 1 256 ? 11.714 28.349 -6.681 1.00 111.64 253 ARG C C 1
ATOM 6652 O O . ARG C 1 256 ? 12.348 28.243 -5.643 1.00 112.15 253 ARG C O 1
ATOM 6660 N N . PHE C 1 257 ? 11.635 27.373 -7.573 1.00 100.81 254 PHE C N 1
ATOM 6661 C CA . PHE C 1 257 ? 12.429 26.164 -7.461 1.00 91.17 254 PHE C CA 1
ATOM 6662 C C . PHE C 1 257 ? 12.894 25.842 -8.875 1.00 87.56 254 PHE C C 1
ATOM 6663 O O . PHE C 1 257 ? 12.074 25.741 -9.773 1.00 92.65 254 PHE C O 1
ATOM 6671 N N . GLU C 1 258 ? 14.193 25.680 -9.088 1.00 80.30 255 GLU C N 1
ATOM 6672 C CA . GLU C 1 258 ? 14.695 25.425 -10.435 1.00 78.23 255 GLU C CA 1
ATOM 6673 C C . GLU C 1 258 ? 15.889 24.494 -10.449 1.00 79.18 255 GLU C C 1
ATOM 6674 O O . GLU C 1 258 ? 16.565 24.342 -9.451 1.00 82.90 255 GLU C O 1
ATOM 6680 N N . VAL C 1 259 ? 16.136 23.852 -11.579 1.00 79.97 256 VAL C N 1
ATOM 6681 C CA . VAL C 1 259 ? 17.283 22.970 -11.696 1.00 79.90 256 VAL C CA 1
ATOM 6682 C C . VAL C 1 259 ? 17.961 23.048 -13.061 1.00 84.13 256 VAL C C 1
ATOM 6683 O O . VAL C 1 259 ? 17.300 23.205 -14.079 1.00 90.09 256 VAL C O 1
ATOM 6687 N N . ASN C 1 260 ? 19.282 22.907 -13.071 1.00 84.16 257 ASN C N 1
ATOM 6688 C CA . ASN C 1 260 ? 20.055 22.900 -14.298 1.00 86.37 257 ASN C CA 1
ATOM 6689 C C . ASN C 1 260 ? 20.745 21.570 -14.408 1.00 81.38 257 ASN C C 1
ATOM 6690 O O . ASN C 1 260 ? 21.786 21.369 -13.808 1.00 85.52 257 ASN C O 1
ATOM 6695 N N . ILE C 1 261 ? 20.179 20.647 -15.167 1.00 83.53 258 ILE C N 1
ATOM 6696 C CA . ILE C 1 261 ? 20.785 19.315 -15.244 1.00 82.99 258 ILE C CA 1
ATOM 6697 C C . ILE C 1 261 ? 21.817 19.263 -16.369 1.00 90.32 258 ILE C C 1
ATOM 6698 O O . ILE C 1 261 ? 21.534 19.660 -17.498 1.00 93.29 258 ILE C O 1
ATOM 6703 N N . PHE C 1 262 ? 23.012 18.807 -16.020 1.00 96.01 259 PHE C N 1
ATOM 6704 C CA . PHE C 1 262 ? 24.124 18.699 -16.943 1.00 98.13 259 PHE C CA 1
ATOM 6705 C C . PHE C 1 262 ? 24.039 17.423 -17.748 1.00 103.47 259 PHE C C 1
ATOM 6706 O O . PHE C 1 262 ? 23.722 16.363 -17.217 1.00 104.51 259 PHE C O 1
ATOM 6714 N N . ASP C 1 263 ? 24.323 17.526 -19.037 1.00 109.83 260 ASP C N 1
ATOM 6715 C CA . ASP C 1 263 ? 24.299 16.360 -19.895 1.00 114.31 260 ASP C CA 1
ATOM 6716 C C . ASP C 1 263 ? 22.856 15.936 -20.085 1.00 119.20 260 ASP C C 1
ATOM 6717 O O . ASP C 1 263 ? 22.570 14.812 -20.484 1.00 124.69 260 ASP C O 1
ATOM 6722 N N . PHE C 1 264 ? 21.946 16.848 -19.773 1.00 112.07 261 PHE C N 1
ATOM 6723 C CA . PHE C 1 264 ? 20.535 16.600 -19.972 1.00 105.64 261 PHE C CA 1
ATOM 6724 C C . PHE C 1 264 ? 19.911 17.709 -20.802 1.00 115.90 261 PHE C C 1
ATOM 6725 O O . PHE C 1 264 ? 19.976 18.888 -20.442 1.00 124.29 261 PHE C O 1
ATOM 6733 N N . ASN C 1 265 ? 19.310 17.316 -21.917 1.00 112.46 262 ASN C N 1
ATOM 6734 C CA . ASN C 1 265 ? 18.556 18.222 -22.761 1.00 117.95 262 ASN C CA 1
ATOM 6735 C C . ASN C 1 265 ? 17.342 17.467 -23.292 1.00 114.43 262 ASN C C 1
ATOM 6736 O O . ASN C 1 265 ? 17.271 17.150 -24.473 1.00 118.12 262 ASN C O 1
ATOM 6741 N N . GLN C 1 266 ? 16.408 17.143 -22.401 1.00 105.40 263 GLN C N 1
ATOM 6742 C CA . GLN C 1 266 ? 15.247 16.319 -22.741 1.00 99.02 263 GLN C CA 1
ATOM 6743 C C . GLN C 1 266 ? 13.939 16.862 -22.182 1.00 88.98 263 GLN C C 1
ATOM 6744 O O . GLN C 1 266 ? 13.933 17.620 -21.219 1.00 87.75 263 GLN C O 1
ATOM 6750 N N . ASP C 1 267 ? 12.829 16.477 -22.800 1.00 85.47 264 ASP C N 1
ATOM 6751 C CA . ASP C 1 267 ? 11.526 16.950 -22.364 1.00 78.97 264 ASP C CA 1
ATOM 6752 C C . ASP C 1 267 ? 10.988 16.000 -21.310 1.00 70.60 264 ASP C C 1
ATOM 6753 O O . ASP C 1 267 ? 10.711 14.842 -21.581 1.00 72.98 264 ASP C O 1
ATOM 6758 N N . ILE C 1 268 ? 10.881 16.509 -20.092 1.00 74.71 265 ILE C N 1
ATOM 6759 C CA . ILE C 1 268 ? 10.433 15.731 -18.949 1.00 72.18 265 ILE C CA 1
ATOM 6760 C C . ILE C 1 268 ? 9.269 16.380 -18.211 1.00 71.77 265 ILE C C 1
ATOM 6761 O O . ILE C 1 268 ? 9.061 16.118 -17.036 1.00 75.28 265 ILE C O 1
ATOM 6766 N N . TYR C 1 269 ? 8.534 17.248 -18.886 1.00 66.50 266 TYR C N 1
ATOM 6767 C CA . TYR C 1 269 ? 7.444 17.952 -18.242 1.00 62.82 266 TYR C CA 1
ATOM 6768 C C . TYR C 1 269 ? 6.411 16.990 -17.695 1.00 65.31 266 TYR C C 1
ATOM 6769 O O . TYR C 1 269 ? 6.068 15.998 -18.330 1.00 65.00 266 TYR C O 1
ATOM 6778 N N . GLY C 1 270 ? 5.917 17.300 -16.503 1.00 64.08 267 GLY C N 1
ATOM 6779 C CA . GLY C 1 270 ? 4.922 16.476 -15.851 1.00 59.32 267 GLY C CA 1
ATOM 6780 C C . GLY C 1 270 ? 5.534 15.205 -15.325 1.00 51.68 267 GLY C C 1
ATOM 6781 O O . GLY C 1 270 ? 4.840 14.260 -14.995 1.00 59.11 267 GLY C O 1
ATOM 6782 N N . GLU C 1 271 ? 6.851 15.189 -15.241 1.00 55.71 268 GLU C N 1
ATOM 6783 C CA . GLU C 1 271 ? 7.564 14.013 -14.784 1.00 58.57 268 GLU C CA 1
ATOM 6784 C C . GLU C 1 271 ? 7.977 14.179 -13.339 1.00 54.33 268 GLU C C 1
ATOM 6785 O O . GLU C 1 271 ? 8.372 15.259 -12.922 1.00 45.36 268 GLU C O 1
ATOM 6791 N N . THR C 1 272 ? 7.865 13.121 -12.553 1.00 50.68 269 THR C N 1
ATOM 6792 C CA . THR C 1 272 ? 8.276 13.269 -11.165 1.00 52.82 269 THR C CA 1
ATOM 6793 C C . THR C 1 272 ? 9.758 13.085 -10.975 1.00 55.04 269 THR C C 1
ATOM 6794 O O . THR C 1 272 ? 10.332 12.099 -11.424 1.00 62.00 269 THR C O 1
ATOM 6798 N N . VAL C 1 273 ? 10.372 14.056 -10.313 1.00 53.20 270 VAL C N 1
ATOM 6799 C CA . VAL C 1 273 ? 11.807 13.992 -10.091 1.00 58.20 270 VAL C CA 1
ATOM 6800 C C . VAL C 1 273 ? 12.205 14.148 -8.619 1.00 59.14 270 VAL C C 1
ATOM 6801 O O . VAL C 1 273 ? 11.619 14.948 -7.877 1.00 57.26 270 VAL C O 1
ATOM 6813 N N . VAL C 1 275 ? 15.012 15.190 -5.879 1.00 53.35 272 VAL C N 1
ATOM 6814 C CA . VAL C 1 275 ? 16.159 16.048 -5.725 1.00 54.36 272 VAL C CA 1
ATOM 6815 C C . VAL C 1 275 ? 16.917 15.680 -4.463 1.00 54.41 272 VAL C C 1
ATOM 6816 O O . VAL C 1 275 ? 16.354 15.700 -3.379 1.00 51.11 272 VAL C O 1
ATOM 6820 N N . TYR C 1 276 ? 18.188 15.330 -4.619 1.00 55.68 273 TYR C N 1
ATOM 6821 C CA . TYR C 1 276 ? 19.059 15.064 -3.466 1.00 54.92 273 TYR C CA 1
ATOM 6822 C C . TYR C 1 276 ? 20.058 16.198 -3.208 1.00 57.09 273 TYR C C 1
ATOM 6823 O O . TYR C 1 276 ? 21.054 16.329 -3.898 1.00 61.65 273 TYR C O 1
ATOM 6832 N N . TRP C 1 277 ? 19.769 16.999 -2.194 1.00 55.43 274 TRP C N 1
ATOM 6833 C CA . TRP C 1 277 ? 20.618 18.091 -1.755 1.00 60.50 274 TRP C CA 1
ATOM 6834 C C . TRP C 1 277 ? 22.010 17.648 -1.263 1.00 60.98 274 TRP C C 1
ATOM 6835 O O . TRP C 1 277 ? 22.125 16.789 -0.384 1.00 54.30 274 TRP C O 1
ATOM 6846 N N . LEU C 1 278 ? 23.060 18.231 -1.841 1.00 62.02 275 LEU C N 1
ATOM 6847 C CA . LEU C 1 278 ? 24.423 17.786 -1.546 1.00 60.18 275 LEU C CA 1
ATOM 6848 C C . LEU C 1 278 ? 25.249 18.836 -0.790 1.00 68.13 275 LEU C C 1
ATOM 6849 O O . LEU C 1 278 ? 25.974 18.508 0.151 1.00 69.43 275 LEU C O 1
ATOM 6854 N N . ASP C 1 279 ? 25.120 20.094 -1.202 1.00 72.58 276 ASP C N 1
ATOM 6855 C CA . ASP C 1 279 ? 25.761 21.201 -0.525 1.00 78.65 276 ASP C CA 1
ATOM 6856 C C . ASP C 1 279 ? 25.141 22.509 -0.999 1.00 83.67 276 ASP C C 1
ATOM 6857 O O . ASP C 1 279 ? 24.251 22.513 -1.836 1.00 84.47 276 ASP C O 1
ATOM 6862 N N . ARG C 1 280 ? 25.629 23.618 -0.459 1.00 86.78 277 ARG C N 1
ATOM 6863 C CA . ARG C 1 280 ? 25.164 24.948 -0.812 1.00 88.21 277 ARG C CA 1
ATOM 6864 C C . ARG C 1 280 ? 26.362 25.791 -1.269 1.00 92.32 277 ARG C C 1
ATOM 6865 O O . ARG C 1 280 ? 27.503 25.341 -1.143 1.00 91.35 277 ARG C O 1
ATOM 6873 N N . ILE C 1 281 ? 26.096 26.972 -1.843 1.00 98.14 278 ILE C N 1
ATOM 6874 C CA . ILE C 1 281 ? 27.069 28.089 -1.932 1.00 106.07 278 ILE C CA 1
ATOM 6875 C C . ILE C 1 281 ? 26.416 29.419 -2.301 1.00 109.02 278 ILE C C 1
ATOM 6876 O O . ILE C 1 281 ? 25.354 29.456 -2.918 1.00 108.07 278 ILE C O 1
#